Protein AF-A0A6A5E7I5-F1 (afdb_monomer)

Nearest PDB structures (foldseek):
  7orc-assembly1_B  TM=9.895E-01  e=3.185E-80  Homo sapiens
  3b9j-assembly2_K  TM=9.912E-01  e=2.275E-79  Bos taurus
  3nvw-assembly1_C  TM=9.862E-01  e=1.910E-79  Bos taurus
  6ac1-assembly1_A  TM=9.908E-01  e=7.401E-79  Rattus norvegicus
  8j79-assembly1_A  TM=9.871E-01  e=1.197E-78  Bos taurus

Organism: Perca fluviatilis (NCBI:txid8168)

Solvent-accessible surface area (backbone atoms only — not comparable to full-atom values): 59340 Å² total; per-residue (Å²): 62,31,36,44,39,102,80,26,70,41,51,70,61,14,64,70,38,75,55,32,76,50,73,44,42,53,83,64,43,76,33,49,57,53,48,78,51,91,89,42,78,44,63,62,31,43,81,55,57,43,48,29,59,56,64,51,43,64,47,52,40,37,84,41,72,69,30,19,51,55,22,51,71,44,45,46,71,42,75,39,82,45,85,84,65,34,77,46,51,65,55,11,58,76,69,68,34,59,48,71,69,66,49,59,40,60,26,76,54,41,76,64,39,55,76,74,40,76,41,78,51,74,54,71,40,34,33,56,34,40,72,66,77,34,81,45,54,62,38,38,36,25,32,55,72,85,53,92,82,26,33,44,33,43,39,48,47,39,26,46,37,61,32,22,46,38,32,17,44,22,60,61,49,62,47,93,33,38,38,22,38,29,67,58,32,54,37,41,56,49,53,21,42,70,57,44,22,47,53,46,23,56,38,38,41,50,12,63,75,66,70,36,70,31,74,51,69,49,51,62,54,53,35,71,37,51,48,29,28,30,54,27,36,44,32,38,41,39,40,19,24,40,92,88,45,45,49,47,17,36,45,37,40,41,37,30,37,16,11,53,44,59,73,52,28,50,58,28,38,50,39,17,61,76,28,60,51,49,50,38,58,57,64,8,31,34,38,37,30,36,23,21,41,22,26,30,43,33,16,37,48,30,73,44,42,37,34,51,60,26,39,50,43,46,54,49,51,48,43,36,54,15,36,68,70,72,46,62,47,60,56,37,48,60,72,28,35,53,66,64,82,38,66,49,69,35,68,39,74,47,72,37,63,63,36,51,51,19,40,54,49,27,42,61,76,60,40,44,73,63,49,50,55,50,27,55,50,48,38,74,77,26,85,58,41,24,37,13,61,25,65,42,73,41,50,34,74,31,44,48,37,57,27,85,57,36,34,27,34,17,33,38,37,51,44,72,81,44,41,29,44,45,37,34,41,50,54,37,40,83,75,49,47,62,60,52,44,40,53,44,42,20,63,56,60,73,47,66,53,89,43,48,44,68,76,44,23,35,41,82,75,31,62,87,38,40,63,49,49,58,42,32,43,62,42,28,34,37,41,0,39,39,42,13,31,46,53,48,45,58,71,42,40,70,51,38,70,77,39,76,85,55,52,69,41,55,42,42,43,49,34,52,76,71,69,48,78,52,63,33,67,13,64,25,72,53,68,91,26,33,68,40,67,89,78,31,36,42,44,38,44,81,51,72,33,27,19,13,21,37,20,33,28,43,36,35,50,84,66,19,47,70,43,46,54,33,34,33,36,19,34,44,35,30,36,60,91,46,60,72,52,52,49,52,32,34,55,53,19,22,47,56,19,33,16,48,27,33,54,28,55,78,45,28,30,78,84,45,46,74,63,43,55,37,76,92,60,27,42,72,72,51,84,88,63,51,42,76,39,73,48,82,44,70,43,76,96,39,81,31,94,87,34,57,85,16,24,52,57,47,59,30,63,35,20,49,47,14,42,16,50,39,46,3,48,53,40,15,31,47,55,44,19,44,79,70,76,48,75,56,69,75,86,78,47,36,35,46,24,34,70,54,43,22,60,56,23,62,41,81,68,61,71,70,55,81,81,79,64,86,85,76,64,84,63,80,48,49,75,78,63,82,90,76,84,93,75,86,91,87,88,89,83,91,84,89,81,90,78,86,77,81,80,74,86,79,53,58,84,65,55,75,66,59,46,46,49,57,51,36,54,50,38,64,72,39,46,86,41,58,68,50,41,41,52,48,51,59,59,44,54,70,49,45,53,55,85,83,40,36,60,56,52,50,29,28,51,39,67,14,27,54,61,40,99,64,45,43,72,51,91,68,93,68,68,34,78,62,17,55,57,66,49,72,89,46,69,69,55,34,52,53,52,46,48,36,54,48,56,51,29,70,75,41,58,84,43,44,64,46,51,48,53,45,53,31,53,51,52,62,20,52,83,50,46,54,71,68,39,41,44,40,52,19,32,32,50,14,44,33,45,58,71,63,73,38,68,65,68,47,58,60,36,37,56,37,67,73,41,12,67,73,42,52,24,45,58,38,47,53,41,14,51,52,33,20,32,72,72,66,34,66,67,60,51,52,53,46,28,50,77,63,67,44,59,87,45,66,57,52,28,36,40,82,97,53,58,42,73,66,51,49,31,47,58,36,35,77,69,71,35,49,69,60,29,55,48,50,54,54,47,51,53,54,50,53,53,52,52,52,34,49,52,52,36,50,42,59,73,74,62,57,57,62,71,55,56,47,52,52,51,55,51,49,32,61,77,66,71,51,51,54,45,61,47,35,53,42,50,51,53,27,62,68,62,75,55,91,76,57,84,48,46,71,59,25,35,55,50,48,51,58,52,50,60,71,47,35,69,57,53,29,74,38,28,86,43,66,66,21,26,39,46,43,53,48,51,49,44,49,52,22,52,80,34,78,50,34,59,84,30,49,50,59,49,53,53,51,33,39,78,58,65,29,36,55,68,68,36,52,54,44,35,72,72,73,66,58,59,81,65,52,38,75,61,51,53,61,62,36,44,70,59,52,56,49,52,58,51,54,53,60,58,54,62,59,58,61,71,76,74,118

Secondary structure (DSSP, 8-state):
-EEEEEEEEE-TTGGGSTTEEEEE-TTS-SS-SEEEETTEEEESS-SSEE-STT----EEEESSHHHHHHHHHH-EEEEEEPS----SHHHHHHTT-EEEEEEEEEES-HHHHTTS-SEEEEEEEEE--B----SSPSEEEEEE-SSTT-EEEEE--S-HHHHHHHHHHHHTS-GGGEEEEES--S--TT-SSHHHHHHHHHHHHHHHHHTS-EEEE--HHHHHHHS--BPPEEEEEEEEE-TTS-EEEEEEEEEEEEESS-TTHHHHHHHHHTTTTTTB--SEEEEEEEEEE-SSPPP---TTTTHHHHHHHHHHHHHHHHHHHT--HHHHHHHHB--SSEE-TTS-EE--HHHHHHHHHHHHHHTHHHHHHHHHHHHHH-SSEEEEEEEEEEEEEES-SSGGGG-EEEEEEE-TTS-EEEEES---SSS-HHHHHHHHHHHHHTS-GGGEEE--EETTTS-SPPPS-TT-HHHHHHHHHHHHHHHHHHHTHHHHHH-TT--HHHHHHHHHHTT---EEEEEE-----EEETTTTEEE--SEEEEEEEEEEEEEETTT--EEEEEEEEEEE-BS-S-HHHHHHHHHHHHHHHHHHHHT----B-TTS-B---STTTS----GGGS-SEEEEEEPTT---TTSGGGB---TTGGGGGGHHHHHHHHHHHHHHHHTTT--S----PBS--HHHHHHHT--TTGGGSPPPPTTSS--SS--SS--------------------------B---HHHHHHHHHHHHHHHTT-HHHHHHHHHHHTTTB-TTTSHHHHHHHHHHSSPBPTTSPBPSSS---S-SGGGS-SSHHHHHHHHHHHHHHHHHSGGGHHHHHHHHHHHHH-GGGS-HHHHHHHHHHHHHHHHTTSS-GGGGGGGG-HHHHHTTHHHHHHHHHHHHHHHHS-HHHHHHHHHHTT-TT-GGGGS-GGG--HHHHHHHHHHTT-HHHHHHHHHHHHHHHHHHHHHHHHHHHHHT--HHHHHHHHHHHHHHTT--HHHHHHHHHHHHHHSSPPPSSHHHHHHHHHHHHHHTHHHHHTT--SHHHHHHHHHHHHHHHHHSGGGTTTHHHHHHHHHHTTSS-HHHHHHIIIII--STTHHHHHHHHHHHHHHHHHHHHHHHHHHTT--

Structure (mmCIF, N/CA/C/O backbone):
data_AF-A0A6A5E7I5-F1
#
_entry.id   AF-A0A6A5E7I5-F1
#
loop_
_atom_site.group_PDB
_atom_site.id
_atom_site.type_symbol
_atom_site.label_atom_id
_atom_site.label_alt_id
_atom_site.label_comp_id
_atom_site.label_asym_id
_atom_site.label_entity_id
_atom_site.label_seq_id
_atom_site.pdbx_PDB_ins_code
_atom_site.Cartn_x
_atom_site.Cartn_y
_atom_site.Cartn_z
_atom_site.occupancy
_atom_site.B_iso_or_equiv
_atom_site.auth_seq_id
_atom_site.auth_comp_id
_atom_site.auth_asym_id
_atom_site.auth_atom_id
_atom_site.pdbx_PDB_model_num
ATOM 1 N N . MET A 1 1 ? -0.461 -3.017 33.277 1.00 63.25 1 MET A N 1
ATOM 2 C CA . MET A 1 1 ? 0.784 -3.808 33.356 1.00 63.25 1 MET A CA 1
ATOM 3 C C . MET A 1 1 ? 0.498 -4.959 34.303 1.00 63.25 1 MET A C 1
ATOM 5 O O . MET A 1 1 ? -0.287 -4.758 35.221 1.00 63.25 1 MET A O 1
ATOM 9 N N . PHE A 1 2 ? 1.042 -6.145 34.063 1.00 73.69 2 PHE A N 1
ATOM 10 C CA . PHE A 1 2 ? 0.790 -7.311 34.908 1.00 73.69 2 PHE A CA 1
ATOM 11 C C . PHE A 1 2 ? 2.112 -7.985 35.248 1.00 73.69 2 PHE A C 1
ATOM 13 O O . PHE A 1 2 ? 2.976 -8.115 34.380 1.00 73.69 2 PHE A O 1
ATOM 20 N N . ARG A 1 3 ? 2.258 -8.441 36.487 1.00 80.06 3 ARG A N 1
ATOM 21 C CA . ARG A 1 3 ? 3.328 -9.350 36.884 1.00 80.06 3 ARG A CA 1
ATOM 22 C C . ARG A 1 3 ? 2.847 -10.783 36.692 1.00 80.06 3 ARG A C 1
ATOM 24 O O . ARG A 1 3 ? 1.715 -11.118 37.037 1.00 80.06 3 ARG A O 1
ATOM 31 N N . LEU A 1 4 ? 3.692 -11.634 36.127 1.00 78.31 4 LEU A N 1
ATOM 32 C CA . LEU A 1 4 ? 3.445 -13.069 36.089 1.00 78.31 4 LEU A CA 1
ATOM 33 C C . LEU A 1 4 ? 3.677 -13.616 37.504 1.00 78.31 4 LEU A C 1
ATOM 35 O O . LEU A 1 4 ? 4.739 -13.414 38.092 1.00 78.31 4 LEU A O 1
ATOM 39 N N . SER A 1 5 ? 2.660 -14.256 38.085 1.00 66.25 5 SER A N 1
ATOM 40 C CA . SER A 1 5 ? 2.723 -14.783 39.459 1.00 66.25 5 SER A CA 1
ATOM 41 C C . SER A 1 5 ? 3.874 -15.794 39.641 1.00 66.25 5 SER A C 1
ATOM 43 O O . SER A 1 5 ? 4.343 -16.392 38.678 1.00 66.25 5 SER A O 1
ATOM 45 N N . HIS A 1 6 ? 4.320 -16.067 40.875 1.00 51.41 6 HIS A N 1
ATOM 46 C CA . HIS A 1 6 ? 5.423 -17.018 41.143 1.00 51.41 6 HIS A CA 1
ATOM 47 C C . HIS A 1 6 ? 5.183 -18.463 40.629 1.00 51.41 6 HIS A C 1
ATOM 49 O O . HIS A 1 6 ? 6.124 -19.250 40.573 1.00 51.41 6 HIS A O 1
ATOM 55 N N . ARG A 1 7 ? 3.946 -18.816 40.234 1.00 56.75 7 ARG A N 1
ATOM 56 C CA . ARG A 1 7 ? 3.564 -20.076 39.552 1.00 56.75 7 ARG A CA 1
ATOM 57 C C . ARG A 1 7 ? 3.192 -19.861 38.062 1.00 56.75 7 ARG A C 1
ATOM 59 O O . ARG A 1 7 ? 2.483 -20.675 37.485 1.00 56.75 7 ARG A O 1
ATOM 66 N N . GLY A 1 8 ? 3.593 -18.733 37.470 1.00 70.19 8 GLY A N 1
ATOM 67 C CA . GLY A 1 8 ? 2.805 -17.941 36.511 1.00 70.19 8 GLY A CA 1
ATOM 68 C C . GLY A 1 8 ? 2.797 -18.313 35.030 1.00 70.19 8 GLY A C 1
ATOM 69 O O . GLY A 1 8 ? 2.190 -17.573 34.262 1.00 70.19 8 GLY A O 1
ATOM 70 N N . LEU A 1 9 ? 3.381 -19.439 34.622 1.00 89.06 9 LEU A N 1
ATOM 71 C CA . LEU A 1 9 ? 3.196 -20.007 33.282 1.00 89.06 9 LEU A CA 1
ATOM 72 C C . LEU A 1 9 ? 3.186 -21.538 33.388 1.00 89.06 9 LEU A C 1
ATOM 74 O O . LEU A 1 9 ? 4.227 -22.149 33.620 1.00 89.06 9 LEU A O 1
ATOM 78 N N . ASP A 1 10 ? 2.015 -22.150 33.219 1.00 93.38 10 ASP A N 1
ATOM 79 C CA . ASP A 1 10 ? 1.839 -23.603 33.187 1.00 93.38 10 ASP A CA 1
ATOM 80 C C . ASP A 1 10 ? 1.495 -24.059 31.764 1.00 93.38 10 ASP A C 1
ATOM 82 O O . ASP A 1 10 ? 0.430 -23.758 31.218 1.00 93.38 10 ASP A O 1
ATOM 86 N N . VAL A 1 11 ? 2.435 -24.794 31.171 1.00 95.94 11 VAL A N 1
ATOM 87 C CA . VAL A 1 11 ? 2.351 -25.345 29.810 1.00 95.94 11 VAL A CA 1
ATOM 88 C C . VAL A 1 11 ? 2.051 -26.848 29.806 1.00 95.94 11 VAL A C 1
ATOM 90 O O . VAL A 1 11 ? 1.988 -27.461 28.742 1.00 95.94 11 VAL A O 1
ATOM 93 N N . SER A 1 12 ? 1.883 -27.469 30.980 1.00 96.25 12 SER A N 1
ATOM 94 C CA . SER A 1 12 ? 1.799 -28.928 31.116 1.00 96.25 12 SER A CA 1
ATOM 95 C C . SER A 1 12 ? 0.580 -29.533 30.417 1.00 96.25 12 SER A C 1
ATOM 97 O O . SER A 1 12 ? 0.675 -30.628 29.866 1.00 96.25 12 SER A O 1
ATOM 99 N N . GLU A 1 13 ? -0.549 -28.822 30.396 1.00 96.50 13 GLU A N 1
ATOM 100 C CA . GLU A 1 13 ? -1.755 -29.246 29.681 1.00 96.50 13 GLU A CA 1
ATOM 101 C C . GLU A 1 13 ? -1.565 -29.151 28.163 1.00 96.50 13 GLU A C 1
ATOM 103 O O . GLU A 1 13 ? -1.879 -30.101 27.449 1.00 96.50 13 GLU A O 1
ATOM 108 N N . ALA A 1 14 ? -0.962 -28.059 27.681 1.00 97.25 14 ALA A N 1
ATOM 109 C CA . ALA A 1 14 ? -0.659 -27.868 26.266 1.00 97.25 14 ALA A CA 1
ATOM 110 C C . ALA A 1 14 ? 0.243 -28.985 25.716 1.00 97.25 14 ALA A C 1
ATOM 112 O O . ALA A 1 14 ? -0.055 -29.544 24.666 1.00 97.25 14 ALA A O 1
ATOM 113 N N . LEU A 1 15 ? 1.292 -29.366 26.455 1.00 97.62 15 LEU A N 1
ATOM 114 C CA . LEU A 1 15 ? 2.235 -30.424 26.062 1.00 97.62 15 LEU A CA 1
ATOM 115 C C . LEU A 1 15 ? 1.619 -31.833 26.007 1.00 97.62 15 LEU A C 1
ATOM 117 O O . LEU A 1 15 ? 2.201 -32.726 25.399 1.00 97.62 15 LEU A O 1
ATOM 121 N N . ARG A 1 16 ? 0.463 -32.060 26.642 1.00 97.50 16 ARG A N 1
ATOM 122 C CA . ARG A 1 16 ? -0.249 -33.351 26.587 1.00 97.50 16 ARG A CA 1
ATOM 123 C C . ARG A 1 16 ? -1.221 -33.445 25.415 1.00 97.50 16 ARG A C 1
ATOM 125 O O . ARG A 1 16 ? -1.749 -34.528 25.163 1.00 97.50 16 ARG A O 1
ATOM 132 N N . LEU A 1 17 ? -1.512 -32.334 24.736 1.00 97.50 17 LEU A N 1
ATOM 133 C CA . LEU A 1 17 ? -2.483 -32.327 23.650 1.00 97.50 17 LEU A CA 1
ATOM 134 C C . LEU A 1 17 ? -1.909 -32.988 22.385 1.00 97.50 17 LEU A C 1
ATOM 136 O O . LEU A 1 17 ? -0.751 -32.750 22.039 1.00 97.50 17 LEU A O 1
ATOM 140 N N . PRO A 1 18 ? -2.718 -33.780 21.654 1.00 95.50 18 PRO A N 1
ATOM 141 C CA . PRO A 1 18 ? -2.279 -34.419 20.418 1.00 95.50 18 PRO A CA 1
ATOM 142 C C . PRO A 1 18 ? -1.700 -33.422 19.408 1.00 95.50 18 PRO A C 1
ATOM 144 O O . PRO A 1 18 ? -2.260 -32.347 19.187 1.00 95.50 18 PRO A O 1
ATOM 147 N N . GLY A 1 19 ? -0.580 -33.803 18.792 1.00 97.12 19 GLY A N 1
ATOM 148 C CA . GLY A 1 19 ? 0.102 -33.026 17.756 1.00 97.12 19 GLY A CA 1
ATOM 149 C C . GLY A 1 19 ? 0.944 -31.852 18.261 1.00 97.12 19 GLY A C 1
ATOM 150 O O . GLY A 1 19 ? 1.725 -31.310 17.479 1.00 97.12 19 GLY A O 1
ATOM 151 N N . VAL A 1 20 ? 0.844 -31.469 19.541 1.00 98.44 20 VAL A N 1
ATOM 152 C CA . VAL A 1 20 ? 1.754 -30.484 20.146 1.00 98.44 20 VAL A CA 1
ATOM 153 C C . VAL A 1 20 ? 3.138 -31.112 20.292 1.00 98.44 20 VAL A C 1
ATOM 155 O O . VAL A 1 20 ? 3.290 -32.181 20.875 1.00 98.44 20 VAL A O 1
ATOM 158 N N . ILE A 1 21 ? 4.143 -30.447 19.724 1.00 98.19 21 ILE A N 1
ATOM 159 C CA . ILE A 1 21 ? 5.541 -30.890 19.726 1.00 98.19 21 ILE A CA 1
ATOM 160 C C . ILE A 1 21 ? 6.277 -30.258 20.905 1.00 98.19 21 ILE A C 1
ATOM 162 O O . ILE A 1 21 ? 6.997 -30.949 21.618 1.00 98.19 21 ILE A O 1
ATOM 166 N N . ASP A 1 22 ? 6.114 -28.946 21.097 1.00 98.19 22 ASP A N 1
ATOM 167 C CA . ASP A 1 22 ? 6.834 -28.200 22.131 1.00 98.19 22 ASP A CA 1
ATOM 168 C C . ASP A 1 22 ? 6.161 -26.852 22.439 1.00 98.19 22 ASP A C 1
ATOM 170 O O . ASP A 1 22 ? 5.328 -26.357 21.672 1.00 98.19 22 ASP A O 1
ATOM 174 N N . VAL A 1 23 ? 6.565 -26.228 23.545 1.00 98.19 23 VAL A N 1
ATOM 175 C CA . VAL A 1 23 ? 6.232 -24.846 23.899 1.00 98.19 23 VAL A CA 1
ATOM 176 C C . VAL A 1 23 ? 7.523 -24.065 24.132 1.00 98.19 23 VAL A C 1
ATOM 178 O O . VAL A 1 23 ? 8.319 -24.391 25.008 1.00 98.19 23 VAL A O 1
ATOM 181 N N . ILE A 1 24 ? 7.715 -23.014 23.341 1.00 98.25 24 ILE A N 1
ATOM 182 C CA . ILE A 1 24 ? 8.873 -22.124 23.378 1.00 98.25 24 ILE A CA 1
ATOM 183 C C . ILE A 1 24 ? 8.612 -20.987 24.359 1.00 98.25 24 ILE A C 1
ATOM 185 O O . ILE A 1 24 ? 7.601 -20.290 24.277 1.00 98.25 24 ILE A O 1
ATOM 189 N N . THR A 1 25 ? 9.553 -20.778 25.266 1.00 96.88 25 THR A N 1
ATOM 190 C CA . THR A 1 25 ? 9.554 -19.749 26.305 1.00 96.88 25 THR A CA 1
ATOM 191 C C . THR A 1 25 ? 10.847 -18.933 26.241 1.00 96.88 25 THR A C 1
ATOM 193 O O . THR A 1 25 ? 11.784 -19.270 25.518 1.00 96.88 25 THR A O 1
ATOM 196 N N . ALA A 1 26 ? 10.954 -17.874 27.048 1.00 95.62 26 ALA A N 1
ATOM 197 C CA . ALA A 1 26 ? 12.185 -17.085 27.161 1.00 95.62 26 ALA A CA 1
ATOM 198 C C . ALA A 1 26 ? 13.423 -17.908 27.592 1.00 95.62 26 ALA A C 1
ATOM 200 O O . ALA A 1 26 ? 14.559 -17.469 27.406 1.00 95.62 26 ALA A O 1
ATOM 201 N N . LYS A 1 27 ? 13.237 -19.095 28.183 1.00 95.62 27 LYS A N 1
ATOM 202 C CA . LYS A 1 27 ? 14.333 -19.986 28.602 1.00 95.62 27 LYS A CA 1
ATOM 203 C C . LYS A 1 27 ? 14.939 -20.776 27.447 1.00 95.62 27 LYS A C 1
ATOM 205 O O . LYS A 1 27 ? 16.084 -21.192 27.559 1.00 95.62 27 LYS A O 1
ATOM 210 N N . ASP A 1 28 ? 14.191 -20.942 26.361 1.00 97.81 28 ASP A N 1
ATOM 211 C CA . ASP A 1 28 ? 14.602 -21.731 25.199 1.00 97.81 28 ASP A CA 1
ATOM 212 C C . ASP A 1 28 ? 15.471 -20.938 24.214 1.00 97.81 28 ASP A C 1
ATOM 214 O O . ASP A 1 28 ? 16.050 -21.524 23.308 1.00 97.81 28 ASP A O 1
ATOM 218 N N . VAL A 1 29 ? 15.566 -19.614 24.376 1.00 98.25 29 VAL A N 1
ATOM 219 C CA . VAL A 1 29 ? 16.403 -18.745 23.539 1.00 98.25 29 VAL A CA 1
ATOM 220 C C . VAL A 1 29 ? 17.882 -18.958 23.907 1.00 98.25 29 VAL A C 1
ATOM 222 O O . VAL A 1 29 ? 18.262 -18.602 25.028 1.00 98.25 29 VAL A O 1
ATOM 225 N N . PRO A 1 30 ? 18.721 -19.517 23.010 1.00 97.69 30 PRO A N 1
ATOM 226 C CA . PRO A 1 30 ? 20.103 -19.875 23.340 1.00 97.69 30 PRO A CA 1
ATOM 227 C C . PRO A 1 30 ? 21.068 -18.676 23.326 1.00 97.69 30 PRO A C 1
ATOM 229 O O . PRO A 1 30 ? 22.084 -18.708 24.017 1.00 97.69 30 PRO A O 1
ATOM 232 N N . GLY A 1 31 ? 20.761 -17.628 22.554 1.00 97.88 31 GLY A N 1
ATOM 233 C CA . GLY A 1 31 ? 21.544 -16.398 22.447 1.00 97.88 31 GLY A CA 1
ATOM 234 C C . GLY A 1 31 ? 20.895 -15.213 23.168 1.00 97.88 31 GLY A C 1
ATOM 235 O O . GLY A 1 31 ? 20.534 -15.284 24.345 1.00 97.88 31 GLY A O 1
ATOM 236 N N . GLN A 1 32 ? 20.762 -14.084 22.469 1.00 97.12 32 GLN A N 1
ATOM 237 C CA . GLN A 1 32 ? 20.190 -12.860 23.029 1.00 97.12 32 GLN A CA 1
ATOM 238 C C . GLN A 1 32 ? 18.664 -12.944 23.155 1.00 97.12 32 GLN A C 1
ATOM 240 O O . GLN A 1 32 ? 17.943 -13.161 22.184 1.00 97.12 32 GLN A O 1
ATOM 245 N N . LYS A 1 33 ? 18.160 -12.704 24.370 1.00 96.94 33 LYS A N 1
ATOM 246 C CA . LYS A 1 33 ? 16.718 -12.706 24.695 1.00 96.94 33 LYS A CA 1
ATOM 247 C C . LYS A 1 33 ? 16.028 -11.364 24.466 1.00 96.94 33 LYS A C 1
ATOM 249 O O . LYS A 1 33 ? 14.809 -11.262 24.614 1.00 96.94 33 LYS A O 1
ATOM 254 N N . VAL A 1 34 ? 16.817 -10.339 24.164 1.00 95.50 34 VAL A N 1
ATOM 255 C CA . VAL A 1 34 ? 16.379 -8.955 24.020 1.00 95.50 34 VAL A CA 1
ATOM 256 C C . VAL A 1 34 ? 16.918 -8.364 22.730 1.00 95.50 34 VAL A C 1
ATOM 258 O O . VAL A 1 34 ? 18.004 -8.714 22.280 1.00 95.50 34 VAL A O 1
ATOM 261 N N . ARG A 1 35 ? 16.167 -7.423 22.173 1.00 92.88 35 ARG A N 1
ATOM 262 C CA . ARG A 1 35 ? 16.575 -6.550 21.076 1.00 92.88 35 ARG A CA 1
ATOM 263 C C . ARG A 1 35 ? 16.809 -5.156 21.641 1.00 92.88 35 ARG A C 1
ATOM 265 O O . ARG A 1 35 ? 16.013 -4.685 22.451 1.00 92.88 35 ARG A O 1
ATOM 272 N N . LYS A 1 36 ? 17.901 -4.502 21.242 1.00 91.56 36 LYS A N 1
ATOM 273 C CA . LYS A 1 36 ? 18.266 -3.163 21.727 1.00 91.56 36 LYS A CA 1
ATOM 274 C C . LYS A 1 36 ? 17.983 -2.105 20.673 1.00 91.56 36 LYS A C 1
ATOM 276 O O . LYS A 1 36 ? 18.420 -2.247 19.538 1.00 91.56 36 LYS A O 1
ATOM 281 N N . MET A 1 37 ? 17.305 -1.031 21.066 1.00 90.44 37 MET A N 1
ATOM 282 C CA . MET A 1 37 ? 17.068 0.143 20.222 1.00 90.44 37 MET A CA 1
ATOM 283 C C . MET A 1 37 ? 17.073 1.399 21.098 1.00 90.44 37 MET A C 1
ATOM 285 O O . MET A 1 37 ? 16.473 1.396 22.168 1.00 90.44 37 MET A O 1
ATOM 289 N N . PHE A 1 38 ? 17.789 2.456 20.700 1.00 90.25 38 PHE A N 1
ATOM 290 C CA . PHE A 1 38 ? 17.949 3.688 21.502 1.00 90.25 38 PHE A CA 1
ATOM 291 C C . PHE A 1 38 ? 18.377 3.454 22.969 1.00 90.25 38 PHE A C 1
ATOM 293 O O . PHE A 1 38 ? 18.000 4.201 23.864 1.00 90.25 38 PHE A O 1
ATOM 300 N N . GLY A 1 39 ? 19.147 2.392 23.236 1.00 92.69 39 GLY A N 1
ATOM 301 C CA . GLY A 1 39 ? 19.553 2.012 24.596 1.00 92.69 39 GLY A CA 1
ATOM 302 C C . GLY A 1 39 ? 18.467 1.320 25.433 1.00 92.69 39 GLY A C 1
ATOM 303 O O . GLY A 1 39 ? 18.751 0.912 26.556 1.00 92.69 39 GLY A O 1
ATOM 304 N N . TYR A 1 40 ? 17.259 1.134 24.898 1.00 95.31 40 TYR A N 1
ATOM 305 C CA . TYR A 1 40 ? 16.184 0.367 25.525 1.00 95.31 40 TYR A CA 1
ATOM 306 C C . TYR A 1 40 ? 16.197 -1.089 25.058 1.00 95.31 40 TYR A C 1
ATOM 308 O O . TYR A 1 40 ? 16.507 -1.379 23.902 1.00 95.31 40 TYR A O 1
ATOM 316 N N . GLU A 1 41 ? 15.825 -1.998 25.956 1.00 93.88 41 GLU A N 1
ATOM 317 C CA . GLU A 1 41 ? 15.705 -3.432 25.688 1.00 93.88 41 GLU A CA 1
ATOM 318 C C . GLU A 1 41 ? 14.237 -3.829 25.477 1.00 93.88 41 GLU A C 1
ATOM 320 O O . GLU A 1 41 ? 13.367 -3.512 26.289 1.00 93.88 41 GLU A O 1
ATOM 325 N N . GLU A 1 42 ? 13.968 -4.558 24.396 1.00 93.88 42 GLU A N 1
ATOM 326 C CA . GLU A 1 42 ? 12.700 -5.239 24.139 1.00 93.88 42 GLU A CA 1
ATOM 327 C C . GLU A 1 42 ? 12.907 -6.754 24.213 1.00 93.88 42 GLU A C 1
ATOM 329 O O . GLU A 1 42 ? 13.690 -7.318 23.453 1.00 93.88 42 GLU A O 1
ATOM 334 N N . VAL A 1 43 ? 12.196 -7.424 25.121 1.00 95.50 43 VAL A N 1
ATOM 335 C CA . VAL A 1 43 ? 12.234 -8.889 25.255 1.00 95.50 43 VAL A CA 1
ATOM 336 C C . VAL A 1 43 ? 11.521 -9.575 24.087 1.00 95.50 43 VAL A C 1
ATOM 338 O O . VAL A 1 43 ? 10.456 -9.130 23.664 1.00 95.50 43 VAL A O 1
ATOM 341 N N . LEU A 1 44 ? 12.066 -10.700 23.609 1.00 96.75 44 LEU A N 1
ATOM 342 C CA . LEU A 1 44 ? 11.400 -11.529 22.594 1.00 96.75 44 LEU A CA 1
ATOM 343 C C . LEU A 1 44 ? 10.132 -12.194 23.157 1.00 96.75 44 LEU A C 1
ATOM 345 O O . LEU A 1 44 ? 9.075 -12.180 22.529 1.00 96.75 44 LEU A O 1
ATOM 349 N N . LEU A 1 45 ? 10.248 -12.764 24.358 1.00 97.12 45 LEU A N 1
ATOM 350 C CA . LEU A 1 45 ? 9.177 -13.419 25.107 1.00 97.12 45 LEU A CA 1
ATOM 351 C C . LEU A 1 45 ? 9.231 -12.925 26.557 1.00 97.12 45 LEU A C 1
ATOM 353 O O . LEU A 1 45 ? 10.297 -12.926 27.171 1.00 97.12 45 LEU A O 1
ATOM 357 N N . ALA A 1 46 ? 8.100 -12.480 27.100 1.00 94.69 46 ALA A N 1
ATOM 358 C CA . ALA A 1 46 ? 8.012 -11.987 28.470 1.00 94.69 46 ALA A CA 1
ATOM 359 C C . ALA A 1 46 ? 8.175 -13.125 29.494 1.00 94.69 46 ALA A C 1
ATOM 361 O O . ALA A 1 46 ? 7.496 -14.145 29.403 1.00 94.69 46 ALA A O 1
ATOM 362 N N . GLU A 1 47 ? 9.049 -12.929 30.486 1.00 89.62 47 GLU A N 1
ATOM 363 C CA . GLU A 1 47 ? 9.330 -13.922 31.537 1.00 89.62 47 GLU A CA 1
ATOM 364 C C . GLU A 1 47 ? 8.751 -13.537 32.906 1.00 89.62 47 GLU A C 1
ATOM 366 O O . GLU A 1 47 ? 8.300 -14.404 33.651 1.00 89.62 47 GLU A O 1
ATOM 371 N N . THR A 1 48 ? 8.741 -12.243 33.239 1.00 88.12 48 THR A N 1
ATOM 372 C CA . THR A 1 48 ? 8.372 -11.749 34.576 1.00 88.12 48 THR A CA 1
ATOM 373 C C . THR A 1 48 ? 7.189 -10.793 34.556 1.00 88.12 48 THR A C 1
ATOM 375 O O . THR A 1 48 ? 6.302 -10.893 35.400 1.00 88.12 48 THR A O 1
ATOM 378 N N . GLU A 1 49 ? 7.149 -9.867 33.601 1.00 90.50 49 GLU A N 1
ATOM 379 C CA . GLU A 1 49 ? 6.135 -8.818 33.529 1.00 90.50 49 GLU A CA 1
ATOM 380 C C . GLU A 1 49 ? 5.666 -8.617 32.088 1.00 90.50 49 GLU A C 1
ATOM 382 O O . GLU A 1 49 ? 6.446 -8.692 31.136 1.00 90.50 49 GLU A O 1
ATOM 387 N N . VAL A 1 50 ? 4.375 -8.327 31.936 1.00 93.12 50 VAL A N 1
ATOM 388 C CA . VAL A 1 50 ? 3.767 -7.912 30.673 1.00 93.12 50 VAL A CA 1
ATOM 389 C C . VAL A 1 50 ? 3.289 -6.467 30.768 1.00 93.12 50 VAL A C 1
ATOM 391 O O . VAL A 1 50 ? 2.616 -6.030 31.705 1.00 93.12 50 VAL A O 1
ATOM 394 N N . SER A 1 51 ? 3.654 -5.696 29.758 1.00 93.25 51 SER A N 1
ATOM 395 C CA . SER A 1 51 ? 3.528 -4.242 29.721 1.00 93.25 51 SER A CA 1
ATOM 396 C C . SER A 1 51 ? 2.426 -3.747 28.792 1.00 93.25 51 SER A C 1
ATOM 398 O O . SER A 1 51 ? 2.030 -2.592 28.923 1.00 93.25 51 SER A O 1
ATOM 400 N N . CYS A 1 52 ? 1.867 -4.615 27.946 1.00 95.31 52 CYS A N 1
ATOM 401 C CA . CYS A 1 52 ? 0.670 -4.356 27.149 1.00 95.31 52 CYS A CA 1
ATOM 402 C C . CYS A 1 52 ? -0.124 -5.645 26.882 1.00 95.31 52 CYS A C 1
ATOM 404 O O . CYS A 1 52 ? 0.392 -6.757 27.013 1.00 95.31 52 CYS A O 1
ATOM 406 N N . VAL A 1 53 ? -1.391 -5.495 26.485 1.00 95.31 53 VAL A N 1
ATOM 407 C CA . VAL A 1 53 ? -2.182 -6.608 25.940 1.00 95.31 53 VAL A CA 1
ATOM 408 C C . VAL A 1 53 ? -1.663 -6.924 24.539 1.00 95.31 53 VAL A C 1
ATOM 410 O O . VAL A 1 53 ? -1.615 -6.028 23.706 1.00 95.31 53 VAL A O 1
ATOM 413 N N . GLY A 1 54 ? -1.310 -8.185 24.278 1.00 94.44 54 GLY A N 1
ATOM 414 C CA . GLY A 1 54 ? -0.698 -8.606 23.010 1.00 94.44 54 GLY A CA 1
ATOM 415 C C . GLY A 1 54 ? 0.802 -8.889 23.096 1.00 94.44 54 GLY A C 1
ATOM 416 O O . GLY A 1 54 ? 1.364 -9.434 22.152 1.00 94.44 54 GLY A O 1
ATOM 417 N N . GLN A 1 55 ? 1.457 -8.582 24.221 1.00 96.44 55 GLN A N 1
ATOM 418 C CA . GLN A 1 55 ? 2.858 -8.953 24.415 1.00 96.44 55 GLN A CA 1
ATOM 419 C C . GLN A 1 55 ? 3.021 -10.482 24.429 1.00 96.44 55 GLN A C 1
ATOM 421 O O . GLN A 1 55 ? 2.276 -11.195 25.100 1.00 96.44 55 GLN A O 1
ATOM 426 N N . MET A 1 56 ? 4.008 -10.979 23.685 1.00 96.94 56 MET A N 1
ATOM 427 C CA . MET A 1 56 ? 4.268 -12.411 23.533 1.00 96.94 56 MET A CA 1
ATOM 428 C C . MET A 1 56 ? 4.909 -12.985 24.807 1.00 96.94 56 MET A C 1
ATOM 430 O O . MET A 1 56 ? 5.849 -12.401 25.343 1.00 96.94 56 MET A O 1
ATOM 434 N N . ILE A 1 57 ? 4.404 -14.128 25.286 1.00 96.69 57 ILE A N 1
ATOM 435 C CA . ILE A 1 57 ? 4.859 -14.804 26.524 1.00 96.69 57 ILE A CA 1
ATOM 436 C C . ILE A 1 57 ? 5.484 -16.168 26.202 1.00 96.69 57 ILE A C 1
ATOM 438 O O . ILE A 1 57 ? 6.556 -16.510 26.694 1.00 96.69 57 ILE A O 1
ATOM 442 N N . CYS A 1 58 ? 4.825 -16.948 25.347 1.00 97.25 58 CYS A N 1
ATOM 443 C CA . CYS A 1 58 ? 5.321 -18.222 24.835 1.00 97.25 58 CYS A CA 1
ATOM 444 C C . CYS A 1 58 ? 4.789 -18.465 23.415 1.00 97.25 58 CYS A C 1
ATOM 446 O O . CYS A 1 58 ? 3.880 -17.763 22.964 1.00 97.25 58 CYS A O 1
ATOM 448 N N . ALA A 1 59 ? 5.342 -19.459 22.721 1.00 98.06 59 ALA A N 1
ATOM 449 C CA . ALA A 1 59 ? 4.865 -19.914 21.418 1.00 98.06 59 ALA A CA 1
ATOM 450 C C . ALA A 1 59 ? 4.682 -21.435 21.417 1.00 98.06 59 ALA A C 1
ATOM 452 O O . ALA A 1 59 ? 5.576 -22.168 21.824 1.00 98.06 59 ALA A O 1
ATOM 453 N N . VAL A 1 60 ? 3.534 -21.922 20.946 1.00 98.62 60 VAL A N 1
ATOM 454 C CA . VAL A 1 60 ? 3.247 -23.362 20.868 1.00 98.62 60 VAL A CA 1
ATOM 455 C C . VAL A 1 60 ? 3.554 -23.881 19.468 1.00 98.62 60 VAL A C 1
ATOM 457 O O . VAL A 1 60 ? 3.062 -23.339 18.478 1.00 98.62 60 VAL A O 1
ATOM 460 N N . VAL A 1 61 ? 4.343 -24.952 19.392 1.00 98.69 61 VAL A N 1
ATOM 461 C CA . VAL A 1 61 ? 4.739 -25.617 18.148 1.00 98.69 61 VAL A CA 1
ATOM 462 C C . VAL A 1 61 ? 3.990 -26.938 18.037 1.00 98.69 61 VAL A C 1
ATOM 464 O O . VAL A 1 61 ? 3.978 -27.733 18.974 1.00 98.69 61 VAL A O 1
ATOM 467 N N . ALA A 1 62 ? 3.372 -27.188 16.886 1.00 98.62 62 ALA A N 1
ATOM 468 C CA . ALA A 1 62 ? 2.622 -28.410 16.622 1.00 98.62 62 ALA A CA 1
ATOM 469 C C . ALA A 1 62 ? 2.755 -28.842 15.155 1.00 98.62 62 ALA A C 1
ATOM 471 O O . ALA A 1 62 ? 3.191 -28.065 14.305 1.00 98.62 62 ALA A O 1
ATOM 472 N N . ASP A 1 63 ? 2.354 -30.075 14.856 1.00 97.75 63 ASP A N 1
ATOM 473 C CA . ASP A 1 63 ? 2.306 -30.643 13.500 1.00 97.75 63 ASP A CA 1
ATOM 474 C C . ASP A 1 63 ? 1.313 -29.926 12.561 1.00 97.75 63 ASP A C 1
ATOM 476 O O . ASP A 1 63 ? 1.514 -29.880 11.346 1.00 97.75 63 ASP A O 1
ATOM 480 N N . THR A 1 64 ? 0.258 -29.332 13.120 1.00 97.50 64 THR A N 1
ATOM 481 C CA . THR A 1 64 ? -0.768 -28.581 12.400 1.00 97.50 64 THR A CA 1
ATOM 482 C C . THR A 1 64 ? -1.106 -27.279 13.115 1.00 97.50 64 THR A C 1
ATOM 484 O O . THR A 1 64 ? -1.033 -27.153 14.340 1.00 97.50 64 THR A O 1
ATOM 487 N N . ARG A 1 65 ? -1.592 -26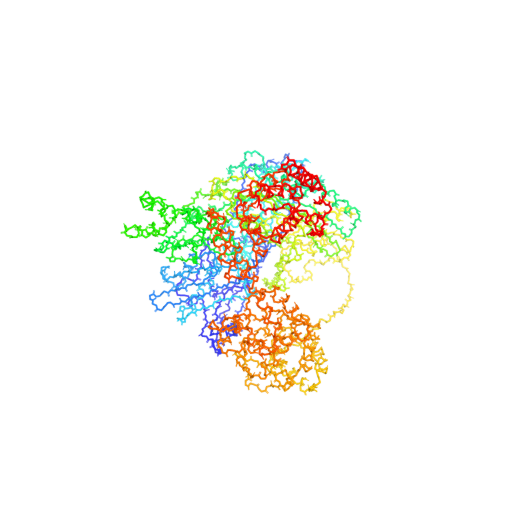.300 12.347 1.00 95.38 65 ARG A N 1
ATOM 488 C CA . ARG A 1 65 ? -2.092 -25.032 12.895 1.00 95.38 65 ARG A CA 1
ATOM 489 C C . ARG A 1 65 ? -3.246 -25.229 13.885 1.00 95.38 65 ARG A C 1
ATOM 491 O O . ARG A 1 65 ? -3.353 -24.480 14.851 1.00 95.38 65 ARG A O 1
ATOM 498 N N . VAL A 1 66 ? -4.116 -26.214 13.653 1.00 96.88 66 VAL A N 1
ATOM 499 C CA . VAL A 1 66 ? -5.253 -26.503 14.543 1.00 96.88 66 VAL A CA 1
ATOM 500 C C . VAL A 1 66 ? -4.754 -26.999 15.899 1.00 96.88 66 VAL A C 1
ATOM 502 O O . VAL A 1 66 ? -5.216 -26.509 16.930 1.00 96.88 66 VAL A O 1
ATOM 505 N N . HIS A 1 67 ? -3.780 -27.912 15.909 1.00 98.31 67 HIS A N 1
ATOM 506 C CA . HIS A 1 67 ? -3.168 -28.401 17.143 1.00 98.31 67 HIS A CA 1
ATOM 507 C C . HIS A 1 67 ? -2.392 -27.302 17.872 1.00 98.31 67 HIS A C 1
ATOM 509 O O . HIS A 1 67 ? -2.576 -27.150 19.077 1.00 98.31 67 HIS A O 1
ATOM 515 N N . ALA A 1 68 ? -1.646 -26.451 17.157 1.00 97.88 68 ALA A N 1
ATOM 516 C CA . ALA A 1 68 ? -0.950 -25.312 17.765 1.00 97.88 68 ALA A CA 1
ATOM 517 C C . ALA A 1 68 ? -1.922 -24.365 18.489 1.00 97.88 68 ALA A C 1
ATOM 519 O O . ALA A 1 68 ? -1.665 -23.959 19.619 1.00 97.88 68 ALA A O 1
ATOM 520 N N . ARG A 1 69 ? -3.082 -24.065 17.885 1.00 97.00 69 ARG A N 1
ATOM 521 C CA . ARG A 1 69 ? -4.120 -23.223 18.507 1.00 97.00 69 ARG A CA 1
ATOM 522 C C . ARG A 1 69 ? -4.750 -23.866 19.737 1.00 97.00 69 ARG A C 1
ATOM 524 O O . ARG A 1 69 ? -4.968 -23.178 20.730 1.00 97.00 69 ARG A O 1
ATOM 531 N N . ARG A 1 70 ? -5.058 -25.165 19.671 1.00 97.38 70 ARG A N 1
ATOM 532 C CA . ARG A 1 70 ? -5.586 -25.914 20.823 1.00 97.38 70 ARG A CA 1
ATOM 533 C C . ARG A 1 70 ? -4.569 -25.935 21.964 1.00 97.38 70 ARG A C 1
ATOM 535 O O . ARG A 1 70 ? -4.936 -25.644 23.095 1.00 97.38 70 ARG A O 1
ATOM 542 N N . GLY A 1 71 ? -3.299 -26.183 21.644 1.00 98.12 71 GLY A N 1
ATOM 543 C CA . GLY A 1 71 ? -2.183 -26.105 22.582 1.00 98.12 71 GLY A CA 1
ATOM 544 C C . GLY A 1 71 ? -2.046 -24.724 23.218 1.00 98.12 71 GLY A C 1
ATOM 545 O O . GLY A 1 71 ? -2.034 -24.621 24.438 1.00 98.12 71 GLY A O 1
ATOM 546 N N . ALA A 1 72 ? -2.036 -23.655 22.418 1.00 97.44 72 ALA A N 1
ATOM 547 C CA . ALA A 1 72 ? -1.956 -22.283 22.921 1.00 97.44 72 ALA A CA 1
ATOM 548 C C . ALA A 1 72 ? -3.130 -21.921 23.846 1.00 97.44 72 ALA A C 1
ATOM 550 O O . ALA A 1 72 ? -2.922 -21.276 24.869 1.00 97.44 72 ALA A O 1
ATOM 551 N N . ALA A 1 73 ? -4.350 -22.373 23.534 1.00 97.25 73 ALA A N 1
ATOM 552 C CA . ALA A 1 73 ? -5.525 -22.152 24.379 1.00 97.25 73 ALA A CA 1
ATOM 553 C C . ALA A 1 73 ? -5.484 -22.923 25.714 1.00 97.25 73 ALA A C 1
ATOM 555 O O . ALA A 1 73 ? -6.155 -22.520 26.661 1.00 97.25 73 ALA A O 1
ATOM 556 N N . ALA A 1 74 ? -4.715 -24.013 25.792 1.00 97.62 74 ALA A N 1
ATOM 557 C CA . ALA A 1 74 ? -4.542 -24.816 27.002 1.00 97.62 74 ALA A CA 1
ATOM 558 C C . ALA A 1 74 ? -3.425 -24.300 27.930 1.00 97.62 74 ALA A C 1
ATOM 560 O O . ALA A 1 74 ? -3.291 -24.783 29.054 1.00 97.62 74 ALA A O 1
ATOM 561 N N . VAL A 1 75 ? -2.622 -23.324 27.489 1.00 97.38 75 VAL A N 1
ATOM 562 C CA . VAL A 1 75 ? -1.612 -22.682 28.340 1.00 97.38 75 VAL A CA 1
ATOM 563 C C . VAL A 1 75 ? -2.304 -21.846 29.417 1.00 97.38 75 VAL A C 1
ATOM 565 O O . VAL A 1 75 ? -3.128 -20.980 29.119 1.00 97.38 75 VAL A O 1
ATOM 568 N N . LYS A 1 76 ? -1.940 -22.069 30.683 1.00 95.38 76 LYS A N 1
ATOM 569 C CA . LYS A 1 76 ? -2.478 -21.322 31.827 1.00 95.38 76 LYS A CA 1
ATOM 570 C C . LYS A 1 76 ? -1.470 -20.287 32.298 1.00 95.38 76 LYS A C 1
ATOM 572 O O . LYS A 1 76 ? -0.322 -20.611 32.595 1.00 95.38 76 LYS A O 1
ATOM 577 N N . ILE A 1 77 ? -1.917 -19.039 32.395 1.00 93.81 77 ILE A N 1
ATOM 578 C CA . ILE A 1 77 ? -1.080 -17.903 32.788 1.00 93.81 77 ILE A CA 1
ATOM 579 C C . ILE A 1 77 ? -1.743 -17.197 33.968 1.00 93.81 77 ILE A C 1
ATOM 581 O O . ILE A 1 77 ? -2.914 -16.822 33.894 1.00 93.81 77 ILE A O 1
ATOM 585 N N . GLY A 1 78 ? -1.003 -17.053 35.066 1.00 91.81 78 GLY A N 1
ATOM 586 C CA . GLY A 1 78 ? -1.472 -16.376 36.274 1.00 91.81 78 GLY A CA 1
ATOM 587 C C . GLY A 1 78 ? -0.919 -14.958 36.350 1.00 91.81 78 GLY A C 1
ATOM 588 O O . GLY A 1 78 ? 0.298 -14.799 36.461 1.00 91.81 78 GLY A O 1
ATOM 589 N N . TYR A 1 79 ? -1.801 -13.960 36.337 1.00 90.44 79 TYR A N 1
ATOM 590 C CA . TYR A 1 79 ? -1.452 -12.538 36.367 1.00 90.44 79 TYR A CA 1
ATOM 591 C C . TYR A 1 79 ? -1.748 -11.903 37.730 1.00 90.44 79 TYR A C 1
ATOM 593 O O . TYR A 1 79 ? -2.751 -12.222 38.367 1.00 90.44 79 TYR A O 1
ATOM 601 N N . GLU A 1 80 ? -0.895 -10.968 38.134 1.00 90.12 80 GLU A N 1
ATOM 602 C CA . GLU A 1 80 ? -1.135 -9.995 39.198 1.00 90.12 80 GLU A CA 1
ATOM 603 C C . GLU A 1 80 ? -1.124 -8.591 38.579 1.00 90.12 80 GLU A C 1
ATOM 605 O O . GLU A 1 80 ? -0.141 -8.190 37.948 1.00 90.12 80 GLU A O 1
ATOM 610 N N . ASP A 1 81 ? -2.225 -7.855 38.718 1.00 86.38 81 ASP A N 1
ATOM 611 C CA . ASP A 1 81 ? -2.356 -6.503 38.172 1.00 86.38 81 ASP A CA 1
ATOM 612 C C . ASP A 1 81 ? -1.381 -5.552 38.879 1.00 86.38 81 ASP A C 1
ATOM 614 O O . ASP A 1 81 ? -1.415 -5.401 40.101 1.00 86.38 81 ASP A O 1
ATOM 618 N N . LEU A 1 82 ? -0.534 -4.866 38.109 1.00 85.31 82 LEU A N 1
ATOM 619 C CA . LEU A 1 82 ? 0.304 -3.791 38.634 1.00 85.31 82 LEU A CA 1
ATOM 620 C C . LEU A 1 82 ? -0.471 -2.462 38.607 1.00 85.31 82 LEU A C 1
ATOM 622 O O . LEU A 1 82 ? -1.220 -2.209 37.653 1.00 85.31 82 LEU A O 1
ATOM 626 N N . PRO A 1 83 ? -0.307 -1.608 39.636 1.00 81.38 83 PRO A N 1
ATOM 627 C CA . PRO A 1 83 ? -1.095 -0.392 39.779 1.00 81.38 83 PRO A CA 1
ATOM 628 C C . PRO A 1 83 ? -0.815 0.618 38.657 1.00 81.38 83 PRO A C 1
ATOM 630 O O . PRO A 1 83 ? 0.286 0.697 38.119 1.00 81.38 83 PRO A O 1
ATOM 633 N N . GLU A 1 84 ? -1.837 1.418 38.345 1.00 83.12 84 GLU A N 1
ATOM 634 C CA . GLU A 1 84 ? -1.759 2.619 37.500 1.00 83.12 84 GLU A CA 1
ATOM 635 C C . GLU A 1 84 ? -1.253 2.444 36.047 1.00 83.12 84 GLU A C 1
ATOM 637 O O . GLU A 1 84 ? -0.324 3.147 35.634 1.00 83.12 84 GLU A O 1
ATOM 642 N N . PRO A 1 85 ? -1.870 1.577 35.218 1.00 89.00 85 PRO A N 1
ATOM 643 C CA . PRO A 1 85 ? -1.538 1.537 33.798 1.00 89.00 85 PRO A CA 1
ATOM 644 C C . PRO A 1 85 ? -1.856 2.873 33.106 1.00 89.00 85 PRO A C 1
ATOM 646 O O . PRO A 1 85 ? -2.866 3.508 33.404 1.00 89.00 85 PRO A O 1
ATOM 649 N N . LEU A 1 86 ? -1.007 3.272 32.158 1.00 92.69 86 LEU A N 1
ATOM 650 C CA . LEU A 1 86 ? -1.159 4.487 31.351 1.00 92.69 86 LEU A CA 1
ATOM 651 C C . LEU A 1 86 ? -1.548 4.091 29.937 1.00 92.69 86 LEU A C 1
ATOM 653 O O . LEU A 1 86 ? -0.877 3.252 29.344 1.00 92.69 86 LEU A O 1
ATOM 657 N N . PHE A 1 87 ? -2.582 4.688 29.360 1.00 93.75 87 PHE A N 1
ATOM 658 C CA . PHE A 1 87 ? -3.019 4.343 28.003 1.00 93.75 87 PHE A CA 1
ATOM 659 C C . PHE A 1 87 ? -3.045 5.548 27.064 1.00 93.75 87 PHE A C 1
ATOM 661 O O . PHE A 1 87 ? -2.853 5.388 25.857 1.00 93.75 87 PHE A O 1
ATOM 668 N N . THR A 1 88 ? -3.245 6.747 27.603 1.00 93.06 88 THR A N 1
ATOM 669 C CA . THR A 1 88 ? -3.342 7.996 26.841 1.00 93.06 88 THR A CA 1
ATOM 670 C C . THR A 1 88 ? -2.046 8.807 26.897 1.00 93.06 88 THR A C 1
ATOM 672 O O . THR A 1 88 ? -1.197 8.616 27.771 1.00 93.06 88 THR A O 1
ATOM 675 N N . VAL A 1 89 ? -1.877 9.725 25.942 1.00 94.19 89 VAL A N 1
ATOM 676 C CA . VAL A 1 89 ? -0.719 10.634 25.919 1.00 94.19 89 VAL A CA 1
ATOM 677 C C . VAL A 1 89 ? -0.813 11.697 27.008 1.00 94.19 89 VAL A C 1
ATOM 679 O O . VAL A 1 89 ? 0.216 12.148 27.503 1.00 94.19 89 VAL A O 1
ATOM 682 N N . GLU A 1 90 ? -2.028 12.064 27.414 1.00 92.56 90 GLU A N 1
ATOM 683 C CA . GLU A 1 90 ? -2.294 12.941 28.548 1.00 92.56 90 GLU A CA 1
ATOM 684 C C . GLU A 1 90 ? -1.775 12.321 29.851 1.00 92.56 90 GLU A C 1
ATOM 686 O O . GLU A 1 90 ? -0.919 12.919 30.500 1.00 92.56 90 GLU A O 1
ATOM 691 N N . GLU A 1 91 ? -2.181 11.085 30.169 1.00 92.94 91 GLU A N 1
ATOM 692 C CA . GLU A 1 91 ? -1.700 10.354 31.354 1.00 92.94 91 GLU A CA 1
ATOM 693 C C . GLU A 1 91 ? -0.172 10.199 31.346 1.00 92.94 91 GLU A C 1
ATOM 695 O O . GLU A 1 91 ? 0.496 10.419 32.359 1.00 92.94 91 GLU A O 1
ATOM 700 N N . ALA A 1 92 ? 0.403 9.839 30.193 1.00 94.31 92 ALA A N 1
ATOM 701 C CA . ALA A 1 92 ? 1.848 9.703 30.048 1.00 94.31 92 ALA A CA 1
ATOM 702 C C . ALA A 1 92 ? 2.574 11.042 30.234 1.00 94.31 92 ALA A C 1
ATOM 704 O O . ALA A 1 92 ? 3.611 11.086 30.893 1.00 94.31 92 ALA A O 1
ATOM 705 N N . SER A 1 93 ? 2.029 12.139 29.701 1.00 92.44 93 SER A N 1
ATOM 706 C CA . SER A 1 93 ? 2.605 13.473 29.872 1.00 92.44 93 SER A CA 1
ATOM 707 C C . SER A 1 93 ? 2.530 13.949 31.321 1.00 92.44 93 SER A C 1
ATOM 709 O O . SER A 1 93 ? 3.507 14.505 31.817 1.00 92.44 93 SER A O 1
ATOM 711 N N . GLU A 1 94 ? 1.402 13.742 32.000 1.00 93.19 94 GLU A N 1
ATOM 712 C CA . GLU A 1 94 ? 1.210 14.124 33.405 1.00 93.19 94 GLU A CA 1
ATOM 713 C C . GLU A 1 94 ? 2.184 13.384 34.328 1.00 93.19 94 GLU A C 1
ATOM 715 O O . GLU A 1 94 ? 2.756 13.985 35.237 1.00 93.19 94 GLU A O 1
ATOM 720 N N . LYS A 1 95 ? 2.444 12.101 34.051 1.00 94.12 95 LYS A N 1
ATOM 721 C CA . LYS A 1 95 ? 3.397 11.280 34.814 1.00 94.12 95 LYS A CA 1
ATOM 722 C C . LYS A 1 95 ? 4.831 11.317 34.289 1.00 94.12 95 LYS A C 1
ATOM 724 O O . LYS A 1 95 ? 5.677 10.577 34.782 1.00 94.12 95 LYS A O 1
ATOM 729 N N . SER A 1 96 ? 5.119 12.158 33.296 1.00 94.81 96 SER A N 1
ATOM 730 C CA . SER A 1 96 ? 6.433 12.249 32.646 1.00 94.81 96 SER A CA 1
ATOM 731 C C . SER A 1 96 ? 6.985 10.904 32.130 1.00 94.81 96 SER A C 1
ATOM 733 O O . SER A 1 96 ? 8.188 10.654 32.170 1.00 94.81 96 SER A O 1
ATOM 735 N N . SER A 1 97 ? 6.104 10.031 31.635 1.00 96.62 97 SER A N 1
ATOM 736 C CA . SER A 1 97 ? 6.439 8.718 31.076 1.00 96.62 97 SER A CA 1
ATOM 737 C C . SER A 1 97 ? 6.774 8.843 29.586 1.00 96.62 97 SER A C 1
ATOM 739 O O . SER A 1 97 ? 5.894 8.801 28.719 1.00 96.62 97 SER A O 1
ATOM 741 N N . PHE A 1 98 ? 8.059 9.014 29.276 1.00 97.19 98 PHE A N 1
ATOM 742 C CA . PHE A 1 98 ? 8.554 9.203 27.910 1.00 97.19 98 PHE A CA 1
ATOM 743 C C . PHE A 1 98 ? 9.689 8.234 27.569 1.00 97.19 98 PHE A C 1
ATOM 745 O O . PHE A 1 98 ? 10.435 7.798 28.446 1.00 97.19 98 PHE A O 1
ATOM 752 N N . PHE A 1 99 ? 9.841 7.941 26.280 1.00 97.88 99 PHE A N 1
ATOM 753 C CA . PHE A 1 99 ? 11.110 7.480 25.728 1.00 97.88 99 PHE A CA 1
ATOM 754 C C . PHE A 1 99 ? 11.960 8.692 25.347 1.00 97.88 99 PHE A C 1
ATOM 756 O O . PHE A 1 99 ? 11.454 9.663 24.779 1.00 97.88 99 PHE A O 1
ATOM 763 N N . GLU A 1 100 ? 13.247 8.627 25.667 1.00 95.81 100 GLU A N 1
ATOM 764 C CA . GLU A 1 100 ? 14.229 9.634 25.281 1.00 95.81 100 GLU A CA 1
ATOM 765 C C . GLU A 1 100 ? 14.892 9.242 23.944 1.00 95.81 100 GLU A C 1
ATOM 767 O O . GLU A 1 100 ? 14.961 8.055 23.610 1.00 95.81 100 GLU A O 1
ATOM 772 N N . PRO A 1 101 ? 15.395 10.215 23.168 1.00 95.38 101 PRO A N 1
ATOM 773 C CA . PRO A 1 101 ? 15.406 11.646 23.464 1.00 95.38 101 PRO A CA 1
ATOM 774 C C . PRO A 1 101 ? 14.103 12.370 23.091 1.00 95.38 101 PRO A C 1
ATOM 776 O O . PRO A 1 101 ? 13.511 12.141 22.036 1.00 95.38 101 PRO A O 1
ATOM 779 N N . ARG A 1 102 ? 13.706 13.337 23.920 1.00 95.62 102 ARG A N 1
ATOM 780 C CA . ARG A 1 102 ? 12.773 14.405 23.536 1.00 95.62 102 ARG A CA 1
ATOM 781 C C . ARG A 1 102 ? 13.481 15.422 22.647 1.00 95.62 102 ARG A C 1
ATOM 783 O O . ARG A 1 102 ? 14.672 15.687 22.807 1.00 95.62 102 ARG A O 1
ATOM 790 N N . ARG A 1 103 ? 12.743 16.007 21.705 1.00 97.12 103 ARG A N 1
ATOM 791 C CA . ARG A 1 103 ? 13.315 16.869 20.661 1.00 97.12 103 ARG A CA 1
ATOM 792 C C . ARG A 1 103 ? 12.660 18.237 20.616 1.00 97.12 103 ARG A C 1
ATOM 794 O O . ARG A 1 103 ? 11.477 18.391 20.924 1.00 97.12 103 ARG A O 1
ATOM 801 N N . MET A 1 104 ? 13.450 19.226 20.214 1.00 97.69 104 MET A N 1
ATOM 802 C CA . MET A 1 104 ? 13.028 20.603 20.000 1.00 97.69 104 MET A CA 1
ATOM 803 C C . MET A 1 104 ? 13.701 21.147 18.739 1.00 97.69 104 MET A C 1
ATOM 805 O O . MET A 1 104 ? 14.828 20.772 18.427 1.00 97.69 104 MET A O 1
ATOM 809 N N . ILE A 1 105 ? 12.999 22.028 18.035 1.00 98.00 105 ILE A N 1
ATOM 810 C CA . ILE A 1 105 ? 13.528 22.842 16.943 1.00 98.00 105 ILE A CA 1
ATOM 811 C C . ILE A 1 105 ? 12.963 24.260 17.052 1.00 98.00 105 ILE A C 1
ATOM 813 O O . ILE A 1 105 ? 11.785 24.429 17.383 1.00 98.00 105 ILE A O 1
ATOM 817 N N . GLU A 1 106 ? 13.777 25.278 16.781 1.00 97.56 106 GLU A N 1
ATOM 818 C CA . GLU A 1 106 ? 13.359 26.679 16.831 1.00 97.56 106 GLU A CA 1
ATOM 819 C C . GLU A 1 106 ? 13.988 27.500 15.694 1.00 97.56 106 GLU A C 1
ATOM 821 O O . GLU A 1 106 ? 15.165 27.355 15.374 1.00 97.56 106 GLU A O 1
ATOM 826 N N . LYS A 1 107 ? 13.183 28.377 15.086 1.00 97.00 107 LYS A N 1
ATOM 827 C CA . LYS A 1 107 ? 13.570 29.386 14.091 1.00 97.00 107 LYS A CA 1
ATOM 828 C C . LYS A 1 107 ? 13.063 30.746 14.568 1.00 97.00 107 LYS A C 1
ATOM 830 O O . LYS A 1 107 ? 11.890 30.867 14.920 1.00 97.00 107 LYS A O 1
ATOM 835 N N . GLY A 1 108 ? 13.906 31.777 14.509 1.00 96.81 108 GLY A N 1
ATOM 836 C CA . GLY A 1 108 ? 13.533 33.140 14.908 1.00 96.81 108 GLY A CA 1
ATOM 837 C C . GLY A 1 108 ? 13.354 33.294 16.424 1.00 96.81 108 GLY A C 1
ATOM 838 O O . GLY A 1 108 ? 13.910 32.523 17.198 1.00 96.81 108 GLY A O 1
ATOM 839 N N . ASN A 1 109 ? 12.587 34.302 16.854 1.00 97.50 109 ASN A N 1
ATOM 840 C CA . ASN A 1 109 ? 12.274 34.537 18.267 1.00 97.50 109 ASN A CA 1
ATOM 841 C C . ASN A 1 109 ? 10.755 34.543 18.479 1.00 97.50 109 ASN A C 1
ATOM 843 O O . ASN A 1 109 ? 10.077 35.561 18.329 1.00 97.50 109 ASN A O 1
ATOM 847 N N . VAL A 1 110 ? 10.221 33.377 18.847 1.00 97.25 110 VAL A N 1
ATOM 848 C CA . VAL A 1 110 ? 8.779 33.164 19.035 1.00 97.25 110 VAL A CA 1
ATOM 849 C C . VAL A 1 110 ? 8.206 34.048 20.146 1.00 97.25 110 VAL A C 1
ATOM 851 O O . VAL A 1 110 ? 7.094 34.559 20.011 1.00 97.25 110 VAL A O 1
ATOM 854 N N . ALA A 1 111 ? 8.955 34.259 21.232 1.00 96.44 111 ALA A N 1
ATOM 855 C CA . ALA A 1 111 ? 8.490 35.038 22.378 1.00 96.44 111 ALA A CA 1
ATOM 856 C C . ALA A 1 111 ? 8.301 36.525 22.040 1.00 96.44 111 ALA A C 1
ATOM 858 O O . ALA A 1 111 ? 7.292 37.111 22.433 1.00 96.44 111 ALA A O 1
ATOM 859 N N . GLU A 1 112 ? 9.233 37.123 21.293 1.00 97.44 112 GLU A N 1
ATOM 860 C CA . GLU A 1 112 ? 9.112 38.515 20.843 1.00 97.44 112 GLU A CA 1
ATOM 861 C C . GLU A 1 112 ? 8.033 38.676 19.771 1.00 97.44 112 GLU A C 1
ATOM 863 O O . GLU A 1 112 ? 7.219 39.596 19.850 1.00 97.44 112 GLU A O 1
ATOM 868 N N . ALA A 1 113 ? 7.952 37.746 18.816 1.00 97.69 113 ALA A N 1
ATOM 869 C CA . ALA A 1 113 ? 6.976 37.821 17.734 1.00 97.69 113 ALA A CA 1
ATOM 870 C C . ALA A 1 113 ? 5.525 37.866 18.248 1.00 97.69 113 ALA A C 1
ATOM 872 O O . ALA A 1 113 ? 4.729 38.670 17.759 1.00 97.69 113 ALA A O 1
ATOM 873 N N . PHE A 1 114 ? 5.192 37.099 19.295 1.00 98.38 114 PHE A N 1
ATOM 874 C CA . PHE A 1 114 ? 3.859 37.118 19.917 1.00 98.38 114 PHE A CA 1
ATOM 875 C C . PHE A 1 114 ? 3.437 38.472 20.505 1.00 98.38 114 PHE A C 1
ATOM 877 O O . PHE A 1 114 ? 2.247 38.664 20.739 1.00 98.38 114 PHE A O 1
ATOM 884 N N . LYS A 1 115 ? 4.365 39.402 20.754 1.00 97.56 115 LYS A N 1
ATOM 885 C CA . LYS A 1 115 ? 4.038 40.751 21.249 1.00 97.56 115 LYS A CA 1
ATOM 886 C C . LYS A 1 115 ? 3.597 41.704 20.134 1.00 97.56 115 LYS A C 1
ATOM 888 O O . LYS A 1 115 ? 3.060 42.763 20.427 1.00 97.56 115 LYS A O 1
ATOM 893 N N . THR A 1 116 ? 3.869 41.345 18.880 1.00 95.94 116 THR A N 1
ATOM 894 C CA . THR A 1 116 ? 3.730 42.228 17.706 1.00 95.94 116 THR A CA 1
ATOM 895 C C . THR A 1 116 ? 2.617 41.812 16.744 1.00 95.94 116 THR A C 1
ATOM 897 O O . THR A 1 116 ? 2.427 42.463 15.723 1.00 95.94 116 THR A O 1
ATOM 900 N N . VAL A 1 117 ? 1.910 40.720 17.042 1.00 98.50 117 VAL A N 1
ATOM 901 C CA . VAL A 1 117 ? 0.816 40.194 16.213 1.00 98.50 117 VAL A CA 1
ATOM 902 C C . VAL A 1 117 ? -0.525 40.808 16.593 1.00 98.50 117 VAL A C 1
ATOM 904 O O . VAL A 1 117 ? -0.747 41.130 17.759 1.00 98.50 117 VAL A O 1
ATOM 907 N N . ASP A 1 118 ? -1.434 40.895 15.623 1.00 98.50 118 ASP A N 1
ATOM 908 C CA . ASP A 1 118 ? -2.789 41.413 15.841 1.00 98.50 118 ASP A CA 1
ATOM 909 C C . ASP A 1 118 ? -3.650 40.437 16.657 1.00 98.50 118 ASP A C 1
ATOM 911 O O . ASP A 1 118 ? -4.417 40.847 17.528 1.00 98.50 118 ASP A O 1
ATOM 915 N N . HIS A 1 119 ? -3.507 39.134 16.389 1.00 98.44 119 HIS A N 1
ATOM 916 C CA . HIS A 1 119 ? -4.310 38.076 17.001 1.00 98.44 119 HIS A CA 1
ATOM 917 C C . HIS A 1 119 ? -3.448 36.936 17.523 1.00 98.44 119 HIS A C 1
ATOM 919 O O . HIS A 1 119 ? -2.423 36.574 16.939 1.00 98.44 119 HIS A O 1
ATOM 925 N N . VAL A 1 120 ? -3.916 36.317 18.608 1.00 98.56 120 VAL A N 1
ATOM 926 C CA . VAL A 1 120 ? -3.348 35.089 19.167 1.00 98.56 120 VAL A CA 1
ATOM 927 C C . VAL A 1 120 ? -4.461 34.071 19.359 1.00 98.56 120 VAL A C 1
ATOM 929 O O . VAL A 1 120 ? -5.436 34.339 20.056 1.00 98.56 120 VAL A O 1
ATOM 932 N N . HIS A 1 121 ? -4.277 32.878 18.799 1.00 98.38 121 HIS A N 1
ATOM 933 C CA . HIS A 1 121 ? -5.177 31.742 18.991 1.00 98.38 121 HIS A CA 1
ATOM 934 C C . HIS A 1 121 ? -4.435 30.566 19.626 1.00 98.38 121 HIS A C 1
ATOM 936 O O . HIS A 1 121 ? -3.251 30.344 19.361 1.00 98.38 121 HIS A O 1
ATOM 942 N N . GLN A 1 122 ? -5.129 29.817 20.478 1.00 98.50 122 GLN A N 1
ATOM 943 C CA . GLN A 1 122 ? -4.635 28.577 21.072 1.00 98.50 122 GLN A CA 1
ATOM 944 C C . GLN A 1 122 ? -5.612 27.455 20.764 1.00 98.50 122 GLN A C 1
ATOM 946 O O . GLN A 1 122 ? -6.821 27.620 20.920 1.00 98.50 122 GLN A O 1
ATOM 951 N N . GLY A 1 123 ? -5.077 26.311 20.363 1.00 97.12 123 GLY A N 1
ATOM 952 C CA . GLY A 1 123 ? -5.871 25.138 20.052 1.00 97.12 123 GLY A CA 1
ATOM 953 C C . GLY A 1 123 ? -5.113 23.849 20.315 1.00 97.12 123 GLY A C 1
ATOM 954 O O . GLY A 1 123 ? -3.905 23.828 20.568 1.00 97.12 123 GLY A O 1
ATOM 955 N N . GLU A 1 124 ? -5.855 22.757 20.254 1.00 97.06 124 GLU A N 1
ATOM 956 C CA . GLU A 1 124 ? -5.311 21.412 20.266 1.00 97.06 124 GLU A CA 1
ATOM 957 C C . GLU A 1 124 ? -6.030 20.561 19.225 1.00 97.06 124 GLU A C 1
ATOM 959 O O . GLU A 1 124 ? -7.163 20.851 18.842 1.00 97.06 124 GLU A O 1
ATOM 964 N N . PHE A 1 125 ? -5.345 19.528 18.752 1.00 97.00 125 PHE A N 1
ATOM 965 C CA . PHE A 1 125 ? -5.854 18.605 17.752 1.00 97.00 125 PHE A CA 1
ATOM 966 C C . PHE A 1 125 ? -5.411 17.188 18.097 1.00 97.00 125 PHE A C 1
ATOM 968 O O . PHE A 1 125 ? -4.224 16.953 18.358 1.00 97.00 125 PHE A O 1
ATOM 975 N N . ARG A 1 126 ? -6.353 16.240 18.086 1.00 96.62 126 ARG A N 1
ATOM 976 C CA . ARG A 1 126 ? -6.057 14.815 18.264 1.00 96.62 126 ARG A CA 1
ATOM 977 C C . ARG A 1 126 ? -6.176 14.066 16.953 1.00 96.62 126 ARG A C 1
ATOM 979 O O . ARG A 1 126 ? -7.084 14.273 16.148 1.00 96.62 126 ARG A O 1
ATOM 986 N N . MET A 1 127 ? -5.250 13.138 16.780 1.00 97.06 127 MET A N 1
ATOM 987 C CA . MET A 1 127 ? -5.215 12.222 15.661 1.00 97.06 127 MET A CA 1
ATOM 988 C C . MET A 1 127 ? -5.082 10.794 16.173 1.00 97.06 127 MET A C 1
ATOM 990 O O . MET A 1 127 ? -4.119 10.463 16.866 1.00 97.06 127 MET A O 1
ATOM 994 N N . GLY A 1 128 ? -6.058 9.956 15.828 1.00 96.19 128 GLY A N 1
ATOM 995 C CA . GLY A 1 128 ? -6.030 8.525 16.111 1.00 96.19 128 GLY A CA 1
ATOM 996 C C . GLY A 1 128 ? -4.879 7.788 15.413 1.00 96.19 128 GLY A C 1
ATOM 997 O O . GLY A 1 128 ? -4.248 8.301 14.487 1.00 96.19 128 GLY A O 1
ATOM 998 N N . GLY A 1 129 ? -4.610 6.567 15.878 1.00 96.50 129 GLY A N 1
ATOM 999 C CA . GLY A 1 129 ? -3.691 5.639 15.215 1.00 96.50 129 GLY A CA 1
ATOM 1000 C C . GLY A 1 129 ? -4.330 4.955 14.003 1.00 96.50 129 GLY A C 1
ATOM 1001 O O . GLY A 1 129 ? -5.518 5.123 13.739 1.00 96.50 129 GLY A O 1
ATOM 1002 N N . GLN A 1 130 ? -3.540 4.157 13.286 1.00 98.56 130 GLN A N 1
ATOM 1003 C CA . GLN A 1 130 ? -3.963 3.469 12.063 1.00 98.56 130 GLN A CA 1
ATOM 1004 C C . GLN A 1 130 ? -3.258 2.124 11.933 1.00 98.56 130 GLN A C 1
ATOM 1006 O O . GLN A 1 130 ? -2.033 2.062 12.002 1.00 98.56 130 GLN A O 1
ATOM 1011 N N . GLU A 1 131 ? -4.024 1.067 11.716 1.00 98.50 131 GLU A N 1
ATOM 1012 C CA . GLU A 1 131 ? -3.519 -0.273 11.438 1.00 98.50 131 GLU A CA 1
ATOM 1013 C C . GLU A 1 131 ? -2.961 -0.363 10.014 1.00 98.50 131 GLU A C 1
ATOM 1015 O O . GLU A 1 131 ? -3.590 0.126 9.075 1.00 98.50 131 GLU A O 1
ATOM 1020 N N . HIS A 1 132 ? -1.802 -1.005 9.811 1.00 98.69 132 HIS A N 1
ATOM 1021 C CA . HIS A 1 132 ? -1.199 -1.119 8.470 1.00 98.69 132 HIS A CA 1
ATOM 1022 C C . HIS A 1 132 ? -2.108 -1.835 7.485 1.00 98.69 132 HIS A C 1
ATOM 1024 O O . HIS A 1 132 ? -2.127 -1.498 6.301 1.00 98.69 132 HIS A O 1
ATOM 1030 N N . PHE A 1 133 ? -2.822 -2.845 7.986 1.00 98.50 133 PHE A N 1
ATOM 1031 C CA . PHE A 1 133 ? -3.786 -3.652 7.247 1.00 98.50 133 PHE A CA 1
ATOM 1032 C C . PHE A 1 133 ? -3.243 -4.166 5.901 1.00 98.50 133 PHE A C 1
ATOM 1034 O O . PHE A 1 133 ? -3.969 -4.305 4.918 1.00 98.50 133 PHE A O 1
ATOM 1041 N N . TYR A 1 134 ? -1.947 -4.495 5.853 1.00 98.44 134 TYR A N 1
ATOM 1042 C CA . TYR A 1 134 ? -1.378 -5.255 4.743 1.00 98.44 134 TYR A CA 1
ATOM 1043 C C . TYR A 1 134 ? -2.178 -6.539 4.535 1.00 98.44 134 TYR A C 1
ATOM 1045 O O . TYR A 1 134 ? -2.566 -7.192 5.503 1.00 98.44 134 TYR A O 1
ATOM 1053 N N . MET A 1 135 ? -2.472 -6.903 3.287 1.00 98.38 135 MET A N 1
ATOM 1054 C CA . MET A 1 135 ? -3.395 -8.010 3.021 1.00 98.38 135 MET A CA 1
ATOM 1055 C C . MET A 1 135 ? -2.797 -9.362 3.419 1.00 98.38 135 MET A C 1
ATOM 1057 O O . MET A 1 135 ? -3.512 -10.205 3.959 1.00 98.38 135 MET A O 1
ATOM 1061 N N . GLU A 1 136 ? -1.490 -9.536 3.233 1.00 98.69 136 GLU A N 1
ATOM 1062 C CA . GLU A 1 136 ? -0.717 -10.648 3.788 1.00 98.69 136 GLU A CA 1
ATOM 1063 C C . GLU A 1 136 ? -0.281 -10.312 5.220 1.00 98.69 136 GLU A C 1
ATOM 1065 O O . GLU A 1 136 ? 0.506 -9.386 5.404 1.00 98.69 136 GLU A O 1
ATOM 1070 N N . THR A 1 137 ? -0.751 -11.061 6.220 1.00 98.75 137 THR A N 1
ATOM 1071 C CA . THR A 1 137 ? -0.321 -10.926 7.625 1.00 98.75 137 THR A CA 1
ATOM 1072 C C . THR A 1 137 ? 1.151 -11.301 7.825 1.00 98.75 137 THR A C 1
ATOM 1074 O O . THR A 1 137 ? 1.787 -11.869 6.935 1.00 98.75 137 THR A O 1
ATOM 1077 N N . GLN A 1 138 ? 1.713 -10.989 8.993 1.00 98.81 138 GLN A N 1
ATOM 1078 C CA . GLN A 1 138 ? 3.061 -11.400 9.388 1.00 98.81 138 GLN A CA 1
ATOM 1079 C C . GLN A 1 138 ? 3.254 -12.897 9.124 1.00 98.81 138 GLN A C 1
ATOM 1081 O O . GLN A 1 138 ? 2.515 -13.732 9.651 1.00 98.81 138 GLN A O 1
ATOM 1086 N N . SER A 1 139 ? 4.227 -13.215 8.268 1.00 98.81 139 SER A N 1
ATOM 1087 C CA . SER A 1 139 ? 4.425 -14.554 7.714 1.00 98.81 139 SER A CA 1
ATOM 1088 C C . SER A 1 139 ? 5.908 -14.876 7.600 1.00 98.81 139 SER A C 1
ATOM 1090 O O . SER A 1 139 ? 6.690 -14.087 7.062 1.00 98.81 139 SER A O 1
ATOM 1092 N N . MET A 1 140 ? 6.290 -16.050 8.092 1.00 98.69 140 MET A N 1
ATOM 1093 C CA . MET A 1 140 ? 7.667 -16.528 8.049 1.00 98.69 140 MET A CA 1
ATOM 1094 C C . MET A 1 140 ? 7.757 -18.049 8.073 1.00 98.69 140 MET A C 1
ATOM 1096 O O . MET A 1 140 ? 6.932 -18.738 8.678 1.00 98.69 140 MET A O 1
ATOM 1100 N N . LEU A 1 141 ? 8.795 -18.561 7.426 1.00 98.88 141 LEU A N 1
ATOM 1101 C CA . LEU A 1 141 ? 9.207 -19.955 7.450 1.00 98.88 141 LEU A CA 1
ATOM 1102 C C . LEU A 1 141 ? 10.712 -19.995 7.712 1.00 98.88 141 LEU A C 1
ATOM 1104 O O . LEU A 1 141 ? 11.478 -19.450 6.923 1.00 98.88 141 LEU A O 1
ATOM 1108 N N . VAL A 1 142 ? 11.126 -20.650 8.793 1.00 98.88 142 VAL A N 1
ATOM 1109 C CA . VAL A 1 142 ? 12.541 -20.860 9.118 1.00 98.88 142 VAL A CA 1
ATOM 1110 C C . VAL A 1 142 ? 12.860 -22.340 8.965 1.00 98.88 142 VAL A C 1
ATOM 1112 O O . VAL A 1 142 ? 12.163 -23.187 9.525 1.00 98.88 142 VAL A O 1
ATOM 1115 N N . VAL A 1 143 ? 13.884 -22.649 8.175 1.00 98.81 143 VAL A N 1
ATOM 1116 C CA . VAL A 1 143 ? 14.278 -24.009 7.798 1.00 98.81 143 VAL A CA 1
ATOM 1117 C C . VAL A 1 143 ? 15.719 -24.252 8.254 1.00 98.81 143 VAL A C 1
ATOM 1119 O O . VAL A 1 143 ? 16.616 -23.606 7.709 1.00 98.81 143 VAL A O 1
ATOM 1122 N N . PRO A 1 144 ? 15.968 -25.157 9.221 1.00 98.06 144 PRO A N 1
ATOM 1123 C CA . PRO A 1 144 ? 17.320 -25.628 9.495 1.00 98.06 144 PRO A CA 1
ATOM 1124 C C . PRO A 1 144 ? 17.806 -26.455 8.301 1.00 98.06 144 PRO A C 1
ATOM 1126 O O . PRO A 1 144 ? 17.076 -27.314 7.803 1.00 98.06 144 PRO A O 1
ATOM 1129 N N . VAL A 1 145 ? 19.024 -26.193 7.833 1.00 96.25 145 VAL A N 1
ATOM 1130 C CA . VAL A 1 145 ? 19.632 -26.925 6.708 1.00 96.25 145 VAL A CA 1
ATOM 1131 C C . VAL A 1 145 ? 20.109 -28.313 7.149 1.00 96.25 145 VAL A C 1
ATOM 1133 O O . VAL A 1 145 ? 20.058 -29.255 6.365 1.00 96.25 145 VAL A O 1
ATOM 1136 N N . GLY A 1 146 ? 20.497 -28.459 8.421 1.00 90.12 146 GLY A N 1
ATOM 1137 C CA . GLY A 1 146 ? 20.951 -29.724 9.015 1.00 90.12 146 GLY A CA 1
ATOM 1138 C C . GLY A 1 146 ? 22.472 -29.877 9.108 1.00 90.12 146 GLY A C 1
ATOM 1139 O O . GLY A 1 146 ? 22.944 -30.853 9.683 1.00 90.12 146 GLY A O 1
ATOM 1140 N N . GLU A 1 147 ? 23.231 -28.900 8.611 1.00 93.50 147 GLU A N 1
ATOM 1141 C CA . GLU A 1 147 ? 24.697 -28.854 8.650 1.00 93.50 147 GLU A CA 1
ATOM 1142 C C . GLU A 1 147 ? 25.158 -27.500 9.205 1.00 93.50 147 GLU A C 1
ATOM 1144 O O . GLU A 1 147 ? 24.468 -26.499 9.022 1.00 93.50 147 GLU A O 1
ATOM 1149 N N . GLU A 1 148 ? 26.295 -27.473 9.913 1.00 92.00 148 GLU A N 1
ATOM 1150 C CA . GLU A 1 148 ? 27.011 -26.245 10.321 1.00 92.00 148 GLU A CA 1
ATOM 1151 C C . GLU A 1 148 ? 26.147 -25.140 10.965 1.00 92.00 148 GLU A C 1
ATOM 1153 O O . GLU A 1 148 ? 26.444 -23.952 10.828 1.00 92.00 148 GLU A O 1
ATOM 1158 N N . THR A 1 149 ? 25.074 -25.542 11.659 1.00 94.00 149 THR A N 1
ATOM 1159 C CA . THR A 1 149 ? 24.051 -24.653 12.241 1.00 94.00 149 THR A CA 1
ATOM 1160 C C . THR A 1 149 ? 23.463 -23.641 11.250 1.00 94.00 149 THR A C 1
ATOM 1162 O O . THR A 1 149 ? 23.100 -22.529 11.631 1.00 94.00 149 THR A O 1
ATOM 1165 N N . GLU A 1 150 ? 23.332 -24.031 9.980 1.00 98.12 150 GLU A N 1
ATOM 1166 C CA . GLU A 1 150 ? 22.796 -23.185 8.917 1.00 98.12 150 GLU A CA 1
ATOM 1167 C C . GLU A 1 150 ? 21.260 -23.132 8.892 1.00 98.12 150 GLU A C 1
ATOM 1169 O O . GLU A 1 150 ? 20.566 -24.138 9.078 1.00 98.12 150 GLU A O 1
ATOM 1174 N N . PHE A 1 151 ? 20.722 -21.943 8.602 1.00 98.62 151 PHE A N 1
ATOM 1175 C CA . PHE A 1 151 ? 19.291 -21.662 8.514 1.00 98.62 151 PHE A CA 1
ATOM 1176 C C . PHE A 1 151 ? 18.940 -20.838 7.274 1.00 98.62 151 PHE A C 1
ATOM 1178 O O . PHE A 1 151 ? 19.539 -19.796 7.006 1.00 98.62 151 PHE A O 1
ATOM 1185 N N . ASN A 1 152 ? 17.872 -21.245 6.588 1.00 98.81 152 ASN A N 1
ATOM 1186 C CA . ASN A 1 152 ? 17.202 -20.437 5.573 1.00 98.81 152 ASN A CA 1
ATOM 1187 C C . ASN A 1 152 ? 15.897 -19.873 6.143 1.00 98.81 152 ASN A C 1
ATOM 1189 O O . ASN A 1 152 ? 15.011 -20.621 6.561 1.00 98.81 152 ASN A O 1
ATOM 1193 N N . ALA A 1 153 ? 15.769 -18.550 6.152 1.00 98.81 153 ALA A N 1
ATOM 1194 C CA . ALA A 1 153 ? 14.590 -17.837 6.619 1.00 98.81 153 ALA A CA 1
ATOM 1195 C C . ALA A 1 153 ? 13.868 -17.183 5.435 1.00 98.81 153 ALA A C 1
ATOM 1197 O O . ALA A 1 153 ? 14.399 -16.285 4.790 1.00 98.81 153 ALA A O 1
ATOM 1198 N N . TYR A 1 154 ? 12.637 -17.604 5.162 1.00 98.88 154 TYR A N 1
ATOM 1199 C CA . TYR A 1 154 ? 11.757 -17.004 4.160 1.00 98.88 154 TYR A CA 1
ATOM 1200 C C . TYR A 1 154 ? 10.751 -16.121 4.882 1.00 98.88 154 TYR A C 1
ATOM 1202 O O . TYR A 1 154 ? 9.850 -16.630 5.554 1.00 98.88 154 TYR A O 1
ATOM 1210 N N . VAL A 1 155 ? 10.924 -14.804 4.794 1.00 98.81 155 VAL A N 1
ATOM 1211 C CA . VAL A 1 155 ? 10.229 -13.862 5.680 1.00 98.81 155 VAL A CA 1
ATOM 1212 C C . VAL A 1 155 ? 9.570 -12.752 4.875 1.00 98.81 155 VAL A C 1
ATOM 1214 O O . VAL A 1 155 ? 10.178 -12.136 4.006 1.00 98.81 155 VAL A O 1
ATOM 1217 N N . SER A 1 156 ? 8.319 -12.441 5.199 1.00 98.75 156 SER A N 1
ATOM 1218 C CA . SER A 1 156 ? 7.636 -11.251 4.697 1.00 98.75 156 SER A CA 1
ATOM 1219 C C . SER A 1 156 ? 8.147 -10.008 5.461 1.00 98.75 156 SER A C 1
ATOM 1221 O O . SER A 1 156 ? 7.483 -9.529 6.380 1.00 98.75 156 SER A O 1
ATOM 1223 N N . THR A 1 157 ? 9.336 -9.501 5.108 1.00 98.75 157 THR A N 1
ATOM 1224 C CA . THR A 1 157 ? 10.028 -8.385 5.794 1.00 98.75 157 THR A CA 1
ATOM 1225 C C . THR A 1 157 ? 10.571 -7.336 4.822 1.00 98.75 157 THR A C 1
ATOM 1227 O O . THR A 1 157 ? 11.071 -7.667 3.750 1.00 98.75 157 THR A O 1
ATOM 1230 N N . GLN A 1 158 ? 10.516 -6.061 5.213 1.00 98.69 158 GLN A N 1
ATOM 1231 C CA . GLN A 1 158 ? 11.131 -4.939 4.493 1.00 98.69 158 GLN A CA 1
ATOM 1232 C C . GLN A 1 158 ? 12.644 -4.839 4.730 1.00 98.69 158 GLN A C 1
ATOM 1234 O O . GLN A 1 158 ? 13.315 -4.081 4.021 1.00 98.69 158 GLN A O 1
ATOM 1239 N N . TRP A 1 159 ? 13.172 -5.558 5.730 1.00 98.25 159 TRP A N 1
ATOM 1240 C CA . TRP A 1 159 ? 14.581 -5.506 6.115 1.00 98.25 159 TRP A CA 1
ATOM 1241 C C . TRP A 1 159 ? 15.180 -6.911 6.308 1.00 98.25 159 TRP A C 1
ATOM 1243 O O . TRP A 1 159 ? 15.249 -7.422 7.434 1.00 98.25 159 TRP A O 1
ATOM 1253 N N . PRO A 1 160 ? 15.626 -7.554 5.210 1.00 98.50 160 PRO A N 1
ATOM 1254 C CA . PRO A 1 160 ? 16.185 -8.904 5.253 1.00 98.50 160 PRO A CA 1
ATOM 1255 C C . PRO A 1 160 ? 17.425 -9.010 6.145 1.00 98.50 160 PRO A C 1
ATOM 1257 O O . PRO A 1 160 ? 17.486 -9.910 6.976 1.00 98.50 160 PRO A O 1
ATOM 1260 N N . THR A 1 161 ? 18.368 -8.064 6.039 1.00 98.38 161 THR A N 1
ATOM 1261 C CA . THR A 1 161 ? 19.577 -8.031 6.885 1.00 98.38 161 THR A CA 1
ATOM 1262 C C . THR A 1 161 ? 19.235 -7.838 8.361 1.00 98.38 161 THR A C 1
ATOM 1264 O O . THR A 1 161 ? 19.675 -8.628 9.185 1.00 98.38 161 THR A O 1
ATOM 1267 N N . GLY A 1 162 ? 18.362 -6.884 8.706 1.00 97.50 162 GLY A N 1
ATOM 1268 C CA . GLY A 1 162 ? 17.943 -6.708 10.102 1.00 97.50 162 GLY A CA 1
ATOM 1269 C C . GLY A 1 162 ? 17.266 -7.951 10.695 1.00 97.50 162 GLY A C 1
ATOM 1270 O O . GLY A 1 162 ? 17.373 -8.194 11.894 1.00 97.50 162 GLY A O 1
ATOM 1271 N N . THR A 1 163 ? 16.606 -8.760 9.857 1.00 98.56 163 THR A N 1
ATOM 1272 C CA . THR A 1 163 ? 16.012 -10.050 10.248 1.00 98.56 163 THR A CA 1
ATOM 1273 C C . THR A 1 163 ? 17.070 -11.151 10.390 1.00 98.56 163 THR A C 1
ATOM 1275 O O . THR A 1 163 ? 17.016 -11.923 11.343 1.00 98.56 163 THR A O 1
ATOM 1278 N N . GLN A 1 164 ? 18.039 -11.215 9.470 1.00 98.81 164 GLN A N 1
ATOM 1279 C CA . GLN A 1 164 ? 19.186 -12.127 9.527 1.00 98.81 164 GLN A CA 1
ATOM 1280 C C . GLN A 1 164 ? 19.966 -11.942 10.832 1.00 98.81 164 GLN A C 1
ATOM 1282 O O . GLN A 1 164 ? 20.175 -12.913 11.556 1.00 98.81 164 GLN A O 1
ATOM 1287 N N . ASP A 1 165 ? 20.326 -10.697 11.148 1.00 98.31 165 ASP A N 1
ATOM 1288 C CA . ASP A 1 165 ? 21.072 -10.365 12.361 1.00 98.31 165 ASP A CA 1
ATOM 1289 C C . ASP A 1 165 ? 20.264 -10.708 13.614 1.00 98.31 165 ASP A C 1
ATOM 1291 O O . ASP A 1 165 ? 20.790 -11.320 14.538 1.00 98.31 165 ASP A O 1
ATOM 1295 N N . ALA A 1 166 ? 18.957 -10.426 13.617 1.00 98.31 166 ALA A N 1
ATOM 1296 C CA . ALA A 1 166 ? 18.082 -10.770 14.737 1.00 98.31 166 ALA A CA 1
ATOM 1297 C C . ALA A 1 166 ? 18.029 -12.276 15.017 1.00 98.31 166 ALA A C 1
ATOM 1299 O O . ALA A 1 166 ? 18.093 -12.705 16.171 1.00 98.31 166 ALA A O 1
ATOM 1300 N N . ILE A 1 167 ? 17.902 -13.091 13.969 1.00 98.69 167 ILE A N 1
ATOM 1301 C CA . ILE A 1 167 ? 17.896 -14.549 14.107 1.00 98.69 167 ILE A CA 1
ATOM 1302 C C . ILE A 1 167 ? 19.258 -15.032 14.612 1.00 98.69 167 ILE A C 1
ATOM 1304 O O . ILE A 1 167 ? 19.307 -15.822 15.552 1.00 98.69 167 ILE A O 1
ATOM 1308 N N . ALA A 1 168 ? 20.351 -14.542 14.025 1.00 98.62 168 ALA A N 1
ATOM 1309 C CA . ALA A 1 168 ? 21.708 -14.912 14.412 1.00 98.62 168 ALA A CA 1
ATOM 1310 C C . ALA A 1 168 ? 21.995 -14.583 15.890 1.00 98.62 168 ALA A C 1
ATOM 1312 O O . ALA A 1 168 ? 22.444 -15.448 16.644 1.00 98.62 168 ALA A O 1
ATOM 1313 N N . GLU A 1 169 ? 21.631 -13.376 16.335 1.00 98.38 169 GLU A N 1
ATOM 1314 C CA . GLU A 1 169 ? 21.728 -12.931 17.730 1.00 98.38 169 GLU A CA 1
ATOM 1315 C C . GLU A 1 169 ? 20.910 -13.814 18.679 1.00 98.38 169 GLU A C 1
ATOM 1317 O O . GLU A 1 169 ? 21.426 -14.247 19.711 1.00 98.38 169 GLU A O 1
ATOM 1322 N N . ALA A 1 170 ? 19.650 -14.107 18.339 1.00 98.50 170 ALA A N 1
ATOM 1323 C CA . ALA A 1 170 ? 18.764 -14.926 19.167 1.00 98.50 170 ALA A CA 1
ATOM 1324 C C . ALA A 1 170 ? 19.235 -16.385 19.269 1.00 98.50 170 ALA A C 1
ATOM 1326 O O . ALA A 1 170 ? 19.066 -17.014 20.315 1.00 98.50 170 ALA A O 1
ATOM 1327 N N . LEU A 1 171 ? 19.843 -16.915 18.204 1.00 98.44 171 LEU A N 1
ATOM 1328 C CA . LEU A 1 171 ? 20.397 -18.267 18.163 1.00 98.44 171 LEU A CA 1
ATOM 1329 C C . LEU A 1 171 ? 21.827 -18.364 18.726 1.00 98.44 171 LEU A C 1
ATOM 1331 O O . LEU A 1 171 ? 22.291 -19.466 19.007 1.00 98.44 171 LEU A O 1
ATOM 1335 N N . GLY A 1 172 ? 22.523 -17.239 18.916 1.00 98.00 172 GLY A N 1
ATOM 1336 C CA . GLY A 1 172 ? 23.917 -17.224 19.367 1.00 98.00 172 GLY A CA 1
ATOM 1337 C C . GLY A 1 172 ? 24.902 -17.736 18.309 1.00 98.00 172 GLY A C 1
ATOM 1338 O O . GLY A 1 172 ? 25.931 -18.312 18.659 1.00 98.00 172 GLY A O 1
ATOM 1339 N N . ILE A 1 173 ? 24.588 -17.544 17.024 1.00 98.31 173 ILE A N 1
ATOM 1340 C CA . ILE A 1 173 ? 25.400 -17.987 15.879 1.00 98.31 173 ILE A CA 1
ATOM 1341 C C . ILE A 1 173 ? 25.828 -16.790 15.011 1.00 98.31 173 ILE A C 1
ATOM 1343 O O . ILE A 1 173 ? 25.232 -15.719 15.111 1.00 98.31 173 ILE A O 1
ATOM 1347 N N . PRO A 1 174 ? 26.844 -16.925 14.140 1.00 98.19 174 PRO A N 1
ATOM 1348 C CA . PRO A 1 174 ? 27.224 -15.847 13.224 1.00 98.19 174 PRO A CA 1
ATOM 1349 C C . PRO A 1 174 ? 26.171 -15.598 12.126 1.00 98.19 174 PRO A C 1
ATOM 1351 O O . PRO A 1 174 ? 25.594 -16.549 11.599 1.00 98.19 174 PRO A O 1
ATOM 1354 N N . SER A 1 175 ? 25.993 -14.344 11.678 1.00 98.06 175 SER A N 1
ATOM 1355 C CA . SER A 1 175 ? 25.038 -13.991 10.602 1.00 98.06 175 SER A CA 1
ATOM 1356 C C . SER A 1 175 ? 25.284 -14.738 9.284 1.00 98.06 175 SER A C 1
ATOM 1358 O O . SER A 1 175 ? 24.351 -14.941 8.512 1.00 98.06 175 SER A O 1
ATOM 1360 N N . ASN A 1 176 ? 26.511 -15.205 9.021 1.00 98.12 176 ASN A N 1
ATOM 1361 C CA . ASN A 1 176 ? 26.829 -15.997 7.825 1.00 98.12 176 ASN A CA 1
ATOM 1362 C C . ASN A 1 176 ? 26.234 -17.421 7.832 1.00 98.12 176 ASN A C 1
ATOM 1364 O O . ASN A 1 176 ? 26.313 -18.101 6.813 1.00 98.12 176 ASN A O 1
ATOM 1368 N N . ARG A 1 177 ? 25.648 -17.865 8.952 1.00 98.50 177 ARG A N 1
ATOM 1369 C CA . ARG A 1 177 ? 24.885 -19.117 9.066 1.00 98.50 177 ARG A CA 1
ATOM 1370 C C . ARG A 1 177 ? 23.391 -18.926 8.836 1.00 98.50 177 ARG A C 1
ATOM 1372 O O . ARG A 1 177 ? 22.644 -19.895 8.834 1.00 98.50 177 ARG A O 1
ATOM 1379 N N . VAL A 1 178 ? 22.935 -17.694 8.629 1.00 98.75 178 VAL A N 1
ATOM 1380 C CA . VAL A 1 178 ? 21.524 -17.383 8.398 1.00 98.75 178 VAL A CA 1
ATOM 1381 C C . VAL A 1 178 ? 21.391 -16.701 7.045 1.00 98.75 178 VAL A C 1
ATOM 1383 O O . VAL A 1 178 ? 21.954 -15.631 6.837 1.00 98.75 178 VAL A O 1
ATOM 1386 N N . THR A 1 179 ? 20.613 -17.274 6.131 1.00 98.81 179 THR A N 1
ATOM 1387 C CA . THR A 1 179 ? 20.248 -16.602 4.876 1.00 98.81 179 THR A CA 1
ATOM 1388 C C . THR A 1 179 ? 18.784 -16.189 4.926 1.00 98.81 179 THR A C 1
ATOM 1390 O O . THR A 1 179 ? 17.904 -17.019 5.145 1.00 98.81 179 THR A O 1
ATOM 1393 N N . CYS A 1 180 ? 18.509 -14.898 4.733 1.00 98.88 180 CYS A N 1
ATOM 1394 C CA . CYS A 1 180 ? 17.151 -14.362 4.707 1.00 98.88 180 CYS A CA 1
ATOM 1395 C C . CYS A 1 180 ? 16.725 -14.087 3.261 1.00 98.88 180 CYS A C 1
ATOM 1397 O O . CYS A 1 180 ? 17.380 -13.313 2.562 1.00 98.88 180 CYS A O 1
ATOM 1399 N N . HIS A 1 181 ? 15.625 -14.708 2.837 1.00 98.81 181 HIS A N 1
ATOM 1400 C CA . HIS A 1 181 ? 15.074 -14.661 1.486 1.00 98.81 181 HIS A CA 1
ATOM 1401 C C . HIS A 1 181 ? 13.726 -13.937 1.471 1.00 98.81 181 HIS A C 1
ATOM 1403 O O . HIS A 1 181 ? 12.813 -14.268 2.237 1.00 98.81 181 HIS A O 1
ATOM 1409 N N . VAL A 1 182 ? 13.575 -12.988 0.546 1.00 98.81 182 VAL A N 1
ATOM 1410 C CA . VAL A 1 182 ? 12.338 -12.234 0.326 1.00 98.81 182 VAL A CA 1
ATOM 1411 C C . VAL A 1 182 ? 12.056 -12.128 -1.171 1.00 98.81 182 VAL A C 1
ATOM 1413 O O . VAL A 1 182 ? 12.626 -11.299 -1.878 1.00 98.81 182 VAL A O 1
ATOM 1416 N N . LYS A 1 183 ? 11.127 -12.954 -1.665 1.00 97.94 183 LYS A N 1
ATOM 1417 C CA . LYS A 1 183 ? 10.650 -12.891 -3.058 1.00 97.94 183 LYS A CA 1
ATOM 1418 C C . LYS A 1 183 ? 9.723 -11.700 -3.296 1.00 97.94 183 LYS A C 1
ATOM 1420 O O . LYS A 1 183 ? 9.843 -11.014 -4.306 1.00 97.94 183 LYS A O 1
ATOM 1425 N N . ARG A 1 184 ? 8.736 -11.526 -2.414 1.00 98.00 184 ARG A N 1
ATOM 1426 C CA . ARG A 1 184 ? 7.753 -10.432 -2.419 1.00 98.00 184 ARG A CA 1
ATOM 1427 C C . ARG A 1 184 ? 7.040 -10.349 -1.071 1.00 98.00 184 ARG A C 1
ATOM 1429 O O . ARG A 1 184 ? 7.053 -11.319 -0.320 1.00 98.00 184 ARG A O 1
ATOM 1436 N N . ILE A 1 185 ? 6.351 -9.237 -0.845 1.00 98.56 185 ILE A N 1
ATOM 1437 C CA . ILE A 1 185 ? 5.528 -8.966 0.332 1.00 98.56 185 ILE A CA 1
ATOM 1438 C C . ILE A 1 185 ? 4.127 -8.523 -0.122 1.00 98.56 185 ILE A C 1
ATOM 1440 O O . ILE A 1 185 ? 3.989 -7.652 -0.981 1.00 98.56 185 ILE A O 1
ATOM 1444 N N . GLY A 1 186 ? 3.067 -9.087 0.455 1.00 98.25 186 GLY A N 1
ATOM 1445 C CA . GLY A 1 186 ? 1.665 -8.741 0.181 1.00 98.25 186 GLY A CA 1
ATOM 1446 C C . GLY A 1 186 ? 1.194 -7.474 0.907 1.00 98.25 186 GLY A C 1
ATOM 1447 O O . GLY A 1 186 ? 0.191 -7.501 1.625 1.00 98.25 186 GLY A O 1
ATOM 1448 N N . GLY A 1 187 ? 1.931 -6.373 0.729 1.00 97.94 187 GLY A N 1
ATOM 1449 C CA . GLY A 1 187 ? 1.775 -5.110 1.458 1.00 97.94 187 GLY A CA 1
ATOM 1450 C C . GLY A 1 187 ? 2.564 -5.086 2.774 1.00 97.94 187 GLY A C 1
ATOM 1451 O O . GLY A 1 187 ? 2.718 -6.115 3.432 1.00 97.94 187 GLY A O 1
ATOM 1452 N N . ALA A 1 188 ? 3.074 -3.912 3.159 1.00 98.31 188 ALA A N 1
ATOM 1453 C CA . ALA A 1 188 ? 3.925 -3.752 4.346 1.00 98.31 188 ALA A CA 1
ATOM 1454 C C . ALA A 1 188 ? 3.737 -2.400 5.051 1.00 98.31 188 ALA A C 1
ATOM 1456 O O . ALA A 1 188 ? 3.382 -2.349 6.224 1.00 98.31 188 ALA A O 1
ATOM 1457 N N . PHE A 1 189 ? 3.924 -1.299 4.318 1.00 98.19 189 PHE A N 1
ATOM 1458 C CA . PHE A 1 189 ? 3.645 0.067 4.782 1.00 98.19 189 PHE A CA 1
ATOM 1459 C C . PHE A 1 189 ? 4.399 0.508 6.049 1.00 98.19 189 PHE A C 1
ATOM 1461 O O . PHE A 1 189 ? 3.940 1.436 6.703 1.00 98.19 189 PHE A O 1
ATOM 1468 N N . GLY A 1 190 ? 5.538 -0.107 6.382 1.00 97.56 190 GLY A N 1
ATOM 1469 C CA . GLY A 1 190 ? 6.331 0.165 7.590 1.00 97.56 190 GLY A CA 1
ATOM 1470 C C . GLY A 1 190 ? 6.175 -0.901 8.680 1.00 97.56 190 GLY A C 1
ATOM 1471 O O . GLY A 1 190 ? 7.114 -1.152 9.422 1.00 97.56 190 GLY A O 1
ATOM 1472 N N . GLY A 1 191 ? 5.048 -1.618 8.719 1.00 98.06 191 GLY A N 1
ATOM 1473 C CA . GLY A 1 191 ? 4.741 -2.581 9.786 1.00 98.06 191 GLY A CA 1
ATOM 1474 C C . GLY A 1 191 ? 5.483 -3.916 9.693 1.00 98.06 191 GLY A C 1
ATOM 1475 O O . GLY A 1 191 ? 5.261 -4.802 10.515 1.00 98.06 191 GLY A O 1
ATOM 1476 N N . LYS A 1 192 ? 6.354 -4.100 8.692 1.00 98.62 192 LYS A N 1
ATOM 1477 C CA . LYS A 1 192 ? 7.100 -5.349 8.471 1.00 98.62 192 LYS A CA 1
ATOM 1478 C C . LYS A 1 192 ? 8.613 -5.165 8.611 1.00 98.62 192 LYS A C 1
ATOM 1480 O O . LYS A 1 192 ? 9.370 -5.543 7.718 1.00 98.62 192 LYS A O 1
ATOM 1485 N N . VAL A 1 193 ? 9.039 -4.527 9.702 1.00 96.06 193 VAL A N 1
ATOM 1486 C CA . VAL A 1 193 ? 10.454 -4.254 10.018 1.00 96.06 193 VAL A CA 1
ATOM 1487 C C . VAL A 1 193 ? 10.822 -4.876 11.370 1.00 96.06 193 VAL A C 1
ATOM 1489 O O . VAL A 1 193 ? 11.267 -6.022 11.421 1.00 96.06 193 VAL A O 1
ATOM 1492 N N . VAL A 1 194 ? 10.606 -4.150 12.472 1.00 94.38 194 VAL A N 1
ATOM 1493 C CA . VAL A 1 194 ? 11.115 -4.523 13.800 1.00 94.38 194 VAL A CA 1
ATOM 1494 C C . VAL A 1 194 ? 10.338 -5.700 14.386 1.00 94.38 194 VAL A C 1
ATOM 1496 O O . VAL A 1 194 ? 10.937 -6.711 14.751 1.00 94.38 194 VAL A O 1
ATOM 1499 N N . LYS A 1 195 ? 8.997 -5.632 14.415 1.00 96.25 195 LYS A N 1
ATOM 1500 C CA . LYS A 1 195 ? 8.186 -6.717 14.994 1.00 96.25 195 LYS A CA 1
ATOM 1501 C C . LYS A 1 195 ? 8.298 -8.026 14.215 1.00 96.25 195 LYS A C 1
ATOM 1503 O O . LYS A 1 195 ? 8.296 -9.101 14.813 1.00 96.25 195 LYS A O 1
ATOM 1508 N N . THR A 1 196 ? 8.449 -7.942 12.893 1.00 98.31 196 THR A N 1
ATOM 1509 C CA . THR A 1 196 ? 8.708 -9.107 12.038 1.00 98.31 196 THR A CA 1
ATOM 1510 C C . THR A 1 196 ? 10.007 -9.801 12.426 1.00 98.31 196 THR A C 1
ATOM 1512 O O . THR A 1 196 ? 10.021 -11.026 12.512 1.00 98.31 196 THR A O 1
ATOM 1515 N N . ALA A 1 197 ? 11.072 -9.044 12.715 1.00 97.75 197 ALA A N 1
ATOM 1516 C CA . ALA A 1 197 ? 12.333 -9.611 13.181 1.00 97.75 197 ALA A CA 1
ATOM 1517 C C . ALA A 1 197 ? 12.163 -10.335 14.528 1.00 97.75 197 ALA A C 1
ATOM 1519 O O . ALA A 1 197 ? 12.606 -11.471 14.658 1.00 97.75 197 ALA A O 1
ATOM 1520 N N . THR A 1 198 ? 11.435 -9.749 15.488 1.00 97.50 198 THR A N 1
ATOM 1521 C CA . THR A 1 198 ? 11.118 -10.399 16.777 1.00 97.50 198 THR A CA 1
ATOM 1522 C C . THR A 1 198 ? 10.376 -11.728 16.587 1.00 97.50 198 THR A C 1
ATOM 1524 O O . THR A 1 198 ? 10.761 -12.749 17.159 1.00 97.50 198 THR A O 1
ATOM 1527 N N . LEU A 1 199 ? 9.334 -11.745 15.751 1.00 98.44 199 LEU A N 1
ATOM 1528 C CA . LEU A 1 199 ? 8.590 -12.967 15.423 1.00 98.44 199 LEU A CA 1
ATOM 1529 C C . LEU A 1 199 ? 9.480 -14.005 14.714 1.00 98.44 199 LEU A C 1
ATOM 1531 O O . LEU A 1 199 ? 9.357 -15.208 14.969 1.00 98.44 199 LEU A O 1
ATOM 1535 N N . ALA A 1 200 ? 10.401 -13.550 13.859 1.00 98.75 200 ALA A N 1
ATOM 1536 C CA . ALA A 1 200 ? 11.348 -14.410 13.157 1.00 98.75 200 ALA A CA 1
ATOM 1537 C C . ALA A 1 200 ? 12.356 -15.047 14.117 1.00 98.75 200 ALA A C 1
ATOM 1539 O O . ALA A 1 200 ? 12.619 -16.240 13.985 1.00 98.75 200 ALA A O 1
ATOM 1540 N N . CYS A 1 201 ? 12.831 -14.320 15.135 1.00 98.75 201 CYS A N 1
ATOM 1541 C CA . CYS A 1 201 ? 13.643 -14.884 16.215 1.00 98.75 201 CYS A CA 1
ATOM 1542 C C . CYS A 1 201 ? 12.901 -16.006 16.947 1.00 98.75 201 CYS A C 1
ATOM 1544 O O . CYS A 1 201 ? 13.445 -17.094 17.100 1.00 98.75 201 CYS A O 1
ATOM 1546 N N . ILE A 1 202 ? 11.648 -15.778 17.362 1.00 98.69 202 ILE A N 1
ATOM 1547 C CA . ILE A 1 202 ? 10.848 -16.791 18.078 1.00 98.69 202 ILE A CA 1
ATOM 1548 C C . ILE A 1 202 ? 10.647 -18.035 17.201 1.00 98.69 202 ILE A C 1
ATOM 1550 O O . ILE A 1 202 ? 10.801 -19.165 17.665 1.00 98.69 202 ILE A O 1
ATOM 1554 N N . THR A 1 203 ? 10.364 -17.832 15.912 1.00 98.88 203 THR A N 1
ATOM 1555 C CA . THR A 1 203 ? 10.211 -18.921 14.936 1.00 98.88 203 THR A CA 1
ATOM 1556 C C . THR A 1 203 ? 11.526 -19.673 14.714 1.00 98.88 203 THR A C 1
ATOM 1558 O O . THR A 1 203 ? 11.526 -20.897 14.601 1.00 98.88 203 THR A O 1
ATOM 1561 N N . ALA A 1 204 ? 12.656 -18.968 14.690 1.00 98.81 204 ALA A N 1
ATOM 1562 C CA . ALA A 1 204 ? 13.971 -19.576 14.551 1.00 98.81 204 ALA A CA 1
ATOM 1563 C C . ALA A 1 204 ? 14.379 -20.368 15.796 1.00 98.81 204 ALA A C 1
ATOM 1565 O O . ALA A 1 204 ? 14.905 -21.465 15.657 1.00 98.81 204 ALA A O 1
ATOM 1566 N N . VAL A 1 205 ? 14.071 -19.881 17.001 1.00 98.81 205 VAL A N 1
ATOM 1567 C CA . VAL A 1 205 ? 14.282 -20.625 18.255 1.00 98.81 205 VAL A CA 1
ATOM 1568 C C . VAL A 1 205 ? 13.438 -21.903 18.273 1.00 98.81 205 VAL A C 1
ATOM 1570 O O . VAL A 1 205 ? 13.932 -22.963 18.654 1.00 98.81 205 VAL A O 1
ATOM 1573 N N . ALA A 1 206 ? 12.194 -21.844 17.787 1.00 98.75 206 ALA A N 1
ATOM 1574 C CA . ALA A 1 206 ? 11.366 -23.034 17.601 1.00 98.75 206 ALA A CA 1
ATOM 1575 C C . ALA A 1 206 ? 12.002 -24.038 16.621 1.00 98.75 206 ALA A C 1
ATOM 1577 O O . ALA A 1 206 ? 12.060 -25.236 16.908 1.00 98.75 206 ALA A O 1
ATOM 1578 N N . ALA A 1 207 ? 12.502 -23.556 15.479 1.00 98.69 207 ALA A N 1
ATOM 1579 C CA . ALA A 1 207 ? 13.168 -24.385 14.475 1.00 98.69 207 ALA A CA 1
ATOM 1580 C C . ALA A 1 207 ? 14.477 -24.996 14.995 1.00 98.69 207 ALA A C 1
ATOM 1582 O O . ALA A 1 207 ? 14.741 -26.171 14.756 1.00 98.69 207 ALA A O 1
ATOM 1583 N N . TRP A 1 208 ? 15.250 -24.225 15.762 1.00 98.00 208 TRP A N 1
ATOM 1584 C CA . TRP A 1 208 ? 16.466 -24.658 16.445 1.00 98.00 208 TRP A CA 1
ATOM 1585 C C . TRP A 1 208 ? 16.180 -25.783 17.438 1.00 98.00 208 TRP A C 1
ATOM 1587 O O . TRP A 1 208 ? 16.769 -26.856 17.346 1.00 98.00 208 TRP A O 1
ATOM 1597 N N . LYS A 1 209 ? 15.231 -25.567 18.358 1.00 97.62 209 LYS A N 1
ATOM 1598 C CA . LYS A 1 209 ? 14.907 -26.530 19.419 1.00 97.62 209 LYS A CA 1
ATOM 1599 C C . LYS A 1 209 ? 14.346 -27.839 18.862 1.00 97.62 209 LYS A C 1
ATOM 1601 O O . LYS A 1 209 ? 14.667 -28.911 19.363 1.00 97.62 209 LYS A O 1
ATOM 1606 N N . THR A 1 210 ? 13.516 -27.753 17.824 1.00 96.94 210 THR A N 1
ATOM 1607 C CA . THR A 1 210 ? 12.859 -28.929 17.232 1.00 96.94 210 THR A CA 1
ATOM 1608 C C . THR A 1 210 ? 13.665 -29.588 16.114 1.00 96.94 210 THR A C 1
ATOM 1610 O O . THR A 1 210 ? 13.305 -30.685 15.693 1.00 96.94 210 THR A O 1
ATOM 1613 N N . ASN A 1 211 ? 14.725 -28.935 15.623 1.00 96.19 211 ASN A N 1
ATOM 1614 C CA . ASN A 1 211 ? 15.475 -29.304 14.420 1.00 96.19 211 ASN A CA 1
ATOM 1615 C C . ASN A 1 211 ? 14.566 -29.602 13.210 1.00 96.19 211 ASN A C 1
ATOM 1617 O O . ASN A 1 211 ? 14.750 -30.571 12.471 1.00 96.19 211 ASN A O 1
ATOM 1621 N N . ARG A 1 212 ? 13.516 -28.793 13.042 1.00 97.56 212 ARG A N 1
ATOM 1622 C CA . ARG A 1 212 ? 12.527 -28.926 11.966 1.00 97.56 212 ARG A CA 1
ATOM 1623 C C . ARG A 1 212 ? 12.209 -27.565 11.376 1.00 97.56 212 ARG A C 1
ATOM 1625 O O . ARG A 1 212 ? 12.349 -26.536 12.029 1.00 97.56 212 ARG A O 1
ATOM 1632 N N . ALA A 1 213 ? 11.737 -27.564 10.133 1.00 98.69 213 ALA A N 1
ATOM 1633 C CA . ALA A 1 213 ? 11.192 -26.358 9.531 1.00 98.69 213 ALA A CA 1
ATOM 1634 C C . ALA A 1 213 ? 9.946 -25.894 10.304 1.00 98.69 213 ALA A C 1
ATOM 1636 O O . ALA A 1 213 ? 9.010 -26.676 10.492 1.00 98.69 213 ALA A O 1
ATOM 1637 N N . VAL A 1 214 ? 9.914 -24.624 10.713 1.00 98.88 214 VAL A N 1
ATOM 1638 C CA . VAL A 1 214 ? 8.793 -24.029 11.456 1.00 98.88 214 VAL A CA 1
ATOM 1639 C C . VAL A 1 214 ? 8.225 -22.851 10.679 1.00 98.88 214 VAL A C 1
ATOM 1641 O O . VAL A 1 214 ? 8.949 -21.958 10.239 1.00 98.88 214 VAL A O 1
ATOM 1644 N N . ARG A 1 215 ? 6.899 -22.850 10.519 1.00 98.88 215 ARG A N 1
ATOM 1645 C CA . ARG A 1 215 ? 6.142 -21.767 9.889 1.00 98.88 215 ARG A CA 1
ATOM 1646 C C . ARG A 1 215 ? 5.312 -21.032 10.936 1.00 98.88 215 ARG A C 1
ATOM 1648 O O . ARG A 1 215 ? 4.549 -21.667 11.657 1.00 98.88 215 ARG A O 1
ATOM 1655 N N . CYS A 1 216 ? 5.391 -19.705 10.939 1.00 98.69 216 CYS A N 1
ATOM 1656 C CA . CYS A 1 216 ? 4.538 -18.828 11.734 1.00 98.69 216 CYS A CA 1
ATOM 1657 C C . CYS A 1 216 ? 3.782 -17.871 10.803 1.00 98.69 216 CYS A C 1
ATOM 1659 O O . CYS A 1 216 ? 4.389 -17.183 9.982 1.00 98.69 216 CYS A O 1
ATOM 1661 N N . VAL A 1 217 ? 2.451 -17.869 10.899 1.00 98.69 217 VAL A N 1
ATOM 1662 C CA . VAL A 1 217 ? 1.562 -16.958 10.163 1.00 98.69 217 VAL A CA 1
ATOM 1663 C C . VAL A 1 217 ? 0.478 -16.497 11.124 1.00 98.69 217 VAL A C 1
ATOM 1665 O O . VAL A 1 217 ? -0.282 -17.331 11.620 1.00 98.69 217 VAL A O 1
ATOM 1668 N N . LEU A 1 218 ? 0.398 -15.190 11.372 1.00 98.44 218 LEU A N 1
ATOM 1669 C CA . LEU A 1 218 ? -0.593 -14.629 12.292 1.00 98.44 218 LEU A CA 1
ATOM 1670 C C . LEU A 1 218 ? -1.990 -14.573 11.659 1.00 98.44 218 LEU A C 1
ATOM 1672 O O . LEU A 1 218 ? -2.147 -14.272 10.469 1.00 98.44 218 LEU A O 1
ATOM 1676 N N . GLU A 1 219 ? -3.031 -14.811 12.460 1.00 96.81 219 GLU A N 1
ATOM 1677 C CA . GLU A 1 219 ? -4.394 -14.413 12.103 1.00 96.81 219 GLU A CA 1
ATOM 1678 C C . GLU A 1 219 ? -4.541 -12.899 12.160 1.00 96.81 219 GLU A C 1
ATOM 1680 O O . GLU A 1 219 ? -3.898 -12.233 12.961 1.00 96.81 219 GLU A O 1
ATOM 1685 N N . ARG A 1 220 ? -5.463 -12.336 11.369 1.00 98.12 220 ARG A N 1
ATOM 1686 C CA . ARG A 1 220 ? -5.673 -10.880 11.334 1.00 98.12 220 ARG A CA 1
ATOM 1687 C C . ARG A 1 220 ? -5.876 -10.269 12.724 1.00 98.12 220 ARG A C 1
ATOM 1689 O O . ARG A 1 220 ? -5.371 -9.189 12.985 1.00 98.12 220 ARG A O 1
ATOM 1696 N N . GLY A 1 221 ? -6.642 -10.930 13.593 1.00 96.50 221 GLY A N 1
ATOM 1697 C CA . GLY A 1 221 ? -6.903 -10.425 14.943 1.00 96.50 221 GLY A CA 1
ATOM 1698 C C . GLY A 1 221 ? -5.690 -10.480 15.878 1.00 96.50 221 GLY A C 1
ATOM 1699 O O . GLY A 1 221 ? -5.630 -9.678 16.804 1.00 96.50 221 GLY A O 1
ATOM 1700 N N . GLU A 1 222 ? -4.761 -11.411 15.643 1.00 96.69 222 GLU A N 1
ATOM 1701 C CA . GLU A 1 222 ? -3.488 -11.526 16.366 1.00 96.69 222 GLU A CA 1
ATOM 1702 C C . GLU A 1 222 ? -2.491 -10.497 15.834 1.00 96.69 222 GLU A C 1
ATOM 1704 O O . GLU A 1 222 ? -1.873 -9.788 16.616 1.00 96.69 222 GLU A O 1
ATOM 1709 N N . ASP A 1 223 ? -2.411 -10.367 14.508 1.00 98.44 223 ASP A N 1
ATOM 1710 C CA . ASP A 1 223 ? -1.571 -9.401 13.802 1.00 98.44 223 ASP A CA 1
ATOM 1711 C C . ASP A 1 223 ? -1.825 -7.982 14.326 1.00 98.44 223 ASP A C 1
ATOM 1713 O O . ASP A 1 223 ? -0.962 -7.432 14.999 1.00 98.44 223 ASP A O 1
ATOM 1717 N N . MET A 1 224 ? -3.069 -7.493 14.222 1.00 98.12 224 MET A N 1
ATOM 1718 C CA . MET A 1 224 ? -3.478 -6.158 14.698 1.00 98.12 224 MET A CA 1
ATOM 1719 C C . MET A 1 224 ? -3.283 -5.929 16.206 1.00 98.12 224 MET A C 1
ATOM 1721 O O . MET A 1 224 ? -3.362 -4.802 16.688 1.00 98.12 224 MET A O 1
ATOM 1725 N N . LEU A 1 225 ? -3.124 -6.998 16.990 1.00 96.44 225 LEU A N 1
ATOM 1726 C CA . LEU A 1 225 ? -2.884 -6.901 18.428 1.00 96.44 225 LEU A CA 1
ATOM 1727 C C . LEU A 1 225 ? -1.382 -6.855 18.757 1.00 96.44 225 LEU A C 1
ATOM 1729 O O . LEU A 1 225 ? -1.006 -6.256 19.762 1.00 96.44 225 LEU A O 1
ATOM 1733 N N . ILE A 1 226 ? -0.544 -7.494 17.938 1.00 96.94 226 ILE A N 1
ATOM 1734 C CA . ILE A 1 226 ? 0.885 -7.720 18.198 1.00 96.94 226 ILE A CA 1
ATOM 1735 C C . ILE A 1 226 ? 1.771 -6.736 17.423 1.00 96.94 226 ILE A C 1
ATOM 1737 O O . ILE A 1 226 ? 2.767 -6.261 17.970 1.00 96.94 226 ILE A O 1
ATOM 1741 N N . SER A 1 227 ? 1.454 -6.451 16.154 1.00 94.25 227 SER A N 1
ATOM 1742 C CA . SER A 1 227 ? 2.352 -5.747 15.223 1.00 94.25 227 SER A CA 1
ATOM 1743 C C . SER A 1 227 ? 2.514 -4.257 15.497 1.00 94.25 227 SER A C 1
ATOM 1745 O O . SER A 1 227 ? 3.467 -3.659 14.998 1.00 94.25 227 SER A O 1
ATOM 1747 N N . GLY A 1 228 ? 1.612 -3.671 16.287 1.00 92.25 228 GLY A N 1
ATOM 1748 C CA . GLY A 1 228 ? 1.543 -2.226 16.457 1.00 92.25 228 GLY A CA 1
ATOM 1749 C C . GLY A 1 228 ? 0.909 -1.526 15.259 1.00 92.25 228 GLY A C 1
ATOM 1750 O O . GLY A 1 228 ? 0.573 -2.147 14.254 1.00 92.25 228 GLY A O 1
ATOM 1751 N N . ALA A 1 229 ? 0.755 -0.211 15.378 1.00 97.00 229 ALA A N 1
ATOM 1752 C CA . ALA A 1 229 ? 0.074 0.636 14.407 1.00 97.00 229 ALA A CA 1
ATOM 1753 C C . ALA A 1 229 ? 0.857 1.943 14.172 1.00 97.00 229 ALA A C 1
ATOM 1755 O O . ALA A 1 229 ? 1.951 2.144 14.703 1.00 97.00 229 ALA A O 1
ATOM 1756 N N . ARG A 1 230 ? 0.291 2.861 13.380 1.00 98.69 230 ARG A N 1
ATOM 1757 C CA . ARG A 1 230 ? 0.704 4.272 13.341 1.00 98.69 230 ARG A CA 1
ATOM 1758 C C . ARG A 1 230 ? 0.479 4.911 14.707 1.00 98.69 230 ARG A C 1
ATOM 1760 O O . ARG A 1 230 ? -0.602 4.768 15.276 1.00 98.69 230 ARG A O 1
ATOM 1767 N N . HIS A 1 231 ? 1.427 5.732 15.149 1.00 98.62 231 HIS A N 1
ATOM 1768 C CA . HIS A 1 231 ? 1.312 6.491 16.390 1.00 98.62 231 HIS A CA 1
ATOM 1769 C C . HIS A 1 231 ? 0.140 7.493 16.397 1.00 98.62 231 HIS A C 1
ATOM 1771 O O . HIS A 1 231 ? 0.133 8.414 15.567 1.00 98.62 231 HIS A O 1
ATOM 1777 N N . PRO A 1 232 ? -0.792 7.382 17.366 1.00 98.12 232 PRO A N 1
ATOM 1778 C CA . PRO A 1 232 ? -1.695 8.466 17.741 1.00 98.12 232 PRO A CA 1
ATOM 1779 C C . PRO A 1 232 ? -0.922 9.697 18.229 1.00 98.12 232 PRO A C 1
ATOM 1781 O O . PRO A 1 232 ? 0.101 9.562 18.909 1.00 98.12 232 PRO A O 1
ATOM 1784 N N . VAL A 1 233 ? -1.429 10.893 17.926 1.00 97.81 233 VAL A N 1
ATOM 1785 C CA . VAL A 1 233 ? -0.783 12.168 18.271 1.00 97.81 233 VAL A CA 1
ATOM 1786 C C . VAL A 1 233 ? -1.775 13.145 18.898 1.00 97.81 233 VAL A C 1
ATOM 1788 O O . VAL A 1 233 ? -2.878 13.338 18.389 1.00 97.81 233 VAL A O 1
ATOM 1791 N N . LEU A 1 234 ? -1.338 13.808 19.970 1.00 98.06 234 LEU A N 1
ATOM 1792 C CA . LEU A 1 234 ? -1.917 15.052 20.476 1.00 98.06 234 LEU A CA 1
ATOM 1793 C C . LEU A 1 234 ? -0.981 16.207 20.114 1.00 98.06 234 LEU A C 1
ATOM 1795 O O . LEU A 1 234 ? 0.160 16.258 20.580 1.00 98.06 234 LEU A O 1
ATOM 1799 N N . GLY A 1 235 ? -1.473 17.135 19.299 1.00 98.06 235 GLY A N 1
ATOM 1800 C CA . GLY A 1 235 ? -0.798 18.389 18.988 1.00 98.06 235 GLY A CA 1
ATOM 1801 C C . GLY A 1 235 ? -1.438 19.547 19.741 1.00 98.06 235 GLY A C 1
ATOM 1802 O O . GLY A 1 235 ? -2.648 19.736 19.659 1.00 98.06 235 GLY A O 1
ATOM 1803 N N . LYS A 1 236 ? -0.639 20.344 20.448 1.00 98.50 236 LYS A N 1
ATOM 1804 C CA . LYS A 1 236 ? -1.055 21.618 21.051 1.00 98.50 236 LYS A CA 1
ATOM 1805 C C . LYS A 1 236 ? -0.336 22.749 20.339 1.00 98.50 236 LYS A C 1
ATOM 1807 O O . LYS A 1 236 ? 0.867 22.640 20.103 1.00 98.50 236 LYS A O 1
ATOM 1812 N N . TYR A 1 237 ? -1.039 23.825 20.013 1.00 98.62 237 TYR A N 1
ATOM 1813 C CA . TYR A 1 237 ? -0.443 24.965 19.326 1.00 98.62 237 TYR A CA 1
ATOM 1814 C C . TYR A 1 237 ? -0.936 26.298 19.878 1.00 98.62 237 TYR A C 1
ATOM 1816 O O . TYR A 1 237 ? -2.088 26.461 20.283 1.00 98.62 237 TYR A O 1
ATOM 1824 N N . LYS A 1 238 ? -0.039 27.277 19.833 1.00 98.81 238 LYS A N 1
ATOM 1825 C CA . LYS A 1 238 ? -0.331 28.701 19.960 1.00 98.81 238 LYS A CA 1
ATOM 1826 C C . LYS A 1 238 ? 0.146 29.374 18.680 1.00 98.81 238 LYS A C 1
ATOM 1828 O O . LYS A 1 238 ? 1.297 29.183 18.296 1.00 98.81 238 LYS A O 1
ATOM 1833 N N . VAL A 1 239 ? -0.711 30.156 18.034 1.00 98.88 239 VAL A N 1
ATOM 1834 C CA . VAL A 1 239 ? -0.417 30.819 16.756 1.00 98.88 239 VAL A CA 1
ATOM 1835 C C . VAL A 1 239 ? -0.687 32.313 16.854 1.00 98.88 239 VAL A C 1
ATOM 1837 O O . VAL A 1 239 ? -1.679 32.729 17.449 1.00 98.88 239 VAL A O 1
ATOM 1840 N N . GLY A 1 240 ? 0.233 33.111 16.320 1.00 98.81 240 GLY A N 1
ATOM 1841 C CA . GLY A 1 240 ? 0.169 34.566 16.265 1.00 98.81 240 GLY A CA 1
ATOM 1842 C C . GLY A 1 240 ? 0.155 35.032 14.815 1.00 98.81 240 GLY A C 1
ATOM 1843 O O . GLY A 1 240 ? 1.045 34.663 14.042 1.00 98.81 240 GLY A O 1
ATOM 1844 N N . PHE A 1 241 ? -0.847 35.821 14.441 1.00 98.81 241 PHE A N 1
ATOM 1845 C CA . PHE A 1 241 ? -1.106 36.194 13.051 1.00 98.81 241 PHE A CA 1
ATOM 1846 C C . PHE A 1 241 ? -1.682 37.607 12.920 1.00 98.81 241 PHE A C 1
ATOM 1848 O O . PHE A 1 241 ? -2.233 38.164 13.869 1.00 98.81 241 PHE A O 1
ATOM 1855 N N . MET A 1 242 ? -1.519 38.182 11.731 1.00 98.62 242 MET A N 1
ATOM 1856 C CA . MET A 1 242 ? -2.017 39.509 11.370 1.00 98.62 242 MET A CA 1
ATOM 1857 C C . MET A 1 242 ? -3.460 39.442 10.858 1.00 98.62 242 MET A C 1
ATOM 1859 O O . MET A 1 242 ? -3.939 38.380 10.457 1.00 98.62 242 MET A O 1
ATOM 1863 N N . ASN A 1 243 ? -4.133 40.592 10.804 1.00 98.12 243 ASN A N 1
ATOM 1864 C CA . ASN A 1 243 ? -5.497 40.718 10.277 1.00 98.12 243 ASN A CA 1
ATOM 1865 C C . ASN A 1 243 ? -5.664 40.204 8.835 1.00 98.12 243 ASN A C 1
ATOM 1867 O O . ASN A 1 243 ? -6.745 39.754 8.477 1.00 98.12 243 ASN A O 1
ATOM 1871 N N . ASP A 1 244 ? -4.613 40.241 8.011 1.00 97.31 244 ASP A N 1
ATOM 1872 C CA . ASP A 1 244 ? -4.649 39.729 6.633 1.00 97.31 244 ASP A CA 1
ATOM 1873 C C . ASP A 1 244 ? -4.332 38.232 6.503 1.00 97.31 244 ASP A C 1
ATOM 1875 O O . ASP A 1 244 ? -4.240 37.703 5.395 1.00 97.31 244 ASP A O 1
ATOM 1879 N N . GLY A 1 245 ? -4.156 37.537 7.629 1.00 97.94 245 GLY A N 1
ATOM 1880 C CA . GLY A 1 245 ? -3.915 36.101 7.662 1.00 97.94 245 GLY A CA 1
ATOM 1881 C C . GLY A 1 245 ? -2.450 35.680 7.614 1.00 97.94 245 GLY A C 1
ATOM 1882 O O . GLY A 1 245 ? -2.182 34.477 7.694 1.00 97.94 245 GLY A O 1
ATOM 1883 N N . ARG A 1 246 ? -1.483 36.609 7.522 1.00 98.56 246 ARG A N 1
ATOM 1884 C CA . ARG A 1 246 ? -0.058 36.255 7.664 1.00 98.56 246 ARG A CA 1
ATOM 1885 C C . ARG A 1 246 ? 0.247 35.749 9.071 1.00 98.56 246 ARG A C 1
ATOM 1887 O O . ARG A 1 246 ? 0.002 36.444 10.055 1.00 98.56 246 ARG A O 1
ATOM 1894 N N . ILE A 1 247 ? 0.838 34.562 9.164 1.00 98.75 247 ILE A N 1
ATOM 1895 C CA . ILE A 1 247 ? 1.287 33.950 10.414 1.00 98.75 247 ILE A CA 1
ATOM 1896 C C . ILE A 1 247 ? 2.716 34.400 10.695 1.00 98.75 247 ILE A C 1
ATOM 1898 O O . ILE A 1 247 ? 3.629 34.166 9.907 1.00 98.75 247 ILE A O 1
ATOM 1902 N N . MET A 1 248 ? 2.916 35.014 11.858 1.00 98.69 248 MET A N 1
ATOM 1903 C CA . MET A 1 248 ? 4.213 35.557 12.266 1.00 98.69 248 MET A CA 1
ATOM 1904 C C . MET A 1 248 ? 4.893 34.707 13.336 1.00 98.69 248 MET A C 1
ATOM 1906 O O . MET A 1 248 ? 6.123 34.721 13.424 1.00 98.69 248 MET A O 1
ATOM 1910 N N . ALA A 1 249 ? 4.111 33.982 14.143 1.00 98.75 249 ALA A N 1
ATOM 1911 C CA . ALA A 1 249 ? 4.602 33.152 15.235 1.00 98.75 249 ALA A CA 1
ATOM 1912 C C . ALA A 1 249 ? 3.795 31.854 15.376 1.00 98.75 249 ALA A C 1
ATOM 1914 O O . ALA A 1 249 ? 2.564 31.891 15.347 1.00 98.75 249 ALA A O 1
ATOM 1915 N N . ALA A 1 250 ? 4.465 30.725 15.606 1.00 98.75 250 ALA A N 1
ATOM 1916 C CA . ALA A 1 250 ? 3.820 29.487 16.037 1.00 98.75 250 ALA A CA 1
ATOM 1917 C C . ALA A 1 250 ? 4.673 28.749 17.081 1.00 98.75 250 ALA A C 1
ATOM 1919 O O . ALA A 1 250 ? 5.879 28.578 16.911 1.00 98.75 250 ALA A O 1
ATOM 1920 N N . ASP A 1 251 ? 4.034 28.303 18.162 1.00 98.81 251 ASP A N 1
ATOM 1921 C CA . ASP A 1 251 ? 4.627 27.451 19.197 1.00 98.81 251 ASP A CA 1
ATOM 1922 C C . ASP A 1 251 ? 3.814 26.161 19.292 1.00 98.81 251 ASP A C 1
ATOM 1924 O O . ASP A 1 251 ? 2.636 26.195 19.657 1.00 98.81 251 ASP A O 1
ATOM 1928 N N . MET A 1 252 ? 4.425 25.039 18.919 1.00 98.69 252 MET A N 1
ATOM 1929 C CA . MET A 1 252 ? 3.759 23.751 18.743 1.00 98.69 252 MET A CA 1
ATOM 1930 C C . MET A 1 252 ? 4.406 22.670 19.611 1.00 98.69 252 MET A C 1
ATOM 1932 O O . MET A 1 252 ? 5.629 22.541 19.677 1.00 98.69 252 MET A O 1
ATOM 1936 N N . GLN A 1 253 ? 3.575 21.852 20.250 1.00 98.50 253 GLN A N 1
ATOM 1937 C CA . GLN A 1 253 ? 3.982 20.728 21.085 1.00 98.50 253 GLN A CA 1
ATOM 1938 C C . GLN A 1 253 ? 3.265 19.458 20.628 1.00 98.50 253 GLN A C 1
ATOM 1940 O O . GLN A 1 253 ? 2.037 19.420 20.576 1.00 98.50 253 GLN A O 1
ATOM 1945 N N . TYR A 1 254 ? 4.035 18.409 20.362 1.00 98.56 254 TYR A N 1
ATOM 1946 C CA . TYR A 1 254 ? 3.550 17.105 19.927 1.00 98.56 254 TYR A CA 1
ATOM 1947 C C . TYR A 1 254 ? 3.809 16.050 21.004 1.00 98.56 254 TYR A C 1
ATOM 1949 O O . TYR A 1 254 ? 4.927 15.925 21.513 1.00 98.56 254 TYR A O 1
ATOM 1957 N N . TYR A 1 255 ? 2.778 15.270 21.315 1.00 98.50 255 TYR A N 1
ATOM 1958 C CA . TYR A 1 255 ? 2.853 14.082 22.160 1.00 98.50 255 TYR A CA 1
ATOM 1959 C C . TYR A 1 255 ? 2.396 12.877 21.351 1.00 98.50 255 TYR A C 1
ATOM 1961 O O . TYR A 1 255 ? 1.269 12.846 20.857 1.00 98.50 255 TYR A O 1
ATOM 1969 N N . THR A 1 256 ? 3.284 11.903 21.196 1.00 98.12 256 THR A N 1
ATOM 1970 C CA . THR A 1 256 ? 3.091 10.757 20.304 1.00 98.12 256 THR A CA 1
ATOM 1971 C C . THR A 1 256 ? 2.972 9.492 21.143 1.00 98.12 256 THR A C 1
ATOM 1973 O O . THR A 1 256 ? 3.888 9.195 21.901 1.00 98.12 256 THR A O 1
ATOM 1976 N N . ASN A 1 257 ? 1.874 8.739 21.043 1.00 98.31 257 ASN A N 1
ATOM 1977 C CA . ASN A 1 257 ? 1.720 7.501 21.813 1.00 98.31 257 ASN A CA 1
ATOM 1978 C C . ASN A 1 257 ? 2.606 6.395 21.216 1.00 98.31 257 ASN A C 1
ATOM 1980 O O . ASN A 1 257 ? 2.290 5.855 20.156 1.00 98.31 257 ASN A O 1
ATOM 1984 N N . ALA A 1 258 ? 3.714 6.075 21.884 1.00 98.38 258 ALA A N 1
ATOM 1985 C CA . ALA A 1 258 ? 4.692 5.081 21.441 1.00 98.38 258 ALA A CA 1
ATOM 1986 C C . ALA A 1 258 ? 4.307 3.641 21.805 1.00 98.38 258 ALA A C 1
ATOM 1988 O O . ALA A 1 258 ? 4.795 2.704 21.185 1.00 98.38 258 ALA A O 1
ATOM 1989 N N . GLY A 1 259 ? 3.418 3.449 22.782 1.00 97.69 259 GLY A N 1
ATOM 1990 C CA . GLY A 1 259 ? 3.145 2.131 23.350 1.00 97.69 259 GLY A CA 1
ATOM 1991 C C . GLY A 1 259 ? 4.208 1.701 24.365 1.00 97.69 259 GLY A C 1
ATOM 1992 O O . GLY A 1 259 ? 4.849 2.536 25.012 1.00 97.69 259 GLY A O 1
ATOM 1993 N N . ASN A 1 260 ? 4.357 0.388 24.548 1.00 96.38 260 ASN A N 1
ATOM 1994 C CA . ASN A 1 260 ? 5.122 -0.193 25.652 1.00 96.38 260 ASN A CA 1
ATOM 1995 C C . ASN A 1 260 ? 6.640 -0.288 25.432 1.00 96.38 260 ASN A C 1
ATOM 1997 O O . ASN A 1 260 ? 7.379 -0.288 26.425 1.00 96.38 260 ASN A O 1
ATOM 2001 N N . THR A 1 261 ? 7.101 -0.352 24.179 1.00 96.31 261 THR A N 1
ATOM 2002 C CA . THR A 1 261 ? 8.525 -0.376 23.789 1.00 96.31 261 THR A CA 1
ATOM 2003 C C . THR A 1 261 ? 8.849 0.756 22.814 1.00 96.31 261 THR A C 1
ATOM 2005 O O . THR A 1 261 ? 7.945 1.328 22.205 1.00 96.31 261 THR A O 1
ATOM 2008 N N . VAL A 1 262 ? 10.134 1.118 22.720 1.00 96.81 262 VAL A N 1
ATOM 2009 C CA . VAL A 1 262 ? 10.582 2.333 22.018 1.00 96.81 262 VAL A CA 1
ATOM 2010 C C . VAL A 1 262 ? 10.392 2.260 20.500 1.00 96.81 262 VAL A C 1
ATOM 2012 O O . VAL A 1 262 ? 9.970 3.252 19.903 1.00 96.81 262 VAL A O 1
ATOM 2015 N N . ASP A 1 263 ? 10.673 1.099 19.898 1.00 95.69 263 ASP A N 1
ATOM 2016 C CA . ASP A 1 263 ? 10.677 0.875 18.446 1.00 95.69 263 ASP A CA 1
ATOM 2017 C C . ASP A 1 263 ? 11.349 2.049 17.690 1.00 95.69 263 ASP A C 1
ATOM 2019 O O . ASP A 1 263 ? 12.393 2.554 18.112 1.00 95.69 263 ASP A O 1
ATOM 2023 N N . GLU A 1 264 ? 10.750 2.524 16.601 1.00 95.62 264 GLU A N 1
ATOM 2024 C CA . GLU A 1 264 ? 11.198 3.681 15.821 1.00 95.62 264 GLU A CA 1
ATOM 2025 C C . GLU A 1 264 ? 10.588 5.013 16.317 1.00 95.62 264 GLU A C 1
ATOM 2027 O O . GLU A 1 264 ? 10.692 6.046 15.652 1.00 95.62 264 GLU A O 1
ATOM 2032 N N . SER A 1 265 ? 9.946 5.032 17.493 1.00 98.19 265 SER A N 1
ATOM 2033 C CA . SER A 1 265 ? 9.140 6.172 17.966 1.00 98.19 265 SER A CA 1
ATOM 2034 C C . SER A 1 265 ? 9.909 7.496 18.102 1.00 98.19 265 SER A C 1
ATOM 2036 O O . SER A 1 265 ? 9.358 8.525 17.699 1.00 98.19 265 SER A O 1
ATOM 2038 N N . PRO A 1 266 ? 11.159 7.537 18.613 1.00 97.38 266 PRO A N 1
ATOM 2039 C CA . PRO A 1 266 ? 11.939 8.776 18.624 1.00 97.38 266 PRO A CA 1
ATOM 2040 C C . PRO A 1 266 ? 12.181 9.338 17.215 1.00 97.38 266 PRO A C 1
ATOM 2042 O O . PRO A 1 266 ? 12.045 10.542 17.011 1.00 97.38 266 PRO A O 1
ATOM 2045 N N . LEU A 1 267 ? 12.431 8.480 16.218 1.00 96.88 267 LEU A N 1
ATOM 2046 C CA . LEU A 1 267 ? 12.625 8.902 14.824 1.00 96.88 267 LEU A CA 1
ATOM 2047 C C . LEU A 1 267 ? 11.332 9.447 14.203 1.00 96.88 267 LEU A C 1
ATOM 2049 O O . LEU A 1 267 ? 11.366 10.397 13.420 1.00 96.88 267 LEU A O 1
ATOM 2053 N N . VAL A 1 268 ? 10.173 8.895 14.577 1.00 98.25 268 VAL A N 1
ATOM 2054 C CA . VAL A 1 268 ? 8.865 9.436 14.168 1.00 98.25 268 VAL A CA 1
ATOM 2055 C C . VAL A 1 268 ? 8.665 10.849 14.724 1.00 98.25 268 VAL A C 1
ATOM 2057 O O . VAL A 1 268 ? 8.212 11.736 13.999 1.00 98.25 268 VAL A O 1
ATOM 2060 N N . VAL A 1 269 ? 9.044 11.094 15.983 1.00 98.50 269 VAL A N 1
ATOM 2061 C CA . VAL A 1 269 ? 8.995 12.434 16.598 1.00 98.50 269 VAL A CA 1
ATOM 2062 C C . VAL A 1 269 ? 9.946 13.405 15.896 1.00 98.50 269 VAL A C 1
ATOM 2064 O O . VAL A 1 269 ? 9.567 14.541 15.606 1.00 98.50 269 VAL A O 1
ATOM 2067 N N . GLU A 1 270 ? 11.158 12.963 15.572 1.00 97.94 270 GLU A N 1
ATOM 2068 C CA . GLU A 1 270 ? 12.119 13.742 14.788 1.00 97.94 270 GLU A CA 1
ATOM 2069 C C . GLU A 1 270 ? 11.545 14.134 13.420 1.00 97.94 270 GLU A C 1
ATOM 2071 O O . GLU A 1 270 ? 11.548 15.310 13.045 1.00 97.94 270 GLU A O 1
ATOM 2076 N N . LYS A 1 271 ? 10.952 13.177 12.699 1.00 97.81 271 LYS A N 1
ATOM 2077 C CA . LYS A 1 271 ? 10.327 13.423 11.395 1.00 97.81 271 LYS A CA 1
ATOM 2078 C C . LYS A 1 271 ? 9.111 14.351 11.493 1.00 97.81 271 LYS A C 1
ATOM 2080 O O . LYS A 1 271 ? 8.937 15.176 10.591 1.00 97.81 271 LYS A O 1
ATOM 2085 N N . ILE A 1 272 ? 8.323 14.272 12.576 1.00 98.62 272 ILE A N 1
ATOM 2086 C CA . ILE A 1 272 ? 7.249 15.233 12.874 1.00 98.62 272 ILE A CA 1
ATOM 2087 C C . ILE A 1 272 ? 7.825 16.648 12.899 1.00 98.62 272 ILE A C 1
ATOM 2089 O O . ILE A 1 272 ? 7.364 17.496 12.136 1.00 98.62 272 ILE A O 1
ATOM 2093 N N . LEU A 1 273 ? 8.857 16.883 13.718 1.00 98.69 273 LEU A N 1
ATOM 2094 C CA . LEU A 1 273 ? 9.471 18.200 13.914 1.00 98.69 273 LEU A CA 1
ATOM 2095 C C . LEU A 1 273 ? 10.146 18.753 12.657 1.00 98.69 273 LEU A C 1
ATOM 2097 O O . LEU A 1 273 ? 10.142 19.960 12.440 1.00 98.69 273 LEU A O 1
ATOM 2101 N N . LEU A 1 274 ? 10.675 17.897 11.788 1.00 98.56 274 LEU A N 1
ATOM 2102 C CA . LEU A 1 274 ? 11.260 18.322 10.514 1.00 98.56 274 LEU A CA 1
ATOM 2103 C C . LEU A 1 274 ? 10.214 18.695 9.443 1.00 98.56 274 LEU A C 1
ATOM 2105 O O . LEU A 1 274 ? 10.591 19.231 8.408 1.00 98.56 274 LEU A O 1
ATOM 2109 N N . HIS A 1 275 ? 8.917 18.452 9.676 1.00 98.56 275 HIS A N 1
ATOM 2110 C CA . HIS A 1 275 ? 7.831 18.771 8.729 1.00 98.56 275 HIS A CA 1
ATOM 2111 C C . HIS A 1 275 ? 6.744 19.699 9.299 1.00 98.56 275 HIS A C 1
ATOM 2113 O O . HIS A 1 275 ? 5.710 19.886 8.659 1.00 98.56 275 HIS A O 1
ATOM 2119 N N . ILE A 1 276 ? 6.967 20.303 10.473 1.00 98.00 276 ILE A N 1
ATOM 2120 C CA . ILE A 1 276 ? 6.006 21.220 11.128 1.00 98.00 276 ILE A CA 1
ATOM 2121 C C . ILE A 1 276 ? 5.745 22.515 10.346 1.00 98.00 276 ILE A C 1
ATOM 2123 O O . ILE A 1 276 ? 4.885 23.294 10.741 1.00 98.00 276 ILE A O 1
ATOM 2127 N N . ASP A 1 277 ? 6.491 22.766 9.270 1.00 97.94 277 ASP A N 1
ATOM 2128 C CA . ASP A 1 277 ? 6.327 23.902 8.364 1.00 97.94 277 ASP A CA 1
ATOM 2129 C C . ASP A 1 277 ? 5.439 23.571 7.149 1.00 97.94 277 ASP A C 1
ATOM 2131 O O . ASP A 1 277 ? 4.809 24.463 6.583 1.00 97.94 277 ASP A O 1
ATOM 2135 N N . ASN A 1 278 ? 5.369 22.297 6.737 1.00 98.56 278 ASN A N 1
ATOM 2136 C CA . ASN A 1 278 ? 4.810 21.855 5.455 1.00 98.56 278 ASN A CA 1
ATOM 2137 C C . ASN A 1 278 ? 5.194 22.804 4.304 1.00 98.56 278 ASN A C 1
ATOM 2139 O O . ASN A 1 278 ? 6.356 22.886 3.925 1.00 98.56 278 ASN A O 1
ATOM 2143 N N . ALA A 1 279 ? 4.219 23.518 3.743 1.00 98.50 279 ALA A N 1
ATOM 2144 C CA . ALA A 1 279 ? 4.348 24.400 2.595 1.00 98.50 279 ALA A CA 1
ATOM 2145 C C . ALA A 1 279 ? 4.538 25.875 2.990 1.00 98.50 279 ALA A C 1
ATOM 2147 O O . ALA A 1 279 ? 4.598 26.729 2.102 1.00 98.50 279 ALA A O 1
ATOM 2148 N N . TYR A 1 280 ? 4.613 26.184 4.286 1.00 98.75 280 TYR A N 1
ATOM 2149 C CA . TYR A 1 280 ? 4.394 27.524 4.819 1.00 98.75 280 TYR A CA 1
ATOM 2150 C C . TYR A 1 280 ? 5.648 28.114 5.457 1.00 98.75 280 TYR A C 1
ATOM 2152 O O . TYR A 1 280 ? 6.306 27.488 6.285 1.00 98.75 280 TYR A O 1
ATOM 2160 N N . ASN A 1 281 ? 5.948 29.364 5.118 1.00 97.88 281 ASN A N 1
ATOM 2161 C CA . ASN A 1 281 ? 7.033 30.106 5.736 1.00 97.88 281 ASN A CA 1
ATOM 2162 C C . ASN A 1 281 ? 6.547 30.787 7.018 1.00 97.88 281 ASN A C 1
ATOM 2164 O O . ASN A 1 281 ? 6.030 31.900 6.971 1.00 97.88 281 ASN A O 1
ATOM 2168 N N . ILE A 1 282 ? 6.750 30.136 8.162 1.00 98.38 282 ILE A N 1
ATOM 2169 C CA . ILE A 1 282 ? 6.498 30.731 9.479 1.00 98.38 282 ILE A CA 1
ATOM 2170 C C . ILE A 1 282 ? 7.812 31.362 9.978 1.00 98.38 282 ILE A C 1
ATOM 2172 O O . ILE A 1 282 ? 8.769 30.624 10.237 1.00 98.38 282 ILE A O 1
ATOM 2176 N N . PRO A 1 283 ? 7.911 32.702 10.100 1.00 97.88 283 PRO A N 1
ATOM 2177 C CA . PRO A 1 283 ? 9.182 33.364 10.409 1.00 97.88 283 PRO A CA 1
ATOM 2178 C C . PRO A 1 283 ? 9.723 33.026 11.800 1.00 97.88 283 PRO A C 1
ATOM 2180 O O . PRO A 1 283 ? 10.931 32.857 11.957 1.00 97.88 283 PRO A O 1
ATOM 2183 N N . ASN A 1 284 ? 8.828 32.906 12.786 1.00 98.69 284 ASN A N 1
ATOM 2184 C CA . ASN A 1 284 ? 9.164 32.546 14.157 1.00 98.69 284 ASN A CA 1
ATOM 2185 C C . ASN A 1 284 ? 8.416 31.264 14.532 1.00 98.69 284 ASN A C 1
ATOM 2187 O O . ASN A 1 284 ? 7.202 31.280 14.728 1.00 98.69 284 ASN A O 1
ATOM 2191 N N . LEU A 1 285 ? 9.127 30.147 14.613 1.00 98.69 285 LEU A N 1
ATOM 2192 C CA . LEU A 1 285 ? 8.538 28.822 14.768 1.00 98.69 285 LEU A CA 1
ATOM 2193 C C . LEU A 1 285 ? 9.291 28.045 15.836 1.00 98.69 285 LEU A C 1
ATOM 2195 O O . LEU A 1 285 ? 10.501 27.885 15.730 1.00 98.69 285 LEU A O 1
ATOM 2199 N N . ARG A 1 286 ? 8.572 27.515 16.824 1.00 98.75 286 ARG A N 1
ATOM 2200 C CA . ARG A 1 286 ? 9.114 26.582 17.812 1.00 98.75 286 ARG A CA 1
ATOM 2201 C C . ARG A 1 286 ? 8.297 25.302 17.812 1.00 98.75 286 ARG A C 1
ATOM 2203 O O . ARG A 1 286 ? 7.079 25.340 17.963 1.00 98.75 286 ARG A O 1
ATOM 2210 N N . GLY A 1 287 ? 8.977 24.172 17.673 1.00 98.56 287 GLY A N 1
ATOM 2211 C CA . GLY A 1 287 ? 8.401 22.836 17.743 1.00 98.56 287 GLY A CA 1
ATOM 2212 C C . GLY A 1 287 ? 9.048 22.019 18.852 1.00 98.56 287 GLY A C 1
ATOM 2213 O O . GLY A 1 287 ? 10.267 22.026 19.005 1.00 98.56 287 GLY A O 1
ATOM 2214 N N . ARG A 1 288 ? 8.238 21.294 19.619 1.00 98.56 288 ARG A N 1
ATOM 2215 C CA . ARG A 1 288 ? 8.681 20.351 20.654 1.00 98.56 288 ARG A CA 1
ATOM 2216 C C . ARG A 1 288 ? 7.960 19.023 20.488 1.00 98.56 288 ARG A C 1
ATOM 2218 O O . ARG A 1 288 ? 6.770 19.008 20.181 1.00 98.56 288 ARG A O 1
ATOM 2225 N N . GLY A 1 289 ? 8.656 17.916 20.708 1.00 98.12 289 GLY A N 1
ATOM 2226 C CA . GLY A 1 289 ? 8.118 16.578 20.486 1.00 98.12 289 GLY A CA 1
ATOM 2227 C C . GLY A 1 289 ? 8.586 15.570 21.530 1.00 98.12 289 GLY A C 1
ATOM 2228 O O . GLY A 1 289 ? 9.744 15.595 21.949 1.00 98.12 289 GLY A O 1
ATOM 2229 N N . ALA A 1 290 ? 7.682 14.676 21.938 1.00 98.06 290 ALA A N 1
ATOM 2230 C CA . ALA A 1 290 ? 7.980 13.579 22.855 1.00 98.06 290 ALA A CA 1
ATOM 2231 C C . ALA A 1 290 ? 7.264 12.278 22.452 1.00 98.06 290 ALA A C 1
ATOM 2233 O O . ALA A 1 290 ? 6.089 12.294 22.069 1.00 98.06 290 ALA A O 1
ATOM 2234 N N . ALA A 1 291 ? 7.973 11.154 22.586 1.00 98.44 291 ALA A N 1
ATOM 2235 C CA . ALA A 1 291 ? 7.424 9.808 22.461 1.00 98.44 291 ALA A CA 1
ATOM 2236 C C . ALA A 1 291 ? 6.932 9.338 23.841 1.00 98.44 291 ALA A C 1
ATOM 2238 O O . ALA A 1 291 ? 7.725 9.049 24.733 1.00 98.44 291 ALA A O 1
ATOM 2239 N N . CYS A 1 292 ? 5.619 9.305 24.041 1.00 98.44 292 CYS A N 1
ATOM 2240 C CA . CYS A 1 292 ? 4.965 8.923 25.290 1.00 98.44 292 CYS A CA 1
ATOM 2241 C C . CYS A 1 292 ? 4.937 7.402 25.452 1.00 98.44 292 CYS A C 1
ATOM 2243 O O . CYS A 1 292 ? 4.363 6.704 24.614 1.00 98.44 292 CYS A O 1
ATOM 2245 N N . ARG A 1 293 ? 5.492 6.897 26.557 1.00 97.81 293 ARG A N 1
ATOM 2246 C CA . ARG A 1 293 ? 5.448 5.476 26.909 1.00 97.81 293 ARG A CA 1
ATOM 2247 C C . ARG A 1 293 ? 4.119 5.145 27.583 1.00 97.81 293 ARG A C 1
ATOM 2249 O O . ARG A 1 293 ? 3.770 5.739 28.604 1.00 97.81 293 ARG A O 1
ATOM 2256 N N . THR A 1 294 ? 3.406 4.164 27.040 1.00 96.69 294 THR A N 1
ATOM 2257 C CA . THR A 1 294 ? 2.097 3.709 27.538 1.00 96.69 294 THR A CA 1
ATOM 2258 C C . THR A 1 294 ? 2.050 2.183 27.650 1.00 96.69 294 THR A C 1
ATOM 2260 O O . THR A 1 294 ? 2.999 1.482 27.311 1.00 96.69 294 THR A O 1
ATOM 2263 N N . ASN A 1 295 ? 0.946 1.638 28.150 1.00 96.12 295 ASN A N 1
ATOM 2264 C CA . ASN A 1 295 ? 0.679 0.210 28.292 1.00 96.12 295 ASN A CA 1
ATOM 2265 C C . ASN A 1 295 ? -0.152 -0.362 27.131 1.00 96.12 295 ASN A C 1
ATOM 2267 O O . ASN A 1 295 ? -0.896 -1.331 27.301 1.00 96.12 295 ASN A O 1
ATOM 2271 N N . LEU A 1 296 ? -0.029 0.245 25.951 1.00 96.75 296 LEU A N 1
ATOM 2272 C CA . LEU A 1 296 ? -0.567 -0.257 24.686 1.00 96.75 296 LEU A CA 1
ATOM 2273 C C . LEU A 1 296 ? 0.533 -0.968 23.877 1.00 96.75 296 LEU A C 1
ATOM 2275 O O . LEU A 1 296 ? 1.715 -0.788 24.185 1.00 96.75 296 LEU A O 1
ATOM 2279 N N . PRO A 1 297 ? 0.178 -1.789 22.868 1.00 97.31 297 PRO A N 1
ATOM 2280 C CA . PRO A 1 297 ? 1.157 -2.335 21.930 1.00 97.31 297 PRO A CA 1
ATOM 2281 C C . PRO A 1 297 ? 2.065 -1.238 21.369 1.00 97.31 297 PRO A C 1
ATOM 2283 O O . PRO A 1 297 ? 1.595 -0.140 21.069 1.00 97.31 297 PRO A O 1
ATOM 2286 N N . SER A 1 298 ? 3.361 -1.530 21.267 1.00 97.75 298 SER A N 1
ATOM 2287 C CA . SER A 1 298 ? 4.336 -0.611 20.682 1.00 97.75 298 SER A CA 1
ATOM 2288 C C . SER A 1 298 ? 3.944 -0.262 19.250 1.00 97.75 298 SER A C 1
ATOM 2290 O O . SER A 1 298 ? 3.749 -1.155 18.427 1.00 97.75 298 SER A O 1
ATOM 2292 N N . ASN A 1 299 ? 3.788 1.032 18.978 1.00 98.50 299 ASN A N 1
ATOM 2293 C CA . ASN A 1 299 ? 3.549 1.544 17.635 1.00 98.50 299 ASN A CA 1
ATOM 2294 C C . ASN A 1 299 ? 4.867 1.621 16.863 1.00 98.50 299 ASN A C 1
ATOM 2296 O O . ASN A 1 299 ? 5.933 1.792 17.448 1.00 98.50 299 ASN A O 1
ATOM 2300 N N . THR A 1 300 ? 4.784 1.545 15.540 1.00 98.06 300 THR A N 1
ATOM 2301 C CA . THR A 1 300 ? 5.958 1.433 14.665 1.00 98.06 300 THR A CA 1
ATOM 2302 C C . THR A 1 300 ? 5.832 2.344 13.443 1.00 98.06 300 THR A C 1
ATOM 2304 O O . THR A 1 300 ? 4.882 3.126 13.317 1.00 98.06 300 THR A O 1
ATOM 2307 N N . ALA A 1 301 ? 6.803 2.274 12.535 1.00 97.81 301 ALA A N 1
ATOM 2308 C CA . ALA A 1 301 ? 6.767 2.968 11.262 1.00 97.81 301 ALA A CA 1
ATOM 2309 C C . ALA A 1 301 ? 5.455 2.707 10.513 1.00 97.81 301 ALA A C 1
ATOM 2311 O O . ALA A 1 301 ? 5.001 1.574 10.358 1.00 97.81 301 ALA A O 1
ATOM 2312 N N . PHE A 1 302 ? 4.881 3.765 9.955 1.00 98.75 302 PHE A N 1
ATOM 2313 C CA . PHE A 1 302 ? 3.797 3.676 8.984 1.00 98.75 302 PHE A CA 1
ATOM 2314 C C . PHE A 1 302 ? 4.121 4.620 7.830 1.00 98.75 302 PHE A C 1
ATOM 2316 O O . PHE A 1 302 ? 4.659 5.693 8.081 1.00 98.75 302 PHE A O 1
ATOM 2323 N N . ARG A 1 303 ? 3.762 4.281 6.587 1.00 98.50 303 ARG A N 1
ATOM 2324 C CA . ARG A 1 303 ? 3.778 5.172 5.407 1.00 98.50 303 ARG A CA 1
ATOM 2325 C C . ARG A 1 303 ? 3.544 6.654 5.771 1.00 98.50 303 ARG A C 1
ATOM 2327 O O . ARG A 1 303 ? 2.475 7.022 6.276 1.00 98.50 303 ARG A O 1
ATOM 2334 N N . GLY A 1 304 ? 4.561 7.490 5.549 1.00 97.19 304 GLY A N 1
ATOM 2335 C CA . GLY A 1 304 ? 4.585 8.915 5.906 1.00 97.19 304 GLY A CA 1
ATOM 2336 C C . GLY A 1 304 ? 5.370 9.235 7.184 1.00 97.19 304 GLY A C 1
ATOM 2337 O O . GLY A 1 304 ? 5.757 10.378 7.383 1.00 97.19 304 GLY A O 1
ATOM 2338 N N . PHE A 1 305 ? 5.607 8.249 8.046 1.00 98.06 305 PHE A N 1
ATOM 2339 C CA . PHE A 1 305 ? 6.546 8.278 9.170 1.00 98.06 305 PHE A CA 1
ATOM 2340 C C . PHE A 1 305 ? 6.427 9.520 10.077 1.00 98.06 305 PHE A C 1
ATOM 2342 O O . PHE A 1 305 ? 7.395 10.223 10.318 1.00 98.06 305 PHE A O 1
ATOM 2349 N N . GLY A 1 306 ? 5.221 9.853 10.549 1.00 98.19 306 GLY A N 1
ATOM 2350 C CA . GLY A 1 306 ? 4.989 11.035 11.399 1.00 98.19 306 GLY A CA 1
ATOM 2351 C C . GLY A 1 306 ? 4.610 12.310 10.637 1.00 98.19 306 GLY A C 1
ATOM 2352 O O . GLY A 1 306 ? 3.906 13.160 11.179 1.00 98.19 306 GLY A O 1
ATOM 2353 N N . VAL A 1 307 ? 4.983 12.434 9.358 1.00 98.62 307 VAL A N 1
ATOM 2354 C CA . VAL A 1 307 ? 4.622 13.593 8.520 1.00 98.62 307 VAL A CA 1
ATOM 2355 C C . VAL A 1 307 ? 3.101 13.797 8.418 1.00 98.62 307 VAL A C 1
ATOM 2357 O O . VAL A 1 307 ? 2.656 14.927 8.620 1.00 98.62 307 VAL A O 1
ATOM 2360 N N . PRO A 1 308 ? 2.272 12.750 8.198 1.00 98.75 308 PRO A N 1
ATOM 2361 C CA . PRO A 1 308 ? 0.815 12.882 8.194 1.00 98.75 308 PRO A CA 1
ATOM 2362 C C . PRO A 1 308 ? 0.259 13.494 9.481 1.00 98.75 308 PRO A C 1
ATOM 2364 O O . PRO A 1 308 ? -0.696 14.260 9.410 1.00 98.75 308 PRO A O 1
ATOM 2367 N N . GLN A 1 309 ? 0.853 13.170 10.635 1.00 98.69 309 GLN A N 1
ATOM 2368 C CA . GLN A 1 309 ? 0.442 13.695 11.936 1.00 98.69 309 GLN A CA 1
ATOM 2369 C C . GLN A 1 309 ? 0.904 15.137 12.156 1.00 98.69 309 GLN A C 1
ATOM 2371 O O . GLN A 1 309 ? 0.120 15.968 12.610 1.00 98.69 309 GLN A O 1
ATOM 2376 N N . SER A 1 310 ? 2.151 15.445 11.793 1.00 98.62 310 SER A N 1
ATOM 2377 C CA . SER A 1 310 ? 2.719 16.795 11.888 1.00 98.62 310 SER A CA 1
ATOM 2378 C C . SER A 1 310 ? 1.898 17.808 11.095 1.00 98.62 310 SER A C 1
ATOM 2380 O O . SER A 1 310 ? 1.371 18.782 11.637 1.00 98.62 310 SER A O 1
ATOM 2382 N N . ILE A 1 311 ? 1.704 17.518 9.807 1.00 98.56 311 ILE A N 1
ATOM 2383 C CA . ILE A 1 311 ? 1.042 18.446 8.896 1.00 98.56 311 ILE A CA 1
ATOM 2384 C C . ILE A 1 311 ? -0.449 18.571 9.231 1.00 98.56 311 ILE A C 1
ATOM 2386 O O . ILE A 1 311 ? -1.015 19.648 9.080 1.00 98.56 311 ILE A O 1
ATOM 2390 N N . MET A 1 312 ? -1.094 17.524 9.754 1.00 98.44 312 MET A N 1
ATOM 2391 C CA . MET A 1 312 ? -2.503 17.605 10.145 1.00 98.44 312 MET A CA 1
ATOM 2392 C C . MET A 1 312 ? -2.753 18.641 11.252 1.00 98.44 312 MET A C 1
ATOM 2394 O O . MET A 1 312 ? -3.692 19.431 11.151 1.00 98.44 312 MET A O 1
ATOM 2398 N N . VAL A 1 313 ? -1.895 18.683 12.278 1.00 98.69 313 VAL A N 1
ATOM 2399 C CA . VAL A 1 313 ? -1.990 19.676 13.365 1.00 98.69 313 VAL A CA 1
ATOM 2400 C C . VAL A 1 313 ? -1.766 21.090 12.818 1.00 98.69 313 VAL A C 1
ATOM 2402 O O . VAL A 1 313 ? -2.531 22.003 13.131 1.00 98.69 313 VAL A O 1
ATOM 2405 N N . LEU A 1 314 ? -0.759 21.263 11.958 1.00 98.75 314 LEU A N 1
ATOM 2406 C CA . LEU A 1 314 ? -0.459 22.533 11.291 1.00 98.75 314 LEU A CA 1
ATOM 2407 C C . LEU A 1 314 ? -1.619 23.030 10.411 1.00 98.75 314 LEU A C 1
ATOM 2409 O O . LEU A 1 314 ? -1.987 24.202 10.445 1.00 98.75 314 LEU A O 1
ATOM 2413 N N . GLU A 1 315 ? -2.223 22.147 9.627 1.00 98.81 315 GLU A N 1
ATOM 2414 C CA . GLU A 1 315 ? -3.334 22.483 8.734 1.00 98.81 315 GLU A CA 1
ATOM 2415 C C . GLU A 1 315 ? -4.627 22.757 9.499 1.00 98.81 315 GLU A C 1
ATOM 2417 O O . GLU A 1 315 ? -5.425 23.605 9.089 1.00 98.81 315 GLU A O 1
ATOM 2422 N N . ASN A 1 316 ? -4.829 22.099 10.644 1.00 98.56 316 ASN A N 1
ATOM 2423 C CA . ASN A 1 316 ? -5.900 22.460 11.561 1.00 98.56 316 ASN A CA 1
ATOM 2424 C C . ASN A 1 316 ? -5.688 23.870 12.134 1.00 98.56 316 ASN A C 1
ATOM 2426 O O . ASN A 1 316 ? -6.622 24.668 12.112 1.00 98.56 316 ASN A O 1
ATOM 2430 N N . MET A 1 317 ? -4.462 24.205 12.554 1.00 98.69 317 MET A N 1
ATOM 2431 C CA . MET A 1 317 ? -4.101 25.552 13.013 1.00 98.69 317 MET A CA 1
ATOM 2432 C C . MET A 1 317 ? -4.377 26.615 11.937 1.00 98.69 317 MET A C 1
ATOM 2434 O O . MET A 1 317 ? -4.976 2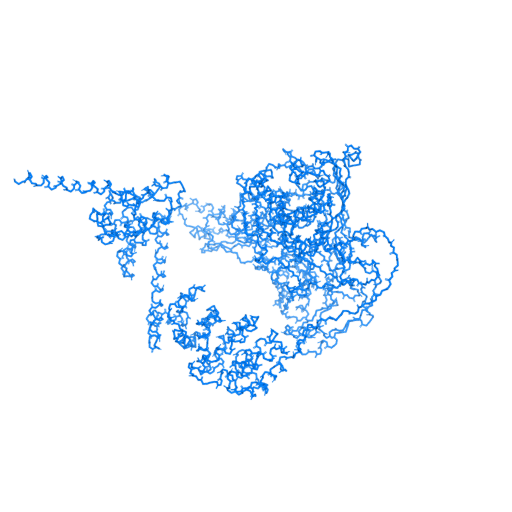7.643 12.240 1.00 98.69 317 MET A O 1
ATOM 2438 N N . LEU A 1 318 ? -4.011 26.364 10.675 1.00 98.69 318 LEU A N 1
ATOM 2439 C CA . LEU A 1 318 ? -4.311 27.265 9.551 1.00 98.69 318 LEU A CA 1
ATOM 2440 C C . LEU A 1 318 ? -5.818 27.441 9.314 1.00 98.69 318 LEU A C 1
ATOM 2442 O O . LEU A 1 318 ? -6.274 28.554 9.055 1.00 98.69 318 LEU A O 1
ATOM 2446 N N . ASN A 1 319 ? -6.601 26.362 9.416 1.00 98.06 319 ASN A N 1
ATOM 2447 C CA . ASN A 1 319 ? -8.061 26.450 9.325 1.00 98.06 319 ASN A CA 1
ATOM 2448 C C . ASN A 1 319 ? -8.659 27.256 10.483 1.00 98.06 319 ASN A C 1
ATOM 2450 O O . ASN A 1 319 ? -9.588 28.026 10.262 1.00 98.06 319 ASN A O 1
ATOM 2454 N N . ASP A 1 320 ? -8.139 27.105 11.700 1.00 98.44 320 ASP A N 1
ATOM 2455 C CA . ASP A 1 320 ? -8.599 27.893 12.840 1.00 98.44 320 ASP A CA 1
ATOM 2456 C C . ASP A 1 320 ? -8.309 29.385 12.636 1.00 98.44 320 ASP A C 1
ATOM 2458 O O . ASP A 1 320 ? -9.202 30.199 12.847 1.00 98.44 320 ASP A O 1
ATOM 2462 N N . VAL A 1 321 ? -7.115 29.750 12.151 1.00 98.69 321 VAL A N 1
ATOM 2463 C CA . VAL A 1 321 ? -6.787 31.141 11.775 1.00 98.69 321 VAL A CA 1
ATOM 2464 C C . VAL A 1 321 ? -7.791 31.679 10.751 1.00 98.69 321 VAL A C 1
ATOM 2466 O O . VAL A 1 321 ? -8.330 32.771 10.926 1.00 98.69 321 VAL A O 1
ATOM 2469 N N . ALA A 1 322 ? -8.099 30.889 9.719 1.00 98.31 322 ALA A N 1
ATOM 2470 C CA . ALA A 1 322 ? -9.096 31.245 8.713 1.00 98.31 322 ALA A CA 1
ATOM 2471 C C . ALA A 1 322 ? -10.484 31.495 9.332 1.00 98.31 322 ALA A C 1
ATOM 2473 O O . ALA A 1 322 ? -11.128 32.494 9.020 1.00 98.31 322 ALA A O 1
ATOM 2474 N N . MET A 1 323 ? -10.918 30.633 10.258 1.00 97.38 323 MET A N 1
ATOM 2475 C CA . MET A 1 323 ? -12.204 30.764 10.951 1.00 97.38 323 MET A CA 1
ATOM 2476 C C . MET A 1 323 ? -12.247 31.937 11.938 1.00 97.38 323 MET A C 1
ATOM 2478 O O . MET A 1 323 ? -13.306 32.544 12.079 1.00 97.38 323 MET A O 1
ATOM 2482 N N . VAL A 1 324 ? -11.137 32.267 12.610 1.00 97.94 324 VAL A N 1
ATOM 2483 C CA . VAL A 1 324 ? -11.052 33.447 13.493 1.00 97.94 324 VAL A CA 1
ATOM 2484 C C . VAL A 1 324 ? -11.221 34.732 12.687 1.00 97.94 324 VAL A C 1
ATOM 2486 O O . VAL A 1 324 ? -11.956 35.619 13.109 1.00 97.94 324 VAL A O 1
ATOM 2489 N N . LEU A 1 325 ? -10.577 34.824 11.521 1.00 97.50 325 LEU A N 1
ATOM 2490 C CA . LEU A 1 325 ? -10.650 36.015 10.671 1.00 97.50 325 LEU A CA 1
ATOM 2491 C C . LEU A 1 325 ? -11.893 36.055 9.765 1.00 97.50 325 LEU A C 1
ATOM 2493 O O . LEU A 1 325 ? -12.199 37.095 9.192 1.00 97.50 325 LEU A O 1
ATOM 2497 N N . GLY A 1 326 ? -12.595 34.931 9.592 1.00 94.88 326 GLY A N 1
ATOM 2498 C CA . GLY A 1 326 ? -13.681 34.811 8.613 1.00 94.88 326 GLY A CA 1
ATOM 2499 C C . GLY A 1 326 ? -13.197 34.819 7.155 1.00 94.88 326 GLY A C 1
ATOM 2500 O O . GLY A 1 326 ? -13.962 35.166 6.256 1.00 94.88 326 GLY A O 1
ATOM 2501 N N . HIS A 1 327 ? -11.938 34.443 6.907 1.00 95.06 327 HIS A N 1
ATOM 2502 C CA . HIS A 1 327 ? -11.350 34.364 5.568 1.00 95.06 327 HIS A CA 1
ATOM 2503 C C . HIS A 1 327 ? -11.405 32.938 4.992 1.00 95.06 327 HIS A C 1
ATOM 2505 O O . HIS A 1 327 ? -11.358 31.963 5.744 1.00 95.06 327 HIS A O 1
ATOM 2511 N N . PRO A 1 328 ? -11.436 32.771 3.654 1.00 95.19 328 PRO A N 1
ATOM 2512 C CA . PRO A 1 328 ? -11.301 31.460 3.027 1.00 95.19 328 PRO A CA 1
ATOM 2513 C C . PRO A 1 328 ? -9.958 30.798 3.356 1.00 95.19 328 PRO A C 1
ATOM 2515 O O . PRO A 1 328 ? -8.891 31.394 3.191 1.00 95.19 328 PRO A O 1
ATOM 2518 N N . ALA A 1 329 ? -9.992 29.530 3.768 1.00 96.94 329 ALA A N 1
ATOM 2519 C CA . ALA A 1 329 ? -8.793 28.823 4.212 1.00 96.94 329 ALA A CA 1
ATOM 2520 C C . ALA A 1 329 ? -7.728 28.662 3.109 1.00 96.94 329 ALA A C 1
ATOM 2522 O O . ALA A 1 329 ? -6.541 28.596 3.414 1.00 96.94 329 ALA A O 1
ATOM 2523 N N . ASP A 1 330 ? -8.106 28.613 1.826 1.00 97.62 330 ASP A N 1
ATOM 2524 C CA . ASP A 1 330 ? -7.129 28.563 0.730 1.00 97.62 330 ASP A CA 1
ATOM 2525 C C . ASP A 1 330 ? -6.328 29.866 0.586 1.00 97.62 330 ASP A C 1
ATOM 2527 O O . ASP A 1 330 ? -5.156 29.806 0.226 1.00 97.62 330 ASP A O 1
ATOM 2531 N N . GLN A 1 331 ? -6.907 31.016 0.946 1.00 97.75 331 GLN A N 1
ATOM 2532 C CA . GLN A 1 331 ? -6.204 32.303 0.934 1.00 97.75 331 GLN A CA 1
ATOM 2533 C C . GLN A 1 331 ? -5.184 32.390 2.075 1.00 97.75 331 GLN A C 1
ATOM 2535 O O . GLN A 1 331 ? -4.051 32.815 1.857 1.00 97.75 331 GLN A O 1
ATOM 2540 N N . ILE A 1 332 ? -5.546 31.901 3.270 1.00 98.56 332 ILE A N 1
ATOM 2541 C CA . ILE A 1 332 ? -4.622 31.803 4.413 1.00 98.56 332 ILE A CA 1
ATOM 2542 C C . ILE A 1 332 ? -3.443 30.876 4.090 1.00 98.56 332 ILE A C 1
ATOM 2544 O O . ILE A 1 332 ? -2.301 31.169 4.443 1.00 98.56 332 ILE A O 1
ATOM 2548 N N . ARG A 1 333 ? -3.681 29.774 3.372 1.00 98.62 333 ARG A N 1
ATOM 2549 C CA . ARG A 1 333 ? -2.596 28.910 2.884 1.00 98.62 333 ARG A CA 1
ATOM 2550 C C . ARG A 1 333 ? -1.698 29.637 1.889 1.00 98.62 333 ARG A C 1
ATOM 2552 O O . ARG A 1 333 ? -0.478 29.587 2.006 1.00 98.62 333 ARG A O 1
ATOM 2559 N N . GLU A 1 334 ? -2.296 30.309 0.914 1.00 98.00 334 GLU A N 1
ATOM 2560 C CA . GLU A 1 334 ? -1.595 30.927 -0.211 1.00 98.00 334 GLU A CA 1
ATOM 2561 C C . GLU A 1 334 ? -0.704 32.108 0.196 1.00 98.00 334 GLU A C 1
ATOM 2563 O O . GLU A 1 334 ? 0.413 32.224 -0.322 1.00 98.00 334 GLU A O 1
ATOM 2568 N N . ILE A 1 335 ? -1.155 32.934 1.151 1.00 98.19 335 ILE A N 1
ATOM 2569 C CA . ILE A 1 335 ? -0.382 34.073 1.671 1.00 98.19 335 ILE A CA 1
ATOM 2570 C C . ILE A 1 335 ? 0.826 33.631 2.509 1.00 98.19 335 ILE A C 1
ATOM 2572 O O . ILE A 1 335 ? 1.852 34.307 2.506 1.00 98.19 335 ILE A O 1
ATOM 2576 N N . ASN A 1 336 ? 0.729 32.482 3.188 1.00 98.69 336 ASN A N 1
ATOM 2577 C CA . ASN A 1 336 ? 1.798 31.941 4.031 1.00 98.69 336 ASN A CA 1
ATOM 2578 C C . ASN A 1 336 ? 2.720 30.958 3.294 1.00 98.69 336 ASN A C 1
ATOM 2580 O O . ASN A 1 336 ? 3.729 30.534 3.853 1.00 98.69 336 ASN A O 1
ATOM 2584 N N . MET A 1 337 ? 2.395 30.560 2.063 1.00 98.62 337 MET A N 1
ATOM 2585 C CA . MET A 1 337 ? 3.181 29.585 1.305 1.00 98.62 337 MET A CA 1
ATOM 2586 C C . MET A 1 337 ? 4.577 30.129 0.957 1.00 98.62 337 MET A C 1
ATOM 2588 O O . MET A 1 337 ? 4.722 31.312 0.648 1.00 98.62 337 MET A O 1
ATOM 2592 N N . TYR A 1 338 ? 5.601 29.269 0.975 1.00 98.31 338 TYR A N 1
ATOM 2593 C CA . TYR A 1 338 ? 6.974 29.635 0.597 1.00 98.31 338 TYR A CA 1
ATOM 2594 C C . TYR A 1 338 ? 7.053 30.306 -0.790 1.00 98.31 338 TYR A C 1
ATOM 2596 O O . TYR A 1 338 ? 6.363 29.903 -1.732 1.00 98.31 338 TYR A O 1
ATOM 2604 N N . GLN A 1 339 ? 7.929 31.311 -0.926 1.00 94.19 339 GLN A N 1
ATOM 2605 C CA . GLN A 1 339 ? 8.119 32.098 -2.153 1.00 94.19 339 GLN A CA 1
ATOM 2606 C C . GLN A 1 339 ? 9.602 32.331 -2.438 1.00 94.19 339 GLN A C 1
ATOM 2608 O O . GLN A 1 339 ? 10.364 32.602 -1.513 1.00 94.19 339 GLN A O 1
ATOM 2613 N N . GLY A 1 340 ? 9.992 32.271 -3.717 1.00 93.25 340 GLY A N 1
ATOM 2614 C CA . GLY A 1 340 ? 11.391 32.411 -4.140 1.00 93.25 340 GLY A CA 1
ATOM 2615 C C . GLY A 1 340 ? 12.323 31.377 -3.487 1.00 93.25 340 GLY A C 1
ATOM 2616 O O . GLY A 1 340 ? 11.861 30.526 -2.721 1.00 93.25 340 GLY A O 1
ATOM 2617 N N . PRO A 1 341 ? 13.636 31.412 -3.769 1.00 93.88 341 PRO A N 1
ATOM 2618 C CA . PRO A 1 341 ? 14.613 30.639 -3.005 1.00 93.88 341 PRO A CA 1
ATOM 2619 C C . PRO A 1 341 ? 14.384 30.836 -1.501 1.00 93.88 341 PRO A C 1
ATOM 2621 O O . PRO A 1 341 ? 14.328 31.964 -1.015 1.00 93.88 341 PRO A O 1
ATOM 2624 N N . SER A 1 342 ? 14.163 29.737 -0.788 1.00 96.62 342 SER A N 1
ATOM 2625 C CA . SER A 1 342 ? 13.650 29.731 0.581 1.00 96.62 342 SER A CA 1
ATOM 2626 C C . SER A 1 342 ? 14.507 28.855 1.484 1.00 96.62 342 SER A C 1
ATOM 2628 O O . SER A 1 342 ? 15.206 27.955 1.020 1.00 96.62 342 SER A O 1
ATOM 2630 N N . VAL A 1 343 ? 14.406 29.094 2.793 1.00 97.19 343 VAL A N 1
ATOM 2631 C CA . VAL A 1 343 ? 15.110 28.325 3.825 1.00 97.19 343 VAL A CA 1
ATOM 2632 C C . VAL A 1 343 ? 14.099 27.744 4.810 1.00 97.19 343 VAL A C 1
ATOM 2634 O O . VAL A 1 343 ? 13.255 28.459 5.369 1.00 97.19 343 VAL A O 1
ATOM 2637 N N . THR A 1 344 ? 14.187 26.434 5.017 1.00 98.25 344 THR A N 1
ATOM 2638 C CA . THR A 1 344 ? 13.409 25.707 6.034 1.00 98.25 344 THR A CA 1
ATOM 2639 C C . THR A 1 344 ? 13.778 26.153 7.453 1.00 98.25 344 THR A C 1
ATOM 2641 O O . THR A 1 344 ? 14.762 26.859 7.676 1.00 98.25 344 THR A O 1
ATOM 2644 N N . HIS A 1 345 ? 12.993 25.749 8.449 1.00 97.94 345 HIS A N 1
ATOM 2645 C CA . HIS A 1 345 ? 13.267 26.040 9.862 1.00 97.94 345 HIS A CA 1
ATOM 2646 C C . HIS A 1 345 ? 14.510 25.351 10.431 1.00 97.94 345 HIS A C 1
ATOM 2648 O O . HIS A 1 345 ? 14.995 25.792 11.461 1.00 97.94 345 HIS A O 1
ATOM 2654 N N . TYR A 1 346 ? 15.061 24.351 9.740 1.00 97.62 346 TYR A N 1
ATOM 2655 C CA . TYR A 1 346 ? 16.339 23.698 10.063 1.00 97.62 346 TYR A CA 1
ATOM 2656 C C . TYR A 1 346 ? 17.491 24.134 9.136 1.00 97.62 346 TYR A C 1
ATOM 2658 O O . TYR A 1 346 ? 18.514 23.457 9.048 1.00 97.62 346 TYR A O 1
ATOM 2666 N N . GLY A 1 347 ? 17.345 25.247 8.411 1.00 96.88 347 GLY A N 1
ATOM 2667 C CA . GLY A 1 347 ? 18.450 25.846 7.654 1.00 96.88 347 GLY A CA 1
ATOM 2668 C C . GLY A 1 347 ? 18.730 25.238 6.274 1.00 96.88 347 GLY A C 1
ATOM 2669 O O . GLY A 1 347 ? 19.697 25.635 5.632 1.00 96.88 347 GLY A O 1
ATOM 2670 N N . LEU A 1 348 ? 17.902 24.311 5.779 1.00 96.94 348 LEU A N 1
ATOM 2671 C CA . LEU A 1 348 ? 18.047 23.778 4.420 1.00 96.94 348 LEU A CA 1
ATOM 2672 C C . LEU A 1 348 ? 17.448 24.736 3.383 1.00 96.94 348 LEU A C 1
ATOM 2674 O O . LEU A 1 348 ? 16.245 25.017 3.428 1.00 96.94 348 LEU A O 1
ATOM 2678 N N . GLU A 1 349 ? 18.280 25.177 2.441 1.00 97.19 349 GLU A N 1
ATOM 2679 C CA . GLU A 1 349 ? 17.888 25.936 1.250 1.00 97.19 349 GLU A CA 1
ATOM 2680 C C . GLU A 1 349 ? 17.160 25.059 0.222 1.00 97.19 349 GLU A C 1
ATOM 2682 O O . GLU A 1 349 ? 17.540 23.910 -0.026 1.00 97.19 349 GLU A O 1
ATOM 2687 N N . PHE A 1 350 ? 16.115 25.601 -0.404 1.00 96.88 350 PHE A N 1
ATOM 2688 C CA . PHE A 1 350 ? 15.371 24.935 -1.473 1.00 96.88 350 PHE A CA 1
ATOM 2689 C C . PHE A 1 350 ? 14.585 25.928 -2.344 1.00 96.88 350 PHE A C 1
ATOM 2691 O O . PHE A 1 350 ? 14.373 27.082 -1.970 1.00 96.88 350 PHE A O 1
ATOM 2698 N N . SER A 1 351 ? 14.104 25.462 -3.503 1.00 96.25 351 SER A N 1
ATOM 2699 C CA . SER A 1 351 ? 13.169 26.215 -4.350 1.00 96.25 351 SER A CA 1
ATOM 2700 C C . SER A 1 351 ? 11.733 25.678 -4.207 1.00 96.25 351 SER A C 1
ATOM 2702 O O . SER A 1 351 ? 11.508 24.491 -4.463 1.00 96.25 351 SER A O 1
ATOM 2704 N N . PRO A 1 352 ? 10.747 26.522 -3.840 1.00 96.69 352 PRO A N 1
ATOM 2705 C CA . PRO A 1 352 ? 9.328 26.180 -3.775 1.00 96.69 352 PRO A CA 1
ATOM 2706 C C . PRO A 1 352 ? 8.597 26.382 -5.115 1.00 96.69 352 PRO A C 1
ATOM 2708 O O . PRO A 1 352 ? 7.371 26.320 -5.157 1.00 96.69 352 PRO A O 1
ATOM 2711 N N . GLU A 1 353 ? 9.296 26.639 -6.224 1.00 96.56 353 GLU A N 1
ATOM 2712 C CA . GLU A 1 353 ? 8.652 26.925 -7.516 1.00 96.56 353 GLU A CA 1
ATOM 2713 C C . GLU A 1 353 ? 7.674 25.815 -7.936 1.00 96.56 353 GLU A C 1
ATOM 2715 O O . GLU A 1 353 ? 6.509 26.079 -8.233 1.00 96.56 353 GLU A O 1
ATOM 2720 N N . ASN A 1 354 ? 8.101 24.550 -7.872 1.00 97.69 354 ASN A N 1
ATOM 2721 C CA . ASN A 1 354 ? 7.235 23.421 -8.216 1.00 97.69 354 ASN A CA 1
ATOM 2722 C C . ASN A 1 354 ? 6.088 23.202 -7.220 1.00 97.69 354 ASN A C 1
ATOM 2724 O O . ASN A 1 354 ? 5.045 22.686 -7.619 1.00 97.69 354 ASN A O 1
ATOM 2728 N N . LEU A 1 355 ? 6.239 23.613 -5.956 1.00 98.44 355 LEU A N 1
ATOM 2729 C CA . LEU A 1 355 ? 5.143 23.620 -4.983 1.00 98.44 355 LEU A CA 1
ATOM 2730 C C . LEU A 1 355 ? 4.034 24.580 -5.433 1.00 98.44 355 LEU A C 1
ATOM 2732 O O . LEU A 1 355 ? 2.871 24.181 -5.501 1.00 98.44 355 LEU A O 1
ATOM 2736 N N . ARG A 1 356 ? 4.403 25.809 -5.819 1.00 98.06 356 ARG A N 1
ATOM 2737 C CA . ARG A 1 356 ? 3.466 26.820 -6.340 1.00 98.06 356 ARG A CA 1
ATOM 2738 C C . ARG A 1 356 ? 2.829 26.357 -7.650 1.00 98.06 356 ARG A C 1
ATOM 2740 O O . ARG A 1 356 ? 1.612 26.374 -7.775 1.00 98.06 356 ARG A O 1
ATOM 2747 N N . ARG A 1 357 ? 3.622 25.805 -8.577 1.00 98.31 357 ARG A N 1
ATOM 2748 C CA . ARG A 1 357 ? 3.098 25.230 -9.830 1.00 98.31 357 ARG A CA 1
ATOM 2749 C C . ARG A 1 357 ? 2.086 24.107 -9.578 1.00 98.31 357 ARG A C 1
ATOM 2751 O O . ARG A 1 357 ? 1.066 24.064 -10.260 1.00 98.31 357 ARG A O 1
ATOM 2758 N N . CYS A 1 358 ? 2.336 23.211 -8.616 1.00 98.81 358 CYS A N 1
ATOM 2759 C CA . CYS A 1 358 ? 1.369 22.170 -8.248 1.00 98.81 358 CYS A CA 1
ATOM 2760 C C . CYS A 1 358 ? 0.068 22.776 -7.712 1.00 98.81 358 CYS A C 1
ATOM 2762 O O . CYS A 1 358 ? -1.010 22.349 -8.118 1.00 98.81 358 CYS A O 1
ATOM 2764 N N . TRP A 1 359 ? 0.167 23.776 -6.833 1.00 98.81 359 TRP A N 1
ATOM 2765 C CA . TRP A 1 359 ? -0.982 24.493 -6.281 1.00 98.81 359 TRP A CA 1
ATOM 2766 C C . TRP A 1 359 ? -1.826 25.162 -7.372 1.00 98.81 359 TRP A C 1
ATOM 2768 O O . TRP A 1 359 ? -3.023 24.885 -7.476 1.00 98.81 359 TRP A O 1
ATOM 2778 N N . ASP A 1 360 ? -1.196 25.958 -8.235 1.00 98.44 360 ASP A N 1
ATOM 2779 C CA . ASP A 1 360 ? -1.871 26.708 -9.298 1.00 98.44 360 ASP A CA 1
ATOM 2780 C C . ASP A 1 360 ? -2.517 25.773 -10.323 1.00 98.44 360 ASP A C 1
ATOM 2782 O O . ASP A 1 360 ? -3.680 25.946 -10.701 1.00 98.44 360 ASP A O 1
ATOM 2786 N N . GLN A 1 361 ? -1.799 24.723 -10.741 1.00 98.56 361 GLN A N 1
ATOM 2787 C CA . GLN A 1 361 ? -2.360 23.722 -11.645 1.00 98.56 361 GLN A CA 1
ATOM 2788 C C . GLN A 1 361 ? -3.504 22.949 -10.994 1.00 98.56 361 GLN A C 1
ATOM 2790 O O . GLN A 1 361 ? -4.490 22.665 -11.670 1.00 98.56 361 GLN A O 1
ATOM 2795 N N . CYS A 1 362 ? -3.423 22.635 -9.700 1.00 98.81 362 CYS A N 1
ATOM 2796 C CA . CYS A 1 362 ? -4.505 21.960 -8.992 1.00 98.81 362 CYS A CA 1
ATOM 2797 C C . CYS A 1 362 ? -5.750 22.856 -8.907 1.00 98.81 362 CYS A C 1
ATOM 2799 O O . CYS A 1 362 ? -6.843 22.406 -9.262 1.00 98.81 362 CYS A O 1
ATOM 2801 N N . LYS A 1 363 ? -5.597 24.148 -8.566 1.00 98.50 363 LYS A N 1
ATOM 2802 C CA . LYS A 1 363 ? -6.691 25.139 -8.615 1.00 98.50 363 LYS A CA 1
ATOM 2803 C C . LYS A 1 363 ? -7.311 25.231 -10.016 1.00 98.50 363 LYS A C 1
ATOM 2805 O O . LYS A 1 363 ? -8.535 25.195 -10.142 1.00 98.50 363 LYS A O 1
ATOM 2810 N N . GLY A 1 364 ? -6.484 25.286 -11.063 1.00 98.44 364 GLY A N 1
ATOM 2811 C CA . GLY A 1 364 ? -6.940 25.356 -12.453 1.00 98.44 364 GLY A CA 1
ATOM 2812 C C . GLY A 1 364 ? -7.660 24.090 -12.937 1.00 98.44 364 GLY A C 1
ATOM 2813 O O . GLY A 1 364 ? -8.747 24.177 -13.500 1.00 98.44 364 GLY A O 1
ATOM 2814 N N . LYS A 1 365 ? -7.096 22.897 -12.698 1.00 98.38 365 LYS A N 1
ATOM 2815 C CA . LYS A 1 365 ? -7.669 21.605 -13.132 1.00 98.38 365 LYS A CA 1
ATOM 2816 C C . LYS A 1 365 ? -8.949 21.234 -12.381 1.00 98.38 365 LYS A C 1
ATOM 2818 O O . LYS A 1 365 ? -9.845 20.614 -12.960 1.00 98.38 365 LYS A O 1
ATOM 2823 N N . SER A 1 366 ? -9.041 21.607 -11.106 1.00 98.12 366 SER A N 1
ATOM 2824 C CA . SER A 1 366 ? -10.239 21.384 -10.287 1.00 98.12 366 SER A CA 1
ATOM 2825 C C . SER A 1 366 ? -11.359 22.393 -10.549 1.00 98.12 366 SER A C 1
ATOM 2827 O O . SER A 1 366 ? -12.496 22.124 -10.162 1.00 98.12 366 SER A O 1
ATOM 2829 N N . ASP A 1 367 ? -11.064 23.515 -11.218 1.00 97.25 367 ASP A N 1
ATOM 2830 C CA . ASP A 1 367 ? -11.951 24.681 -11.335 1.00 97.25 367 ASP A CA 1
ATOM 2831 C C . ASP A 1 367 ? -12.400 25.211 -9.956 1.00 97.25 367 ASP A C 1
ATOM 2833 O O . ASP A 1 367 ? -13.576 25.495 -9.704 1.00 97.25 367 ASP A O 1
ATOM 2837 N N . TYR A 1 368 ? -11.442 25.296 -9.020 1.00 97.69 368 TYR A N 1
ATOM 2838 C CA . TYR A 1 368 ? -11.680 25.536 -7.590 1.00 97.69 368 TYR A CA 1
ATOM 2839 C C . TYR A 1 368 ? -12.692 26.658 -7.317 1.00 97.69 368 TYR A C 1
ATOM 2841 O O . TYR A 1 368 ? -13.640 26.474 -6.552 1.00 97.69 368 TYR A O 1
ATOM 2849 N N . ALA A 1 369 ? -12.527 27.811 -7.973 1.00 96.38 369 ALA A N 1
ATOM 2850 C CA . ALA A 1 369 ? -13.366 28.982 -7.741 1.00 96.38 369 ALA A CA 1
ATOM 2851 C C . ALA A 1 369 ? -14.832 28.754 -8.147 1.00 96.38 369 ALA A C 1
ATOM 2853 O O . ALA A 1 369 ? -15.741 29.168 -7.425 1.00 96.38 369 ALA A O 1
ATOM 2854 N N . ALA A 1 370 ? -15.088 28.094 -9.282 1.00 98.12 370 ALA A N 1
ATOM 2855 C CA . ALA A 1 370 ? -16.453 27.772 -9.690 1.00 98.12 370 ALA A CA 1
ATOM 2856 C C . ALA A 1 370 ? -17.083 26.735 -8.756 1.00 98.12 370 ALA A C 1
ATOM 2858 O O . ALA A 1 370 ? -18.252 26.865 -8.389 1.00 98.12 370 ALA A O 1
ATOM 2859 N N . ARG A 1 371 ? -16.300 25.743 -8.319 1.00 98.12 371 ARG A N 1
ATOM 2860 C CA . ARG A 1 371 ? -16.774 24.698 -7.404 1.00 98.12 371 ARG A CA 1
ATOM 2861 C C . ARG A 1 371 ? -17.089 25.226 -6.012 1.00 98.12 371 ARG A C 1
ATOM 2863 O O . ARG A 1 371 ? -18.112 24.842 -5.459 1.00 98.12 371 ARG A O 1
ATOM 2870 N N . ARG A 1 372 ? -16.270 26.141 -5.484 1.00 98.12 372 ARG A N 1
ATOM 2871 C CA . ARG A 1 372 ? -16.547 26.858 -4.231 1.00 98.12 372 ARG A CA 1
ATOM 2872 C C . ARG A 1 372 ? -17.903 27.561 -4.301 1.00 98.12 372 ARG A C 1
ATOM 2874 O O . ARG A 1 372 ? -18.774 27.257 -3.498 1.00 98.12 372 ARG A O 1
ATOM 2881 N N . ARG A 1 373 ? -18.132 28.387 -5.333 1.00 98.31 373 ARG A N 1
ATOM 2882 C CA . ARG A 1 373 ? -19.428 29.067 -5.534 1.00 98.31 373 ARG A CA 1
ATOM 2883 C C . ARG A 1 373 ? -20.600 28.089 -5.649 1.00 98.31 373 ARG A C 1
ATOM 2885 O O . ARG A 1 373 ? -21.685 28.368 -5.149 1.00 98.31 373 ARG A O 1
ATOM 2892 N N . ALA A 1 374 ? -20.398 26.951 -6.314 1.00 98.38 374 ALA A N 1
ATOM 2893 C CA . ALA A 1 374 ? -21.424 25.919 -6.435 1.00 98.38 374 ALA A CA 1
ATOM 2894 C C . ALA A 1 374 ? -21.734 25.236 -5.090 1.00 98.38 374 ALA A C 1
ATOM 2896 O O . ALA A 1 374 ? -22.902 24.977 -4.807 1.00 98.38 374 ALA A O 1
ATOM 2897 N N . ALA A 1 375 ? -20.719 24.973 -4.262 1.00 98.38 375 ALA A N 1
ATOM 2898 C CA . ALA A 1 375 ? -20.895 24.441 -2.913 1.00 98.38 375 ALA A CA 1
ATOM 2899 C C . ALA A 1 375 ? -21.627 25.444 -2.010 1.00 98.38 375 ALA A C 1
ATOM 2901 O O . ALA A 1 375 ? -22.586 25.065 -1.344 1.00 98.38 375 ALA A O 1
ATOM 2902 N N . ASP A 1 376 ? -21.257 26.726 -2.058 1.00 97.88 376 ASP A N 1
ATOM 2903 C CA . ASP A 1 376 ? -21.917 27.784 -1.284 1.00 97.88 376 ASP A CA 1
ATOM 2904 C C . ASP A 1 376 ? -23.399 27.912 -1.662 1.00 97.88 376 ASP A C 1
ATOM 2906 O O . ASP A 1 376 ? -24.264 27.961 -0.788 1.00 97.88 376 ASP A O 1
ATOM 2910 N N . ARG A 1 377 ? -23.712 27.879 -2.965 1.00 98.31 377 ARG A N 1
ATOM 2911 C CA . ARG A 1 377 ? -25.097 27.872 -3.455 1.00 98.31 377 ARG A CA 1
ATOM 2912 C C . ARG A 1 377 ? -25.862 26.638 -2.980 1.00 98.31 377 ARG A C 1
ATOM 2914 O O . ARG A 1 377 ? -26.950 26.765 -2.434 1.00 98.31 377 ARG A O 1
ATOM 2921 N N . PHE A 1 378 ? -25.268 25.452 -3.118 1.00 98.62 378 PHE A N 1
ATOM 2922 C CA . PHE A 1 378 ? -25.866 24.215 -2.617 1.00 98.62 378 PHE A CA 1
ATOM 2923 C C . PHE A 1 378 ? -26.164 24.303 -1.113 1.00 98.62 378 PHE A C 1
ATOM 2925 O O . PHE A 1 378 ? -27.228 23.878 -0.673 1.00 98.62 378 PHE A O 1
ATOM 2932 N N . ASN A 1 379 ? -25.254 24.892 -0.334 1.00 98.38 379 ASN A N 1
ATOM 2933 C CA . ASN A 1 379 ? -25.406 25.069 1.106 1.00 98.38 379 ASN A CA 1
ATOM 2934 C C . ASN A 1 379 ? -26.520 26.051 1.480 1.00 98.38 379 ASN A C 1
ATOM 2936 O O . ASN A 1 379 ? -27.125 25.871 2.533 1.00 98.38 379 ASN A O 1
ATOM 2940 N N . GLN A 1 380 ? -26.800 27.061 0.655 1.00 97.50 380 GLN A N 1
ATOM 2941 C CA . GLN A 1 380 ? -27.946 27.961 0.842 1.00 97.50 380 GLN A CA 1
ATOM 2942 C C . GLN A 1 380 ? -29.273 27.248 0.550 1.00 97.50 380 GLN A C 1
ATOM 2944 O O . GLN A 1 380 ? -30.251 27.452 1.263 1.00 97.50 380 GLN A O 1
ATOM 2949 N N . ASP A 1 381 ? -29.283 26.368 -0.452 1.00 97.75 381 ASP A N 1
ATOM 2950 C CA . ASP A 1 381 ? -30.488 25.661 -0.896 1.00 97.75 381 ASP A CA 1
ATOM 2951 C C . ASP A 1 381 ? -30.817 24.417 -0.040 1.00 97.75 381 ASP A C 1
ATOM 2953 O O . ASP A 1 381 ? -31.923 23.879 -0.120 1.00 97.75 381 ASP A O 1
ATOM 2957 N N . ASN A 1 382 ? -29.876 23.927 0.781 1.00 98.00 382 ASN A N 1
ATOM 2958 C CA . ASN A 1 382 ? -30.011 22.661 1.508 1.00 98.00 382 ASN A CA 1
ATOM 2959 C C . ASN A 1 382 ? -29.650 22.797 2.993 1.00 98.00 382 ASN A C 1
ATOM 2961 O O . ASN A 1 382 ? -28.488 22.966 3.348 1.00 98.00 382 ASN A O 1
ATOM 2965 N N . ARG A 1 383 ? -30.632 22.627 3.889 1.00 95.19 383 ARG A N 1
ATOM 2966 C CA . ARG A 1 383 ? -30.433 22.696 5.352 1.00 95.19 383 ARG A CA 1
ATOM 2967 C C . ARG A 1 383 ? -29.650 21.506 5.921 1.00 95.19 383 ARG A C 1
ATOM 2969 O O . ARG A 1 383 ? -28.725 21.682 6.709 1.00 95.19 383 ARG A O 1
ATOM 2976 N N . TRP A 1 384 ? -30.058 20.290 5.555 1.00 96.81 384 TRP A N 1
ATOM 2977 C CA . TRP A 1 384 ? -29.595 19.038 6.180 1.00 96.81 384 TRP A CA 1
ATOM 2978 C C . TRP A 1 384 ? -28.543 18.282 5.372 1.00 96.81 384 TRP A C 1
ATOM 2980 O O . TRP A 1 384 ? -28.067 17.237 5.807 1.00 96.81 384 TRP A O 1
ATOM 2990 N N . LYS A 1 385 ? -28.181 18.810 4.205 1.00 98.25 385 LYS A N 1
ATOM 2991 C CA . LYS A 1 385 ? -27.069 18.328 3.398 1.00 98.25 385 LYS A CA 1
ATOM 2992 C C . LYS A 1 385 ? -26.188 19.504 3.058 1.00 98.25 385 LYS A C 1
ATOM 2994 O O . LYS A 1 385 ? -26.697 20.510 2.574 1.00 98.25 385 LYS A O 1
ATOM 2999 N N . LYS A 1 386 ? -24.889 19.376 3.292 1.00 98.69 386 LYS A N 1
ATOM 3000 C CA . LYS A 1 386 ? -23.921 20.427 2.983 1.00 98.69 386 LYS A CA 1
ATOM 3001 C C . LYS A 1 386 ? -22.828 19.890 2.085 1.00 98.69 386 LYS A C 1
ATOM 3003 O O . LYS A 1 386 ? -22.424 18.739 2.205 1.00 98.69 386 LYS A O 1
ATOM 3008 N N . ARG A 1 387 ? -22.334 20.737 1.195 1.00 98.75 387 ARG A N 1
ATOM 3009 C CA . ARG A 1 387 ? -21.098 20.510 0.463 1.00 98.75 387 ARG A CA 1
ATOM 3010 C C . ARG A 1 387 ? -19.982 21.314 1.081 1.00 98.75 387 ARG A C 1
ATOM 3012 O O . ARG A 1 387 ? -20.179 22.456 1.488 1.00 98.75 387 ARG A O 1
ATOM 3019 N N . GLY A 1 388 ? -18.811 20.710 1.111 1.00 98.62 388 GLY A N 1
ATOM 3020 C CA . GLY A 1 388 ? -17.592 21.393 1.493 1.00 98.62 388 GLY A CA 1
ATOM 3021 C C . GLY A 1 388 ? -16.512 21.122 0.471 1.00 98.62 388 GLY A C 1
ATOM 3022 O O . GLY A 1 388 ? -16.488 20.060 -0.160 1.00 98.62 388 GLY A O 1
ATOM 3023 N N . VAL A 1 389 ? -15.634 22.100 0.288 1.00 98.69 389 VAL A N 1
ATOM 3024 C CA . VAL A 1 389 ? -14.466 21.965 -0.575 1.00 98.69 389 VAL A CA 1
ATOM 3025 C C . VAL A 1 389 ? -13.209 22.403 0.152 1.00 98.69 389 VAL A C 1
ATOM 3027 O O . VAL A 1 389 ? -13.208 23.363 0.922 1.00 98.69 389 VAL A O 1
ATOM 3030 N N . ALA A 1 390 ? -12.110 21.713 -0.121 1.00 98.75 390 ALA A N 1
ATOM 3031 C CA . ALA A 1 390 ? -10.809 22.051 0.430 1.00 98.75 390 ALA A CA 1
ATOM 3032 C C . ALA A 1 390 ? -9.709 21.783 -0.588 1.00 98.75 390 ALA A C 1
ATOM 3034 O O . ALA A 1 390 ? -9.815 20.887 -1.425 1.00 98.75 390 ALA A O 1
ATOM 3035 N N . ILE A 1 391 ? -8.637 22.562 -0.491 1.00 98.81 391 ILE A N 1
ATOM 3036 C CA . ILE A 1 391 ? -7.397 22.340 -1.224 1.00 98.81 391 ILE A CA 1
ATOM 3037 C C . ILE A 1 391 ? -6.227 22.424 -0.243 1.00 98.81 391 ILE A C 1
ATOM 3039 O O . ILE A 1 391 ? -6.155 23.359 0.556 1.00 98.81 391 ILE A O 1
ATOM 3043 N N . VAL A 1 392 ? -5.342 21.426 -0.275 1.00 98.75 392 VAL A N 1
ATOM 3044 C CA . VAL A 1 392 ? -4.193 21.307 0.639 1.00 98.75 392 VAL A CA 1
ATOM 3045 C C . VAL A 1 392 ? -2.898 21.067 -0.146 1.00 98.75 392 VAL A C 1
ATOM 3047 O O . VAL A 1 392 ? -2.910 20.276 -1.096 1.00 98.75 392 VAL A O 1
ATOM 3050 N N . PRO A 1 393 ? -1.786 21.734 0.207 1.00 98.75 393 PRO A N 1
ATOM 3051 C CA . PRO A 1 393 ? -0.477 21.500 -0.389 1.00 98.75 393 PRO A CA 1
ATOM 3052 C C . PRO A 1 393 ? 0.333 20.464 0.404 1.00 98.75 393 PRO A C 1
ATOM 3054 O O . PRO A 1 393 ? 0.052 20.177 1.570 1.00 98.75 393 PRO A O 1
ATOM 3057 N N . ILE A 1 394 ? 1.407 19.959 -0.200 1.00 98.69 394 ILE A N 1
ATOM 3058 C CA . ILE A 1 394 ? 2.428 19.184 0.506 1.00 98.69 394 ILE A CA 1
ATOM 3059 C C . ILE A 1 394 ? 3.848 19.517 0.040 1.00 98.69 394 ILE A C 1
ATOM 3061 O O . ILE A 1 394 ? 4.124 19.567 -1.160 1.00 98.69 394 ILE A O 1
ATOM 3065 N N . LYS A 1 395 ? 4.760 19.676 1.008 1.00 98.62 395 LYS A N 1
ATOM 3066 C CA . LYS A 1 395 ? 6.219 19.545 0.861 1.00 98.62 395 LYS A CA 1
ATOM 3067 C C . LYS A 1 395 ? 6.686 18.344 1.686 1.00 98.62 395 LYS A C 1
ATOM 3069 O O . LYS A 1 395 ? 6.587 18.367 2.910 1.00 98.62 395 LYS A O 1
ATOM 3074 N N . TYR A 1 396 ? 7.238 17.320 1.034 1.00 98.62 396 TYR A N 1
ATOM 3075 C CA . TYR A 1 396 ? 7.695 16.093 1.697 1.00 98.62 396 TYR A CA 1
ATOM 3076 C C . TYR A 1 396 ? 9.189 15.840 1.467 1.00 98.62 396 TYR A C 1
ATOM 3078 O O . TYR A 1 396 ? 9.631 15.770 0.320 1.00 98.62 396 TYR A O 1
ATOM 3086 N N . GLY A 1 397 ? 9.964 15.682 2.542 1.00 98.00 397 GLY A N 1
ATOM 3087 C CA . GLY A 1 397 ? 11.401 15.399 2.492 1.00 98.00 397 GLY A CA 1
ATOM 3088 C C . GLY A 1 397 ? 11.725 13.915 2.289 1.00 98.00 397 GLY A C 1
ATOM 3089 O O . GLY A 1 397 ? 11.271 13.068 3.066 1.00 98.00 397 GLY A O 1
ATOM 3090 N N . ILE A 1 398 ? 12.529 13.610 1.264 1.00 98.12 398 ILE A N 1
ATOM 3091 C CA . ILE A 1 398 ? 12.894 12.244 0.846 1.00 98.12 398 ILE A CA 1
ATOM 3092 C C . ILE A 1 398 ? 14.286 11.846 1.360 1.00 98.12 398 ILE A C 1
ATOM 3094 O O . ILE A 1 398 ? 15.176 12.699 1.430 1.00 98.12 398 ILE A O 1
ATOM 3098 N N . ALA A 1 399 ? 14.458 10.540 1.623 1.00 96.56 399 ALA A N 1
ATOM 3099 C CA . ALA A 1 399 ? 15.628 9.874 2.215 1.00 96.56 399 ALA A CA 1
ATOM 3100 C C . ALA A 1 399 ? 15.667 9.892 3.759 1.00 96.56 399 ALA A C 1
ATOM 3102 O O . ALA A 1 399 ? 14.799 10.486 4.412 1.00 96.56 399 ALA A O 1
ATOM 3103 N N . PHE A 1 400 ? 16.635 9.169 4.329 1.00 95.38 400 PHE A N 1
ATOM 3104 C CA . PHE A 1 400 ? 16.881 9.094 5.771 1.00 95.38 400 PHE A CA 1
ATOM 3105 C C . PHE A 1 400 ? 17.800 10.230 6.224 1.00 95.38 400 PHE A C 1
ATOM 3107 O O . PHE A 1 400 ? 18.769 10.551 5.532 1.00 95.38 400 PHE A O 1
ATOM 3114 N N . ALA A 1 401 ? 17.531 10.798 7.403 1.00 92.75 401 ALA A N 1
ATOM 3115 C CA . ALA A 1 401 ? 18.425 11.785 8.007 1.00 92.75 401 ALA A CA 1
ATOM 3116 C C . ALA A 1 401 ? 19.735 11.128 8.475 1.00 92.75 401 ALA A C 1
ATOM 3118 O O . ALA A 1 401 ? 20.790 11.752 8.432 1.00 92.75 401 ALA A O 1
ATOM 3119 N N . GLU A 1 402 ? 19.689 9.854 8.859 1.00 91.56 402 GLU A N 1
ATOM 3120 C CA . GLU A 1 402 ? 20.851 9.033 9.168 1.00 91.56 402 GLU A CA 1
ATOM 3121 C C . GLU A 1 402 ? 21.534 8.580 7.869 1.00 91.56 402 GLU A C 1
ATOM 3123 O O . GLU A 1 402 ? 21.137 7.594 7.245 1.00 91.56 402 GLU A O 1
ATOM 3128 N N . SER A 1 403 ? 22.594 9.291 7.466 1.00 91.25 403 SER A N 1
ATOM 3129 C CA . SER A 1 403 ? 23.355 9.056 6.223 1.00 91.25 403 SER A CA 1
ATOM 3130 C C . SER A 1 403 ? 23.598 7.590 5.864 1.00 91.25 403 SER A C 1
ATOM 3132 O O . SER A 1 403 ? 23.428 7.203 4.709 1.00 91.25 403 SER A O 1
ATOM 3134 N N . PHE A 1 404 ? 23.999 6.766 6.837 1.00 93.75 404 PHE A N 1
ATOM 3135 C CA . PHE A 1 404 ? 24.391 5.380 6.577 1.00 93.75 404 PHE A CA 1
ATOM 3136 C C . PHE A 1 404 ? 23.230 4.505 6.075 1.00 93.75 404 PHE A C 1
ATOM 3138 O O . PHE A 1 404 ? 23.488 3.453 5.497 1.00 93.75 404 PHE A O 1
ATOM 3145 N N . LEU A 1 405 ? 21.972 4.928 6.249 1.00 95.38 405 LEU A N 1
ATOM 3146 C CA . LEU A 1 405 ? 20.789 4.230 5.735 1.00 95.38 405 LEU A CA 1
ATOM 3147 C C . LEU A 1 405 ? 20.501 4.525 4.252 1.00 95.38 405 LEU A C 1
ATOM 3149 O O . LEU A 1 405 ? 19.652 3.871 3.649 1.00 95.38 405 LEU A O 1
ATOM 3153 N N . ASN A 1 406 ? 21.199 5.491 3.644 1.00 96.75 406 ASN A N 1
ATOM 3154 C CA . ASN A 1 406 ? 20.972 5.916 2.257 1.00 96.75 406 ASN A CA 1
ATOM 3155 C C . ASN A 1 406 ? 21.833 5.163 1.226 1.00 96.75 406 ASN A C 1
ATOM 3157 O O . ASN A 1 406 ? 21.849 5.534 0.049 1.00 96.75 406 ASN A O 1
ATOM 3161 N N . GLN A 1 407 ? 22.540 4.115 1.651 1.00 97.56 407 GLN A N 1
ATOM 3162 C CA . GLN A 1 407 ? 23.356 3.277 0.775 1.00 97.56 407 GLN A CA 1
ATOM 3163 C C . GLN A 1 407 ? 22.560 2.101 0.188 1.00 97.56 407 GLN A C 1
ATOM 3165 O O . GLN A 1 407 ? 21.575 1.637 0.762 1.00 97.56 407 GLN A O 1
ATOM 3170 N N . ALA A 1 408 ? 23.003 1.588 -0.958 1.00 98.50 408 ALA A N 1
ATOM 3171 C CA . ALA A 1 408 ? 22.435 0.391 -1.571 1.00 98.50 408 ALA A CA 1
ATOM 3172 C C . ALA A 1 408 ? 23.469 -0.378 -2.394 1.00 98.50 408 ALA A C 1
ATOM 3174 O O . ALA A 1 408 ? 24.431 0.189 -2.912 1.00 98.50 408 ALA A O 1
ATOM 3175 N N . ALA A 1 409 ? 23.221 -1.675 -2.564 1.00 98.81 409 ALA A N 1
ATOM 3176 C CA . ALA A 1 409 ? 24.059 -2.575 -3.341 1.00 98.81 409 ALA A CA 1
ATOM 3177 C C . ALA A 1 409 ? 23.221 -3.441 -4.295 1.00 98.81 409 ALA A C 1
ATOM 3179 O O . ALA A 1 409 ? 22.026 -3.669 -4.078 1.00 98.81 409 ALA A O 1
ATOM 3180 N N . ALA A 1 410 ? 23.870 -3.915 -5.356 1.00 98.88 410 ALA A N 1
ATOM 3181 C CA . ALA A 1 410 ? 23.310 -4.812 -6.356 1.00 98.88 410 ALA A CA 1
ATOM 3182 C C . ALA A 1 410 ? 24.352 -5.835 -6.828 1.00 98.88 410 ALA A C 1
ATOM 3184 O O . ALA A 1 410 ? 25.556 -5.583 -6.771 1.00 98.88 410 ALA A O 1
ATOM 3185 N N . LEU A 1 411 ? 23.879 -6.968 -7.339 1.00 98.88 411 LEU A N 1
ATOM 3186 C CA . LEU A 1 411 ? 24.667 -8.007 -7.993 1.00 98.88 411 LEU A CA 1
ATOM 3187 C C . LEU A 1 411 ? 24.013 -8.342 -9.333 1.00 98.88 411 LEU A C 1
ATOM 3189 O O . LEU A 1 411 ? 22.824 -8.657 -9.383 1.00 98.88 411 LEU A O 1
ATOM 3193 N N . VAL A 1 412 ? 24.781 -8.262 -10.419 1.00 98.88 412 VAL A N 1
ATOM 3194 C CA . VAL A 1 412 ? 24.294 -8.529 -11.776 1.00 98.88 412 VAL A CA 1
ATOM 3195 C C . VAL A 1 412 ? 25.155 -9.597 -12.436 1.00 98.88 412 VAL A C 1
ATOM 3197 O O . VAL A 1 412 ? 26.384 -9.491 -12.477 1.00 98.88 412 VAL A O 1
ATOM 3200 N N . HIS A 1 413 ? 24.494 -10.615 -12.981 1.00 98.81 413 HIS A N 1
ATOM 3201 C CA . HIS A 1 413 ? 25.104 -11.691 -13.754 1.00 98.81 413 HIS A CA 1
ATOM 3202 C C . HIS A 1 413 ? 24.587 -11.671 -15.187 1.00 98.81 413 HIS A C 1
ATOM 3204 O O . HIS A 1 413 ? 23.384 -11.546 -15.399 1.00 98.81 413 HIS A O 1
ATOM 3210 N N . VAL A 1 414 ? 25.481 -11.857 -16.158 1.00 98.88 414 VAL A N 1
ATOM 3211 C CA . VAL A 1 414 ? 25.127 -12.134 -17.554 1.00 98.88 414 VAL A CA 1
ATOM 3212 C C . VAL A 1 414 ? 25.526 -13.572 -17.876 1.00 98.88 414 VAL A C 1
ATOM 3214 O O . VAL A 1 414 ? 26.707 -13.925 -17.841 1.00 98.88 414 VAL A O 1
ATOM 3217 N N . TYR A 1 415 ? 24.543 -14.419 -18.164 1.00 98.62 415 TYR A N 1
ATOM 3218 C CA . TYR A 1 415 ? 24.762 -15.813 -18.541 1.00 98.62 415 TYR A CA 1
ATOM 3219 C C . TYR A 1 415 ? 25.175 -15.934 -20.007 1.00 98.62 415 TYR A C 1
ATOM 3221 O O . TYR A 1 415 ? 24.995 -15.019 -20.804 1.00 98.62 415 TYR A O 1
ATOM 3229 N N . LYS A 1 416 ? 25.735 -17.090 -20.384 1.00 97.62 416 LYS A N 1
ATOM 3230 C CA . LYS A 1 416 ? 26.300 -17.332 -21.726 1.00 97.62 416 LYS A CA 1
ATOM 3231 C C . LYS A 1 416 ? 25.280 -17.235 -22.863 1.00 97.62 416 LYS A C 1
ATOM 3233 O O . LYS A 1 416 ? 25.676 -17.025 -24.005 1.00 97.62 416 LYS A O 1
ATOM 3238 N N . ASP A 1 417 ? 24.003 -17.427 -22.554 1.00 97.25 417 ASP A N 1
ATOM 3239 C CA . ASP A 1 417 ? 22.882 -17.281 -23.483 1.00 97.25 417 ASP A CA 1
ATOM 3240 C C . ASP A 1 417 ? 22.422 -15.820 -23.639 1.00 97.25 417 ASP A C 1
ATOM 3242 O O . ASP A 1 417 ? 21.496 -15.548 -24.393 1.00 97.25 417 ASP A O 1
ATOM 3246 N N . GLY A 1 418 ? 23.062 -14.880 -22.937 1.00 97.88 418 GLY A N 1
ATOM 3247 C CA . GLY A 1 418 ? 22.706 -13.467 -22.932 1.00 97.88 418 GLY A CA 1
ATOM 3248 C C . GLY A 1 418 ? 21.616 -13.099 -21.924 1.00 97.88 418 GLY A C 1
ATOM 3249 O O . GLY A 1 418 ? 21.314 -11.912 -21.787 1.00 97.88 418 GLY A O 1
ATOM 3250 N N . SER A 1 419 ? 21.039 -14.051 -21.188 1.00 98.69 419 SER A N 1
ATOM 3251 C CA . SER A 1 419 ? 20.105 -13.717 -20.110 1.00 98.69 419 SER A CA 1
ATOM 3252 C C . SER A 1 419 ? 20.830 -13.022 -18.949 1.00 98.69 419 SER A C 1
ATOM 3254 O O . SER A 1 419 ? 22.005 -13.278 -18.674 1.00 98.69 419 SER A O 1
ATOM 3256 N N . VAL A 1 420 ? 20.142 -12.101 -18.277 1.00 98.88 420 VAL A N 1
ATOM 3257 C CA . VAL A 1 420 ? 20.692 -11.268 -17.204 1.00 98.88 420 VAL A CA 1
ATOM 3258 C C . VAL A 1 420 ? 19.891 -11.490 -15.928 1.00 98.88 420 VAL A C 1
ATOM 3260 O O . VAL A 1 420 ? 18.682 -11.273 -15.908 1.00 98.88 420 VAL A O 1
ATOM 3263 N N . LEU A 1 421 ? 20.564 -11.879 -14.847 1.00 98.88 421 LEU A N 1
ATOM 3264 C CA . LEU A 1 421 ? 19.971 -11.967 -13.513 1.00 98.88 421 LEU A CA 1
ATOM 3265 C C . LEU A 1 421 ? 20.443 -10.789 -12.669 1.00 98.88 421 LEU A C 1
ATOM 3267 O O . LEU A 1 421 ? 21.643 -10.583 -12.490 1.00 98.88 421 LEU A O 1
ATOM 3271 N N . VAL A 1 422 ? 19.486 -10.031 -12.144 1.00 98.88 422 VAL A N 1
ATOM 3272 C CA . VAL A 1 422 ? 19.725 -8.885 -11.265 1.00 98.88 422 VAL A CA 1
ATOM 3273 C C . VAL A 1 422 ? 19.232 -9.225 -9.856 1.00 98.88 422 VAL A C 1
ATOM 3275 O O . VAL A 1 422 ? 18.112 -9.705 -9.683 1.00 98.88 422 VAL A O 1
ATOM 3278 N N . SER A 1 423 ? 20.059 -8.947 -8.850 1.00 98.62 423 SER A N 1
ATOM 3279 C CA . SER A 1 423 ? 19.703 -8.927 -7.427 1.00 98.62 423 SER A CA 1
ATOM 3280 C C . SER A 1 423 ? 20.081 -7.572 -6.825 1.00 98.62 423 SER A C 1
ATOM 3282 O O . SER A 1 423 ? 21.062 -6.952 -7.237 1.00 98.62 423 SER A O 1
ATOM 3284 N N . HIS A 1 424 ? 19.298 -7.083 -5.868 1.00 98.75 424 HIS A N 1
ATOM 3285 C CA . HIS A 1 424 ? 19.536 -5.818 -5.170 1.00 98.75 424 HIS A CA 1
ATOM 3286 C C . HIS A 1 424 ? 18.963 -5.869 -3.751 1.00 98.75 424 HIS A C 1
ATOM 3288 O O . HIS A 1 424 ? 18.103 -6.696 -3.458 1.00 98.75 424 HIS A O 1
ATOM 3294 N N . GLY A 1 425 ? 19.398 -4.957 -2.878 1.00 97.94 425 GLY A N 1
ATOM 3295 C CA . GLY A 1 425 ? 19.013 -4.973 -1.460 1.00 97.94 425 GLY A CA 1
ATOM 3296 C C . GLY A 1 425 ? 17.557 -4.594 -1.157 1.00 97.94 425 GLY A C 1
ATOM 3297 O O . GLY A 1 425 ? 17.023 -4.969 -0.118 1.00 97.94 425 GLY A O 1
ATOM 3298 N N . GLY A 1 426 ? 16.894 -3.850 -2.045 1.00 98.25 426 GLY A N 1
ATOM 3299 C CA . GLY A 1 426 ? 15.491 -3.467 -1.863 1.00 98.25 426 GLY A CA 1
ATOM 3300 C C . GLY A 1 426 ? 14.490 -4.614 -2.071 1.00 98.25 426 GLY A C 1
ATOM 3301 O O . GLY A 1 426 ? 14.728 -5.481 -2.904 1.00 98.25 426 GLY A O 1
ATOM 3302 N N . THR A 1 427 ? 13.352 -4.582 -1.373 1.00 98.50 427 THR A N 1
ATOM 3303 C CA . THR A 1 427 ? 12.295 -5.616 -1.393 1.00 98.50 427 THR A CA 1
ATOM 3304 C C . THR A 1 427 ? 11.041 -5.173 -2.160 1.00 98.50 427 THR A C 1
ATOM 3306 O O . THR A 1 427 ? 10.650 -4.000 -2.133 1.00 98.50 427 THR A O 1
ATOM 3309 N N . GLU A 1 428 ? 10.386 -6.109 -2.853 1.00 98.62 428 GLU A N 1
ATOM 3310 C CA . GLU A 1 428 ? 9.119 -5.875 -3.561 1.00 98.62 428 GLU A CA 1
ATOM 3311 C C . GLU A 1 428 ? 7.918 -6.069 -2.631 1.00 98.62 428 GLU A C 1
ATOM 3313 O O . GLU A 1 428 ? 7.696 -7.158 -2.108 1.00 98.62 428 GLU A O 1
ATOM 3318 N N . MET A 1 429 ? 7.115 -5.023 -2.454 1.00 98.38 429 MET A N 1
ATOM 3319 C CA . MET A 1 429 ? 5.928 -5.004 -1.590 1.00 98.38 429 MET A CA 1
ATOM 3320 C C . MET A 1 429 ? 4.675 -4.463 -2.299 1.00 98.38 429 MET A C 1
ATOM 3322 O O . MET A 1 429 ? 3.725 -4.036 -1.642 1.00 98.38 429 MET A O 1
ATOM 3326 N N . GLY A 1 430 ? 4.682 -4.458 -3.638 1.00 97.81 430 GLY A N 1
ATOM 3327 C CA . GLY A 1 430 ? 3.602 -3.960 -4.494 1.00 97.81 430 GLY A CA 1
ATOM 3328 C C . GLY A 1 430 ? 3.859 -2.568 -5.079 1.00 97.81 430 GLY A C 1
ATOM 3329 O O . GLY A 1 430 ? 3.056 -2.076 -5.867 1.00 97.81 430 GLY A O 1
ATOM 3330 N N . GLN A 1 431 ? 4.974 -1.928 -4.721 1.00 97.56 431 GLN A N 1
ATOM 3331 C CA . GLN A 1 431 ? 5.399 -0.632 -5.258 1.00 97.56 431 GLN A CA 1
ATOM 3332 C C . GLN A 1 431 ? 6.106 -0.731 -6.616 1.00 97.56 431 GLN A C 1
ATOM 3334 O O . GLN A 1 431 ? 6.424 0.300 -7.212 1.00 97.56 431 GLN A O 1
ATOM 3339 N N . GLY A 1 432 ? 6.369 -1.951 -7.100 1.00 97.94 432 GLY A N 1
ATOM 3340 C CA . GLY A 1 432 ? 6.971 -2.195 -8.407 1.00 97.94 432 GLY A CA 1
ATOM 3341 C C . GLY A 1 432 ? 8.465 -1.883 -8.451 1.00 97.94 432 GLY A C 1
ATOM 3342 O O . GLY A 1 432 ? 8.991 -1.478 -9.491 1.00 97.94 432 GLY A O 1
ATOM 3343 N N . LEU A 1 433 ? 9.165 -2.053 -7.326 1.00 98.56 433 LEU A N 1
ATOM 3344 C CA . LEU A 1 433 ? 10.600 -1.797 -7.244 1.00 98.56 433 LEU A CA 1
ATOM 3345 C C . LEU A 1 433 ? 11.377 -2.694 -8.209 1.00 98.56 433 LEU A C 1
ATOM 3347 O O . LEU A 1 433 ? 12.198 -2.179 -8.966 1.00 98.56 433 LEU A O 1
ATOM 3351 N N . HIS A 1 434 ? 11.088 -3.998 -8.246 1.00 98.69 434 HIS A N 1
ATOM 3352 C CA . HIS A 1 434 ? 11.790 -4.916 -9.150 1.00 98.69 434 HIS A CA 1
ATOM 3353 C C . HIS A 1 434 ? 11.554 -4.547 -10.619 1.00 98.69 434 HIS A C 1
ATOM 3355 O O . HIS A 1 434 ? 12.483 -4.562 -11.422 1.00 98.69 434 HIS A O 1
ATOM 3361 N N . THR A 1 435 ? 10.341 -4.115 -10.973 1.00 98.56 435 THR A N 1
ATOM 3362 C CA . THR A 1 435 ? 10.055 -3.658 -12.344 1.00 98.56 435 THR A CA 1
ATOM 3363 C C . THR A 1 435 ? 10.884 -2.427 -12.703 1.00 98.56 435 THR A C 1
ATOM 3365 O O . THR A 1 435 ? 11.503 -2.389 -13.764 1.00 98.56 435 THR A O 1
ATOM 3368 N N . LYS A 1 436 ? 10.983 -1.444 -11.801 1.00 98.69 436 LYS A N 1
ATOM 3369 C CA . LYS A 1 436 ? 11.831 -0.263 -12.023 1.00 98.69 436 LYS A CA 1
ATOM 3370 C C . LYS A 1 436 ? 13.308 -0.636 -12.163 1.00 98.69 436 LYS A C 1
ATOM 3372 O O . LYS A 1 436 ? 13.990 -0.082 -13.018 1.00 98.69 436 LYS A O 1
ATOM 3377 N N . MET A 1 437 ? 13.809 -1.592 -11.379 1.00 98.81 437 MET A N 1
ATOM 3378 C CA . MET A 1 437 ? 15.200 -2.054 -11.493 1.00 98.81 437 MET A CA 1
ATOM 3379 C C . MET A 1 437 ? 15.464 -2.790 -12.811 1.00 98.81 437 MET A C 1
ATOM 3381 O O . MET A 1 437 ? 16.514 -2.591 -13.419 1.00 98.81 437 MET A O 1
ATOM 3385 N N . GLN A 1 438 ? 14.496 -3.564 -13.305 1.00 98.62 438 GLN A N 1
ATOM 3386 C CA . GLN A 1 438 ? 14.555 -4.174 -14.635 1.00 98.62 438 GLN A CA 1
ATOM 3387 C C . GLN A 1 438 ? 14.611 -3.107 -15.743 1.00 98.62 438 GLN A C 1
ATOM 3389 O O . GLN A 1 438 ? 15.402 -3.234 -16.675 1.00 98.62 438 GLN A O 1
ATOM 3394 N N . GLN A 1 439 ? 13.826 -2.028 -15.628 1.00 98.75 439 GLN A N 1
ATOM 3395 C CA . GLN A 1 439 ? 13.856 -0.897 -16.568 1.00 98.75 439 GLN A CA 1
ATOM 3396 C C . GLN A 1 439 ? 15.201 -0.154 -16.540 1.00 98.75 439 GLN A C 1
ATOM 3398 O O . GLN A 1 439 ? 15.733 0.189 -17.597 1.00 98.75 439 GLN A O 1
ATOM 3403 N N . VAL A 1 440 ? 15.779 0.052 -15.351 1.00 98.81 440 VAL A N 1
ATOM 3404 C CA . VAL A 1 440 ? 17.129 0.621 -15.193 1.00 98.81 440 VAL A CA 1
ATOM 3405 C C . VAL A 1 440 ? 18.167 -0.270 -15.881 1.00 98.81 440 VAL A C 1
ATOM 3407 O O . VAL A 1 440 ? 18.920 0.212 -16.723 1.00 98.81 440 VAL A O 1
ATOM 3410 N N . ALA A 1 441 ? 18.179 -1.573 -15.586 1.00 98.81 441 ALA A N 1
ATOM 3411 C CA . ALA A 1 441 ? 19.124 -2.509 -16.193 1.00 98.81 441 ALA A CA 1
ATOM 3412 C C . ALA A 1 441 ? 18.972 -2.584 -17.724 1.00 98.81 441 ALA A C 1
ATOM 3414 O O . ALA A 1 441 ? 19.968 -2.568 -18.443 1.00 98.81 441 ALA A O 1
ATOM 3415 N N . SER A 1 442 ? 17.734 -2.593 -18.229 1.00 98.75 442 SER A N 1
ATOM 3416 C CA . SER A 1 442 ? 17.433 -2.594 -19.667 1.00 98.75 442 SER A CA 1
ATOM 3417 C C . SER A 1 442 ? 18.030 -1.375 -20.365 1.00 98.75 442 SER A C 1
ATOM 3419 O O . SER A 1 442 ? 18.696 -1.516 -21.391 1.00 98.75 442 SER A O 1
ATOM 3421 N N . ARG A 1 443 ? 17.861 -0.187 -19.771 1.00 98.44 443 ARG A N 1
ATOM 3422 C CA . ARG A 1 443 ? 18.412 1.060 -20.305 1.00 98.44 443 ARG A CA 1
ATOM 3423 C C . ARG A 1 443 ? 19.938 1.083 -20.289 1.00 98.44 443 ARG A C 1
ATOM 3425 O O . ARG A 1 443 ? 20.534 1.490 -21.279 1.00 98.44 443 ARG A O 1
ATOM 3432 N N . GLU A 1 444 ? 20.565 0.688 -19.184 1.00 98.62 444 GLU A N 1
ATOM 3433 C CA . GLU A 1 444 ? 22.026 0.784 -19.037 1.00 98.62 444 GLU A CA 1
ATOM 3434 C C . GLU A 1 444 ? 22.781 -0.277 -19.850 1.00 98.62 444 GLU A C 1
ATOM 3436 O O . GLU A 1 444 ? 23.908 -0.027 -20.265 1.00 98.62 444 GLU A O 1
ATOM 3441 N N . LEU A 1 445 ? 22.172 -1.440 -20.105 1.00 98.06 445 LEU A N 1
ATOM 3442 C CA . LEU A 1 445 ? 22.761 -2.495 -20.938 1.00 98.06 445 LEU A CA 1
ATOM 3443 C C . LEU A 1 445 ? 22.364 -2.399 -22.419 1.00 98.06 445 LEU A C 1
ATOM 3445 O O . LEU A 1 445 ? 22.966 -3.078 -23.249 1.00 98.06 445 LEU A O 1
ATOM 3449 N N . GLY A 1 446 ? 21.356 -1.591 -22.763 1.00 97.19 446 GLY A N 1
ATOM 3450 C CA . GLY A 1 446 ? 20.864 -1.458 -24.137 1.00 97.19 446 GLY A CA 1
ATOM 3451 C C . GLY A 1 446 ? 20.179 -2.722 -24.673 1.00 97.19 446 GLY A C 1
ATOM 3452 O O . GLY A 1 446 ? 20.282 -3.016 -25.862 1.00 97.19 446 GLY A O 1
ATOM 3453 N N . ILE A 1 447 ? 19.502 -3.487 -23.808 1.00 98.25 447 ILE A N 1
ATOM 3454 C CA . ILE A 1 447 ? 18.839 -4.759 -24.154 1.00 98.25 447 ILE A CA 1
ATOM 3455 C C . ILE A 1 447 ? 17.358 -4.751 -23.751 1.00 98.25 447 ILE A C 1
ATOM 3457 O O . ILE A 1 447 ? 16.983 -4.026 -22.824 1.00 98.25 447 ILE A O 1
ATOM 3461 N N . PRO A 1 448 ? 16.495 -5.563 -24.393 1.00 97.81 448 PRO A N 1
ATOM 3462 C CA . PRO A 1 448 ? 15.082 -5.620 -24.030 1.00 97.81 448 PRO A CA 1
ATOM 3463 C C . PRO A 1 448 ? 14.873 -6.174 -22.605 1.00 97.81 448 PRO A C 1
ATOM 3465 O O . PRO A 1 448 ? 15.588 -7.097 -22.201 1.00 97.81 448 PRO A O 1
ATOM 3468 N N . PRO A 1 449 ? 13.852 -5.695 -21.861 1.00 95.69 449 PRO A N 1
ATOM 3469 C CA . PRO A 1 449 ? 13.539 -6.183 -20.514 1.00 95.69 449 PRO A CA 1
ATOM 3470 C C . PRO A 1 449 ? 13.305 -7.695 -20.428 1.00 95.69 449 PRO A C 1
ATOM 3472 O O . PRO A 1 449 ? 13.584 -8.288 -19.393 1.00 95.69 449 PRO A O 1
ATOM 3475 N N . SER A 1 450 ? 12.850 -8.339 -21.510 1.00 97.38 450 SER A N 1
ATOM 3476 C CA . SER A 1 450 ? 12.622 -9.791 -21.574 1.00 97.38 450 SER A CA 1
ATOM 3477 C C . SER A 1 450 ? 13.883 -10.634 -21.356 1.00 97.38 450 SER A C 1
ATOM 3479 O O . SER A 1 450 ? 13.765 -11.802 -20.998 1.00 97.38 450 SER A O 1
ATOM 3481 N N . LYS A 1 451 ? 15.081 -10.060 -21.535 1.00 98.38 451 LYS A N 1
ATOM 3482 C CA . LYS A 1 451 ? 16.358 -10.723 -21.226 1.00 98.38 451 LYS A CA 1
ATOM 3483 C C . LYS A 1 451 ? 16.788 -10.560 -19.772 1.00 98.38 451 LYS A C 1
ATOM 3485 O O . LYS A 1 451 ? 17.759 -11.186 -19.367 1.00 98.38 451 LYS A O 1
ATOM 3490 N N . ILE A 1 452 ? 16.110 -9.715 -18.999 1.00 98.75 452 ILE A N 1
ATOM 3491 C CA . ILE A 1 452 ? 16.476 -9.387 -17.623 1.00 98.75 452 ILE A CA 1
ATOM 3492 C C . ILE A 1 452 ? 15.448 -9.995 -16.682 1.00 98.75 452 ILE A C 1
ATOM 3494 O O . ILE A 1 452 ? 14.249 -9.766 -16.824 1.00 98.75 452 ILE A O 1
ATOM 3498 N N . TYR A 1 453 ? 15.920 -10.720 -15.678 1.00 98.69 453 TYR A N 1
ATOM 3499 C CA . TYR A 1 453 ? 15.093 -11.322 -14.648 1.00 98.69 453 TYR A CA 1
ATOM 3500 C C . TYR A 1 453 ? 15.586 -10.915 -13.259 1.00 98.69 453 TYR A C 1
ATOM 3502 O O . TYR A 1 453 ? 16.785 -10.771 -13.023 1.00 98.69 453 TYR A O 1
ATOM 3510 N N . ILE A 1 454 ? 14.649 -10.740 -12.331 1.00 98.56 454 ILE A N 1
ATOM 3511 C CA . ILE A 1 454 ? 14.930 -10.572 -10.904 1.00 98.56 454 ILE A CA 1
ATOM 3512 C C . ILE A 1 454 ? 14.243 -11.724 -10.188 1.00 98.56 454 ILE A C 1
ATOM 3514 O O . ILE A 1 454 ? 13.019 -11.878 -10.266 1.00 98.56 454 ILE A O 1
ATOM 3518 N N . SER A 1 455 ? 15.035 -12.553 -9.507 1.00 95.25 455 SER A N 1
ATOM 3519 C CA . SER A 1 455 ? 14.476 -13.640 -8.714 1.00 95.25 455 SER A CA 1
ATOM 3520 C C . SER A 1 455 ? 13.940 -13.093 -7.400 1.00 95.25 455 SER A C 1
ATOM 3522 O O . SER A 1 455 ? 12.735 -13.015 -7.237 1.00 95.25 455 SER A O 1
ATOM 3524 N N . GLU A 1 456 ? 14.785 -12.677 -6.475 1.00 97.62 456 GLU A N 1
ATOM 3525 C CA . GLU A 1 456 ? 14.374 -12.265 -5.135 1.00 97.62 456 GLU A CA 1
ATOM 3526 C C . GLU A 1 456 ? 15.427 -11.346 -4.523 1.00 97.62 456 GLU A C 1
ATOM 3528 O O . GLU A 1 456 ? 16.505 -11.163 -5.092 1.00 97.62 456 GLU A O 1
ATOM 3533 N N . THR A 1 457 ? 15.127 -10.816 -3.344 1.00 98.62 457 THR A N 1
ATOM 3534 C CA . THR A 1 457 ? 16.112 -10.203 -2.456 1.00 98.62 457 THR A CA 1
ATOM 3535 C C . THR A 1 457 ? 16.617 -11.264 -1.485 1.00 98.62 457 THR A C 1
ATOM 3537 O O . THR A 1 457 ? 15.811 -11.895 -0.800 1.00 98.62 457 THR A O 1
ATOM 3540 N N . SER A 1 458 ? 17.934 -11.460 -1.391 1.00 98.56 458 SER A N 1
ATOM 3541 C CA . SER A 1 458 ? 18.513 -12.388 -0.414 1.00 98.56 458 SER A CA 1
ATOM 3542 C C . SER A 1 458 ? 19.862 -11.923 0.122 1.00 98.56 458 SER A C 1
ATOM 3544 O O . SER A 1 458 ? 20.698 -11.419 -0.638 1.00 98.56 458 SER A O 1
ATOM 3546 N N . THR A 1 459 ? 20.087 -12.132 1.423 1.00 98.75 459 THR A N 1
ATOM 3547 C CA . THR A 1 459 ? 21.300 -11.692 2.132 1.00 98.75 459 THR A CA 1
ATOM 3548 C C . THR A 1 459 ? 22.574 -12.406 1.675 1.00 98.75 459 THR A C 1
ATOM 3550 O O . THR A 1 459 ? 23.663 -11.873 1.877 1.00 98.75 459 THR A O 1
ATOM 3553 N N . ASN A 1 460 ? 22.464 -13.561 1.006 1.00 98.12 460 ASN A N 1
ATOM 3554 C CA . ASN A 1 460 ? 23.614 -14.254 0.410 1.00 98.12 460 ASN A CA 1
ATOM 3555 C C . ASN A 1 460 ? 24.072 -13.648 -0.932 1.00 98.12 460 ASN A C 1
ATOM 3557 O O . ASN A 1 460 ? 25.212 -13.857 -1.337 1.00 98.12 460 ASN A O 1
ATOM 3561 N N . THR A 1 461 ? 23.202 -12.902 -1.624 1.00 98.25 461 THR A N 1
ATOM 3562 C CA . THR A 1 461 ? 23.546 -12.213 -2.881 1.00 98.25 461 THR A CA 1
ATOM 3563 C C . THR A 1 461 ? 23.940 -10.764 -2.637 1.00 98.25 461 THR A C 1
ATOM 3565 O O . THR A 1 461 ? 24.906 -10.282 -3.225 1.00 98.25 461 THR A O 1
ATOM 3568 N N . VAL A 1 462 ? 23.211 -10.072 -1.757 1.00 98.62 462 VAL A N 1
ATOM 3569 C CA . VAL A 1 462 ? 23.467 -8.679 -1.389 1.00 98.62 462 VAL A CA 1
ATOM 3570 C C . VAL A 1 462 ? 23.434 -8.563 0.140 1.00 98.62 462 VAL A C 1
ATOM 3572 O O . VAL A 1 462 ? 22.349 -8.577 0.723 1.00 98.62 462 VAL A O 1
ATOM 3575 N N . PRO A 1 463 ? 24.599 -8.468 0.807 1.00 98.12 463 PRO A N 1
ATOM 3576 C CA . PRO A 1 463 ? 24.676 -8.356 2.262 1.00 98.12 463 PRO A CA 1
ATOM 3577 C C . PRO A 1 463 ? 24.441 -6.914 2.738 1.00 98.12 463 PRO A C 1
ATOM 3579 O O . PRO A 1 463 ? 24.460 -5.973 1.944 1.00 98.12 463 PRO A O 1
ATOM 3582 N N . ASN A 1 464 ? 24.294 -6.739 4.057 1.00 97.69 464 ASN A N 1
ATOM 3583 C CA . ASN A 1 464 ? 24.325 -5.434 4.738 1.00 97.69 464 ASN A CA 1
ATOM 3584 C C . ASN A 1 464 ? 23.326 -4.405 4.177 1.00 97.69 464 ASN A C 1
ATOM 3586 O O . ASN A 1 464 ? 23.633 -3.224 4.022 1.00 97.69 464 ASN A O 1
ATOM 3590 N N . THR A 1 465 ? 22.127 -4.869 3.829 1.00 97.25 465 THR A N 1
ATOM 3591 C CA . THR A 1 465 ? 21.086 -4.041 3.213 1.00 97.25 465 THR A CA 1
ATOM 3592 C C . THR A 1 465 ? 20.436 -3.107 4.231 1.00 97.25 465 THR A C 1
ATOM 3594 O O . THR A 1 465 ? 20.223 -3.475 5.387 1.00 97.25 465 THR A O 1
ATOM 3597 N N . CYS A 1 466 ? 20.070 -1.904 3.792 1.00 96.56 466 CYS A N 1
ATOM 3598 C CA . CYS A 1 466 ? 19.216 -0.989 4.548 1.00 96.56 466 CYS A CA 1
ATOM 3599 C C . CYS A 1 466 ? 17.728 -1.362 4.370 1.00 96.56 466 CYS A C 1
ATOM 3601 O O . CYS A 1 466 ? 17.371 -2.008 3.377 1.00 96.56 466 CYS A O 1
ATOM 3603 N N . PRO A 1 467 ? 16.834 -0.970 5.299 1.00 96.00 467 PRO A N 1
ATOM 3604 C CA . PRO A 1 467 ? 15.407 -1.244 5.164 1.00 96.00 467 PRO A CA 1
ATOM 3605 C C . PRO A 1 467 ? 14.826 -0.580 3.910 1.00 96.00 467 PRO A C 1
ATOM 3607 O O . PRO A 1 467 ? 15.148 0.558 3.562 1.00 96.00 467 PRO A O 1
ATOM 3610 N N . SER A 1 468 ? 13.909 -1.274 3.237 1.00 97.44 468 SER A N 1
ATOM 3611 C CA . SER A 1 468 ? 13.171 -0.720 2.094 1.00 97.44 468 SER A CA 1
ATOM 3612 C C . SER A 1 468 ? 12.104 0.279 2.563 1.00 97.44 468 SER A C 1
ATOM 3614 O O . SER A 1 468 ? 10.936 -0.087 2.710 1.00 97.44 468 SER A O 1
ATOM 3616 N N . ALA A 1 469 ? 12.509 1.528 2.824 1.00 96.12 469 ALA A N 1
ATOM 3617 C CA . ALA A 1 469 ? 11.660 2.597 3.367 1.00 96.12 469 ALA A CA 1
ATOM 3618 C C . ALA A 1 469 ? 12.093 4.019 2.906 1.00 96.12 469 ALA A C 1
ATOM 3620 O O . ALA A 1 469 ? 12.794 4.169 1.900 1.00 96.12 469 ALA A O 1
ATOM 3621 N N . ALA A 1 470 ? 11.588 5.064 3.582 1.00 95.50 470 ALA A N 1
ATOM 3622 C CA . ALA A 1 470 ? 11.858 6.498 3.356 1.00 95.50 470 ALA A CA 1
ATOM 3623 C C . ALA A 1 470 ? 11.609 7.022 1.927 1.00 95.50 470 ALA A C 1
ATOM 3625 O O . ALA A 1 470 ? 12.181 8.033 1.505 1.00 95.50 470 ALA A O 1
ATOM 3626 N N . SER A 1 471 ? 10.785 6.307 1.152 1.00 96.75 471 SER A N 1
ATOM 3627 C CA . SER A 1 471 ? 10.529 6.575 -0.268 1.00 96.75 471 SER A CA 1
ATOM 3628 C C . SER A 1 471 ? 11.801 6.657 -1.130 1.00 96.75 471 SER A C 1
ATOM 3630 O O . SER A 1 471 ? 11.765 7.234 -2.213 1.00 96.75 471 SER A O 1
ATOM 3632 N N . TYR A 1 472 ? 12.909 6.054 -0.680 1.00 97.06 472 TYR A N 1
ATOM 3633 C CA . TYR A 1 472 ? 14.233 6.164 -1.309 1.00 97.06 472 TYR A CA 1
ATOM 3634 C C . TYR A 1 472 ? 14.700 4.863 -1.989 1.00 97.06 472 TYR A C 1
ATOM 3636 O O . TYR A 1 472 ? 15.772 4.799 -2.587 1.00 97.06 472 TYR A O 1
ATOM 3644 N N . GLY A 1 473 ? 13.869 3.813 -1.949 1.00 96.56 473 GLY A N 1
ATOM 3645 C CA . GLY A 1 473 ? 14.209 2.488 -2.474 1.00 96.56 473 GLY A CA 1
ATOM 3646 C C . GLY A 1 473 ? 14.555 2.470 -3.967 1.00 96.56 473 GLY A C 1
ATOM 3647 O O . GLY A 1 473 ? 15.552 1.853 -4.337 1.00 96.56 473 GLY A O 1
ATOM 3648 N N . THR A 1 474 ? 13.771 3.147 -4.821 1.00 98.00 474 THR A N 1
ATOM 3649 C CA . THR A 1 474 ? 14.057 3.240 -6.268 1.00 98.00 474 THR A CA 1
ATOM 3650 C C . THR A 1 474 ? 15.342 4.009 -6.538 1.00 98.00 474 THR A C 1
ATOM 3652 O O . THR A 1 474 ? 16.131 3.575 -7.370 1.00 98.00 474 THR A O 1
ATOM 3655 N N . ASP A 1 475 ? 15.568 5.113 -5.831 1.00 97.56 475 ASP A N 1
ATOM 3656 C CA . ASP A 1 475 ? 16.740 5.957 -6.038 1.00 97.56 475 ASP A CA 1
ATOM 3657 C C . ASP A 1 475 ? 18.020 5.203 -5.680 1.00 97.56 475 ASP A C 1
ATOM 3659 O O . ASP A 1 475 ? 18.903 5.045 -6.525 1.00 97.56 475 ASP A O 1
ATOM 3663 N N . ALA A 1 476 ? 18.094 4.669 -4.459 1.00 98.00 476 ALA A N 1
ATOM 3664 C CA . ALA A 1 476 ? 19.296 4.009 -3.971 1.00 98.00 476 ALA A CA 1
ATOM 3665 C C . ALA A 1 476 ? 19.599 2.722 -4.758 1.00 98.00 476 ALA A C 1
ATOM 3667 O O . ALA A 1 476 ? 20.689 2.570 -5.317 1.00 98.00 476 ALA A O 1
ATOM 3668 N N . ASN A 1 477 ? 18.624 1.810 -4.870 1.00 98.69 477 ASN A N 1
ATOM 3669 C CA . ASN A 1 477 ? 18.833 0.543 -5.581 1.00 98.69 477 ASN A CA 1
ATOM 3670 C C . ASN A 1 477 ? 18.987 0.760 -7.090 1.00 98.69 477 ASN A C 1
ATOM 3672 O O . ASN A 1 477 ? 19.769 0.056 -7.723 1.00 98.69 477 ASN A O 1
ATOM 3676 N N . GLY A 1 478 ? 18.312 1.762 -7.662 1.00 98.62 478 GLY A N 1
ATOM 3677 C CA . GLY A 1 478 ? 18.458 2.119 -9.071 1.00 98.62 478 GLY A CA 1
ATOM 3678 C C . GLY A 1 478 ? 19.878 2.552 -9.387 1.00 98.62 478 GLY A C 1
ATOM 3679 O O . GLY A 1 478 ? 20.461 2.084 -10.364 1.00 98.62 478 GLY A O 1
ATOM 3680 N N . MET A 1 479 ? 20.472 3.389 -8.535 1.00 98.62 479 MET A N 1
ATOM 3681 C CA . MET A 1 479 ? 21.866 3.800 -8.688 1.00 98.62 479 MET A CA 1
ATOM 3682 C C . MET A 1 479 ? 22.843 2.626 -8.528 1.00 98.62 479 MET A C 1
ATOM 3684 O O . MET A 1 479 ? 23.801 2.536 -9.296 1.00 98.62 479 MET A O 1
ATOM 3688 N N . ALA A 1 480 ? 22.584 1.693 -7.606 1.00 98.88 480 ALA A N 1
ATOM 3689 C CA . ALA A 1 480 ? 23.408 0.494 -7.443 1.00 98.88 480 ALA A CA 1
ATOM 3690 C C . ALA A 1 480 ? 23.324 -0.446 -8.664 1.00 98.88 480 ALA A C 1
ATOM 3692 O O . ALA A 1 480 ? 24.353 -0.867 -9.193 1.00 98.88 480 ALA A O 1
ATOM 3693 N N . VAL A 1 481 ? 22.118 -0.722 -9.175 1.00 98.94 481 VAL A N 1
ATOM 3694 C CA . VAL A 1 481 ? 21.912 -1.533 -10.391 1.00 98.94 481 VAL A CA 1
ATOM 3695 C C . VAL A 1 481 ? 22.559 -0.866 -11.602 1.00 98.94 481 VAL A C 1
ATOM 3697 O O . VAL A 1 481 ? 23.254 -1.530 -12.374 1.00 98.94 481 VAL A O 1
ATOM 3700 N N . ARG A 1 482 ? 22.399 0.455 -11.742 1.00 98.81 482 ARG A N 1
ATOM 3701 C CA . ARG A 1 482 ? 23.057 1.247 -12.785 1.00 98.81 482 ARG A CA 1
ATOM 3702 C C . ARG A 1 482 ? 24.574 1.091 -12.739 1.00 98.81 482 ARG A C 1
ATOM 3704 O O . ARG A 1 482 ? 25.184 0.838 -13.773 1.00 98.81 482 ARG A O 1
ATOM 3711 N N . ASN A 1 483 ? 25.176 1.187 -11.556 1.00 98.88 483 ASN A N 1
ATOM 3712 C CA . ASN A 1 483 ? 26.618 1.033 -11.384 1.00 98.88 483 ASN A CA 1
ATOM 3713 C C . ASN A 1 483 ? 27.120 -0.369 -11.794 1.00 98.88 483 ASN A C 1
ATOM 3715 O O . ASN A 1 483 ? 28.114 -0.474 -12.520 1.00 98.88 483 ASN A O 1
ATOM 3719 N N . ALA A 1 484 ? 26.404 -1.436 -11.420 1.00 98.88 484 ALA A N 1
ATOM 3720 C CA . ALA A 1 484 ? 26.737 -2.801 -11.843 1.00 98.88 484 ALA A CA 1
ATOM 3721 C C . ALA A 1 484 ? 26.633 -2.972 -13.371 1.00 98.88 484 ALA A C 1
ATOM 3723 O O . ALA A 1 484 ? 27.541 -3.511 -14.009 1.00 98.88 484 ALA A O 1
ATOM 3724 N N . CYS A 1 485 ? 25.550 -2.466 -13.971 1.00 98.88 485 CYS A N 1
ATOM 3725 C CA . CYS A 1 485 ? 25.316 -2.550 -15.413 1.00 98.88 485 CYS A CA 1
ATOM 3726 C C . CYS A 1 485 ? 26.378 -1.785 -16.208 1.00 98.88 485 CYS A C 1
ATOM 3728 O O . CYS A 1 485 ? 26.919 -2.321 -17.170 1.00 98.88 485 CYS A O 1
ATOM 3730 N N . GLN A 1 486 ? 26.741 -0.574 -15.779 1.00 98.69 486 GLN A N 1
ATOM 3731 C CA . GLN A 1 486 ? 27.801 0.215 -16.414 1.00 98.69 486 GLN A CA 1
ATOM 3732 C C . GLN A 1 486 ? 29.157 -0.484 -16.345 1.00 98.69 486 GLN A C 1
ATOM 3734 O O . GLN A 1 486 ? 29.885 -0.496 -17.334 1.00 98.69 486 GLN A O 1
ATOM 3739 N N . THR A 1 487 ? 29.471 -1.123 -15.216 1.00 98.81 487 THR A N 1
ATOM 3740 C CA . THR A 1 487 ? 30.701 -1.913 -15.066 1.00 98.81 487 THR A CA 1
ATOM 3741 C C . THR A 1 487 ? 30.748 -3.060 -16.078 1.00 98.81 487 THR A C 1
ATOM 3743 O O . THR A 1 487 ? 31.754 -3.246 -16.763 1.00 98.81 487 THR A O 1
ATOM 3746 N N . LEU A 1 488 ? 29.654 -3.815 -16.222 1.00 98.69 488 LEU A N 1
ATOM 3747 C CA . LEU A 1 488 ? 29.554 -4.890 -17.216 1.00 98.69 488 LEU A CA 1
ATOM 3748 C C . LEU A 1 488 ? 29.642 -4.347 -18.645 1.00 98.69 488 LEU A C 1
ATOM 3750 O O . LEU A 1 488 ? 30.383 -4.882 -19.467 1.00 98.69 488 LEU A O 1
ATOM 3754 N N . TYR A 1 489 ? 28.934 -3.256 -18.933 1.00 97.62 489 TYR A N 1
ATOM 3755 C CA . TYR A 1 489 ? 28.915 -2.652 -20.259 1.00 97.62 489 TYR A CA 1
ATOM 3756 C C . TYR A 1 489 ? 30.302 -2.137 -20.671 1.00 97.62 489 TYR A C 1
ATOM 3758 O O . TYR A 1 489 ? 30.723 -2.362 -21.807 1.00 97.62 489 TYR A O 1
ATOM 3766 N N . GLN A 1 490 ? 31.055 -1.535 -19.742 1.00 98.38 490 GLN A N 1
ATOM 3767 C CA . GLN A 1 490 ? 32.450 -1.123 -19.947 1.00 98.38 490 GLN A CA 1
ATOM 3768 C C . GLN A 1 490 ? 33.374 -2.315 -20.218 1.00 98.38 490 GLN A C 1
ATOM 3770 O O . GLN A 1 490 ? 34.182 -2.258 -21.140 1.00 98.38 490 GLN A O 1
ATOM 3775 N N . ARG A 1 491 ? 33.234 -3.428 -19.483 1.00 98.56 491 ARG A N 1
ATOM 3776 C CA . ARG A 1 491 ? 34.016 -4.655 -19.743 1.00 98.56 491 ARG A CA 1
ATOM 3777 C C . ARG A 1 491 ? 33.765 -5.233 -21.137 1.00 98.56 491 ARG A C 1
ATOM 3779 O O . ARG A 1 491 ? 34.670 -5.817 -21.724 1.00 98.56 491 ARG A O 1
ATOM 3786 N N . LEU A 1 492 ? 32.553 -5.062 -21.666 1.00 98.06 492 LEU A N 1
ATOM 3787 C CA . LEU A 1 492 ? 32.181 -5.496 -23.014 1.00 98.06 492 LEU A CA 1
ATOM 3788 C C . LEU A 1 492 ? 32.624 -4.521 -24.118 1.00 98.06 492 LEU A C 1
ATOM 3790 O O . LEU A 1 492 ? 32.549 -4.883 -25.290 1.00 98.06 492 LEU A O 1
ATOM 3794 N N . GLU A 1 493 ? 33.090 -3.312 -23.787 1.00 97.69 493 GLU A N 1
ATOM 3795 C CA . GLU A 1 493 ? 33.462 -2.286 -24.774 1.00 97.69 493 GLU A CA 1
ATOM 3796 C C . GLU A 1 4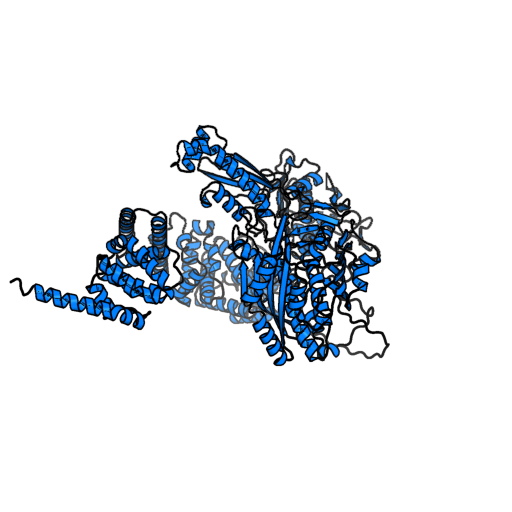93 ? 34.489 -2.783 -25.813 1.00 97.69 493 GLU A C 1
ATOM 3798 O O . GLU A 1 493 ? 34.212 -2.628 -27.001 1.00 97.69 493 GLU A O 1
ATOM 3803 N N . PRO A 1 494 ? 35.597 -3.473 -25.459 1.00 97.69 494 PRO A N 1
ATOM 3804 C CA . PRO A 1 494 ? 36.550 -3.965 -26.460 1.00 97.69 494 PRO A CA 1
ATOM 3805 C C . PRO A 1 494 ? 35.937 -4.981 -27.435 1.00 97.69 494 PRO A C 1
ATOM 3807 O O . PRO A 1 494 ? 36.293 -5.013 -28.612 1.00 97.69 494 PRO A O 1
ATOM 3810 N N . ILE A 1 495 ? 34.998 -5.807 -26.962 1.00 97.81 495 ILE A N 1
ATOM 3811 C CA . ILE A 1 495 ? 34.284 -6.790 -27.788 1.00 97.81 495 ILE A CA 1
ATOM 3812 C C . ILE A 1 495 ? 33.298 -6.080 -28.722 1.00 97.81 495 ILE A C 1
ATOM 3814 O O . ILE A 1 495 ? 33.242 -6.390 -29.914 1.00 97.81 495 ILE A O 1
ATOM 3818 N N . ARG A 1 496 ? 32.564 -5.088 -28.198 1.00 97.00 496 ARG A N 1
ATOM 3819 C CA . ARG A 1 496 ? 31.639 -4.253 -28.975 1.00 97.00 496 ARG A CA 1
ATOM 3820 C C . ARG A 1 496 ? 32.373 -3.443 -30.042 1.00 97.00 496 ARG A C 1
ATOM 3822 O O . ARG A 1 496 ? 31.895 -3.377 -31.163 1.00 97.00 496 ARG A O 1
ATOM 3829 N N . GLN A 1 497 ? 33.555 -2.901 -29.754 1.00 97.12 497 GLN A N 1
ATOM 3830 C CA . GLN A 1 497 ? 34.361 -2.170 -30.741 1.00 97.12 497 GLN A CA 1
ATOM 3831 C C . GLN A 1 497 ? 34.905 -3.075 -31.852 1.00 97.12 497 GLN A C 1
ATOM 3833 O O . GLN A 1 497 ? 34.903 -2.678 -33.015 1.00 97.12 497 GLN A O 1
ATOM 3838 N N . LYS A 1 498 ? 35.335 -4.302 -31.521 1.00 97.06 498 LYS A N 1
ATOM 3839 C CA . LYS A 1 498 ? 35.771 -5.292 -32.522 1.00 97.06 498 LYS A CA 1
ATOM 3840 C C . LYS A 1 498 ? 34.623 -5.757 -33.422 1.00 97.06 498 LYS A C 1
ATOM 3842 O O . LYS A 1 498 ? 34.855 -6.061 -34.588 1.00 97.06 498 LYS A O 1
ATOM 3847 N N . ASN A 1 499 ? 33.400 -5.830 -32.894 1.00 96.06 499 ASN A N 1
ATOM 3848 C CA . ASN A 1 499 ? 32.214 -6.236 -33.645 1.00 96.06 499 ASN A CA 1
ATOM 3849 C C . ASN A 1 499 ? 30.995 -5.343 -33.325 1.00 96.06 499 ASN A C 1
ATOM 3851 O O . ASN A 1 499 ? 30.078 -5.787 -32.629 1.00 96.06 499 ASN A O 1
ATOM 3855 N N . PRO A 1 500 ? 30.934 -4.104 -33.848 1.00 94.75 500 PRO A N 1
ATOM 3856 C CA . PRO A 1 500 ? 29.905 -3.128 -33.470 1.00 94.75 500 PRO A CA 1
ATOM 3857 C C . PRO A 1 500 ? 28.498 -3.499 -33.943 1.00 94.75 500 PRO A C 1
ATOM 3859 O O . PRO A 1 500 ? 27.519 -2.991 -33.409 1.00 94.75 500 PRO A O 1
ATOM 3862 N N . LYS A 1 501 ? 28.387 -4.399 -34.927 1.00 95.06 501 LYS A N 1
ATOM 3863 C CA . LYS A 1 501 ? 27.113 -4.932 -35.433 1.00 95.06 501 LYS A CA 1
ATOM 3864 C C . LYS A 1 501 ? 26.738 -6.283 -34.808 1.00 95.06 501 LYS A C 1
ATOM 3866 O O . LYS A 1 501 ? 25.761 -6.894 -35.232 1.00 95.06 501 LYS A O 1
ATOM 3871 N N . GLY A 1 502 ? 27.529 -6.779 -33.854 1.00 95.00 502 GLY A N 1
ATOM 3872 C CA . GLY A 1 502 ? 27.252 -8.035 -33.163 1.00 95.00 502 GLY A CA 1
ATOM 3873 C C . GLY A 1 502 ? 25.971 -7.966 -32.334 1.00 95.00 502 GLY A C 1
ATOM 3874 O O . GLY A 1 502 ? 25.565 -6.903 -31.874 1.00 95.00 502 GLY A O 1
ATOM 3875 N N . SER A 1 503 ? 25.328 -9.114 -32.127 1.00 97.50 503 SER A N 1
ATOM 3876 C CA . SER A 1 503 ? 24.241 -9.214 -31.155 1.00 97.50 503 SER A CA 1
ATOM 3877 C C . SER A 1 503 ? 24.791 -9.241 -29.728 1.00 97.50 503 SER A C 1
ATOM 3879 O O . SER A 1 503 ? 25.941 -9.634 -29.504 1.00 97.50 503 SER A O 1
ATOM 3881 N N . TRP A 1 504 ? 23.936 -8.917 -28.757 1.00 98.12 504 TRP A N 1
ATOM 3882 C CA . TRP A 1 504 ? 24.227 -9.086 -27.332 1.00 98.12 504 TRP A CA 1
ATOM 3883 C C . TRP A 1 504 ? 24.781 -10.485 -27.015 1.00 98.12 504 TRP A C 1
ATOM 3885 O O . TRP A 1 504 ? 25.839 -10.606 -26.403 1.00 98.12 504 TRP A O 1
ATOM 3895 N N . GLU A 1 505 ? 24.136 -11.539 -27.520 1.00 98.25 505 GLU A N 1
ATOM 3896 C CA . GLU A 1 505 ? 24.561 -12.936 -27.353 1.00 98.25 505 GLU A CA 1
ATOM 3897 C C . GLU A 1 505 ? 25.971 -13.172 -27.897 1.00 98.25 505 GLU A C 1
ATOM 3899 O O . GLU A 1 505 ? 26.785 -13.854 -27.272 1.00 98.25 505 GLU A O 1
ATOM 3904 N N . SER A 1 506 ? 26.275 -12.600 -29.067 1.00 98.00 506 SER A N 1
ATOM 3905 C CA . SER A 1 506 ? 27.587 -12.754 -29.691 1.00 98.00 506 SER A CA 1
ATOM 3906 C C . SER A 1 506 ? 28.685 -12.088 -28.862 1.00 98.00 506 SER A C 1
ATOM 3908 O O . SER A 1 506 ? 29.748 -12.679 -28.671 1.00 98.00 506 SER A O 1
ATOM 3910 N N . TRP A 1 507 ? 28.412 -10.904 -28.302 1.00 98.50 507 TRP A N 1
ATOM 3911 C CA . TRP A 1 507 ? 29.356 -10.187 -27.448 1.00 98.50 507 TRP A CA 1
ATOM 3912 C C . TRP A 1 507 ? 29.593 -10.914 -26.132 1.00 98.50 507 TRP A C 1
ATOM 3914 O O . TRP A 1 507 ? 30.735 -11.058 -25.709 1.00 98.50 507 TRP A O 1
ATOM 3924 N N . VAL A 1 508 ? 28.531 -11.420 -25.510 1.00 98.50 508 VAL A N 1
ATOM 3925 C CA . VAL A 1 508 ? 28.607 -12.191 -24.266 1.00 98.50 508 VAL A CA 1
ATOM 3926 C C . VAL A 1 508 ? 29.394 -13.488 -24.468 1.00 98.50 508 VAL A C 1
ATOM 3928 O O . VAL A 1 508 ? 30.289 -13.804 -23.682 1.00 98.50 508 VAL A O 1
ATOM 3931 N N . LYS A 1 509 ? 29.121 -14.222 -25.553 1.00 98.06 509 LYS A N 1
ATOM 3932 C CA . LYS A 1 509 ? 29.847 -15.453 -25.887 1.00 98.06 509 LYS A CA 1
ATOM 3933 C C . LYS A 1 509 ? 31.327 -15.178 -26.168 1.00 98.06 509 LYS A C 1
ATOM 3935 O O . LYS A 1 509 ? 32.179 -15.915 -25.676 1.00 98.06 509 LYS A O 1
ATOM 3940 N N . ALA A 1 510 ? 31.638 -14.111 -26.906 1.00 98.12 510 ALA A N 1
ATOM 3941 C CA . ALA A 1 510 ? 33.015 -13.687 -27.152 1.00 98.12 510 ALA A CA 1
ATOM 3942 C C . ALA A 1 510 ? 33.723 -13.268 -25.854 1.00 98.12 510 ALA A C 1
ATOM 3944 O O . ALA A 1 510 ? 34.834 -13.718 -25.600 1.00 98.12 510 ALA A O 1
ATOM 3945 N N . ALA A 1 511 ? 33.057 -12.504 -24.985 1.00 98.50 511 ALA A N 1
ATOM 3946 C CA . ALA A 1 511 ? 33.589 -12.113 -23.683 1.00 98.50 511 ALA A CA 1
ATOM 3947 C C . ALA A 1 511 ? 33.937 -13.328 -22.807 1.00 98.50 511 ALA A C 1
ATOM 3949 O O . ALA A 1 511 ? 34.989 -13.342 -22.172 1.00 98.50 511 ALA A O 1
ATOM 3950 N N . PHE A 1 512 ? 33.102 -14.374 -22.816 1.00 98.38 512 PHE A N 1
ATOM 3951 C CA . PHE A 1 512 ? 33.406 -15.624 -22.116 1.00 98.38 512 PHE A CA 1
ATOM 3952 C C . PHE A 1 512 ? 34.675 -16.304 -22.660 1.00 98.38 512 PHE A C 1
ATOM 3954 O O . PHE A 1 512 ? 35.519 -16.729 -21.870 1.00 98.38 512 PHE A O 1
ATOM 3961 N N . PHE A 1 513 ? 34.840 -16.390 -23.985 1.00 98.00 513 PHE A N 1
ATOM 3962 C CA . PHE A 1 513 ? 36.049 -16.968 -24.591 1.00 98.00 513 PHE A CA 1
ATOM 3963 C C . PHE A 1 513 ? 37.305 -16.123 -24.342 1.00 98.00 513 PHE A C 1
ATOM 3965 O O . PHE A 1 513 ? 38.378 -16.685 -24.116 1.00 98.00 513 PHE A O 1
ATOM 3972 N N . ASP A 1 514 ? 37.149 -14.802 -24.259 1.00 98.12 514 ASP A N 1
ATOM 3973 C CA . ASP A 1 514 ? 38.208 -13.857 -23.888 1.00 98.12 514 ASP A CA 1
ATOM 3974 C C . ASP A 1 514 ? 38.441 -13.794 -22.361 1.00 98.12 514 ASP A C 1
ATOM 3976 O O . ASP A 1 514 ? 39.251 -12.999 -21.886 1.00 98.12 514 ASP A O 1
ATOM 3980 N N . LYS A 1 515 ? 37.770 -14.653 -21.574 1.00 98.00 515 LYS A N 1
ATOM 3981 C CA . LYS A 1 515 ? 37.888 -14.752 -20.104 1.00 98.00 515 LYS A CA 1
ATOM 3982 C C . LYS A 1 515 ? 37.550 -13.443 -19.374 1.00 98.00 515 LYS A C 1
ATOM 3984 O O . LYS A 1 515 ? 38.060 -13.175 -18.286 1.00 98.00 515 LYS A O 1
ATOM 3989 N N . ILE A 1 516 ? 36.660 -12.638 -19.948 1.00 98.44 516 ILE A N 1
ATOM 3990 C CA . ILE A 1 516 ? 36.140 -11.414 -19.339 1.00 98.44 516 ILE A CA 1
ATOM 3991 C C . ILE A 1 516 ? 35.022 -11.786 -18.356 1.00 98.44 516 ILE A C 1
ATOM 3993 O O . ILE A 1 516 ? 34.078 -12.496 -18.699 1.00 98.44 516 ILE A O 1
ATOM 3997 N N . SER A 1 517 ? 35.112 -11.293 -17.116 1.00 98.62 517 SER A N 1
ATOM 3998 C CA . S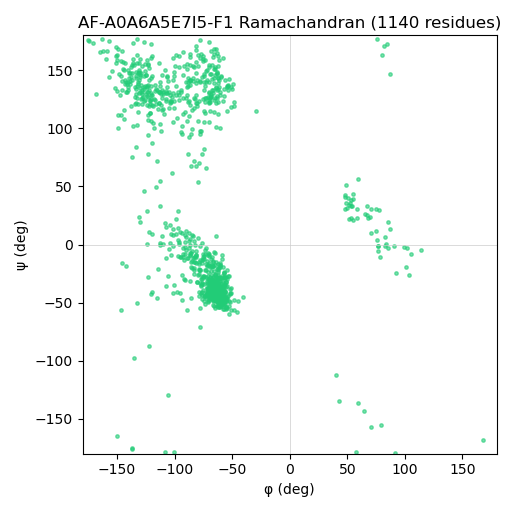ER A 1 517 ? 34.107 -11.575 -16.085 1.00 98.62 517 SER A CA 1
ATOM 3999 C C . SER A 1 517 ? 32.762 -10.901 -16.387 1.00 98.62 517 SER A C 1
ATOM 4001 O O . SER A 1 517 ? 32.672 -9.671 -16.465 1.00 98.62 517 SER A O 1
ATOM 4003 N N . LEU A 1 518 ? 31.714 -11.724 -16.464 1.00 98.75 518 LEU A N 1
ATOM 4004 C CA . LEU A 1 518 ? 30.313 -11.353 -16.708 1.00 98.75 518 LEU A CA 1
ATOM 4005 C C . LEU A 1 518 ? 29.473 -11.277 -15.417 1.00 98.75 518 LEU A C 1
ATOM 4007 O O . LEU A 1 518 ? 28.249 -11.379 -15.444 1.00 98.75 518 LEU A O 1
ATOM 4011 N N . SER A 1 519 ? 30.140 -11.100 -14.275 1.00 98.81 519 SER A N 1
ATOM 4012 C CA . SER A 1 519 ? 29.517 -10.837 -12.978 1.00 98.81 519 SER A CA 1
ATOM 4013 C C . SER A 1 519 ? 30.070 -9.537 -12.401 1.00 98.81 519 SER A C 1
ATOM 4015 O O . SER A 1 519 ? 31.290 -9.327 -12.391 1.00 98.81 519 SER A O 1
ATOM 4017 N N . ALA A 1 520 ? 29.193 -8.651 -11.938 1.00 98.81 520 ALA A N 1
ATOM 4018 C CA . ALA A 1 520 ? 29.590 -7.402 -11.304 1.00 98.81 520 ALA A CA 1
ATOM 4019 C C . ALA A 1 520 ? 28.671 -7.054 -10.136 1.00 98.81 520 ALA A C 1
ATOM 4021 O O . ALA A 1 520 ? 27.450 -7.193 -10.217 1.00 98.81 520 ALA A O 1
ATOM 4022 N N . THR A 1 521 ? 29.276 -6.553 -9.066 1.00 98.81 521 THR A N 1
ATOM 4023 C CA . THR A 1 521 ? 28.562 -5.831 -8.020 1.00 98.81 521 THR A CA 1
ATOM 4024 C C . THR A 1 521 ? 28.410 -4.369 -8.419 1.00 98.81 521 THR A C 1
ATOM 4026 O O . THR A 1 521 ? 29.202 -3.828 -9.192 1.00 98.81 521 THR A O 1
ATOM 4029 N N . GLY A 1 522 ? 27.378 -3.731 -7.886 1.00 98.75 522 GLY A N 1
ATOM 4030 C CA . GLY A 1 522 ? 27.191 -2.294 -7.956 1.00 98.75 522 GLY A CA 1
ATOM 4031 C C . GLY A 1 522 ? 26.903 -1.744 -6.575 1.00 98.75 522 GLY A C 1
ATOM 4032 O O . GLY A 1 522 ? 26.271 -2.413 -5.756 1.00 98.75 522 GLY A O 1
ATOM 4033 N N . PHE A 1 523 ? 27.373 -0.533 -6.309 1.00 98.75 523 PHE A N 1
ATOM 4034 C CA . PHE A 1 523 ? 27.197 0.115 -5.019 1.00 98.75 523 PHE A CA 1
ATOM 4035 C C . PHE A 1 523 ? 26.871 1.591 -5.198 1.00 98.75 523 PHE A C 1
ATOM 4037 O O . PHE A 1 523 ? 27.465 2.289 -6.021 1.00 98.75 523 PHE A O 1
ATOM 4044 N N . TYR A 1 524 ? 25.931 2.070 -4.396 1.00 98.38 524 TYR A N 1
ATOM 4045 C CA . TYR A 1 524 ? 25.610 3.476 -4.267 1.00 98.38 524 TYR A CA 1
ATOM 4046 C C . TYR A 1 524 ? 25.766 3.882 -2.809 1.00 98.38 524 TYR A C 1
ATOM 4048 O O . TYR A 1 524 ? 25.073 3.367 -1.938 1.00 98.38 524 TYR A O 1
ATOM 4056 N N . ARG A 1 525 ? 26.677 4.825 -2.557 1.00 96.88 525 ARG A N 1
ATOM 4057 C CA . ARG A 1 525 ? 26.973 5.328 -1.211 1.00 96.88 525 ARG A CA 1
ATOM 4058 C C . ARG A 1 525 ? 25.830 6.159 -0.615 1.00 96.88 525 ARG A C 1
ATOM 4060 O O . ARG A 1 525 ? 25.679 6.175 0.598 1.00 96.88 525 ARG A O 1
ATOM 4067 N N . GLY A 1 526 ? 25.052 6.844 -1.454 1.00 94.56 526 GLY A N 1
ATOM 4068 C CA . GLY A 1 526 ? 24.086 7.844 -0.998 1.00 94.56 526 GLY A CA 1
ATOM 4069 C C . GLY A 1 526 ? 24.712 9.211 -0.682 1.00 94.56 526 GLY A C 1
ATOM 4070 O O . GLY A 1 526 ? 25.940 9.328 -0.569 1.00 94.56 526 GLY A O 1
ATOM 4071 N N . PRO A 1 527 ? 23.883 10.268 -0.593 1.00 93.56 527 PRO A N 1
ATOM 4072 C CA . PRO A 1 527 ? 24.307 11.579 -0.114 1.00 93.56 527 PRO A CA 1
ATOM 4073 C C . PRO A 1 527 ? 24.564 11.568 1.400 1.00 93.56 527 PRO A C 1
ATOM 4075 O O . PRO A 1 527 ? 23.893 10.854 2.144 1.00 93.56 527 PRO A O 1
ATOM 4078 N N . ASP A 1 528 ? 25.485 12.423 1.851 1.00 93.69 528 ASP A N 1
ATOM 4079 C CA . ASP A 1 528 ? 25.713 12.676 3.276 1.00 93.69 528 ASP A CA 1
ATOM 4080 C C . ASP A 1 528 ? 24.622 13.608 3.825 1.00 93.69 528 ASP A C 1
ATOM 4082 O O . ASP A 1 528 ? 24.687 14.832 3.686 1.00 93.69 528 ASP A O 1
ATOM 4086 N N . LEU A 1 529 ? 23.583 13.006 4.400 1.00 96.31 529 LEU A N 1
ATOM 4087 C CA . LEU A 1 529 ? 22.466 13.670 5.069 1.00 96.31 529 LEU A CA 1
ATOM 4088 C C . LEU A 1 529 ? 22.649 13.644 6.589 1.00 96.31 529 LEU A C 1
ATOM 4090 O O . LEU A 1 529 ? 23.198 12.694 7.149 1.00 96.31 529 LEU A O 1
ATOM 4094 N N . TYR A 1 530 ? 22.215 14.697 7.269 1.00 96.81 530 TYR A N 1
ATOM 4095 C CA . TYR A 1 530 ? 22.339 14.789 8.722 1.00 96.81 530 TYR A CA 1
ATOM 4096 C C . TYR A 1 530 ? 21.357 15.798 9.312 1.00 96.81 530 TYR A C 1
ATOM 4098 O O . TYR A 1 530 ? 20.899 16.723 8.634 1.00 96.81 530 TYR A O 1
ATOM 4106 N N . MET A 1 531 ? 21.102 15.649 10.608 1.00 97.31 531 MET A N 1
ATOM 4107 C CA . MET A 1 531 ? 20.448 16.648 11.443 1.00 97.31 531 MET A CA 1
ATOM 4108 C C . MET A 1 531 ? 21.238 16.793 12.744 1.00 97.31 531 MET A C 1
ATOM 4110 O O . MET A 1 531 ? 21.426 15.815 13.464 1.00 97.31 531 MET A O 1
ATOM 4114 N N . ASP A 1 532 ? 21.713 18.002 13.035 1.00 96.75 532 ASP A N 1
ATOM 4115 C CA . ASP A 1 532 ? 22.339 18.332 14.314 1.00 96.75 532 ASP A CA 1
ATOM 4116 C C . ASP A 1 532 ? 21.251 18.914 15.226 1.00 96.75 532 ASP A C 1
ATOM 4118 O O . ASP A 1 532 ? 20.814 20.051 15.040 1.00 96.75 532 ASP A O 1
ATOM 4122 N N . TRP A 1 533 ? 20.755 18.103 16.163 1.00 96.06 533 TRP A N 1
ATOM 4123 C CA . TRP A 1 533 ? 19.662 18.490 17.062 1.00 96.06 533 TRP A CA 1
ATOM 4124 C C . TRP A 1 533 ? 20.082 19.502 18.132 1.00 96.06 533 TRP A C 1
ATOM 4126 O O . TRP A 1 533 ? 19.221 20.232 18.616 1.00 96.06 533 TRP A O 1
ATOM 4136 N N . ASP A 1 534 ? 21.375 19.598 18.452 1.00 95.69 534 ASP A N 1
ATOM 4137 C CA . ASP A 1 534 ? 21.887 20.598 19.394 1.00 95.69 534 ASP A CA 1
ATOM 4138 C C . ASP A 1 534 ? 21.952 21.977 18.729 1.00 95.69 534 ASP A C 1
ATOM 4140 O O . ASP A 1 534 ? 21.573 22.985 19.325 1.00 95.69 534 ASP A O 1
ATOM 4144 N N . LYS A 1 535 ? 22.376 22.028 17.458 1.00 96.69 535 LYS A N 1
ATOM 4145 C CA . LYS A 1 535 ? 22.350 23.256 16.641 1.00 96.69 535 LYS A CA 1
ATOM 4146 C C . LYS A 1 535 ? 20.997 23.537 15.992 1.00 96.69 535 LYS A C 1
ATOM 4148 O O . LYS A 1 535 ? 20.817 24.613 15.428 1.00 96.69 535 LYS A O 1
ATOM 4153 N N . MET A 1 536 ? 20.079 22.572 16.031 1.00 97.06 536 MET A N 1
ATOM 4154 C CA . MET A 1 536 ? 18.764 22.615 15.385 1.00 97.06 536 MET A CA 1
ATOM 4155 C C . MET A 1 536 ? 18.831 22.915 13.876 1.00 97.06 536 MET A C 1
ATOM 4157 O O . MET A 1 536 ? 17.938 23.549 13.315 1.00 97.06 536 MET A O 1
ATOM 4161 N N . ALA A 1 537 ? 19.887 22.447 13.204 1.00 97.12 537 ALA A N 1
ATOM 4162 C CA . ALA A 1 537 ? 20.138 22.732 11.795 1.00 97.12 537 ALA A CA 1
ATOM 4163 C C . ALA A 1 537 ? 20.779 21.544 11.066 1.00 97.12 537 ALA A C 1
ATOM 4165 O O . ALA A 1 537 ? 21.531 20.759 11.648 1.00 97.12 537 ALA A O 1
ATOM 4166 N N . GLY A 1 538 ? 20.521 21.422 9.764 1.00 96.69 538 GLY A N 1
ATOM 4167 C CA . GLY A 1 538 ? 21.143 20.382 8.950 1.00 96.69 538 GLY A CA 1
ATOM 4168 C C . GLY A 1 538 ? 20.536 20.203 7.565 1.00 96.69 538 GLY A C 1
ATOM 4169 O O . GLY A 1 538 ? 19.724 20.998 7.089 1.00 96.69 538 GLY A O 1
ATOM 4170 N N . ARG A 1 539 ? 20.933 19.105 6.919 1.00 97.06 539 ARG A N 1
ATOM 4171 C CA . ARG A 1 539 ? 20.415 18.653 5.625 1.00 97.06 539 ARG A CA 1
ATOM 4172 C C . ARG A 1 539 ? 19.861 17.233 5.778 1.00 97.06 539 ARG A C 1
ATOM 4174 O O . ARG A 1 539 ? 20.520 16.277 5.376 1.00 97.06 539 ARG A O 1
ATOM 4181 N N . PRO A 1 540 ? 18.657 17.072 6.348 1.00 97.06 540 PRO A N 1
ATOM 4182 C CA . PRO A 1 540 ? 18.092 15.749 6.603 1.00 97.06 540 PRO A CA 1
ATOM 4183 C C . PRO A 1 540 ? 17.559 15.050 5.342 1.00 97.06 540 PRO A C 1
ATOM 4185 O O . PRO A 1 540 ? 17.255 13.863 5.401 1.00 97.06 540 PRO A O 1
ATOM 4188 N N . TYR A 1 541 ? 17.417 15.760 4.213 1.00 97.56 541 TYR A N 1
ATOM 4189 C CA . TYR A 1 541 ? 16.789 15.240 2.992 1.00 97.56 541 TYR A CA 1
ATOM 4190 C C . TYR A 1 541 ? 17.628 15.492 1.742 1.00 97.56 541 TYR A C 1
ATOM 4192 O O . TYR A 1 541 ? 18.299 16.521 1.610 1.00 97.56 541 TYR A O 1
ATOM 4200 N N . ALA A 1 542 ? 17.537 14.560 0.791 1.00 96.88 542 ALA A N 1
ATOM 4201 C CA . ALA A 1 542 ? 18.197 14.679 -0.506 1.00 96.88 542 ALA A CA 1
ATOM 4202 C C . ALA A 1 542 ? 17.509 15.729 -1.393 1.00 96.88 542 ALA A C 1
ATOM 4204 O O . ALA A 1 542 ? 18.179 16.522 -2.055 1.00 96.88 542 ALA A O 1
ATOM 4205 N N . TYR A 1 543 ? 16.174 15.725 -1.389 1.00 97.62 543 TYR A N 1
ATOM 4206 C CA . TYR A 1 543 ? 15.296 16.634 -2.125 1.00 97.62 543 TYR A CA 1
ATOM 4207 C C . TYR A 1 543 ? 13.871 16.590 -1.539 1.00 97.62 543 TYR A C 1
ATOM 4209 O O . TYR A 1 543 ? 13.579 15.795 -0.640 1.00 97.62 543 TYR A O 1
ATOM 4217 N N . PHE A 1 544 ? 12.976 17.425 -2.078 1.00 98.31 544 PHE A N 1
ATOM 4218 C CA . PHE A 1 544 ? 11.556 17.446 -1.720 1.00 98.31 544 PHE A CA 1
ATOM 4219 C C . PHE A 1 544 ? 10.654 16.989 -2.874 1.00 98.31 544 PHE A C 1
ATOM 4221 O O . PHE A 1 544 ? 10.857 17.372 -4.034 1.00 98.31 544 PHE A O 1
ATOM 4228 N N . THR A 1 545 ? 9.631 16.206 -2.537 1.00 98.56 545 THR A N 1
ATOM 4229 C CA . THR A 1 545 ? 8.470 15.929 -3.394 1.00 98.56 545 THR A CA 1
ATOM 4230 C C . THR A 1 545 ? 7.362 16.916 -3.036 1.00 98.56 545 THR A C 1
ATOM 4232 O O . THR A 1 545 ? 7.054 17.098 -1.855 1.00 98.56 545 THR A O 1
ATOM 4235 N N . PHE A 1 546 ? 6.775 17.555 -4.048 1.00 98.75 546 PHE A N 1
ATOM 4236 C CA . PHE A 1 546 ? 5.718 18.551 -3.871 1.00 98.75 546 PHE A CA 1
ATOM 4237 C C . PHE A 1 546 ? 4.391 18.066 -4.445 1.00 98.75 546 PHE A C 1
ATOM 4239 O O . PHE A 1 546 ? 4.365 17.233 -5.351 1.00 98.75 546 PHE A O 1
ATOM 4246 N N . GLY A 1 547 ? 3.289 18.617 -3.950 1.00 98.62 547 GLY A N 1
ATOM 4247 C CA . GLY A 1 547 ? 1.977 18.368 -4.528 1.00 98.62 547 GLY A CA 1
ATOM 4248 C C . GLY A 1 547 ? 0.882 19.256 -3.964 1.00 98.62 547 GLY A C 1
ATOM 4249 O O . GLY A 1 547 ? 1.096 20.007 -3.012 1.00 98.62 547 GLY A O 1
ATOM 4250 N N . ALA A 1 548 ? -0.301 19.152 -4.558 1.00 98.88 548 ALA A N 1
ATOM 4251 C CA . ALA A 1 548 ? -1.523 19.768 -4.061 1.00 98.88 548 ALA A CA 1
ATOM 4252 C C . ALA A 1 548 ? -2.734 18.890 -4.389 1.00 98.88 548 ALA A C 1
ATOM 4254 O O . ALA A 1 548 ? -2.792 18.268 -5.451 1.00 98.88 548 ALA A O 1
ATOM 4255 N N . CYS A 1 549 ? -3.716 18.865 -3.492 1.00 98.88 549 CYS A N 1
ATOM 4256 C CA . CYS A 1 549 ? -4.935 18.079 -3.651 1.00 98.88 549 CYS A CA 1
ATOM 4257 C C . CYS A 1 549 ? -6.169 18.909 -3.342 1.00 98.88 549 CYS A C 1
ATOM 4259 O O . CYS A 1 549 ? -6.278 19.467 -2.250 1.00 98.88 549 CYS A O 1
ATOM 4261 N N . PHE A 1 550 ? -7.099 18.937 -4.290 1.00 98.88 550 PHE A N 1
ATOM 4262 C CA . PHE A 1 550 ? -8.445 19.457 -4.123 1.00 98.88 550 PHE A CA 1
ATOM 4263 C C . PHE A 1 550 ? -9.421 18.308 -3.866 1.00 98.88 550 PHE A C 1
ATOM 4265 O O . PHE A 1 550 ? -9.391 17.308 -4.583 1.00 98.88 550 PHE A O 1
ATOM 4272 N N . CYS A 1 551 ? -10.332 18.492 -2.912 1.00 98.81 551 CYS A N 1
ATOM 4273 C CA . CYS A 1 551 ? -11.459 17.599 -2.672 1.00 98.81 551 CYS A CA 1
ATOM 4274 C C . CYS A 1 551 ? -12.765 18.371 -2.490 1.00 98.81 551 CYS A C 1
ATOM 4276 O O . CYS A 1 551 ? -12.793 19.465 -1.926 1.00 98.81 551 CYS A O 1
ATOM 4278 N N . GLU A 1 552 ? -13.859 17.744 -2.911 1.00 98.88 552 GLU A N 1
ATOM 4279 C CA . GLU A 1 552 ? -15.228 18.127 -2.573 1.00 98.88 552 GLU A CA 1
ATOM 4280 C C . GLU A 1 552 ? -15.959 16.928 -1.974 1.00 98.88 552 GLU A C 1
ATOM 4282 O O . GLU A 1 552 ? -15.908 15.816 -2.512 1.00 98.88 552 GLU A O 1
ATOM 4287 N N . VAL A 1 553 ? -16.700 17.189 -0.902 1.00 98.81 553 VAL A N 1
ATOM 4288 C CA . VAL A 1 553 ? -17.580 16.215 -0.260 1.00 98.81 553 VAL A CA 1
ATOM 4289 C C . VAL A 1 553 ? -19.009 16.730 -0.200 1.00 98.81 553 VAL A C 1
ATOM 4291 O O . VAL A 1 553 ? -19.246 17.937 -0.156 1.00 98.81 553 VAL A O 1
ATOM 4294 N N . GLU A 1 554 ? -19.957 15.803 -0.147 1.00 98.81 554 GLU A N 1
ATOM 4295 C CA . GLU A 1 554 ? -21.335 16.055 0.271 1.00 98.81 554 GLU A CA 1
ATOM 4296 C C . GLU A 1 554 ? -21.575 15.310 1.589 1.00 98.81 554 GLU A C 1
ATOM 4298 O O . GLU A 1 554 ? -21.383 14.099 1.649 1.00 98.81 554 GLU A O 1
ATOM 4303 N N . LEU A 1 555 ? -21.945 16.044 2.637 1.00 98.69 555 LEU A N 1
ATOM 4304 C CA . LEU A 1 555 ? -22.181 15.576 4.001 1.00 98.69 555 LEU A CA 1
ATOM 4305 C C . LEU A 1 555 ? -23.681 15.584 4.301 1.00 98.69 555 LEU A C 1
ATOM 4307 O O . LEU A 1 555 ? -24.356 16.598 4.101 1.00 98.69 555 LEU A O 1
ATOM 4311 N N . ASP A 1 556 ? -24.185 14.487 4.852 1.00 98.38 556 ASP A N 1
ATOM 4312 C CA . ASP A 1 556 ? -25.502 14.405 5.471 1.00 98.38 556 ASP A CA 1
ATOM 4313 C C . ASP A 1 556 ? -25.400 14.820 6.950 1.00 98.38 556 ASP A C 1
ATOM 4315 O O . ASP A 1 556 ? -24.825 14.122 7.784 1.00 98.38 556 ASP A O 1
ATOM 4319 N N . CYS A 1 557 ? -25.961 15.978 7.299 1.00 97.19 557 CYS A N 1
ATOM 4320 C CA . CYS A 1 557 ? -25.833 16.559 8.638 1.00 97.19 557 CYS A CA 1
ATOM 4321 C C . CYS A 1 557 ? -26.677 15.849 9.710 1.00 97.19 557 CYS A C 1
ATOM 4323 O O . CYS A 1 557 ? -26.551 16.175 10.892 1.00 97.19 557 CYS A O 1
ATOM 4325 N N . LEU A 1 558 ? -27.575 14.937 9.320 1.00 95.69 558 LEU A N 1
ATOM 4326 C CA . LEU A 1 558 ? -28.433 14.190 10.245 1.00 95.69 558 LEU A CA 1
ATOM 4327 C C . LEU A 1 558 ? -27.798 12.869 10.676 1.00 95.69 558 LEU A C 1
ATOM 4329 O O . LEU A 1 558 ? -28.082 12.387 11.771 1.00 95.69 558 LEU A O 1
ATOM 4333 N N . THR A 1 559 ? -26.973 12.284 9.811 1.00 96.69 559 THR A N 1
ATOM 4334 C CA . THR A 1 559 ? -26.352 10.969 10.026 1.00 96.69 559 THR A CA 1
ATOM 4335 C C . THR A 1 559 ? -24.833 11.040 10.167 1.00 96.69 559 THR A C 1
ATOM 4337 O O . THR A 1 559 ? -24.230 10.130 10.734 1.00 96.69 559 THR A O 1
ATOM 4340 N N . GLY A 1 560 ? -24.217 12.113 9.663 1.00 96.81 560 GLY A N 1
ATOM 4341 C CA . GLY A 1 560 ? -22.771 12.263 9.529 1.00 96.81 560 GLY A CA 1
ATOM 4342 C C . GLY A 1 560 ? -22.167 11.480 8.366 1.00 96.81 560 GLY A C 1
ATOM 4343 O O . GLY A 1 560 ? -20.957 11.553 8.167 1.00 96.81 560 GLY A O 1
ATOM 4344 N N . ASP A 1 561 ? -22.978 10.735 7.610 1.00 97.75 561 ASP A N 1
ATOM 4345 C CA . ASP A 1 561 ? -22.519 10.062 6.399 1.00 97.75 561 ASP A CA 1
ATOM 4346 C C . ASP A 1 561 ? -22.060 11.090 5.361 1.00 97.75 561 ASP A C 1
ATOM 4348 O O . ASP A 1 561 ? -22.589 12.203 5.285 1.00 97.75 561 ASP A O 1
ATOM 4352 N N . TYR A 1 562 ? -21.069 10.733 4.555 1.00 97.94 562 TYR A N 1
ATOM 4353 C CA . TYR A 1 562 ? -20.527 11.631 3.548 1.00 97.94 562 TYR A CA 1
ATOM 4354 C C . TYR A 1 562 ? -20.121 10.871 2.293 1.00 97.94 562 TYR A C 1
ATOM 4356 O O . TYR A 1 562 ? -19.815 9.682 2.310 1.00 97.94 562 TYR A O 1
ATOM 4364 N N . ARG A 1 563 ? -20.068 11.595 1.177 1.00 97.69 563 ARG A N 1
ATOM 4365 C CA . ARG A 1 563 ? -19.580 11.074 -0.096 1.00 97.69 563 ARG A CA 1
ATOM 4366 C C . ARG A 1 563 ? -18.522 11.990 -0.673 1.00 97.69 563 ARG A C 1
ATOM 4368 O O . ARG A 1 563 ? -18.746 13.193 -0.800 1.00 97.69 563 ARG A O 1
ATOM 4375 N N . VAL A 1 564 ? -17.394 11.415 -1.081 1.00 98.56 564 VAL A N 1
ATOM 4376 C CA . VAL A 1 564 ? -16.357 12.156 -1.805 1.00 98.56 564 VAL A CA 1
ATOM 4377 C C . VAL A 1 564 ? -16.777 12.283 -3.265 1.00 98.56 564 VAL A C 1
ATOM 4379 O O . VAL A 1 564 ? -16.782 11.318 -4.030 1.00 98.56 564 VAL A O 1
ATOM 4382 N N . VAL A 1 565 ? -17.193 13.484 -3.654 1.00 98.56 565 VAL A N 1
ATOM 4383 C CA . VAL A 1 565 ? -17.773 13.741 -4.976 1.00 98.56 565 VAL A CA 1
ATOM 4384 C C . VAL A 1 565 ? -16.675 13.846 -6.029 1.00 98.56 565 VAL A C 1
ATOM 4386 O O . VAL A 1 565 ? -16.819 13.324 -7.137 1.00 98.56 565 VAL A O 1
ATOM 4389 N N . ARG A 1 566 ? -15.565 14.511 -5.701 1.00 98.69 566 ARG A N 1
ATOM 4390 C CA . ARG A 1 566 ? -14.445 14.698 -6.624 1.00 98.69 566 ARG A CA 1
ATOM 4391 C C . ARG A 1 566 ? -13.145 14.962 -5.879 1.00 98.69 566 ARG A C 1
ATOM 4393 O O . ARG A 1 566 ? -13.140 15.702 -4.898 1.00 98.69 566 ARG A O 1
ATOM 4400 N N . THR A 1 567 ? -12.066 14.432 -6.437 1.00 98.94 567 THR A N 1
ATOM 4401 C CA . THR A 1 567 ? -10.686 14.654 -6.021 1.00 98.94 567 THR A CA 1
ATOM 4402 C C . THR A 1 567 ? -9.821 14.950 -7.244 1.00 98.94 567 THR A C 1
ATOM 4404 O O . THR A 1 567 ? -9.888 14.230 -8.243 1.00 98.94 567 THR A O 1
ATOM 4407 N N . ASP A 1 568 ? -8.987 15.984 -7.158 1.00 98.94 568 ASP A N 1
ATOM 4408 C CA . ASP A 1 568 ? -7.963 16.307 -8.153 1.00 98.94 568 ASP A CA 1
ATOM 4409 C C . ASP A 1 568 ? -6.607 16.444 -7.455 1.00 98.94 568 ASP A C 1
ATOM 4411 O O . ASP A 1 568 ? -6.453 17.259 -6.545 1.00 98.94 568 ASP A O 1
ATOM 4415 N N . ILE A 1 569 ? -5.620 15.661 -7.889 1.00 98.94 569 ILE A N 1
ATOM 4416 C CA . ILE A 1 569 ? -4.266 15.650 -7.328 1.00 98.94 569 ILE A CA 1
ATOM 4417 C C . ILE A 1 569 ? -3.269 16.084 -8.396 1.00 98.94 569 ILE A C 1
ATOM 4419 O O . ILE A 1 569 ? -3.270 15.537 -9.496 1.00 98.94 569 ILE A O 1
ATOM 4423 N N . VAL A 1 570 ? -2.370 17.007 -8.055 1.00 98.88 570 VAL A N 1
ATOM 4424 C CA . VAL A 1 570 ? -1.177 17.321 -8.853 1.00 98.88 570 VAL A CA 1
ATOM 4425 C C . VAL A 1 570 ? 0.063 16.989 -8.029 1.00 98.88 570 VAL A C 1
ATOM 4427 O O . VAL A 1 570 ? 0.207 17.508 -6.923 1.00 98.88 570 VAL A O 1
ATOM 4430 N N . MET A 1 571 ? 0.955 16.148 -8.560 1.00 98.69 571 MET A N 1
ATOM 4431 C CA . MET A 1 571 ? 2.212 15.764 -7.898 1.00 98.69 571 MET A CA 1
ATOM 4432 C C . MET A 1 571 ? 3.436 16.088 -8.753 1.00 98.69 571 MET A C 1
ATOM 4434 O O . MET A 1 571 ? 3.506 15.720 -9.926 1.00 98.69 571 MET A O 1
ATOM 4438 N N . ASP A 1 572 ? 4.444 16.703 -8.139 1.00 98.38 572 ASP A N 1
ATOM 4439 C CA . ASP A 1 572 ? 5.787 16.833 -8.698 1.00 98.38 572 ASP A CA 1
ATOM 4440 C C . ASP A 1 572 ? 6.609 15.579 -8.391 1.00 98.38 572 ASP A C 1
ATOM 4442 O O . ASP A 1 572 ? 7.181 15.447 -7.306 1.00 98.38 572 ASP A O 1
ATOM 4446 N N . ILE A 1 573 ? 6.705 14.686 -9.377 1.00 96.50 573 ILE A N 1
ATOM 4447 C CA . ILE A 1 573 ? 7.506 13.459 -9.285 1.00 96.50 573 ILE A CA 1
ATOM 4448 C C . ILE A 1 573 ? 8.783 13.494 -10.140 1.00 96.50 573 ILE A C 1
ATOM 4450 O O . ILE A 1 573 ? 9.400 12.455 -10.386 1.00 96.50 573 ILE A O 1
ATOM 4454 N N . GLY A 1 574 ? 9.188 14.680 -10.608 1.00 96.38 574 GLY A N 1
ATOM 4455 C CA . GLY A 1 574 ? 10.267 14.810 -11.585 1.00 96.38 574 GLY A CA 1
ATOM 4456 C C . GLY A 1 574 ? 9.957 14.052 -12.882 1.00 96.38 574 GLY A C 1
ATOM 4457 O O . GLY A 1 574 ? 8.835 14.067 -13.387 1.00 96.38 574 GLY A O 1
ATOM 4458 N N . ARG A 1 575 ? 10.955 13.341 -13.409 1.00 95.94 575 ARG A N 1
ATOM 4459 C CA . ARG A 1 575 ? 10.823 12.414 -14.537 1.00 95.94 575 ARG A CA 1
ATOM 4460 C C . ARG A 1 575 ? 10.608 11.001 -14.014 1.00 95.94 575 ARG A C 1
ATOM 4462 O O . ARG A 1 575 ? 11.556 10.306 -13.657 1.00 95.94 575 ARG A O 1
ATOM 4469 N N . SER A 1 576 ? 9.346 10.595 -13.963 1.00 96.00 576 SER A N 1
ATOM 4470 C CA . SER A 1 576 ? 8.951 9.251 -13.542 1.00 96.00 576 SER A CA 1
ATOM 4471 C C . SER A 1 576 ? 9.734 8.157 -14.278 1.00 96.00 576 SER A C 1
ATOM 4473 O O . SER A 1 576 ? 9.848 8.184 -15.504 1.00 96.00 576 SER A O 1
ATOM 4475 N N . VAL A 1 577 ? 10.228 7.162 -13.530 1.00 96.38 577 VAL A N 1
ATOM 4476 C CA . VAL A 1 577 ? 10.790 5.930 -14.117 1.00 96.38 577 VAL A CA 1
ATOM 4477 C C . VAL A 1 577 ? 9.676 5.080 -14.731 1.00 96.38 577 VAL A C 1
ATOM 4479 O O . VAL A 1 577 ? 9.867 4.452 -15.770 1.00 96.38 577 VAL A O 1
ATOM 4482 N N . ASN A 1 578 ? 8.509 5.058 -14.083 1.00 97.69 578 ASN A N 1
ATOM 4483 C CA . ASN A 1 578 ? 7.343 4.312 -14.529 1.00 97.69 578 ASN A CA 1
ATOM 4484 C C . ASN A 1 578 ? 6.058 5.042 -14.094 1.00 97.69 578 ASN A C 1
ATOM 4486 O O . ASN A 1 578 ? 5.658 4.916 -12.930 1.00 97.69 578 ASN A O 1
ATOM 4490 N N . PRO A 1 579 ? 5.402 5.790 -15.000 1.00 95.25 579 PRO A N 1
ATOM 4491 C CA . PRO A 1 579 ? 4.278 6.644 -14.629 1.00 95.25 579 PRO A CA 1
ATOM 4492 C C . PRO A 1 579 ? 3.066 5.838 -14.164 1.00 95.25 579 PRO A C 1
ATOM 4494 O O . PRO A 1 579 ? 2.371 6.273 -13.254 1.00 95.25 579 PRO A O 1
ATOM 4497 N N . SER A 1 580 ? 2.836 4.644 -14.717 1.00 95.69 580 SER A N 1
ATOM 4498 C CA . SER A 1 580 ? 1.731 3.775 -14.294 1.00 95.69 580 SER A CA 1
ATOM 4499 C C . SER A 1 580 ? 1.881 3.339 -12.835 1.00 95.69 580 SER A C 1
ATOM 4501 O O . SER A 1 580 ? 0.914 3.370 -12.077 1.00 95.69 580 SER A O 1
ATOM 4503 N N . MET A 1 581 ? 3.098 2.980 -12.417 1.00 97.06 581 MET A N 1
ATOM 4504 C CA . MET A 1 581 ? 3.375 2.606 -11.026 1.00 97.06 581 MET A CA 1
ATOM 4505 C C . MET A 1 581 ? 3.315 3.804 -10.085 1.00 97.06 581 MET A C 1
ATOM 4507 O O . MET A 1 581 ? 2.777 3.693 -8.986 1.00 97.06 581 MET A O 1
ATOM 4511 N N . ASP A 1 582 ? 3.847 4.949 -10.511 1.00 97.69 582 ASP A N 1
ATOM 4512 C CA . ASP A 1 582 ? 3.848 6.159 -9.692 1.00 97.69 582 ASP A CA 1
ATOM 4513 C C . ASP A 1 582 ? 2.426 6.704 -9.488 1.00 97.69 582 ASP A C 1
ATOM 4515 O O . ASP A 1 582 ? 2.084 7.075 -8.367 1.00 97.69 582 ASP A O 1
ATOM 4519 N N . ILE A 1 583 ? 1.562 6.660 -10.510 1.00 98.50 583 ILE A N 1
ATOM 4520 C CA . ILE A 1 583 ? 0.132 6.991 -10.375 1.00 98.50 583 ILE A CA 1
ATOM 4521 C C . ILE A 1 583 ? -0.550 6.043 -9.382 1.00 98.50 583 ILE A C 1
ATOM 4523 O O . ILE A 1 583 ? -1.190 6.518 -8.446 1.00 98.50 583 ILE A O 1
ATOM 4527 N N . GLY A 1 584 ? -0.332 4.728 -9.496 1.00 98.12 584 GLY A N 1
ATOM 4528 C CA . GLY A 1 584 ? -0.886 3.764 -8.538 1.00 98.12 584 GLY A CA 1
ATOM 4529 C C . GLY A 1 584 ? -0.399 3.990 -7.097 1.00 98.12 584 GLY A C 1
ATOM 4530 O O . GLY A 1 584 ? -1.155 3.798 -6.143 1.00 98.12 584 GLY A O 1
ATOM 4531 N N . GLN A 1 585 ? 0.844 4.455 -6.909 1.00 98.56 585 GLN A N 1
ATOM 4532 C CA . GLN A 1 585 ? 1.344 4.859 -5.590 1.00 98.56 585 GLN A CA 1
ATOM 4533 C C . GLN A 1 585 ? 0.615 6.092 -5.050 1.00 98.56 585 GLN A C 1
ATOM 4535 O O . GLN A 1 585 ? 0.276 6.088 -3.865 1.00 98.56 585 GLN A O 1
ATOM 4540 N N . ILE A 1 586 ? 0.355 7.101 -5.890 1.00 98.88 586 ILE A N 1
ATOM 4541 C CA . ILE A 1 586 ? -0.389 8.314 -5.516 1.00 98.88 586 ILE A CA 1
ATOM 4542 C C . ILE A 1 586 ? -1.816 7.953 -5.096 1.00 98.88 586 ILE A C 1
ATOM 4544 O O . ILE A 1 586 ? -2.238 8.331 -4.005 1.00 98.88 586 ILE A O 1
ATOM 4548 N N . GLU A 1 587 ? -2.531 7.181 -5.915 1.00 98.75 587 GLU A N 1
ATOM 4549 C CA . GLU A 1 587 ? -3.912 6.761 -5.643 1.00 98.75 587 GLU A CA 1
ATOM 4550 C C . GLU A 1 587 ? -4.003 5.923 -4.363 1.00 98.75 587 GLU A C 1
ATOM 4552 O O . GLU A 1 587 ? -4.804 6.215 -3.473 1.00 98.75 587 GLU A O 1
ATOM 4557 N N . GLY A 1 588 ? -3.135 4.915 -4.229 1.00 98.62 588 GLY A N 1
ATOM 4558 C CA . GLY A 1 588 ? -3.108 4.048 -3.054 1.00 98.62 588 GLY A CA 1
ATOM 4559 C C . GLY A 1 588 ? -2.717 4.788 -1.773 1.00 98.62 588 GLY A C 1
ATOM 4560 O O . GLY A 1 588 ? -3.287 4.524 -0.717 1.00 98.62 588 GLY A O 1
ATOM 4561 N N . ALA A 1 589 ? -1.764 5.726 -1.843 1.00 98.81 589 ALA A N 1
ATOM 4562 C CA . ALA A 1 589 ? -1.406 6.564 -0.698 1.00 98.81 589 ALA A CA 1
ATOM 4563 C C . ALA A 1 589 ? -2.570 7.470 -0.297 1.00 98.81 589 ALA A C 1
ATOM 4565 O O . ALA A 1 589 ? -2.904 7.536 0.884 1.00 98.81 589 ALA A O 1
ATOM 4566 N N . PHE A 1 590 ? -3.195 8.132 -1.274 1.00 98.88 590 PHE A N 1
ATOM 4567 C CA . PHE A 1 590 ? -4.321 9.025 -1.041 1.00 98.88 590 PHE A CA 1
ATOM 4568 C C . PHE A 1 590 ? -5.480 8.294 -0.363 1.00 98.88 590 PHE A C 1
ATOM 4570 O O . PHE A 1 590 ? -5.985 8.797 0.636 1.00 98.88 590 PHE A O 1
ATOM 4577 N N . LEU A 1 591 ? -5.867 7.097 -0.831 1.00 98.81 591 LEU A N 1
ATOM 4578 C CA . LEU A 1 591 ? -6.936 6.335 -0.177 1.00 98.81 591 LEU A CA 1
ATOM 4579 C C . LEU A 1 591 ? -6.549 5.884 1.233 1.00 98.81 591 LEU A C 1
ATOM 4581 O O . LEU A 1 591 ? -7.357 6.011 2.145 1.00 98.81 591 LEU A O 1
ATOM 4585 N N . GLN A 1 592 ? -5.311 5.440 1.455 1.00 98.88 592 GLN A N 1
ATOM 4586 C CA . GLN A 1 592 ? -4.840 5.110 2.805 1.00 98.88 592 GLN A CA 1
ATOM 4587 C C . GLN A 1 592 ? -4.867 6.332 3.745 1.00 98.88 592 GLN A C 1
ATOM 4589 O O . GLN A 1 592 ? -5.152 6.203 4.935 1.00 98.88 592 GLN A O 1
ATOM 4594 N N . GLY A 1 593 ? -4.609 7.527 3.210 1.00 98.81 593 GLY A N 1
ATOM 4595 C CA . GLY A 1 593 ? -4.784 8.796 3.911 1.00 98.81 593 GLY A CA 1
ATOM 4596 C C . GLY A 1 593 ? -6.251 9.136 4.164 1.00 98.81 593 GLY A C 1
ATOM 4597 O O . GLY A 1 593 ? -6.611 9.488 5.280 1.00 98.81 593 GLY A O 1
ATOM 4598 N N . LEU A 1 594 ? -7.120 8.993 3.162 1.00 98.75 594 LEU A N 1
ATOM 4599 C CA . LEU A 1 594 ? -8.567 9.174 3.308 1.00 98.75 594 LEU A CA 1
ATOM 4600 C C . LEU A 1 594 ? -9.076 8.329 4.478 1.00 98.75 594 LEU A C 1
ATOM 4602 O O . LEU A 1 594 ? -9.712 8.872 5.381 1.00 98.75 594 LEU A O 1
ATOM 4606 N N . GLY A 1 595 ? -8.713 7.044 4.520 1.00 98.69 595 GLY A N 1
ATOM 4607 C CA . GLY A 1 595 ? -9.039 6.144 5.623 1.00 98.69 595 GLY A CA 1
ATOM 4608 C C . GLY A 1 595 ? -8.585 6.683 6.978 1.00 98.69 595 GLY A C 1
ATOM 4609 O O . GLY A 1 595 ? -9.422 6.877 7.861 1.00 98.69 595 GLY A O 1
ATOM 4610 N N . LEU A 1 596 ? -7.297 7.024 7.106 1.00 98.81 596 LEU A N 1
ATOM 4611 C CA . LEU A 1 596 ? -6.694 7.603 8.316 1.00 98.81 596 LEU A CA 1
ATOM 4612 C C . LEU A 1 596 ? -7.461 8.814 8.861 1.00 98.81 596 LEU A C 1
ATOM 4614 O O . LEU A 1 596 ? -7.610 8.966 10.073 1.00 98.81 596 LEU A O 1
ATOM 4618 N N . TYR A 1 597 ? -7.918 9.691 7.969 1.00 98.81 597 TYR A N 1
ATOM 4619 C CA . TYR A 1 597 ? -8.530 10.950 8.369 1.00 98.81 597 TYR A CA 1
ATOM 4620 C C . TYR A 1 597 ? -10.046 10.887 8.519 1.00 98.81 597 TYR A C 1
ATOM 4622 O O . TYR A 1 597 ? -10.619 11.835 9.046 1.00 98.81 597 TYR A O 1
ATOM 4630 N N . THR A 1 598 ? -10.726 9.824 8.082 1.00 98.38 598 THR A N 1
ATOM 4631 C CA . THR A 1 598 ? -12.200 9.852 7.982 1.00 98.38 598 THR A CA 1
ATOM 4632 C C . THR A 1 598 ? -12.922 8.554 8.355 1.00 98.38 598 THR A C 1
ATOM 4634 O O . THR A 1 598 ? -14.113 8.608 8.658 1.00 98.38 598 THR A O 1
ATOM 4637 N N . LEU A 1 599 ? -12.248 7.396 8.376 1.00 96.69 599 LEU A N 1
ATOM 4638 C CA . LEU A 1 599 ? -12.906 6.084 8.526 1.00 96.69 599 LEU A CA 1
ATOM 4639 C C . LEU A 1 599 ? -12.241 5.180 9.566 1.00 96.69 599 LEU A C 1
ATOM 4641 O O . LEU A 1 599 ? -12.912 4.605 10.422 1.00 96.69 599 LEU A O 1
ATOM 4645 N N . GLU A 1 600 ? -10.927 5.024 9.461 1.00 98.31 600 GLU A N 1
ATOM 4646 C CA . GLU A 1 600 ? -10.155 4.005 10.162 1.00 98.31 600 GLU A CA 1
ATOM 4647 C C . GLU A 1 600 ? -9.983 4.352 11.645 1.00 98.31 600 GLU A C 1
ATOM 4649 O O . GLU A 1 600 ? -9.328 5.331 11.988 1.00 98.31 600 GLU A O 1
ATOM 4654 N N . GLU A 1 601 ? -10.557 3.542 12.543 1.00 97.12 601 GLU A N 1
ATOM 4655 C CA . GLU A 1 601 ? -10.583 3.846 13.974 1.00 97.12 601 GLU A CA 1
ATOM 4656 C C . GLU A 1 601 ? -10.207 2.641 14.856 1.00 97.12 601 GLU A C 1
ATOM 4658 O O . GLU A 1 601 ? -10.863 1.591 14.870 1.00 97.12 601 GLU A O 1
ATOM 4663 N N . LEU A 1 602 ? -9.154 2.820 15.658 1.00 96.56 602 LEU A N 1
ATOM 4664 C CA . LEU A 1 602 ? -8.749 1.887 16.708 1.00 96.56 602 LEU A CA 1
ATOM 4665 C C . LEU A 1 602 ? -9.428 2.259 18.034 1.00 96.56 602 LEU A C 1
ATOM 4667 O O . LEU A 1 602 ? -9.140 3.308 18.611 1.00 96.56 602 LEU A O 1
ATOM 4671 N N . LYS A 1 603 ? -10.323 1.396 18.539 1.00 95.19 603 LYS A N 1
ATOM 4672 C CA . LYS A 1 603 ? -10.997 1.586 19.837 1.00 95.19 603 LYS A CA 1
ATOM 4673 C C . LYS A 1 603 ? -10.445 0.611 20.867 1.00 95.19 603 LYS A C 1
ATOM 4675 O O . LYS A 1 603 ? -10.498 -0.601 20.666 1.00 95.19 603 LYS A O 1
ATOM 4680 N N . PHE A 1 604 ? -9.982 1.140 21.994 1.00 94.88 604 PHE A N 1
ATOM 4681 C CA . PHE A 1 604 ? -9.459 0.361 23.116 1.00 94.88 604 PHE A CA 1
ATOM 4682 C C . PHE A 1 604 ? -10.407 0.449 24.308 1.00 94.88 604 PHE A C 1
ATOM 4684 O O . PHE A 1 604 ? -11.018 1.486 24.537 1.00 94.88 604 PHE A O 1
ATOM 4691 N N . SER A 1 605 ? -10.531 -0.620 25.087 1.00 94.19 605 SER A N 1
ATOM 4692 C CA . SER A 1 605 ? -11.215 -0.596 26.383 1.00 94.19 605 SER A CA 1
ATOM 4693 C C . SER A 1 605 ? -10.448 0.260 27.405 1.00 94.19 605 SER A C 1
ATOM 4695 O O . SER A 1 605 ? -9.233 0.409 27.264 1.00 94.19 605 SER A O 1
ATOM 4697 N N . PRO A 1 606 ? -11.083 0.705 28.507 1.00 89.81 606 PRO A N 1
ATOM 4698 C CA . PRO A 1 606 ? -10.379 1.326 29.636 1.00 89.81 606 PRO A CA 1
ATOM 4699 C C . PRO A 1 606 ? -9.310 0.454 30.311 1.00 89.81 606 PRO A C 1
ATOM 4701 O O . PRO A 1 606 ? -8.610 0.938 31.188 1.00 89.81 606 PRO A O 1
ATOM 4704 N N . ALA A 1 607 ? -9.216 -0.831 29.958 1.00 89.25 607 ALA A N 1
ATOM 4705 C CA . ALA A 1 607 ? -8.181 -1.750 30.431 1.00 89.25 607 ALA A CA 1
ATOM 4706 C C . ALA A 1 607 ? -7.080 -2.002 29.377 1.00 89.25 607 ALA A C 1
ATOM 4708 O O . ALA A 1 607 ? -6.268 -2.907 29.545 1.00 89.25 607 ALA A O 1
ATOM 4709 N N . GLY A 1 608 ? -7.071 -1.261 28.262 1.00 90.81 608 GLY A N 1
ATOM 4710 C CA . GLY A 1 608 ? -6.062 -1.385 27.204 1.00 90.81 608 GLY A CA 1
ATOM 4711 C C . GLY A 1 608 ? -6.310 -2.499 26.180 1.00 90.81 608 GLY A C 1
ATOM 4712 O O . GLY A 1 608 ? -5.532 -2.652 25.246 1.00 90.81 608 GLY A O 1
ATOM 4713 N N . LEU A 1 609 ? -7.398 -3.272 26.298 1.00 93.50 609 LEU A N 1
ATOM 4714 C CA . LEU A 1 609 ? -7.779 -4.266 25.283 1.00 93.50 609 LEU A CA 1
ATOM 4715 C C . LEU A 1 609 ? -8.247 -3.597 23.981 1.00 93.50 609 LEU A C 1
ATOM 4717 O O . LEU A 1 609 ? -9.200 -2.820 24.013 1.00 93.50 609 LEU A O 1
ATOM 4721 N N . LEU A 1 610 ? -7.664 -3.968 22.839 1.00 95.56 610 LEU A N 1
ATOM 4722 C CA . LEU A 1 610 ? -8.140 -3.547 21.518 1.00 95.56 610 LEU A CA 1
ATOM 4723 C C . LEU A 1 610 ? -9.481 -4.221 21.169 1.00 95.56 610 LEU A C 1
ATOM 4725 O O . LEU A 1 610 ? -9.578 -5.454 21.099 1.00 95.56 610 LEU A O 1
ATOM 4729 N N . TYR A 1 611 ? -10.518 -3.421 20.914 1.00 94.44 611 TYR A N 1
ATOM 4730 C CA . TYR A 1 611 ? -11.818 -3.926 20.477 1.00 94.44 611 TYR A CA 1
ATOM 4731 C C . TYR A 1 611 ? -11.909 -4.118 18.973 1.00 94.44 611 TYR A C 1
ATOM 4733 O O . TYR A 1 611 ? -12.428 -5.145 18.555 1.00 94.44 611 TYR A O 1
ATOM 4741 N N . THR A 1 612 ? -11.455 -3.154 18.168 1.00 90.50 612 THR A N 1
ATOM 4742 C CA . THR A 1 612 ? -11.648 -3.160 16.709 1.00 90.50 612 THR A CA 1
ATOM 4743 C C . THR A 1 612 ? -10.658 -4.095 16.015 1.00 90.50 612 THR A C 1
ATOM 4745 O O . THR A 1 612 ? -9.752 -3.661 15.315 1.00 90.50 612 THR A O 1
ATOM 4748 N N . ARG A 1 613 ? -10.837 -5.408 16.208 1.00 92.69 613 ARG A N 1
ATOM 4749 C CA . ARG A 1 613 ? -9.983 -6.455 15.631 1.00 92.69 613 ARG A CA 1
ATOM 4750 C C . ARG A 1 613 ? -10.636 -7.085 14.404 1.00 92.69 613 ARG A C 1
ATOM 4752 O O . ARG A 1 613 ? -11.732 -7.639 14.466 1.00 92.69 613 ARG A O 1
ATOM 4759 N N . GLY A 1 614 ? -9.921 -7.040 13.285 1.00 93.06 614 GLY A N 1
ATOM 4760 C CA . GLY A 1 614 ? -10.342 -7.613 12.010 1.00 93.06 614 GLY A CA 1
ATOM 4761 C C . GLY A 1 614 ? -11.309 -6.742 11.190 1.00 93.06 614 GLY A C 1
ATOM 4762 O O . GLY A 1 614 ? -11.847 -5.745 11.678 1.00 93.06 614 GLY A O 1
ATOM 4763 N N . PRO A 1 615 ? -11.571 -7.138 9.927 1.00 91.38 615 PRO A N 1
ATOM 4764 C CA . PRO A 1 615 ? -12.296 -6.328 8.936 1.00 91.38 615 PRO A CA 1
ATOM 4765 C C . PRO A 1 615 ? -13.778 -6.111 9.264 1.00 91.38 615 PRO A C 1
ATOM 4767 O O . PRO A 1 615 ? -14.441 -5.238 8.699 1.00 91.38 615 PRO A O 1
ATOM 4770 N N . SER A 1 616 ? -14.356 -6.917 10.157 1.00 92.00 616 SER A N 1
ATOM 4771 C CA . SER A 1 616 ? -15.739 -6.730 10.602 1.00 92.00 616 SER A CA 1
ATOM 4772 C C . SER A 1 616 ? -15.912 -5.453 11.419 1.00 92.00 616 SER A C 1
ATOM 4774 O O . SER A 1 616 ? -16.997 -4.875 11.373 1.00 92.00 616 SER A O 1
ATOM 4776 N N . GLN A 1 617 ? -14.866 -5.004 12.118 1.00 91.88 617 GLN A N 1
ATOM 4777 C CA . GLN A 1 617 ? -14.916 -3.879 13.055 1.00 91.88 617 GLN A CA 1
ATOM 4778 C C . GLN A 1 617 ? -13.980 -2.734 12.659 1.00 91.88 617 GLN A C 1
ATOM 4780 O O . GLN A 1 617 ? -14.395 -1.586 12.745 1.00 91.88 617 GLN A O 1
ATOM 4785 N N . TYR A 1 618 ? -12.766 -3.033 12.192 1.00 97.50 618 TYR A N 1
ATOM 4786 C CA . TYR A 1 618 ? -11.862 -2.043 11.610 1.00 97.50 618 TYR A CA 1
ATOM 4787 C C . TYR A 1 618 ? -12.148 -1.897 10.114 1.00 97.50 618 TYR A C 1
ATOM 4789 O O . TYR A 1 618 ? -12.147 -2.893 9.384 1.00 97.50 618 TYR A O 1
ATOM 4797 N N . LYS A 1 619 ? -12.447 -0.676 9.666 1.00 97.31 619 LYS A N 1
ATOM 4798 C CA . LYS A 1 619 ? -12.905 -0.391 8.302 1.00 97.31 619 LYS A CA 1
ATOM 4799 C C . LYS A 1 619 ? -11.862 0.418 7.548 1.00 97.31 619 LYS A C 1
ATOM 4801 O O . LYS A 1 619 ? -11.739 1.615 7.768 1.00 97.31 619 LYS A O 1
ATOM 4806 N N . ILE A 1 620 ? -11.143 -0.261 6.661 1.00 98.31 620 ILE A N 1
ATOM 4807 C CA . ILE A 1 620 ? -10.353 0.389 5.613 1.00 98.31 620 ILE A CA 1
ATOM 4808 C C . ILE A 1 620 ? -11.283 0.911 4.503 1.00 98.31 620 ILE A C 1
ATOM 4810 O O . ILE A 1 620 ? -12.382 0.362 4.352 1.00 98.31 620 ILE A O 1
ATOM 4814 N N . PRO A 1 621 ? -10.849 1.900 3.702 1.00 98.19 621 PRO A N 1
ATOM 4815 C CA . PRO A 1 621 ? -11.586 2.342 2.524 1.00 98.19 621 PRO A CA 1
ATOM 4816 C C . PRO A 1 621 ? -11.920 1.186 1.575 1.00 98.19 621 PRO A C 1
ATOM 4818 O O . PRO A 1 621 ? -11.065 0.370 1.221 1.00 98.19 621 PRO A O 1
ATOM 4821 N N . ALA A 1 622 ? -13.173 1.138 1.145 1.00 96.81 622 ALA A N 1
ATOM 4822 C CA . ALA A 1 622 ? -13.703 0.228 0.147 1.00 96.81 622 ALA A CA 1
ATOM 4823 C C . ALA A 1 622 ? -14.004 0.971 -1.167 1.00 96.81 622 ALA A C 1
ATOM 4825 O O . ALA A 1 622 ? -13.804 2.176 -1.300 1.00 96.81 622 ALA A O 1
ATOM 4826 N N . VAL A 1 623 ? -14.531 0.251 -2.163 1.00 96.81 623 VAL A N 1
ATOM 4827 C CA . VAL A 1 623 ? -14.887 0.825 -3.476 1.00 96.81 623 VAL A CA 1
ATOM 4828 C C . VAL A 1 623 ? -15.901 1.971 -3.354 1.00 96.81 623 VAL A C 1
ATOM 4830 O O . VAL A 1 623 ? -15.857 2.909 -4.143 1.00 96.81 623 VAL A O 1
ATOM 4833 N N . CYS A 1 624 ? -16.800 1.923 -2.366 1.00 95.56 624 CYS A N 1
ATOM 4834 C CA . CYS A 1 624 ? -17.782 2.984 -2.127 1.00 95.56 624 CYS A CA 1
ATOM 4835 C C . CYS A 1 624 ? -17.174 4.292 -1.603 1.00 95.56 624 CYS A C 1
ATOM 4837 O O . CYS A 1 624 ? -17.813 5.333 -1.740 1.00 95.56 624 CYS A O 1
ATOM 4839 N N . ASP A 1 625 ? -15.959 4.236 -1.057 1.00 97.44 625 ASP A N 1
ATOM 4840 C CA . ASP A 1 625 ? -15.273 5.383 -0.455 1.00 97.44 625 ASP A CA 1
ATOM 4841 C C . ASP A 1 625 ? -14.344 6.084 -1.462 1.00 97.44 625 ASP A C 1
ATOM 4843 O O . ASP A 1 625 ? -13.850 7.184 -1.210 1.00 97.44 625 ASP A O 1
ATOM 4847 N N . VAL A 1 626 ? -14.116 5.464 -2.628 1.00 97.88 626 VAL A N 1
ATOM 4848 C CA . VAL A 1 626 ? -13.342 6.052 -3.726 1.00 97.88 626 VAL A CA 1
ATOM 4849 C C . VAL A 1 626 ? -14.069 7.297 -4.258 1.00 97.88 626 VAL A C 1
ATOM 4851 O O . VAL A 1 626 ? -15.281 7.236 -4.496 1.00 97.88 626 VAL A O 1
ATOM 4854 N N . PRO A 1 627 ? -13.361 8.420 -4.501 1.00 98.56 627 PRO A N 1
ATOM 4855 C CA . PRO A 1 627 ? -13.967 9.610 -5.089 1.00 98.56 627 PRO A CA 1
ATOM 4856 C C . PRO A 1 627 ? -14.674 9.300 -6.411 1.00 98.56 627 PRO A C 1
ATOM 4858 O O . PRO A 1 627 ? -14.111 8.639 -7.281 1.00 98.56 627 PRO A O 1
ATOM 4861 N N . LEU A 1 628 ? -15.886 9.830 -6.613 1.00 98.25 628 LEU A N 1
ATOM 4862 C CA . LEU A 1 628 ? -16.649 9.550 -7.845 1.00 98.25 628 LEU A CA 1
ATOM 4863 C C . LEU A 1 628 ? -15.965 10.063 -9.107 1.00 98.25 628 LEU A C 1
ATOM 4865 O O . LEU A 1 628 ? -16.133 9.503 -10.189 1.00 98.25 628 LEU A O 1
ATOM 4869 N N . ARG A 1 629 ? -15.214 11.150 -8.964 1.00 98.62 629 ARG A N 1
ATOM 4870 C CA . ARG A 1 629 ? -14.266 11.625 -9.963 1.00 98.62 629 ARG A CA 1
ATOM 4871 C C . ARG A 1 629 ? -12.906 11.705 -9.303 1.00 98.62 629 ARG A C 1
ATOM 4873 O O . ARG A 1 629 ? -12.715 12.555 -8.438 1.00 98.62 629 ARG A O 1
ATOM 4880 N N . PHE A 1 630 ? -11.990 10.838 -9.710 1.00 98.69 630 PHE A N 1
ATOM 4881 C CA . PHE A 1 630 ? -10.653 10.778 -9.143 1.00 98.69 630 PHE A CA 1
ATOM 4882 C C . PHE A 1 630 ? -9.623 11.056 -10.237 1.00 98.69 630 PHE A C 1
ATOM 4884 O O . PHE A 1 630 ? -9.393 10.221 -11.106 1.00 98.69 630 PHE A O 1
ATOM 4891 N N . ASN A 1 631 ? -9.050 12.261 -10.228 1.00 98.75 631 ASN A N 1
ATOM 4892 C CA . ASN A 1 631 ? -8.089 12.692 -11.237 1.00 98.75 631 ASN A CA 1
ATOM 4893 C C . ASN A 1 631 ? -6.697 12.846 -10.621 1.00 98.75 631 ASN A C 1
ATOM 4895 O O . ASN A 1 631 ? -6.529 13.560 -9.631 1.00 98.75 631 ASN A O 1
ATOM 4899 N N . VAL A 1 632 ? -5.692 12.244 -11.254 1.00 98.69 632 VAL A N 1
ATOM 4900 C CA . VAL A 1 632 ? -4.281 12.388 -10.883 1.00 98.69 632 VAL A CA 1
ATOM 4901 C C . VAL A 1 632 ? -3.509 12.978 -12.056 1.00 98.69 632 VAL A C 1
ATOM 4903 O O . VAL A 1 632 ? -3.580 12.483 -13.180 1.00 98.69 632 VAL A O 1
ATOM 4906 N N . TYR A 1 633 ? -2.751 14.035 -11.785 1.00 98.44 633 TYR A N 1
ATOM 4907 C CA . TYR A 1 633 ? -1.908 14.728 -12.748 1.00 98.44 633 TYR A CA 1
ATOM 4908 C C . TYR A 1 633 ? -0.460 14.748 -12.253 1.00 98.44 633 TYR A C 1
ATOM 4910 O O . TYR A 1 633 ? -0.180 15.021 -11.084 1.00 98.44 633 TYR A O 1
ATOM 4918 N N . LEU A 1 634 ? 0.474 14.491 -13.164 1.00 98.25 634 LEU A N 1
ATOM 4919 C CA . LEU A 1 634 ? 1.906 14.599 -12.906 1.00 98.25 634 LEU A CA 1
ATOM 4920 C C . LEU A 1 634 ? 2.391 15.957 -13.413 1.00 98.25 634 LEU A C 1
ATOM 4922 O O . LEU A 1 634 ? 2.067 16.338 -14.539 1.00 98.25 634 LEU A O 1
ATOM 4926 N N . LEU A 1 635 ? 3.145 16.690 -12.593 1.00 98.00 635 LEU A N 1
ATOM 4927 C CA . LEU A 1 635 ? 3.650 18.005 -12.972 1.00 98.00 635 LEU A CA 1
ATOM 4928 C C . LEU A 1 635 ? 4.623 17.871 -14.164 1.00 98.00 635 LEU A C 1
ATOM 4930 O O . LEU A 1 635 ? 5.628 17.165 -14.041 1.00 98.00 635 LEU A O 1
ATOM 4934 N N . PRO A 1 636 ? 4.367 18.538 -15.305 1.00 92.38 636 PRO A N 1
ATOM 4935 C CA . PRO A 1 636 ? 5.245 18.461 -16.467 1.00 92.38 636 PRO A CA 1
ATOM 4936 C C . PRO A 1 636 ? 6.544 19.246 -16.251 1.00 92.38 636 PRO A C 1
ATOM 4938 O O . PRO A 1 636 ? 6.607 20.173 -15.436 1.00 92.38 636 PRO A O 1
ATOM 4941 N N . ASP A 1 637 ? 7.573 18.898 -17.026 1.00 92.31 637 ASP A N 1
ATOM 4942 C CA . ASP A 1 637 ? 8.848 19.626 -17.103 1.00 92.31 637 ASP A CA 1
ATOM 4943 C C . ASP A 1 637 ? 9.516 19.857 -15.741 1.00 92.31 637 ASP A C 1
ATOM 4945 O O . ASP A 1 637 ? 10.085 20.911 -15.463 1.00 92.31 637 ASP A O 1
ATOM 4949 N N . SER A 1 638 ? 9.434 18.857 -14.863 1.00 93.12 638 SER A N 1
ATOM 4950 C CA . SER A 1 638 ? 10.133 18.859 -13.583 1.00 93.12 638 SER A CA 1
ATOM 4951 C C . SER A 1 638 ? 11.424 18.047 -13.670 1.00 93.12 638 SER A C 1
ATOM 4953 O O . SER A 1 638 ? 11.435 16.897 -14.118 1.00 93.12 638 SER A O 1
ATOM 4955 N N . HIS A 1 639 ? 12.531 18.652 -13.243 1.00 90.31 639 HIS A N 1
ATOM 4956 C CA . HIS A 1 639 ? 13.848 18.030 -13.229 1.00 90.31 639 HIS A CA 1
ATOM 4957 C C . HIS A 1 639 ? 14.365 17.902 -11.793 1.00 90.31 639 HIS A C 1
ATOM 4959 O O . HIS A 1 639 ? 14.310 18.849 -11.013 1.00 90.31 639 HIS A O 1
ATOM 4965 N N . ASN A 1 640 ? 14.895 16.727 -11.458 1.00 95.19 640 ASN A N 1
ATOM 4966 C CA . ASN A 1 640 ? 15.575 16.454 -10.199 1.00 95.19 640 ASN A CA 1
ATOM 4967 C C . ASN A 1 640 ? 16.996 15.940 -10.485 1.00 95.19 640 ASN A C 1
ATOM 4969 O O . ASN A 1 640 ? 17.148 14.804 -10.922 1.00 95.19 640 ASN A O 1
ATOM 4973 N N . PRO A 1 641 ? 18.061 16.711 -10.256 1.00 91.88 641 PRO A N 1
ATOM 4974 C CA . PRO A 1 641 ? 19.416 16.215 -10.495 1.00 91.88 641 PRO A CA 1
ATOM 4975 C C . PRO A 1 641 ? 19.900 15.231 -9.413 1.00 91.88 641 PRO A C 1
ATOM 4977 O O . PRO A 1 641 ? 20.932 14.592 -9.589 1.00 91.88 641 PRO A O 1
ATOM 4980 N N . HIS A 1 642 ? 19.179 15.095 -8.295 1.00 92.81 642 HIS A N 1
ATOM 4981 C CA . HIS A 1 642 ? 19.634 14.342 -7.121 1.00 92.81 642 HIS A CA 1
ATOM 4982 C C . HIS A 1 642 ? 19.246 12.856 -7.120 1.00 92.81 642 HIS A C 1
ATOM 4984 O O . HIS A 1 642 ? 19.653 12.129 -6.216 1.00 92.81 642 HIS A O 1
ATOM 4990 N N . ALA A 1 643 ? 18.466 12.400 -8.101 1.00 96.19 643 ALA A N 1
ATOM 4991 C CA . ALA A 1 643 ? 17.948 11.036 -8.169 1.00 96.19 643 ALA A CA 1
ATOM 4992 C C . ALA A 1 643 ? 18.132 10.421 -9.559 1.00 96.19 643 ALA A C 1
ATOM 4994 O O . ALA A 1 643 ? 18.363 11.117 -10.555 1.00 96.19 643 ALA A O 1
ATOM 4995 N N . ILE A 1 644 ? 18.013 9.094 -9.632 1.00 97.56 644 ILE A N 1
ATOM 4996 C CA . ILE A 1 644 ? 18.186 8.348 -10.876 1.00 97.56 644 ILE A CA 1
ATOM 4997 C C . ILE A 1 644 ? 17.225 8.847 -11.963 1.00 97.56 644 ILE A C 1
ATOM 4999 O O . ILE A 1 644 ? 16.026 8.977 -11.755 1.00 97.56 644 ILE A O 1
ATOM 5003 N N . TYR A 1 645 ? 17.770 9.170 -13.138 1.00 97.38 645 TYR A N 1
ATOM 5004 C CA . TYR A 1 645 ? 17.017 9.670 -14.301 1.00 97.38 645 TYR A CA 1
ATOM 5005 C C . TYR A 1 645 ? 16.097 10.863 -14.031 1.00 97.38 645 TYR A C 1
ATOM 5007 O O . TYR A 1 645 ? 15.183 11.126 -14.810 1.00 97.38 645 TYR A O 1
ATOM 5015 N N . SER A 1 646 ? 16.381 11.607 -12.968 1.00 97.12 646 SER A N 1
ATOM 5016 C CA . SER A 1 646 ? 15.573 12.722 -12.508 1.00 97.12 646 SER A CA 1
ATOM 5017 C C . SER A 1 646 ? 14.191 12.388 -11.975 1.00 97.12 646 SER A C 1
ATOM 5019 O O . SER A 1 646 ? 13.328 13.265 -11.965 1.00 97.12 646 SER A O 1
ATOM 5021 N N . SER A 1 647 ? 13.997 11.168 -11.478 1.00 97.56 647 SER A N 1
ATOM 5022 C CA . SER A 1 647 ? 12.793 10.777 -10.747 1.00 97.56 647 SER A CA 1
ATOM 5023 C C . SER A 1 647 ? 12.695 11.430 -9.367 1.00 97.56 647 SER A C 1
ATOM 5025 O O . SER A 1 647 ? 13.615 12.103 -8.903 1.00 97.56 647 SER A O 1
ATOM 5027 N N . LYS A 1 648 ? 11.571 11.217 -8.682 1.00 98.25 648 LYS A N 1
ATOM 5028 C CA . LYS A 1 648 ? 11.408 11.499 -7.253 1.00 98.25 648 LYS A CA 1
ATOM 5029 C C . LYS A 1 648 ? 10.663 10.358 -6.563 1.00 98.25 648 LYS A C 1
ATOM 5031 O O . LYS A 1 648 ? 9.779 9.737 -7.150 1.00 98.25 648 LYS A O 1
ATOM 5036 N N . GLY A 1 649 ? 10.991 10.119 -5.298 1.00 96.88 649 GLY A N 1
ATOM 5037 C CA . GLY A 1 649 ? 10.275 9.198 -4.427 1.00 96.88 649 GLY A CA 1
ATOM 5038 C C . GLY A 1 649 ? 8.831 9.649 -4.195 1.00 96.88 649 GLY A C 1
ATOM 5039 O O . GLY A 1 649 ? 8.585 10.778 -3.766 1.00 96.88 649 GLY A O 1
ATOM 5040 N N . ILE A 1 650 ? 7.879 8.751 -4.463 1.00 97.25 650 ILE A N 1
ATOM 5041 C CA . ILE A 1 650 ? 6.432 9.017 -4.372 1.00 97.25 650 ILE A CA 1
ATOM 5042 C C . ILE A 1 650 ? 5.686 8.047 -3.446 1.00 97.25 650 ILE A C 1
ATOM 5044 O O . ILE A 1 650 ? 4.482 8.178 -3.249 1.00 97.25 650 ILE A O 1
ATOM 5048 N N . GLY A 1 651 ? 6.406 7.097 -2.840 1.00 92.31 651 GLY A N 1
ATOM 5049 C CA . GLY A 1 651 ? 5.825 6.079 -1.971 1.00 92.31 651 GLY A CA 1
ATOM 5050 C C . GLY A 1 651 ? 4.960 6.691 -0.874 1.00 92.31 651 GLY A C 1
ATOM 5051 O O . GLY A 1 651 ? 3.802 6.345 -0.753 1.00 92.31 651 GLY A O 1
ATOM 5052 N N . GLU A 1 652 ? 5.470 7.633 -0.097 1.00 98.44 652 GLU A N 1
ATOM 5053 C CA . GLU A 1 652 ? 4.773 8.203 1.064 1.00 98.44 652 GLU A CA 1
ATOM 5054 C C . GLU A 1 652 ? 4.089 9.571 0.869 1.00 98.44 652 GLU A C 1
ATOM 5056 O O . GLU A 1 652 ? 3.029 9.761 1.472 1.00 98.44 652 GLU A O 1
ATOM 5061 N N . PRO A 1 653 ? 4.624 10.517 0.062 1.00 98.06 653 PRO A N 1
ATOM 5062 C CA . PRO A 1 653 ? 4.148 11.903 0.028 1.00 98.06 653 PRO A CA 1
ATOM 5063 C C . PRO A 1 653 ? 2.637 12.071 -0.164 1.00 98.06 653 PRO A C 1
ATOM 5065 O O . PRO A 1 653 ? 2.010 12.873 0.520 1.00 98.06 653 PRO A O 1
ATOM 5068 N N . ALA A 1 654 ? 2.023 11.296 -1.058 1.00 98.31 654 ALA A N 1
ATOM 5069 C CA . ALA A 1 654 ? 0.611 11.464 -1.396 1.00 98.31 654 ALA A CA 1
ATOM 5070 C C . ALA A 1 654 ? -0.365 11.037 -0.278 1.00 98.31 654 ALA A C 1
ATOM 5072 O O . ALA A 1 654 ? -1.552 11.337 -0.376 1.00 98.31 654 ALA A O 1
ATOM 5073 N N . LEU A 1 655 ? 0.099 10.396 0.806 1.00 98.81 655 LEU A N 1
ATOM 5074 C CA . LEU A 1 655 ? -0.787 9.951 1.888 1.00 98.81 655 LEU A CA 1
ATOM 5075 C C . LEU A 1 655 ? -1.438 11.127 2.616 1.00 98.81 655 LEU A C 1
ATOM 5077 O O . LEU A 1 655 ? -2.643 11.120 2.855 1.00 98.81 655 LEU A O 1
ATOM 5081 N N . PHE A 1 656 ? -0.665 12.169 2.927 1.00 98.75 656 PHE A N 1
ATOM 5082 C CA . PHE A 1 656 ? -1.199 13.343 3.619 1.00 98.75 656 PHE A CA 1
ATOM 5083 C C . PHE A 1 656 ? -2.294 14.051 2.802 1.00 98.75 656 PHE A C 1
ATOM 5085 O O . PHE A 1 656 ? -3.209 14.634 3.378 1.00 98.75 656 PHE A O 1
ATOM 5092 N N . LEU A 1 657 ? -2.262 13.960 1.468 1.00 98.81 657 LEU A N 1
ATOM 5093 C CA . LEU A 1 657 ? -3.259 14.599 0.606 1.00 98.81 657 LEU A CA 1
ATOM 5094 C C . LEU A 1 657 ? -4.682 14.066 0.828 1.00 98.81 657 LEU A C 1
ATOM 5096 O O . LEU A 1 657 ? -5.634 14.794 0.551 1.00 98.81 657 LEU A O 1
ATOM 5100 N N . GLY A 1 658 ? -4.848 12.874 1.417 1.00 98.69 658 GLY A N 1
ATOM 5101 C CA . GLY A 1 658 ? -6.146 12.384 1.895 1.00 98.69 658 GLY A CA 1
ATOM 5102 C C . GLY A 1 658 ? -6.822 13.312 2.919 1.00 98.69 658 GLY A C 1
ATOM 5103 O O . GLY A 1 658 ? -8.048 13.340 3.008 1.00 98.69 658 GLY A O 1
ATOM 5104 N N . SER A 1 659 ? -6.056 14.144 3.639 1.00 98.81 659 SER A N 1
ATOM 5105 C CA . SER A 1 659 ? -6.581 15.141 4.590 1.00 98.81 659 SER A CA 1
ATOM 5106 C C . SER A 1 659 ? -7.444 16.214 3.923 1.00 98.81 659 SER A C 1
ATOM 5108 O O . SER A 1 659 ? -8.285 16.826 4.579 1.00 98.81 659 SER A O 1
ATOM 5110 N N . SER A 1 660 ? -7.308 16.418 2.608 1.00 98.88 660 SER A N 1
ATOM 5111 C CA . SER A 1 660 ? -8.209 17.290 1.846 1.00 98.88 660 SER A CA 1
ATOM 5112 C C . SER A 1 660 ? -9.674 16.859 1.975 1.00 98.88 660 SER A C 1
ATOM 5114 O O . SER A 1 660 ? -10.549 17.719 2.022 1.00 98.88 660 SER A O 1
ATOM 5116 N N . VAL A 1 661 ? -9.954 15.557 2.110 1.00 98.88 661 VAL A N 1
ATOM 5117 C CA . VAL A 1 661 ? -11.310 15.048 2.372 1.00 98.88 661 VAL A CA 1
ATOM 5118 C C . VAL A 1 661 ? -11.772 15.459 3.767 1.00 98.88 661 VAL A C 1
ATOM 5120 O O . VAL A 1 661 ? -12.874 15.978 3.915 1.00 98.88 661 VAL A O 1
ATOM 5123 N N . PHE A 1 662 ? -10.916 15.313 4.782 1.00 98.88 662 PHE A N 1
ATOM 5124 C CA . PHE A 1 662 ? -11.219 15.765 6.141 1.00 98.88 662 PHE A CA 1
ATOM 5125 C C . PHE A 1 662 ? -11.525 17.263 6.193 1.00 98.88 662 PHE A C 1
ATOM 5127 O O . PHE A 1 662 ? -12.516 17.665 6.797 1.00 98.88 662 PHE A O 1
ATOM 5134 N N . PHE A 1 663 ? -10.713 18.103 5.548 1.00 98.88 663 PHE A N 1
ATOM 5135 C CA . PHE A 1 663 ? -10.949 19.547 5.557 1.00 98.88 663 PHE A CA 1
ATOM 5136 C C . PHE A 1 663 ? -12.169 19.943 4.727 1.00 98.88 663 PHE A C 1
ATOM 5138 O O . PHE A 1 663 ? -12.853 20.891 5.099 1.00 98.88 663 PHE A O 1
ATOM 5145 N N . ALA A 1 664 ? -12.505 19.195 3.674 1.00 98.88 664 ALA A N 1
ATOM 5146 C CA . ALA A 1 664 ? -13.768 19.367 2.965 1.00 98.88 664 ALA A CA 1
ATOM 5147 C C . ALA A 1 664 ? -14.970 18.977 3.853 1.00 98.88 664 ALA A C 1
ATOM 5149 O O . ALA A 1 664 ? -15.977 19.680 3.854 1.00 98.88 664 ALA A O 1
ATOM 5150 N N . ILE A 1 665 ? -14.862 17.927 4.679 1.00 98.88 665 ILE A N 1
ATOM 5151 C CA . ILE A 1 665 ? -15.881 17.600 5.695 1.00 98.88 665 ILE A CA 1
ATOM 5152 C C . ILE A 1 665 ? -15.969 18.724 6.735 1.00 98.88 665 ILE A C 1
ATOM 5154 O O . ILE A 1 665 ? -17.069 19.180 7.043 1.00 98.88 665 ILE A O 1
ATOM 5158 N N . LYS A 1 666 ? -14.832 19.220 7.244 1.00 98.62 666 LYS A N 1
ATOM 5159 C CA . LYS A 1 666 ? -14.790 20.331 8.211 1.00 98.62 666 LYS A CA 1
ATOM 5160 C C . LYS A 1 666 ? -15.452 21.593 7.643 1.00 98.62 666 LYS A C 1
ATOM 5162 O O . LYS A 1 666 ? -16.196 22.257 8.357 1.00 98.62 666 LYS A O 1
ATOM 5167 N N . ASP A 1 667 ? -15.243 21.886 6.363 1.00 98.62 667 ASP A N 1
ATOM 5168 C CA . ASP A 1 667 ? -15.879 22.992 5.641 1.00 98.62 667 ASP A CA 1
ATOM 5169 C C . ASP A 1 667 ? -17.406 22.806 5.508 1.00 98.62 667 ASP A C 1
ATOM 5171 O O . ASP A 1 667 ? -18.175 23.714 5.824 1.00 98.62 667 ASP A O 1
ATOM 5175 N N . ALA A 1 668 ? -17.873 21.599 5.166 1.00 98.62 668 ALA A N 1
ATOM 5176 C CA . ALA A 1 668 ? -19.305 21.279 5.130 1.00 98.62 668 ALA A CA 1
ATOM 5177 C C . ALA A 1 668 ? -19.970 21.410 6.517 1.00 98.62 668 ALA A C 1
ATOM 5179 O O . ALA A 1 668 ? -21.072 21.950 6.644 1.00 98.62 668 ALA A O 1
ATOM 5180 N N . VAL A 1 669 ? -19.285 20.959 7.575 1.00 98.38 669 VAL A N 1
ATOM 5181 C CA . VAL A 1 669 ? -19.728 21.127 8.967 1.00 98.38 669 VAL A CA 1
ATOM 5182 C C . VAL A 1 669 ? -19.781 22.610 9.342 1.00 98.38 669 VAL A C 1
ATOM 5184 O O . VAL A 1 669 ? -20.762 23.048 9.943 1.00 98.38 669 VAL A O 1
ATOM 5187 N N . ALA A 1 670 ? -18.771 23.403 8.971 1.00 97.62 670 ALA A N 1
ATOM 5188 C CA . ALA A 1 670 ? -18.754 24.843 9.219 1.00 97.62 670 ALA A CA 1
ATOM 5189 C C . ALA A 1 670 ? -19.967 25.540 8.577 1.00 97.62 670 ALA A C 1
ATOM 5191 O O . ALA A 1 670 ? -20.621 26.353 9.232 1.00 97.62 670 ALA A O 1
ATOM 5192 N N . ALA A 1 671 ? -20.336 25.158 7.350 1.00 97.31 671 ALA A N 1
ATOM 5193 C CA . ALA A 1 671 ? -21.537 25.664 6.685 1.00 97.31 671 ALA A CA 1
ATOM 5194 C C . ALA A 1 671 ? -22.835 25.293 7.436 1.00 97.31 671 ALA A C 1
ATOM 5196 O O . ALA A 1 671 ? -23.712 26.140 7.611 1.00 97.31 671 ALA A O 1
ATOM 5197 N N . ALA A 1 672 ? -22.959 24.056 7.939 1.00 96.88 672 ALA A N 1
ATOM 5198 C CA . ALA A 1 672 ? -24.110 23.626 8.749 1.00 96.88 672 ALA A CA 1
ATOM 5199 C C . ALA A 1 672 ? -24.235 24.399 10.076 1.00 96.88 672 ALA A C 1
ATOM 5201 O O . ALA A 1 672 ? -25.343 24.739 10.517 1.00 96.88 672 ALA A O 1
ATOM 5202 N N . ARG A 1 673 ? -23.088 24.672 10.709 1.00 96.00 673 ARG A N 1
ATOM 5203 C CA . ARG A 1 673 ? -22.968 25.427 11.962 1.00 96.00 673 ARG A CA 1
ATOM 5204 C C . ARG A 1 673 ? -23.305 26.904 11.768 1.00 96.00 673 ARG A C 1
ATOM 5206 O O . ARG A 1 673 ? -24.091 27.440 12.548 1.00 96.00 673 ARG A O 1
ATOM 5213 N N . SER A 1 674 ? -22.789 27.524 10.707 1.00 94.12 674 SER A N 1
ATOM 5214 C CA . SER A 1 674 ? -23.018 28.938 10.387 1.00 94.12 674 SER A CA 1
ATOM 5215 C C . SER A 1 674 ? -24.504 29.250 10.185 1.00 94.12 674 SER A C 1
ATOM 5217 O O . SER A 1 674 ? -25.013 30.203 10.769 1.00 94.12 674 SER A O 1
ATOM 5219 N N . GLU A 1 675 ? -25.239 28.384 9.481 1.00 90.69 675 GLU A N 1
ATOM 5220 C CA . GLU A 1 675 ? -26.700 28.499 9.329 1.00 90.69 675 GLU A CA 1
ATOM 5221 C C . GLU A 1 675 ? -27.456 28.401 10.670 1.00 90.69 675 GLU A C 1
ATOM 5223 O O . GLU A 1 675 ? -28.576 28.885 10.806 1.00 90.69 675 GLU A O 1
ATOM 5228 N N . SER A 1 676 ? -26.831 27.797 11.684 1.00 89.62 676 SER A N 1
ATOM 5229 C CA . SER A 1 676 ? -27.357 27.697 13.051 1.00 89.62 676 SER A CA 1
ATOM 5230 C C . SER A 1 676 ? -26.832 28.811 13.975 1.00 89.62 676 SER A C 1
ATOM 5232 O O . SER A 1 676 ? -26.991 28.714 15.189 1.00 89.62 676 SER A O 1
ATOM 5234 N N . GLY A 1 677 ? -26.176 29.842 13.428 1.00 90.81 677 GLY A N 1
ATOM 5235 C CA . GLY A 1 677 ? -25.597 30.958 14.186 1.00 90.81 677 GLY A CA 1
ATOM 5236 C C . GLY A 1 677 ? -24.308 30.621 14.946 1.00 90.81 677 GLY A C 1
ATOM 5237 O O . GLY A 1 677 ? -23.863 31.410 15.775 1.00 90.81 677 GLY A O 1
ATOM 5238 N N . LEU A 1 678 ? -23.701 29.458 14.688 1.00 92.62 678 LEU A N 1
ATOM 5239 C CA . LEU A 1 678 ? -22.456 29.023 15.321 1.00 92.62 678 LEU A CA 1
ATOM 5240 C C . LEU A 1 678 ? -21.279 29.326 14.386 1.00 92.62 678 LEU A C 1
ATOM 5242 O O . LEU A 1 678 ? -21.113 28.666 13.361 1.00 92.62 678 LEU A O 1
ATOM 5246 N N . VAL A 1 679 ? -20.456 30.310 14.748 1.00 91.75 679 VAL A N 1
ATOM 5247 C CA . VAL A 1 679 ? -19.301 30.774 13.958 1.00 91.75 679 VAL A CA 1
ATOM 5248 C C . VAL A 1 679 ? -17.989 30.634 14.733 1.00 91.75 679 VAL A C 1
ATOM 5250 O O . VAL A 1 679 ? -17.994 30.542 15.960 1.00 91.75 679 VAL A O 1
ATOM 5253 N N . GLY A 1 680 ? -16.869 30.629 14.008 1.00 94.12 680 GLY A N 1
ATOM 5254 C CA . GLY A 1 680 ? -15.520 30.513 14.565 1.00 94.12 680 GLY A CA 1
ATOM 5255 C C . GLY A 1 680 ? -14.998 29.070 14.673 1.00 94.12 680 GLY A C 1
ATOM 5256 O O . GLY A 1 680 ? -15.687 28.125 14.268 1.00 94.12 680 GLY A O 1
ATOM 5257 N N . PRO A 1 681 ? -13.767 28.895 15.194 1.00 95.94 681 PRO A N 1
ATOM 5258 C CA . PRO A 1 681 ? -13.135 27.586 15.347 1.00 95.94 681 PRO A CA 1
ATOM 5259 C C . PRO A 1 681 ? -13.976 26.605 16.173 1.00 95.94 681 PRO A C 1
ATOM 5261 O O . PRO A 1 681 ? -14.578 26.969 17.184 1.00 95.94 681 PRO A O 1
ATOM 5264 N N . PHE A 1 682 ? -13.988 25.334 15.767 1.00 95.75 682 PHE A N 1
ATOM 5265 C CA . PHE A 1 682 ? -14.655 24.252 16.492 1.00 95.75 682 PHE A CA 1
ATOM 5266 C C . PHE A 1 682 ? -13.818 22.964 16.464 1.00 95.75 682 PHE A C 1
ATOM 5268 O O . PHE A 1 682 ? -13.094 22.724 15.489 1.00 95.75 682 PHE A O 1
ATOM 5275 N N . PRO A 1 683 ? -13.922 22.119 17.509 1.00 92.38 683 PRO A N 1
ATOM 5276 C CA . PRO A 1 683 ? -13.201 20.858 17.561 1.00 92.38 683 PRO A CA 1
ATOM 5277 C C . PRO A 1 683 ? -13.795 19.860 16.566 1.00 92.38 683 PRO A C 1
ATOM 5279 O O . PRO A 1 683 ? -14.995 19.580 16.565 1.00 92.38 683 PRO A O 1
ATOM 5282 N N . LEU A 1 684 ? -12.925 19.310 15.731 1.00 96.38 684 LEU A N 1
ATOM 5283 C CA . LEU A 1 684 ? -13.164 18.120 14.931 1.00 96.38 684 LEU A CA 1
ATOM 5284 C C . LEU A 1 684 ? -11.817 17.416 14.848 1.00 96.38 684 LEU A C 1
ATOM 5286 O O . LEU A 1 684 ? -10.898 17.952 14.243 1.00 96.38 684 LEU A O 1
ATOM 5290 N N . ASP A 1 685 ? -11.694 16.266 15.491 1.00 96.50 685 ASP A N 1
ATOM 5291 C CA . ASP A 1 685 ? -10.454 15.496 15.537 1.00 96.50 685 ASP A CA 1
ATOM 5292 C C . ASP A 1 685 ? -10.438 14.396 14.460 1.00 96.50 685 ASP A C 1
ATOM 5294 O O . ASP A 1 685 ? -11.485 13.994 13.941 1.00 96.50 685 ASP A O 1
ATOM 5298 N N . SER A 1 686 ? -9.251 13.871 14.146 1.00 97.81 686 SER A N 1
ATOM 5299 C CA . SER A 1 686 ? -9.076 12.766 13.196 1.00 97.81 686 SER A CA 1
ATOM 5300 C C . SER A 1 686 ? -9.177 11.399 13.888 1.00 97.81 686 SER A C 1
ATOM 5302 O O . SER A 1 686 ? -8.522 11.195 14.914 1.00 97.81 686 SER A O 1
ATOM 5304 N N . PRO A 1 687 ? -9.886 10.413 13.306 1.00 98.06 687 PRO A N 1
ATOM 5305 C CA . PRO A 1 687 ? -10.631 10.482 12.041 1.00 98.06 687 PRO A CA 1
ATOM 5306 C C . PRO A 1 687 ? -11.987 11.198 12.175 1.00 98.06 687 PRO A C 1
ATOM 5308 O O . PRO A 1 687 ? -12.718 10.947 13.132 1.00 98.06 687 PRO A O 1
ATOM 5311 N N . ALA A 1 688 ? -12.383 12.010 11.189 1.00 97.94 688 ALA A N 1
ATOM 5312 C CA . ALA A 1 688 ? -13.723 12.599 11.069 1.00 97.94 688 ALA A CA 1
ATOM 5313 C C . ALA A 1 688 ? -14.764 11.545 10.648 1.00 97.94 688 ALA A C 1
ATOM 5315 O O . ALA A 1 688 ? -15.317 11.590 9.551 1.00 97.94 688 ALA A O 1
ATOM 5316 N N . THR A 1 689 ? -15.008 10.577 11.531 1.00 97.81 689 THR A N 1
ATOM 5317 C CA . THR A 1 689 ? -16.021 9.532 11.350 1.00 97.81 689 THR A CA 1
ATOM 5318 C C . THR A 1 689 ? -17.424 10.134 11.267 1.00 97.81 689 THR A C 1
ATOM 5320 O O . THR A 1 689 ? -17.639 11.250 11.757 1.00 97.81 689 THR A O 1
ATOM 5323 N N . PRO A 1 690 ? -18.418 9.387 10.748 1.00 97.38 690 PRO A N 1
ATOM 5324 C CA . PRO A 1 690 ? -19.807 9.839 10.755 1.00 97.38 690 PRO A CA 1
ATOM 5325 C C . PRO A 1 690 ? -20.301 10.279 12.141 1.00 97.38 690 PRO A C 1
ATOM 5327 O O . PRO A 1 690 ? -20.967 11.302 12.270 1.00 97.38 690 PRO A O 1
ATOM 5330 N N . GLU A 1 691 ? -19.887 9.580 13.204 1.00 95.12 691 GLU A N 1
ATOM 5331 C CA . GLU A 1 691 ? -20.160 9.977 14.592 1.00 95.12 691 GLU A CA 1
ATOM 5332 C C . GLU A 1 691 ? -19.667 11.406 14.885 1.00 95.12 691 GLU A C 1
ATOM 5334 O O . GLU A 1 691 ? -20.447 12.259 15.316 1.00 95.12 691 GLU A O 1
ATOM 5339 N N . ARG A 1 692 ? -18.390 11.698 14.604 1.00 95.38 692 ARG A N 1
ATOM 5340 C CA . ARG A 1 692 ? -17.790 13.011 14.887 1.00 95.38 692 ARG A CA 1
ATOM 5341 C C . ARG A 1 692 ? -18.350 14.110 13.986 1.00 95.38 692 ARG A C 1
ATOM 5343 O O . ARG A 1 692 ? -18.645 15.197 14.478 1.00 95.38 692 ARG A O 1
ATOM 5350 N N . ALA A 1 693 ? -18.536 13.836 12.695 1.00 96.62 693 ALA A N 1
ATOM 5351 C CA . ALA A 1 693 ? -19.085 14.800 11.744 1.00 96.62 693 ALA A CA 1
ATOM 5352 C C . ALA A 1 693 ? -20.540 15.176 12.085 1.00 96.62 693 ALA A C 1
ATOM 5354 O O . ALA A 1 693 ? -20.886 16.362 12.100 1.00 96.62 693 ALA A O 1
ATOM 5355 N N . CYS A 1 694 ? -21.376 14.191 12.439 1.00 95.69 694 CYS A N 1
ATOM 5356 C CA . CYS A 1 694 ? -22.761 14.415 12.857 1.00 95.69 694 CYS A CA 1
ATOM 5357 C C . CYS A 1 694 ? -22.840 15.276 14.126 1.00 95.69 694 CYS A C 1
ATOM 5359 O O . CYS A 1 694 ? -23.610 16.237 14.181 1.00 95.69 694 CYS A O 1
ATOM 5361 N N . LEU A 1 695 ? -22.042 14.949 15.150 1.00 93.81 695 LEU A N 1
ATOM 5362 C CA . LEU A 1 695 ? -22.026 15.701 16.407 1.00 93.81 695 LEU A CA 1
ATOM 5363 C C . LEU A 1 695 ? -21.488 17.126 16.210 1.00 93.81 695 LEU A C 1
ATOM 5365 O O . LEU A 1 695 ? -22.025 18.073 16.787 1.00 93.81 695 LEU A O 1
ATOM 5369 N N . ALA A 1 696 ? -20.481 17.309 15.350 1.00 95.06 696 ALA A N 1
ATOM 5370 C CA . ALA A 1 696 ? -19.898 18.619 15.068 1.00 95.06 696 ALA A CA 1
ATOM 5371 C C . ALA A 1 696 ? -20.871 19.577 14.351 1.00 95.06 696 ALA A C 1
ATOM 5373 O O . ALA A 1 696 ? -20.794 20.792 14.563 1.00 95.06 696 ALA A O 1
ATOM 5374 N N . CYS A 1 697 ? -21.834 19.056 13.576 1.00 94.38 697 CYS A N 1
ATOM 5375 C CA . CYS A 1 697 ? -22.898 19.861 12.959 1.00 94.38 697 CYS A CA 1
ATOM 5376 C C . CYS A 1 697 ? -23.781 20.587 13.992 1.00 94.38 697 CYS A C 1
ATOM 5378 O O . CYS A 1 697 ? -24.443 21.558 13.633 1.00 94.38 697 CYS A O 1
ATOM 5380 N N . ALA A 1 698 ? -23.787 20.141 15.259 1.00 88.38 698 ALA A N 1
ATOM 5381 C CA . ALA A 1 698 ? -24.489 20.777 16.379 1.00 88.38 698 ALA A CA 1
ATOM 5382 C C . ALA A 1 698 ? -25.973 21.087 16.096 1.00 88.38 698 ALA A C 1
ATOM 5384 O O . ALA A 1 698 ? -26.499 22.135 16.481 1.00 88.38 698 ALA A O 1
ATOM 5385 N N . SER A 1 699 ? -26.654 20.164 15.410 1.00 87.38 699 SER A N 1
ATOM 5386 C CA . SER A 1 699 ? -28.063 20.307 15.042 1.00 87.38 699 SER A CA 1
ATOM 5387 C C . SER A 1 699 ? -28.973 20.427 16.278 1.00 87.38 699 SER A C 1
ATOM 5389 O O . SER A 1 699 ? -28.629 19.914 17.352 1.00 87.38 699 SER A O 1
ATOM 5391 N N . PRO A 1 700 ? -30.189 20.991 16.141 1.00 85.94 700 PRO A N 1
ATOM 5392 C CA . PRO A 1 700 ? -31.174 21.025 17.226 1.00 85.94 700 PRO A CA 1
ATOM 5393 C C . PRO A 1 700 ? -31.501 19.645 17.820 1.00 85.94 700 PRO A C 1
ATOM 5395 O O . PRO A 1 700 ? -31.979 19.557 18.946 1.00 85.94 700 PRO A O 1
ATOM 5398 N N . PHE A 1 701 ? -31.261 18.558 17.077 1.00 89.12 701 PHE A N 1
ATOM 5399 C CA . PHE A 1 701 ? -31.433 17.190 17.568 1.00 89.12 701 PHE A CA 1
ATOM 5400 C C . PHE A 1 701 ? -30.316 16.789 18.529 1.00 89.12 701 PHE A C 1
ATOM 5402 O O . PHE A 1 701 ? -30.601 16.255 19.596 1.00 89.12 701 PHE A O 1
ATOM 5409 N N . THR A 1 702 ? -29.060 17.097 18.191 1.00 85.06 702 THR A N 1
ATOM 5410 C CA . THR A 1 702 ? -27.911 16.793 19.060 1.00 85.06 702 THR A CA 1
ATOM 5411 C C . THR A 1 702 ? -27.986 17.545 20.391 1.00 85.06 702 THR A C 1
ATOM 5413 O O . THR A 1 702 ? -27.674 16.972 21.428 1.00 85.06 702 THR A O 1
ATOM 5416 N N . GLN A 1 703 ? -28.516 18.774 20.394 1.00 80.19 703 GLN A N 1
ATOM 5417 C CA . GLN A 1 703 ? -28.720 19.576 21.610 1.00 80.19 703 GLN A CA 1
ATOM 5418 C C . GLN A 1 703 ? -29.792 19.010 22.559 1.00 80.19 703 GLN A C 1
ATOM 5420 O O . GLN A 1 703 ? -29.806 19.351 23.739 1.00 80.19 703 GLN A O 1
ATOM 5425 N N . LYS A 1 704 ? -30.693 18.143 22.072 1.00 88.31 704 LYS A N 1
ATOM 5426 C CA . LYS A 1 704 ? -31.712 17.475 22.905 1.00 88.31 704 LYS A CA 1
ATOM 5427 C C . LYS A 1 704 ? -31.173 16.246 23.640 1.00 88.31 704 LYS A C 1
ATOM 5429 O O . LYS A 1 704 ? -31.879 15.698 24.485 1.00 88.31 704 LYS A O 1
ATOM 5434 N N . ILE A 1 705 ? -29.968 15.783 23.306 1.00 87.25 705 ILE A N 1
ATOM 5435 C CA . ILE A 1 705 ? -29.361 14.608 23.931 1.00 87.25 705 ILE A CA 1
ATOM 5436 C C . ILE A 1 705 ? -28.732 15.049 25.262 1.00 87.25 705 ILE A C 1
ATOM 5438 O O . ILE A 1 705 ? -27.867 15.926 25.256 1.00 87.25 705 ILE A O 1
ATOM 5442 N N . PRO A 1 706 ? -29.136 14.474 26.410 1.00 83.94 706 PRO A N 1
ATOM 5443 C CA . PRO A 1 706 ? -28.560 14.845 27.695 1.00 83.94 706 PRO A CA 1
ATOM 5444 C C . PRO A 1 706 ? -27.087 14.427 27.756 1.00 83.94 706 PRO A C 1
ATOM 5446 O O . PRO A 1 706 ? -26.745 13.277 27.477 1.00 83.94 706 PRO A O 1
ATOM 5449 N N . ALA A 1 707 ? -26.214 15.353 28.148 1.00 79.25 707 ALA A N 1
ATOM 5450 C CA . ALA A 1 707 ? -24.809 15.045 28.376 1.00 79.25 707 ALA A CA 1
ATOM 5451 C C . ALA A 1 707 ? -24.647 14.177 29.635 1.00 79.25 707 ALA A C 1
ATOM 5453 O O . ALA A 1 707 ? -25.170 14.504 30.703 1.00 79.25 707 ALA A O 1
ATOM 5454 N N . SER A 1 708 ? -23.894 13.082 29.528 1.00 81.94 708 SER A N 1
ATOM 5455 C CA . SER A 1 708 ? -23.550 12.256 30.687 1.00 81.94 708 SER A CA 1
ATOM 5456 C C . SER A 1 708 ? -22.577 12.989 31.612 1.00 81.94 708 SER A C 1
ATOM 5458 O O . SER A 1 708 ? -21.628 13.623 31.153 1.00 81.94 708 SER A O 1
ATOM 5460 N N . THR A 1 709 ? -22.757 12.864 32.929 1.00 83.31 709 THR A N 1
ATOM 5461 C CA . THR A 1 709 ? -21.831 13.458 33.905 1.00 83.31 709 THR A CA 1
ATOM 5462 C C . THR A 1 709 ? -20.478 12.729 33.869 1.00 83.31 709 THR A C 1
ATOM 5464 O O . THR A 1 709 ? -20.459 11.503 34.030 1.00 83.31 709 THR A O 1
ATOM 5467 N N . PRO A 1 710 ? -19.338 13.424 33.696 1.00 78.81 710 PRO A N 1
ATOM 5468 C CA . PRO A 1 710 ? -18.017 12.795 33.745 1.00 78.81 710 PRO A CA 1
ATOM 5469 C C . PRO A 1 710 ? -17.805 12.014 35.049 1.00 78.81 710 PRO A C 1
ATOM 5471 O O . PRO A 1 710 ? -18.189 12.473 36.123 1.00 78.81 710 PRO A O 1
ATOM 5474 N N . GLY A 1 711 ? -17.236 10.810 34.956 1.00 81.25 711 GLY A N 1
ATOM 5475 C CA . GLY A 1 711 ? -16.998 9.927 36.106 1.00 81.25 711 GLY A CA 1
ATOM 5476 C C . GLY A 1 711 ? -18.230 9.182 36.646 1.00 81.25 711 GLY A C 1
ATOM 5477 O O . GLY A 1 711 ? -18.073 8.327 37.511 1.00 81.25 711 GLY A O 1
ATOM 5478 N N . SER A 1 712 ? -19.443 9.441 36.136 1.00 87.50 712 SER A N 1
ATOM 5479 C CA . SER A 1 712 ? -20.665 8.746 36.594 1.00 87.50 712 SER A CA 1
ATOM 5480 C C . SER A 1 712 ? -20.819 7.310 36.071 1.00 87.50 712 SER A C 1
ATOM 5482 O O . SER A 1 712 ? -21.640 6.551 36.582 1.00 87.50 712 SER A O 1
ATOM 5484 N N . PHE A 1 713 ? -20.032 6.917 35.067 1.00 85.44 713 PHE A N 1
ATOM 5485 C CA . PHE A 1 713 ? -20.007 5.573 34.492 1.00 85.44 713 PHE A CA 1
ATOM 5486 C C . PHE A 1 713 ? -18.606 5.253 33.960 1.00 85.44 713 PHE A C 1
ATOM 5488 O O . PHE A 1 713 ? -17.823 6.154 33.653 1.00 85.44 713 PHE A O 1
ATOM 5495 N N . LYS A 1 714 ? -18.296 3.961 33.808 1.00 84.25 714 LYS A N 1
ATOM 5496 C CA . LYS A 1 714 ? -17.092 3.513 33.101 1.00 84.25 714 LYS A CA 1
ATOM 5497 C C . LYS A 1 714 ? -17.391 3.499 31.595 1.00 84.25 714 LYS A C 1
ATOM 5499 O O . LYS A 1 714 ? -18.288 2.756 31.189 1.00 84.25 714 LYS A O 1
ATOM 5504 N N . PRO A 1 715 ? -16.699 4.299 30.765 1.00 87.56 715 PRO A N 1
ATOM 5505 C CA . PRO A 1 715 ? -16.965 4.322 29.333 1.00 87.56 715 PRO A CA 1
ATOM 5506 C C . PRO A 1 715 ? -16.617 2.975 28.698 1.00 87.56 715 PRO A C 1
ATOM 5508 O O . PRO A 1 715 ? -15.735 2.260 29.173 1.00 87.56 715 PRO A O 1
ATOM 5511 N N . TRP A 1 716 ? -17.316 2.619 27.617 1.00 90.00 716 TRP A N 1
ATOM 5512 C CA . TRP A 1 716 ? -17.054 1.358 26.922 1.00 90.00 716 TRP A CA 1
ATOM 5513 C C . TRP A 1 716 ? -15.638 1.328 26.338 1.00 90.00 716 TRP A C 1
ATOM 5515 O O . TRP A 1 716 ? -14.945 0.327 26.520 1.00 90.00 716 TRP A O 1
ATOM 5525 N N . ALA A 1 717 ? -15.203 2.430 25.714 1.00 89.88 717 ALA A N 1
ATOM 5526 C CA . ALA A 1 717 ? -13.876 2.623 25.133 1.00 89.88 717 ALA A CA 1
ATOM 5527 C C . ALA A 1 717 ? -13.162 3.856 25.722 1.00 89.88 717 ALA A C 1
ATOM 5529 O O . ALA A 1 717 ? -13.812 4.790 26.192 1.00 89.88 717 ALA A O 1
ATOM 5530 N N . LEU A 1 718 ? -11.826 3.851 25.682 1.00 82.81 718 LEU A N 1
ATOM 5531 C CA . LEU A 1 718 ? -10.975 4.991 26.007 1.00 82.81 718 LEU A CA 1
ATOM 5532 C C . LEU A 1 718 ? -11.248 6.138 25.044 1.00 82.81 718 LEU A C 1
ATOM 5534 O O . LEU A 1 718 ? -11.276 5.957 23.825 1.00 82.81 718 LEU A O 1
ATOM 5538 N N . ASN A 1 719 ? -11.387 7.331 25.609 1.00 67.69 719 ASN A N 1
ATOM 5539 C CA . ASN A 1 719 ? -11.577 8.547 24.842 1.00 67.69 719 ASN A CA 1
ATOM 5540 C C . ASN A 1 719 ? -10.208 9.060 24.371 1.00 67.69 719 ASN A C 1
ATOM 5542 O O . ASN A 1 719 ? -9.688 10.040 24.886 1.00 67.69 719 ASN A O 1
ATOM 5546 N N . MET A 1 720 ? -9.594 8.361 23.412 1.00 57.88 720 MET A N 1
ATOM 5547 C CA . MET A 1 720 ? -8.316 8.789 22.818 1.00 57.88 720 MET A CA 1
ATOM 5548 C C . MET A 1 720 ? -8.479 9.992 21.870 1.00 57.88 720 MET A C 1
ATOM 5550 O O . MET A 1 720 ? -7.499 10.513 21.348 1.00 57.88 720 MET A O 1
ATOM 5554 N N . VAL A 1 721 ? -9.727 10.413 21.641 1.00 45.91 721 VAL A N 1
ATOM 5555 C CA . VAL A 1 721 ? -10.150 11.537 20.808 1.00 45.91 721 VAL A CA 1
ATOM 5556 C C . VAL A 1 721 ? -11.436 12.095 21.442 1.00 45.91 721 VAL A C 1
ATOM 5558 O O . VAL A 1 721 ? -12.434 11.381 21.481 1.00 45.91 721 VAL A O 1
ATOM 5561 N N . SER A 1 722 ? -11.419 13.300 22.021 1.00 40.72 722 SER A N 1
ATOM 5562 C CA . SER A 1 722 ? -12.490 13.774 22.922 1.00 40.72 722 SER A CA 1
ATOM 5563 C C . SER A 1 722 ? -13.629 14.506 22.200 1.00 40.72 722 SER A C 1
ATOM 5565 O O . SER A 1 722 ? -13.399 15.360 21.353 1.00 40.72 722 SER A O 1
ATOM 5567 N N . PHE A 1 723 ? -14.865 14.246 22.636 1.00 36.06 723 PHE A N 1
ATOM 5568 C CA . PHE A 1 723 ? -16.025 15.132 22.499 1.00 36.06 723 PHE A CA 1
ATOM 5569 C C . PHE A 1 723 ? -16.526 15.476 23.911 1.00 36.06 723 PHE A C 1
ATOM 5571 O O . PHE A 1 723 ? -17.383 14.783 24.453 1.00 36.06 723 PHE A O 1
ATOM 5578 N N . MET A 1 724 ? -15.989 16.523 24.541 1.00 28.86 724 MET A N 1
ATOM 5579 C CA . MET A 1 724 ? -16.644 17.167 25.686 1.00 28.86 724 MET A CA 1
ATOM 5580 C C . MET A 1 724 ? -16.417 18.679 25.651 1.00 28.86 724 MET A C 1
ATOM 5582 O O . MET A 1 724 ? -15.296 19.164 25.775 1.00 28.86 724 MET A O 1
ATOM 5586 N N . SER A 1 725 ? -17.509 19.427 25.497 1.00 28.41 725 SER A N 1
ATOM 5587 C CA . SER A 1 725 ? -17.552 20.871 25.712 1.00 28.41 725 SER A CA 1
ATOM 5588 C C . SER A 1 725 ? -17.413 21.177 27.206 1.00 28.41 725 SER A C 1
ATOM 5590 O O . SER A 1 725 ? -18.233 20.729 28.009 1.00 28.41 725 SER A O 1
ATOM 5592 N N . ASN A 1 726 ? -16.415 21.973 27.582 1.00 28.23 726 ASN A N 1
ATOM 5593 C CA . ASN A 1 726 ? -16.281 22.536 28.925 1.00 28.23 726 ASN A CA 1
ATOM 5594 C C . ASN A 1 726 ? -17.447 23.496 29.239 1.00 28.23 726 ASN A C 1
ATOM 5596 O O . ASN A 1 726 ? -17.392 24.657 28.842 1.00 28.23 726 ASN A O 1
ATOM 5600 N N . GLN A 1 727 ? -18.461 23.063 29.999 1.00 27.84 727 GLN A N 1
ATOM 5601 C CA . GLN A 1 727 ? -19.336 23.964 30.770 1.00 27.84 727 GLN A CA 1
ATOM 5602 C C . GLN A 1 727 ? -19.669 23.382 32.161 1.00 27.84 727 GLN A C 1
ATOM 5604 O O . GLN A 1 727 ? -19.779 22.173 32.344 1.00 27.84 727 GLN A O 1
ATOM 5609 N N . LYS A 1 728 ? -19.739 24.277 33.158 1.00 30.67 728 LYS A N 1
ATOM 5610 C CA . LYS A 1 728 ? -19.763 24.032 34.617 1.00 30.67 728 LYS A CA 1
ATOM 5611 C C . LYS A 1 728 ? -21.039 23.333 35.139 1.00 30.67 728 LYS A C 1
ATOM 5613 O O . LYS A 1 728 ? -22.115 23.463 34.574 1.00 30.67 728 LYS A O 1
ATOM 5618 N N . GLN A 1 729 ? -20.873 22.647 36.279 1.00 33.09 729 GLN A N 1
ATOM 5619 C CA . GLN A 1 729 ? -21.829 21.807 37.030 1.00 33.09 729 GLN A CA 1
ATOM 5620 C C . GLN A 1 729 ? -23.083 22.512 37.600 1.00 33.09 729 GLN A C 1
ATOM 5622 O O . GLN A 1 729 ? -22.959 23.587 38.180 1.00 33.09 729 GLN A O 1
ATOM 5627 N N . GLN A 1 730 ? -24.218 21.786 37.643 1.00 26.41 730 GLN A N 1
ATOM 5628 C CA . GLN A 1 730 ? -25.247 21.824 38.710 1.00 26.41 730 GLN A CA 1
ATOM 5629 C C . GLN A 1 730 ? -25.936 20.439 38.881 1.00 26.41 730 GLN A C 1
ATOM 5631 O O . GLN A 1 730 ? -26.058 19.685 37.919 1.00 26.41 730 GLN A O 1
ATOM 5636 N N . LYS A 1 731 ? -26.325 20.087 40.125 1.00 27.52 731 LYS A N 1
ATOM 5637 C CA . LYS A 1 731 ? -26.911 18.792 40.584 1.00 27.52 731 LYS A CA 1
ATOM 5638 C C . LYS A 1 731 ? -28.463 18.878 40.749 1.00 27.52 731 LYS A C 1
ATOM 5640 O O . LYS A 1 731 ? -28.995 19.972 40.622 1.00 27.52 731 LYS A O 1
ATOM 5645 N N . PRO A 1 732 ? -29.188 17.820 41.187 1.00 35.22 732 PRO A N 1
ATOM 5646 C CA . PRO A 1 732 ? -29.780 16.752 40.375 1.00 35.22 732 PRO A CA 1
ATOM 5647 C C . PRO A 1 732 ? -31.323 16.664 40.526 1.00 35.22 732 PRO A C 1
ATOM 5649 O O . PRO A 1 732 ? -31.915 17.253 41.427 1.00 35.22 732 PRO A O 1
ATOM 5652 N N . THR A 1 733 ? -31.992 15.826 39.728 1.00 25.20 733 THR A N 1
ATOM 5653 C CA . THR A 1 733 ? -33.257 15.192 40.158 1.00 25.20 733 THR A CA 1
ATOM 5654 C C . THR A 1 733 ? -33.459 13.848 39.458 1.00 25.20 733 THR A C 1
ATOM 5656 O O . THR A 1 733 ? -33.210 13.703 38.265 1.00 25.20 733 THR A O 1
ATOM 5659 N N . LEU A 1 734 ? -33.845 12.845 40.249 1.00 35.53 734 LEU A N 1
ATOM 5660 C CA . LEU A 1 734 ? -34.065 11.452 39.861 1.00 35.53 734 LEU A CA 1
ATOM 5661 C C . LEU A 1 734 ? -35.407 11.285 39.142 1.00 35.53 734 LEU A C 1
ATOM 5663 O O . LEU A 1 734 ? -36.413 11.806 39.611 1.00 35.53 734 LEU A O 1
ATOM 5667 N N . THR A 1 735 ? -35.449 10.463 38.094 1.00 27.42 735 THR A N 1
ATOM 5668 C CA . THR A 1 735 ? -36.543 9.503 37.845 1.00 27.42 735 THR A CA 1
ATOM 5669 C C . THR A 1 735 ? -36.136 8.531 36.741 1.00 27.42 735 THR A C 1
ATOM 5671 O O . THR A 1 735 ? -35.627 8.917 35.693 1.00 27.42 735 THR A O 1
ATOM 5674 N N . GLY A 1 736 ? -36.302 7.238 37.020 1.00 40.69 736 GLY A N 1
ATOM 5675 C CA . GLY A 1 736 ? -35.942 6.157 36.113 1.00 40.69 736 GLY A CA 1
ATOM 5676 C C . GLY A 1 736 ? -37.053 5.811 35.130 1.00 40.69 736 GLY A C 1
ATOM 5677 O O . GLY A 1 736 ? -38.230 5.949 35.442 1.00 40.69 736 GLY A O 1
ATOM 5678 N N . GLN A 1 737 ? -36.663 5.249 33.985 1.00 26.31 737 GLN A N 1
ATOM 5679 C CA . GLN A 1 737 ? -37.516 4.371 33.187 1.00 26.31 737 GLN A CA 1
ATOM 5680 C C . GLN A 1 737 ? -36.667 3.346 32.420 1.00 26.31 737 GLN A C 1
ATOM 5682 O O . GLN A 1 737 ? -35.653 3.669 31.804 1.00 26.31 737 GLN A O 1
ATOM 5687 N N . ARG A 1 738 ? -37.087 2.078 32.508 1.00 32.75 738 ARG A N 1
ATOM 5688 C CA . ARG A 1 738 ? -36.500 0.916 31.827 1.00 32.75 738 ARG A CA 1
ATOM 5689 C C . ARG A 1 738 ? -36.850 0.949 30.336 1.00 32.75 738 ARG A C 1
ATOM 5691 O O . ARG A 1 738 ? -38.029 0.914 29.995 1.00 32.75 738 ARG A O 1
ATOM 5698 N N . PHE A 1 739 ? -35.843 0.881 29.466 1.00 25.69 739 PHE A N 1
ATOM 5699 C CA . PHE A 1 739 ? -36.028 0.610 28.038 1.00 25.69 739 PHE A CA 1
ATOM 5700 C C . PHE A 1 739 ? -35.820 -0.882 27.739 1.00 25.69 739 PHE A C 1
ATOM 5702 O O . PHE A 1 739 ? -34.782 -1.457 28.064 1.00 25.69 739 PHE A O 1
ATOM 5709 N N . LYS A 1 740 ? -36.827 -1.516 27.122 1.00 30.97 740 LYS A N 1
ATOM 5710 C CA . LYS A 1 740 ? -36.757 -2.883 26.581 1.00 30.97 740 LYS A CA 1
ATOM 5711 C C . LYS A 1 740 ? -35.836 -2.905 25.356 1.00 30.97 740 LYS A C 1
ATOM 5713 O O . LYS A 1 740 ? -36.165 -2.336 24.319 1.00 30.97 740 LYS A O 1
ATOM 5718 N N . THR A 1 741 ? -34.715 -3.608 25.464 1.00 27.31 741 THR A N 1
ATOM 5719 C CA . THR A 1 741 ? -33.828 -3.981 24.358 1.00 27.31 741 THR A CA 1
ATOM 5720 C C . THR A 1 741 ? -34.520 -4.992 23.439 1.00 27.31 741 THR A C 1
ATOM 5722 O O . THR A 1 741 ? -35.020 -6.021 23.894 1.00 27.31 741 THR A O 1
ATOM 5725 N N . ARG A 1 742 ? -34.530 -4.734 22.123 1.00 31.22 742 ARG A N 1
ATOM 5726 C CA . ARG A 1 742 ? -34.804 -5.777 21.122 1.00 31.22 742 ARG A CA 1
ATOM 5727 C C . ARG A 1 742 ? -33.660 -6.792 21.186 1.00 31.22 742 ARG A C 1
ATOM 5729 O O . ARG A 1 742 ? -32.523 -6.440 20.878 1.00 31.22 742 ARG A O 1
ATOM 5736 N N . LYS A 1 743 ? -33.968 -8.026 21.603 1.00 30.42 743 LYS A N 1
ATOM 5737 C CA . LYS A 1 743 ? -33.078 -9.185 21.461 1.00 30.42 743 LYS A CA 1
ATOM 5738 C C . LYS A 1 743 ? -32.616 -9.249 20.002 1.00 30.42 743 LYS A C 1
ATOM 5740 O O . LYS A 1 743 ? -33.445 -9.358 19.105 1.00 30.42 743 LYS A O 1
ATOM 5745 N N . ARG A 1 744 ? -31.308 -9.135 19.765 1.00 41.03 744 ARG A N 1
ATOM 5746 C CA . ARG A 1 744 ? -30.707 -9.694 18.550 1.00 41.03 744 ARG A CA 1
ATOM 5747 C C . ARG A 1 744 ? -30.803 -11.205 18.713 1.00 41.03 744 ARG A C 1
ATOM 5749 O O . ARG A 1 744 ? -30.401 -11.701 19.761 1.00 41.03 744 ARG A O 1
ATOM 5756 N N . ASP A 1 745 ? -31.371 -11.891 17.729 1.00 40.81 745 ASP A N 1
ATOM 5757 C CA . ASP A 1 745 ? -31.446 -13.350 17.719 1.00 40.81 745 ASP A CA 1
ATOM 5758 C C . ASP A 1 745 ? -30.020 -13.920 17.732 1.00 40.81 745 ASP A C 1
ATOM 5760 O O . ASP A 1 745 ? -29.309 -13.914 16.724 1.00 40.81 745 ASP A O 1
ATOM 5764 N N . GLU A 1 746 ? -29.564 -14.343 18.910 1.00 50.44 746 GLU A N 1
ATOM 5765 C CA . GLU A 1 746 ? -28.379 -15.178 19.053 1.00 50.44 746 GLU A CA 1
ATOM 5766 C C . GLU A 1 746 ? -28.737 -16.559 18.504 1.00 50.44 746 GLU A C 1
ATOM 5768 O O . GLU A 1 746 ? -29.500 -17.304 19.114 1.00 50.44 746 GLU A O 1
ATOM 5773 N N . LYS A 1 747 ? -28.222 -16.879 17.314 1.00 63.97 747 LYS A N 1
ATOM 5774 C CA . LYS A 1 747 ? -28.280 -18.239 16.773 1.00 63.97 747 LYS A CA 1
ATOM 5775 C C . LYS A 1 747 ? -27.403 -19.164 17.607 1.00 63.97 747 LYS A C 1
ATOM 5777 O O . LYS A 1 747 ? -26.314 -18.771 18.036 1.00 63.97 747 LYS A O 1
ATOM 5782 N N . GLU A 1 748 ? -27.857 -20.394 17.800 1.00 65.06 748 GLU A N 1
ATOM 5783 C CA . GLU A 1 748 ? -27.123 -21.394 18.570 1.00 65.06 748 GLU A CA 1
ATOM 5784 C C . GLU A 1 748 ? -25.828 -21.788 17.843 1.00 65.06 748 GLU A C 1
ATOM 5786 O O . GLU A 1 748 ? -25.792 -22.015 16.630 1.00 65.06 748 GLU A O 1
ATOM 5791 N N . ARG A 1 749 ? -24.725 -21.818 18.597 1.00 66.44 749 ARG A N 1
ATOM 5792 C CA . ARG A 1 749 ? -23.404 -22.194 18.089 1.00 66.44 749 ARG A CA 1
ATOM 5793 C C . ARG A 1 749 ? -23.189 -23.683 18.325 1.00 66.44 749 ARG A C 1
ATOM 5795 O O . ARG A 1 749 ? -22.729 -24.066 19.393 1.00 66.44 749 ARG A O 1
ATOM 5802 N N . PHE A 1 750 ? -23.480 -24.482 17.313 1.00 74.12 750 PHE A N 1
ATOM 5803 C CA . PHE A 1 750 ? -23.154 -25.910 17.285 1.00 74.12 750 PHE A CA 1
ATOM 5804 C C . PHE A 1 750 ? -21.672 -26.129 16.987 1.00 74.12 750 PHE A C 1
ATOM 5806 O O . PHE A 1 750 ? -21.013 -25.197 16.533 1.00 74.12 750 PHE A O 1
ATOM 5813 N N . ASP A 1 751 ? -21.129 -27.316 17.227 1.00 79.38 751 ASP A N 1
ATOM 5814 C CA . ASP A 1 751 ? -19.929 -27.784 16.521 1.00 79.38 751 ASP A CA 1
ATOM 5815 C C . ASP A 1 751 ? -20.324 -28.361 15.134 1.00 79.38 751 ASP A C 1
ATOM 5817 O O . ASP A 1 751 ? -21.521 -28.513 14.862 1.00 79.38 751 ASP A O 1
ATOM 5821 N N . PRO A 1 752 ? -19.375 -28.622 14.210 1.00 79.75 752 PRO A N 1
ATOM 5822 C CA . PRO A 1 752 ? -19.706 -29.145 12.880 1.00 79.75 752 PRO A CA 1
ATOM 5823 C C . PRO A 1 752 ? -20.507 -30.455 12.901 1.00 79.75 752 PRO A C 1
ATOM 5825 O O . PRO A 1 752 ? -21.379 -30.639 12.054 1.00 79.75 752 PRO A O 1
ATOM 5828 N N . THR A 1 753 ? -20.259 -31.331 13.877 1.00 84.00 753 THR A N 1
ATOM 5829 C CA . THR A 1 753 ? -20.922 -32.636 13.998 1.00 84.00 753 THR A CA 1
ATOM 5830 C C . THR A 1 753 ? -22.374 -32.477 14.448 1.00 84.00 753 THR A C 1
ATOM 5832 O O . THR A 1 753 ? -23.278 -33.015 13.818 1.00 84.00 753 THR A O 1
ATOM 5835 N N . GLN A 1 754 ? -22.637 -31.650 15.461 1.00 85.75 754 GLN A N 1
ATOM 5836 C CA . GLN A 1 754 ? -23.993 -31.330 15.920 1.00 85.75 754 GLN A CA 1
ATOM 5837 C C . GLN A 1 754 ? -24.797 -30.564 14.859 1.00 85.75 754 GLN A C 1
ATOM 5839 O O . GLN A 1 754 ? -26.008 -30.758 14.707 1.00 85.75 754 GLN A O 1
ATOM 5844 N N . PHE A 1 755 ? -24.129 -29.691 14.096 1.00 91.44 755 PHE A N 1
ATOM 5845 C CA . PHE A 1 755 ? -24.740 -29.032 12.945 1.00 91.44 755 PHE A CA 1
ATOM 5846 C C . PHE A 1 755 ? -25.133 -30.057 11.873 1.00 91.44 755 PHE A C 1
ATOM 5848 O O . PHE A 1 755 ? -26.259 -30.015 11.373 1.00 91.44 755 PHE A O 1
ATOM 5855 N N . GLN A 1 756 ? -24.234 -30.995 11.552 1.00 90.19 756 GLN A N 1
ATOM 5856 C CA . GLN A 1 756 ? -24.502 -32.081 10.612 1.00 90.19 756 GLN A CA 1
ATOM 5857 C C . GLN A 1 756 ? -25.680 -32.941 11.068 1.00 90.19 756 GLN A C 1
ATOM 5859 O O . GLN A 1 756 ? -26.593 -33.153 10.277 1.00 90.19 756 GLN A O 1
ATOM 5864 N N . GLU A 1 757 ? -25.704 -33.384 12.326 1.00 89.75 757 GLU A N 1
ATOM 5865 C CA . GLU A 1 757 ? -26.811 -34.162 12.898 1.00 89.75 757 GLU A CA 1
ATOM 5866 C C . GLU A 1 757 ? -28.152 -33.445 12.744 1.00 89.75 757 GLU A C 1
ATOM 5868 O O . GLU A 1 757 ? -29.121 -34.043 12.279 1.00 89.75 757 GLU A O 1
ATOM 5873 N N . SER A 1 758 ? -28.192 -32.144 13.039 1.00 91.31 758 SER A N 1
ATOM 5874 C CA . SER A 1 758 ? -29.410 -31.335 12.931 1.00 91.31 758 SER A CA 1
ATOM 5875 C C . SER A 1 758 ? -29.925 -31.235 11.491 1.00 91.31 758 SER A C 1
ATOM 5877 O O . SER A 1 758 ? -31.131 -31.319 11.249 1.00 91.31 758 SER A O 1
ATOM 5879 N N . ILE A 1 759 ? -29.024 -31.054 10.518 1.00 94.44 759 ILE A N 1
ATOM 5880 C CA . ILE A 1 759 ? -29.393 -30.998 9.097 1.00 94.44 759 ILE A CA 1
ATOM 5881 C C . ILE A 1 759 ? -29.807 -32.379 8.591 1.00 94.44 759 ILE A C 1
ATOM 5883 O O . ILE A 1 759 ? -30.872 -32.500 7.992 1.00 94.44 759 ILE A O 1
ATOM 5887 N N . VAL A 1 760 ? -29.014 -33.418 8.861 1.00 93.19 760 VAL A N 1
ATOM 5888 C CA . VAL A 1 760 ? -29.281 -34.798 8.431 1.00 93.19 760 VAL A CA 1
ATOM 5889 C C . VAL A 1 760 ? -30.610 -35.300 8.990 1.00 93.19 760 VAL A C 1
ATOM 5891 O O . VAL A 1 760 ? -31.410 -35.858 8.244 1.00 93.19 760 VAL A O 1
ATOM 5894 N N . GLN A 1 761 ? -30.896 -35.053 10.272 1.00 91.25 761 GLN A N 1
ATOM 5895 C CA . GLN A 1 761 ? -32.167 -35.441 10.882 1.00 91.25 761 GLN A CA 1
ATOM 5896 C C . GLN A 1 761 ? -33.356 -34.766 10.189 1.00 91.25 761 GLN A C 1
ATOM 5898 O O . GLN A 1 761 ? -34.363 -35.421 9.928 1.00 91.25 761 GLN A O 1
ATOM 5903 N N . GLY A 1 762 ? -33.243 -33.475 9.870 1.00 91.75 762 GLY A N 1
ATOM 5904 C CA . GLY A 1 762 ? -34.298 -32.756 9.166 1.00 91.75 762 GLY A CA 1
ATOM 5905 C C . GLY A 1 762 ? -34.492 -33.221 7.725 1.00 91.75 762 GLY A C 1
ATOM 5906 O O . GLY A 1 762 ? -35.629 -33.421 7.309 1.00 91.75 762 GLY A O 1
ATOM 5907 N N . LEU A 1 763 ? -33.405 -33.487 6.994 1.00 92.50 763 LEU A N 1
ATOM 5908 C CA . LEU A 1 763 ? -33.477 -34.056 5.643 1.00 92.50 763 LEU A CA 1
ATOM 5909 C C . LEU A 1 763 ? -34.117 -35.453 5.648 1.00 92.50 763 LEU A C 1
ATOM 5911 O O . LEU A 1 763 ? -34.963 -35.754 4.808 1.00 92.50 763 LEU A O 1
ATOM 5915 N N . ASN A 1 764 ? -33.803 -36.279 6.650 1.00 91.06 764 ASN A N 1
ATOM 5916 C CA . ASN A 1 764 ? -34.425 -37.593 6.828 1.00 91.06 764 ASN A CA 1
ATOM 5917 C C . ASN A 1 764 ? -35.930 -37.510 7.138 1.00 91.06 764 ASN A C 1
ATOM 5919 O O . ASN A 1 764 ? -36.664 -38.444 6.827 1.00 91.06 764 ASN A O 1
ATOM 5923 N N . GLN A 1 765 ? -36.404 -36.405 7.724 1.00 90.50 765 GLN A N 1
ATOM 5924 C CA . GLN A 1 765 ? -37.833 -36.163 7.957 1.00 90.50 765 GLN A CA 1
ATOM 5925 C C . GLN A 1 765 ? -38.560 -35.646 6.712 1.00 90.50 765 GLN A C 1
ATOM 5927 O O . GLN A 1 765 ? -39.740 -35.941 6.537 1.00 90.50 765 GLN A O 1
ATOM 5932 N N . THR A 1 766 ? -37.885 -34.871 5.857 1.00 89.31 766 THR A N 1
ATOM 5933 C CA . THR A 1 766 ? -38.474 -34.357 4.609 1.00 89.31 766 THR A CA 1
ATOM 5934 C C . THR A 1 766 ? -38.506 -35.399 3.495 1.00 89.31 766 THR A C 1
ATOM 5936 O O . THR A 1 766 ? -39.352 -35.319 2.608 1.00 89.31 766 THR A O 1
ATOM 5939 N N . GLY A 1 767 ? -37.603 -36.381 3.533 1.00 86.12 767 GLY A N 1
ATOM 5940 C CA . GLY A 1 767 ? -37.499 -37.408 2.502 1.00 86.12 767 GLY A CA 1
ATOM 5941 C C . GLY A 1 767 ? -37.090 -36.834 1.141 1.00 86.12 767 GLY A C 1
ATOM 5942 O O . GLY A 1 767 ? -36.301 -35.894 1.064 1.00 86.12 767 GLY A O 1
ATOM 5943 N N . SER A 1 768 ? -37.641 -37.389 0.058 1.00 83.50 768 SER A N 1
ATOM 5944 C CA . SER A 1 768 ? -37.368 -36.969 -1.326 1.00 83.50 768 SER A CA 1
ATOM 5945 C C . SER A 1 768 ? -38.197 -35.766 -1.807 1.00 83.50 768 SER A C 1
ATOM 5947 O O . SER A 1 768 ? -38.071 -35.365 -2.964 1.00 83.50 768 SER A O 1
ATOM 5949 N N . ASP A 1 769 ? -39.035 -35.165 -0.952 1.00 91.06 769 ASP A N 1
ATOM 5950 C CA . ASP A 1 769 ? -39.790 -33.953 -1.293 1.00 91.06 769 ASP A CA 1
ATOM 5951 C C . ASP A 1 769 ? -38.880 -32.714 -1.214 1.00 91.06 769 ASP A C 1
ATOM 5953 O O . ASP A 1 769 ? -38.652 -32.132 -0.151 1.00 91.06 769 ASP A O 1
ATOM 5957 N N . LEU A 1 770 ? -38.367 -32.284 -2.369 1.00 91.88 770 LEU A N 1
ATOM 5958 C CA . LEU A 1 770 ? -37.453 -31.143 -2.477 1.00 91.88 770 LEU A CA 1
ATOM 5959 C C . LEU A 1 770 ? -38.095 -29.796 -2.094 1.00 91.88 770 LEU A C 1
ATOM 5961 O O . LEU A 1 770 ? -37.385 -28.873 -1.684 1.00 91.88 770 LEU A O 1
ATOM 5965 N N . GLU A 1 771 ? -39.424 -29.668 -2.157 1.00 91.19 771 GLU A N 1
ATOM 5966 C CA . GLU A 1 771 ? -40.114 -28.471 -1.668 1.00 91.19 771 GLU A CA 1
ATOM 5967 C C . GLU A 1 771 ? -40.163 -28.464 -0.136 1.00 91.19 771 GLU A C 1
ATOM 5969 O O . GLU A 1 771 ? -39.955 -27.419 0.492 1.00 91.19 771 GLU A O 1
ATOM 5974 N N . ALA A 1 772 ? -40.383 -29.630 0.479 1.00 91.81 772 ALA A N 1
ATOM 5975 C CA . ALA A 1 772 ? -40.267 -29.798 1.924 1.00 91.81 772 ALA A CA 1
ATOM 5976 C C . ALA A 1 772 ? -38.826 -29.559 2.405 1.00 91.81 772 ALA A C 1
ATOM 5978 O O . ALA A 1 772 ? -38.638 -28.856 3.401 1.00 91.81 772 ALA A O 1
ATOM 5979 N N . VAL A 1 773 ? -37.815 -30.033 1.665 1.00 93.81 773 VAL A N 1
ATOM 5980 C CA . VAL A 1 773 ? -36.391 -29.747 1.931 1.00 93.81 773 VAL A CA 1
ATOM 5981 C C . VAL A 1 773 ? -36.124 -28.240 1.917 1.00 93.81 773 VAL A C 1
ATOM 5983 O O . VAL A 1 773 ? -35.557 -27.704 2.870 1.00 93.81 773 VAL A O 1
ATOM 5986 N N . ALA A 1 774 ? -36.570 -27.516 0.884 1.00 93.12 774 ALA A N 1
ATOM 5987 C CA . ALA A 1 774 ? -36.367 -26.068 0.801 1.00 93.12 774 ALA A CA 1
ATOM 5988 C C . ALA A 1 774 ? -37.030 -25.312 1.971 1.00 93.12 774 ALA A C 1
ATOM 5990 O O . ALA A 1 774 ? -36.424 -24.400 2.541 1.00 93.12 774 ALA A O 1
ATOM 5991 N N . LYS A 1 775 ? -38.248 -25.711 2.367 1.00 93.19 775 LYS A N 1
ATOM 5992 C CA . LYS A 1 775 ? -38.954 -25.145 3.532 1.00 93.19 775 LYS A CA 1
ATOM 5993 C C . LYS A 1 775 ? -38.235 -25.443 4.845 1.00 93.19 775 LYS A C 1
ATOM 5995 O O . LYS A 1 775 ? -38.117 -24.551 5.684 1.00 93.19 775 LYS A O 1
ATOM 6000 N N . PHE A 1 776 ? -37.743 -26.670 5.018 1.00 95.25 776 PHE A N 1
ATOM 6001 C CA . PHE A 1 776 ? -36.949 -27.055 6.181 1.00 95.25 776 PHE A CA 1
ATOM 6002 C C . PHE A 1 776 ? -35.683 -26.203 6.287 1.00 95.25 776 PHE A C 1
ATOM 6004 O O . PHE A 1 776 ? -35.405 -25.669 7.357 1.00 95.25 776 PHE A O 1
ATOM 6011 N N . LEU A 1 777 ? -34.942 -26.023 5.191 1.00 95.12 777 LEU A N 1
ATOM 6012 C CA . LEU A 1 777 ? -33.709 -25.238 5.204 1.00 95.12 777 LEU A CA 1
ATOM 6013 C C . LEU A 1 777 ? -33.965 -23.746 5.507 1.00 95.12 777 LEU A C 1
ATOM 6015 O O . LEU A 1 777 ? -33.203 -23.136 6.252 1.00 95.12 777 LEU A O 1
ATOM 6019 N N . ASP A 1 778 ? -35.051 -23.143 5.011 1.00 92.25 778 ASP A N 1
ATOM 6020 C CA . ASP A 1 778 ? -35.420 -21.764 5.394 1.00 92.25 778 ASP A CA 1
ATOM 6021 C C . ASP A 1 778 ? -35.827 -21.670 6.878 1.00 92.25 778 ASP A C 1
ATOM 6023 O O . ASP A 1 778 ? -35.383 -20.780 7.606 1.00 92.25 778 ASP A O 1
ATOM 6027 N N . ALA A 1 779 ? -36.620 -22.623 7.380 1.00 90.31 779 ALA A N 1
ATOM 6028 C CA . ALA A 1 779 ? -37.028 -22.636 8.786 1.00 90.31 779 ALA A CA 1
ATOM 6029 C C . ALA A 1 779 ? -35.832 -22.848 9.735 1.00 90.31 779 ALA A C 1
ATOM 6031 O O . ALA A 1 779 ? -35.668 -22.135 10.731 1.00 90.31 779 ALA A O 1
ATOM 6032 N N . SER A 1 780 ? -34.967 -23.807 9.412 1.00 91.19 780 SER A N 1
ATOM 6033 C CA . SER A 1 780 ? -33.787 -24.162 10.200 1.00 91.19 780 SER A CA 1
ATOM 6034 C C . SER A 1 780 ? -32.720 -23.084 10.159 1.00 91.19 780 SER A C 1
ATOM 6036 O O . SER A 1 780 ? -32.061 -22.842 11.169 1.00 91.19 780 SER A O 1
ATOM 6038 N N . GLY A 1 781 ? -32.598 -22.353 9.052 1.00 85.62 781 GLY A N 1
ATOM 6039 C CA . GLY A 1 781 ? -31.681 -21.227 8.936 1.00 85.62 781 GLY A CA 1
ATOM 6040 C C . GLY A 1 781 ? -32.026 -20.038 9.840 1.00 85.62 781 GLY A C 1
ATOM 6041 O O . GLY A 1 781 ? -31.221 -19.114 9.934 1.00 85.62 781 GLY A O 1
ATOM 6042 N N . ALA A 1 782 ? -33.163 -20.027 10.547 1.00 81.94 782 ALA A N 1
ATOM 6043 C CA . ALA A 1 782 ? -33.410 -19.082 11.641 1.00 81.94 782 ALA A CA 1
ATOM 6044 C C . ALA A 1 782 ? -32.655 -19.459 12.930 1.00 81.94 782 ALA A C 1
ATOM 6046 O O . ALA A 1 782 ? -32.212 -18.570 13.653 1.00 81.94 782 ALA A O 1
ATOM 6047 N N . LYS A 1 783 ? -32.468 -20.759 13.190 1.00 85.31 783 LYS A N 1
ATOM 6048 C CA . LYS A 1 783 ? -31.824 -21.293 14.403 1.00 85.31 783 LYS A CA 1
ATOM 6049 C C . LYS A 1 783 ? -30.352 -21.642 14.182 1.00 85.31 783 LYS A C 1
ATOM 6051 O O . LYS A 1 783 ? -29.514 -21.337 15.024 1.00 85.31 783 LYS A O 1
ATOM 6056 N N . LEU A 1 784 ? -30.046 -22.239 13.033 1.00 89.25 784 LEU A N 1
ATOM 6057 C CA . LEU A 1 784 ? -28.724 -22.736 12.672 1.00 89.25 784 LEU A CA 1
ATOM 6058 C C . LEU A 1 784 ? -27.872 -21.647 11.997 1.00 89.25 784 LEU A C 1
ATOM 6060 O O . LEU A 1 784 ? -28.353 -20.816 11.209 1.00 89.25 784 LEU A O 1
ATOM 6064 N N . ASP A 1 785 ? -26.572 -21.647 12.294 1.00 89.25 785 ASP A N 1
ATOM 6065 C CA . ASP A 1 785 ? -25.608 -20.702 11.725 1.00 89.25 785 ASP A CA 1
ATOM 6066 C C . ASP A 1 785 ? -25.017 -21.207 10.398 1.00 89.25 785 ASP A C 1
ATOM 6068 O O . ASP A 1 785 ? -23.874 -21.662 10.323 1.00 89.25 785 ASP A O 1
ATOM 6072 N N . TYR A 1 786 ? -25.794 -21.082 9.318 1.00 93.38 786 TYR A N 1
ATOM 6073 C CA . TYR A 1 786 ? -25.342 -21.441 7.967 1.00 93.38 786 TYR A CA 1
ATOM 6074 C C . TYR A 1 786 ? -24.103 -20.670 7.516 1.00 93.38 786 TYR A C 1
ATOM 6076 O O . TYR A 1 786 ? -23.342 -21.174 6.700 1.00 93.38 786 TYR A O 1
ATOM 6084 N N . ARG A 1 787 ? -23.864 -19.457 8.035 1.00 89.00 787 ARG A N 1
ATOM 6085 C CA . ARG A 1 787 ? -22.686 -18.672 7.643 1.00 89.00 787 ARG A CA 1
ATOM 6086 C C . ARG A 1 787 ? -21.406 -19.345 8.120 1.00 89.00 787 ARG A C 1
ATOM 6088 O O . ARG A 1 787 ? -20.409 -19.316 7.405 1.00 89.00 787 ARG A O 1
ATOM 6095 N N . ARG A 1 788 ? -21.434 -19.906 9.330 1.00 88.81 788 ARG A N 1
ATOM 6096 C CA . ARG A 1 788 ? -20.286 -20.584 9.930 1.00 88.81 788 ARG A CA 1
ATOM 6097 C C . ARG A 1 788 ? -20.061 -21.982 9.356 1.00 88.81 788 ARG A C 1
ATOM 6099 O O . ARG A 1 788 ? -18.910 -22.375 9.218 1.00 88.81 788 ARG A O 1
ATOM 6106 N N . TYR A 1 789 ? -21.135 -22.689 9.009 1.00 92.31 789 TYR A N 1
ATOM 6107 C CA . TYR A 1 789 ? -21.105 -24.091 8.568 1.00 92.31 789 TYR A CA 1
ATOM 6108 C C . TYR A 1 789 ? -21.496 -24.273 7.096 1.00 92.31 789 TYR A C 1
ATOM 6110 O O . TYR A 1 789 ? -22.107 -25.274 6.739 1.00 92.31 789 TYR A O 1
ATOM 6118 N N . ALA A 1 790 ? -21.175 -23.300 6.238 1.00 92.94 790 ALA A N 1
ATOM 6119 C CA . ALA A 1 790 ? -21.559 -23.328 4.826 1.00 92.94 790 ALA A CA 1
ATOM 6120 C C . ALA A 1 790 ? -20.980 -24.544 4.079 1.00 92.94 790 ALA A C 1
ATOM 6122 O O . ALA A 1 790 ? -21.715 -25.215 3.368 1.00 92.94 790 ALA A O 1
ATOM 6123 N N . GLU A 1 791 ? -19.696 -24.848 4.288 1.00 91.81 791 GLU A N 1
ATOM 6124 C CA . GLU A 1 791 ? -19.018 -26.031 3.730 1.00 91.81 791 GLU A CA 1
ATOM 6125 C C . GLU A 1 791 ? -19.732 -27.321 4.156 1.00 91.81 791 GLU A C 1
ATOM 6127 O O . GLU A 1 791 ? -20.247 -28.048 3.314 1.00 91.81 791 GLU A O 1
ATOM 6132 N N . THR A 1 792 ? -19.901 -27.535 5.466 1.00 91.88 792 THR A N 1
ATOM 6133 C CA . THR A 1 792 ? -20.622 -28.694 6.016 1.00 91.88 792 THR A CA 1
ATOM 6134 C C . THR A 1 792 ? -22.049 -28.808 5.474 1.00 91.88 792 THR A C 1
ATOM 6136 O O . THR A 1 792 ? -22.506 -29.901 5.159 1.00 91.88 792 THR A O 1
ATOM 6139 N N . LEU A 1 793 ? -22.769 -27.689 5.346 1.00 95.25 793 LEU A N 1
ATOM 6140 C CA . LEU A 1 793 ? -24.124 -27.667 4.797 1.00 95.25 793 LEU A CA 1
ATOM 6141 C C . LEU A 1 793 ? -24.151 -28.162 3.347 1.00 95.25 793 LEU A C 1
ATOM 6143 O O . LEU A 1 793 ? -24.997 -28.982 2.998 1.00 95.25 793 LEU A O 1
ATOM 6147 N N . PHE A 1 794 ? -23.247 -27.663 2.505 1.00 95.62 794 PHE A N 1
ATOM 6148 C CA . PHE A 1 794 ? -23.210 -28.030 1.093 1.00 95.62 794 PHE A CA 1
ATOM 6149 C C . PHE A 1 794 ? -22.657 -29.441 0.866 1.00 95.62 794 PHE A C 1
ATOM 6151 O O . PHE A 1 794 ? -23.203 -30.144 0.019 1.00 95.62 794 PHE A O 1
ATOM 6158 N N . ASP A 1 795 ? -21.703 -29.900 1.678 1.00 93.12 795 ASP A N 1
ATOM 6159 C CA . ASP A 1 795 ? -21.271 -31.302 1.719 1.00 93.12 795 ASP A CA 1
ATOM 6160 C C . ASP A 1 795 ? -22.457 -32.242 1.986 1.00 93.12 795 ASP A C 1
ATOM 6162 O O . ASP A 1 795 ? -22.655 -33.218 1.266 1.00 93.12 795 ASP A O 1
ATOM 6166 N N . ILE A 1 796 ? -23.316 -31.920 2.961 1.00 93.50 796 ILE A N 1
ATOM 6167 C CA . ILE A 1 796 ? -24.498 -32.740 3.268 1.00 93.50 796 ILE A CA 1
ATOM 6168 C C . ILE A 1 796 ? -25.505 -32.722 2.114 1.00 93.50 796 ILE A C 1
ATOM 6170 O O . ILE A 1 796 ? -26.011 -33.772 1.725 1.00 93.50 796 ILE A O 1
ATOM 6174 N N . LEU A 1 797 ? -25.795 -31.551 1.539 1.00 94.88 797 LEU A N 1
ATOM 6175 C CA . LEU A 1 797 ? -26.768 -31.439 0.445 1.00 94.88 797 LEU A CA 1
ATOM 6176 C C . LEU A 1 797 ? -26.294 -32.135 -0.840 1.00 94.88 797 LEU A C 1
ATOM 6178 O O . LEU A 1 797 ? -27.119 -32.636 -1.608 1.00 94.88 797 LEU A O 1
ATOM 6182 N N . VAL A 1 798 ? -24.982 -32.174 -1.080 1.00 94.56 798 VAL A N 1
ATOM 6183 C CA . VAL A 1 798 ? -24.398 -32.804 -2.268 1.00 94.56 798 VAL A CA 1
ATOM 6184 C C . VAL A 1 798 ? -24.110 -34.286 -2.030 1.00 94.56 798 VAL A C 1
ATOM 6186 O O . VAL A 1 798 ? -24.628 -35.123 -2.763 1.00 94.56 798 VAL A O 1
ATOM 6189 N N . ALA A 1 799 ? -23.324 -34.617 -1.008 1.00 92.12 799 ALA A N 1
ATOM 6190 C CA . ALA A 1 799 ? -22.786 -35.956 -0.769 1.00 92.12 799 ALA A CA 1
ATOM 6191 C C . ALA A 1 799 ? -23.475 -36.722 0.376 1.00 92.12 799 ALA A C 1
ATOM 6193 O O . ALA A 1 799 ? -23.165 -37.885 0.613 1.00 92.12 799 ALA A O 1
ATOM 6194 N N . GLY A 1 800 ? -24.417 -36.105 1.096 1.00 90.88 800 GLY A N 1
ATOM 6195 C CA . GLY A 1 800 ? -25.165 -36.749 2.185 1.00 90.88 800 GLY A CA 1
ATOM 6196 C C . GLY A 1 800 ? -24.443 -36.763 3.535 1.00 90.88 800 GLY A C 1
ATOM 6197 O O . GLY A 1 800 ? -25.004 -37.240 4.522 1.00 90.88 800 GLY A O 1
ATOM 6198 N N . GLY A 1 801 ? -23.225 -36.223 3.609 1.00 89.75 801 GLY A N 1
ATOM 6199 C CA . GLY A 1 801 ? -22.411 -36.125 4.820 1.00 89.75 801 GLY A CA 1
ATOM 6200 C C . GLY A 1 801 ? -21.114 -35.353 4.566 1.00 89.75 801 GLY A C 1
ATOM 6201 O O . GLY A 1 801 ? -20.842 -34.959 3.436 1.00 89.75 801 GLY A O 1
ATOM 6202 N N . MET A 1 802 ? -20.315 -35.129 5.613 1.00 88.25 802 MET A N 1
ATOM 6203 C CA . MET A 1 802 ? -19.038 -34.408 5.495 1.00 88.25 802 MET A CA 1
ATOM 6204 C C . MET A 1 802 ? -18.019 -35.156 4.623 1.00 88.25 802 MET A C 1
ATOM 6206 O O . MET A 1 802 ? -17.804 -36.363 4.796 1.00 88.25 802 MET A O 1
ATOM 6210 N N . LEU A 1 803 ? -17.341 -34.419 3.741 1.00 86.44 803 LEU A N 1
ATOM 6211 C CA . LEU A 1 803 ? -16.270 -34.951 2.901 1.00 86.44 803 LEU A CA 1
ATOM 6212 C C . LEU A 1 803 ? -14.895 -34.728 3.548 1.00 86.44 803 LEU A C 1
ATOM 6214 O O . LEU A 1 803 ? -14.556 -33.633 3.995 1.00 86.44 803 LEU A O 1
ATOM 6218 N N . ALA A 1 804 ? -14.070 -35.772 3.564 1.00 81.19 804 ALA A N 1
ATOM 6219 C CA . ALA A 1 804 ? -12.668 -35.696 3.950 1.00 81.19 804 ALA A CA 1
ATOM 6220 C C . ALA A 1 804 ? -11.815 -35.056 2.831 1.00 81.19 804 ALA A C 1
ATOM 6222 O O . ALA A 1 804 ? -12.225 -35.025 1.661 1.00 81.19 804 ALA A O 1
ATOM 6223 N N . PRO A 1 805 ? -10.595 -34.573 3.144 1.00 72.56 805 PRO A N 1
ATOM 6224 C CA . PRO A 1 805 ? -9.659 -34.096 2.130 1.00 72.56 805 PRO A CA 1
ATOM 6225 C C . PRO A 1 805 ? -9.407 -35.174 1.062 1.00 72.56 805 PRO A C 1
ATOM 6227 O O . PRO A 1 805 ? -8.849 -36.225 1.362 1.00 72.56 805 PRO A O 1
ATOM 6230 N N . GLY A 1 806 ? -9.825 -34.916 -0.182 1.00 71.25 806 GLY A N 1
ATOM 6231 C CA . GLY A 1 806 ? -9.744 -35.878 -1.292 1.00 71.25 806 GLY A CA 1
ATOM 6232 C C . GLY A 1 806 ? -11.094 -36.370 -1.829 1.00 71.25 806 GLY A C 1
ATOM 6233 O O . GLY A 1 806 ? -11.107 -37.065 -2.842 1.00 71.25 806 GLY A O 1
ATOM 6234 N N . GLY A 1 807 ? -12.215 -35.981 -1.210 1.00 77.31 807 GLY A N 1
ATOM 6235 C CA . GLY A 1 807 ? -13.566 -36.273 -1.708 1.00 77.31 807 GLY A CA 1
ATOM 6236 C C . GLY A 1 807 ? -14.144 -37.613 -1.263 1.00 77.31 807 GLY A C 1
ATOM 6237 O O . GLY A 1 807 ? -15.147 -38.050 -1.813 1.00 77.31 807 GLY A O 1
ATOM 6238 N N . THR A 1 808 ? -13.537 -38.273 -0.279 1.00 80.06 808 THR A N 1
ATOM 6239 C CA . THR A 1 808 ? -14.113 -39.468 0.347 1.00 80.06 808 THR A CA 1
ATOM 6240 C C . THR A 1 808 ? -15.021 -39.062 1.501 1.00 80.06 808 THR A C 1
ATOM 6242 O O . THR A 1 808 ? -14.676 -38.169 2.273 1.00 80.06 808 THR A O 1
ATOM 6245 N N . LEU A 1 809 ? -16.168 -39.721 1.654 1.00 73.81 809 LEU A N 1
ATOM 6246 C CA . LEU A 1 809 ? -17.028 -39.527 2.823 1.00 73.81 809 LEU A CA 1
ATOM 6247 C C . LEU A 1 809 ? -16.280 -39.923 4.102 1.00 73.81 809 LEU A C 1
ATOM 6249 O O . LEU A 1 809 ? -15.624 -40.961 4.129 1.00 73.81 809 LEU A O 1
ATOM 6253 N N . SER A 1 810 ? -16.387 -39.105 5.152 1.00 67.88 810 SER A N 1
ATOM 6254 C CA . SER A 1 810 ? -15.837 -39.447 6.472 1.00 67.88 810 SER A CA 1
ATOM 6255 C C . SER A 1 810 ? -16.517 -40.706 7.037 1.00 67.88 810 SER A C 1
ATOM 6257 O O . SER A 1 810 ? -17.724 -40.890 6.847 1.00 67.88 810 SER A O 1
ATOM 6259 N N . ASP A 1 811 ? -15.769 -41.565 7.735 1.00 59.25 811 ASP A N 1
ATOM 6260 C CA . ASP A 1 811 ? -16.253 -42.847 8.287 1.00 59.25 811 ASP A CA 1
ATOM 6261 C C . ASP A 1 811 ? -17.188 -42.699 9.510 1.00 59.25 811 ASP A C 1
ATOM 6263 O O . ASP A 1 811 ? -17.750 -43.687 9.982 1.00 59.25 811 ASP A O 1
ATOM 6267 N N . ASP A 1 812 ? -17.422 -41.475 9.999 1.00 54.88 812 ASP A N 1
ATOM 6268 C CA . ASP A 1 812 ? -18.294 -41.212 11.151 1.00 54.88 812 ASP A CA 1
ATOM 6269 C C . ASP A 1 812 ? -19.803 -41.183 10.791 1.00 54.88 812 ASP A C 1
ATOM 6271 O O . ASP A 1 812 ? -20.241 -40.640 9.775 1.00 54.88 812 ASP A O 1
ATOM 6275 N N . LEU A 1 813 ? -20.600 -41.786 11.680 1.00 59.50 813 LEU A N 1
ATOM 6276 C CA . LEU A 1 813 ? -21.918 -42.433 11.512 1.00 59.50 813 LEU A CA 1
ATOM 6277 C C . LEU A 1 813 ? -23.148 -41.598 11.069 1.00 59.50 813 LEU A C 1
ATOM 6279 O O . LEU A 1 813 ? -24.248 -42.152 11.028 1.00 59.50 813 LEU A O 1
ATOM 6283 N N . THR A 1 814 ? -23.032 -40.322 10.693 1.00 73.88 814 THR A N 1
ATOM 6284 C CA . THR A 1 814 ? -24.217 -39.471 10.430 1.00 73.88 814 THR A CA 1
ATOM 6285 C C . THR A 1 814 ? -24.361 -39.112 8.948 1.00 73.88 814 THR A C 1
ATOM 6287 O O . THR A 1 814 ? -23.731 -38.171 8.461 1.00 73.88 814 THR A O 1
ATOM 6290 N N . ARG A 1 815 ? -25.212 -39.847 8.214 1.00 85.88 815 ARG A N 1
ATOM 6291 C CA . ARG A 1 815 ? -25.461 -39.653 6.769 1.00 85.88 815 ARG A CA 1
ATOM 6292 C C . ARG A 1 815 ? -26.954 -39.582 6.436 1.00 85.88 815 ARG A C 1
ATOM 6294 O O . ARG A 1 815 ? -27.789 -40.111 7.169 1.00 85.88 815 ARG A O 1
ATOM 6301 N N . THR A 1 816 ? -27.280 -38.943 5.316 1.00 88.94 816 THR A N 1
ATOM 6302 C CA . THR A 1 816 ? -28.621 -38.952 4.714 1.00 88.94 816 THR A CA 1
ATOM 6303 C C . THR A 1 816 ? -28.572 -39.523 3.299 1.00 88.94 816 THR A C 1
ATOM 6305 O O . THR A 1 816 ? -27.628 -39.262 2.556 1.00 88.94 816 THR A O 1
ATOM 6308 N N . GLU A 1 817 ? -29.608 -40.272 2.918 1.00 87.12 817 GLU A N 1
ATOM 6309 C CA . GLU A 1 817 ? -29.835 -40.701 1.531 1.00 87.12 817 GLU A CA 1
ATOM 6310 C C . GLU A 1 817 ? -30.629 -39.662 0.722 1.00 87.12 817 GLU A C 1
ATOM 6312 O O . GLU A 1 817 ? -30.939 -39.892 -0.444 1.00 87.12 817 GLU A O 1
ATOM 6317 N N . PHE A 1 818 ? -30.960 -38.506 1.304 1.00 91.19 818 PHE A N 1
ATOM 6318 C CA . PHE A 1 818 ? -31.709 -37.435 0.644 1.00 91.19 818 PHE A CA 1
ATOM 6319 C C . PHE A 1 818 ? -30.769 -36.297 0.215 1.00 91.19 818 PHE A C 1
ATOM 6321 O O . PHE A 1 818 ? -30.875 -35.161 0.679 1.00 91.19 818 PHE A O 1
ATOM 6328 N N . CYS A 1 819 ? -29.818 -36.608 -0.673 1.00 93.62 819 CYS A N 1
ATOM 6329 C CA . CYS A 1 819 ? -28.806 -35.686 -1.201 1.00 93.62 819 CYS A CA 1
ATOM 6330 C C . CYS A 1 819 ? -28.634 -35.843 -2.724 1.00 93.62 819 CYS A C 1
ATOM 6332 O O . CYS A 1 819 ? -29.204 -36.740 -3.344 1.00 93.62 819 CYS A O 1
ATOM 6334 N N . LEU A 1 820 ? -27.847 -34.965 -3.354 1.00 94.75 820 LEU A N 1
ATOM 6335 C CA . LEU A 1 820 ? -27.625 -35.007 -4.806 1.00 94.75 820 LEU A CA 1
ATOM 6336 C C . LEU A 1 820 ? -27.026 -36.346 -5.279 1.00 94.75 820 LEU A C 1
ATOM 6338 O O . LEU A 1 820 ? -27.412 -36.875 -6.323 1.00 94.75 820 LEU A O 1
ATOM 6342 N N . PHE A 1 821 ? -26.072 -36.903 -4.532 1.00 94.19 821 PHE A N 1
ATOM 6343 C CA . PHE A 1 821 ? -25.325 -38.105 -4.924 1.00 94.19 821 PHE A CA 1
ATOM 6344 C C . PHE A 1 821 ? -26.152 -39.390 -4.894 1.00 94.19 821 PHE A C 1
ATOM 6346 O O . PHE A 1 821 ? -25.815 -40.341 -5.597 1.00 94.19 821 PHE A O 1
ATOM 6353 N N . THR A 1 822 ? -27.290 -39.399 -4.207 1.00 92.56 822 THR A N 1
ATOM 6354 C CA . THR A 1 822 ? -28.249 -40.515 -4.188 1.00 92.56 822 THR A CA 1
ATOM 6355 C C . THR A 1 822 ? -29.483 -40.265 -5.062 1.00 92.56 822 THR A C 1
ATOM 6357 O O . THR A 1 822 ? -30.244 -41.194 -5.319 1.00 92.56 822 THR A O 1
ATOM 6360 N N . ALA A 1 823 ? -29.660 -39.047 -5.586 1.00 93.00 823 ALA A N 1
ATOM 6361 C CA . ALA A 1 823 ? -30.780 -38.683 -6.456 1.00 93.00 823 ALA A CA 1
ATOM 6362 C C . ALA A 1 823 ? -30.772 -39.417 -7.815 1.00 93.00 823 ALA A C 1
ATOM 6364 O O . ALA A 1 823 ? -29.742 -39.951 -8.244 1.00 93.00 823 ALA A O 1
ATOM 6365 N N . GLN A 1 824 ? -31.910 -39.404 -8.519 1.00 93.12 824 GLN A N 1
ATOM 6366 C CA . GLN A 1 824 ? -32.011 -39.915 -9.892 1.00 93.12 824 GLN A CA 1
ATOM 6367 C C . GLN A 1 824 ? -31.179 -39.057 -10.868 1.00 93.12 824 GLN A C 1
ATOM 6369 O O . GLN A 1 824 ? -31.117 -37.834 -10.748 1.00 93.12 824 GLN A O 1
ATOM 6374 N N . GLU A 1 825 ? -30.481 -39.705 -11.810 1.00 94.25 825 GLU A N 1
ATOM 6375 C CA . GLU A 1 825 ? -29.645 -39.046 -12.830 1.00 94.25 825 GLU A CA 1
ATOM 6376 C C . GLU A 1 825 ? -30.492 -38.645 -14.051 1.00 94.25 825 GLU A C 1
ATOM 6378 O O . GLU A 1 825 ? -30.346 -39.188 -15.145 1.00 94.25 825 GLU A O 1
ATOM 6383 N N . ASP A 1 826 ? -31.398 -37.691 -13.861 1.00 93.56 826 ASP A N 1
ATOM 6384 C CA . ASP A 1 826 ? -32.229 -37.113 -14.918 1.00 93.56 826 ASP A CA 1
ATOM 6385 C C . ASP A 1 826 ? -32.302 -35.581 -14.788 1.00 93.56 826 ASP A C 1
ATOM 6387 O O . ASP A 1 826 ? -31.981 -34.999 -13.750 1.00 93.56 826 ASP A O 1
ATOM 6391 N N . LEU A 1 827 ? -32.664 -34.902 -15.878 1.00 91.25 827 LEU A N 1
ATOM 6392 C CA . LEU A 1 827 ? -32.623 -33.441 -15.927 1.00 91.25 827 LEU A CA 1
ATOM 6393 C C . LEU A 1 827 ? -33.668 -32.789 -15.007 1.00 91.25 827 LEU A C 1
ATOM 6395 O O . LEU A 1 827 ? -33.360 -31.773 -14.386 1.00 91.25 827 LEU A O 1
ATOM 6399 N N . GLU A 1 828 ? -34.862 -33.373 -14.898 1.00 93.69 828 GLU A N 1
ATOM 6400 C CA . GLU A 1 828 ? -35.965 -32.842 -14.089 1.00 93.69 828 GLU A CA 1
ATOM 6401 C C . GLU A 1 828 ? -35.576 -32.828 -12.604 1.00 93.69 828 GLU A C 1
ATOM 6403 O O . GLU A 1 828 ? -35.686 -31.800 -11.927 1.00 93.69 828 GLU A O 1
ATOM 6408 N N . THR A 1 829 ? -34.982 -33.921 -12.122 1.00 94.25 829 THR A N 1
ATOM 6409 C CA . THR A 1 829 ? -34.438 -34.016 -10.765 1.00 94.25 829 THR A CA 1
ATOM 6410 C C . THR A 1 829 ? -33.320 -32.992 -10.532 1.00 94.25 829 THR A C 1
ATOM 6412 O O . THR A 1 829 ? -33.323 -32.290 -9.516 1.00 94.25 829 THR A O 1
ATOM 6415 N N . MET A 1 830 ? -32.374 -32.829 -11.467 1.00 96.38 830 MET A N 1
ATOM 6416 C CA . MET A 1 830 ? -31.279 -31.853 -11.317 1.00 96.38 830 MET A CA 1
ATOM 6417 C C . MET A 1 830 ? -31.776 -30.398 -11.312 1.00 96.38 830 MET A C 1
ATOM 6419 O O . MET A 1 830 ? -31.255 -29.575 -10.553 1.00 96.38 830 MET A O 1
ATOM 6423 N N . GLN A 1 831 ? -32.803 -30.076 -12.105 1.00 95.38 831 GLN A N 1
ATOM 6424 C CA . GLN A 1 831 ? -33.469 -28.770 -12.082 1.00 95.38 831 GLN A CA 1
ATOM 6425 C C . GLN A 1 831 ? -34.136 -28.515 -10.727 1.00 95.38 831 GLN A C 1
ATOM 6427 O O . GLN A 1 831 ? -34.000 -27.423 -10.168 1.00 95.38 831 GLN A O 1
ATOM 6432 N N . ALA A 1 832 ? -34.805 -29.523 -10.162 1.00 94.62 832 ALA A N 1
ATOM 6433 C CA . ALA A 1 832 ? -35.432 -29.416 -8.852 1.00 94.62 832 ALA A CA 1
ATOM 6434 C C . ALA A 1 832 ? -34.392 -29.179 -7.736 1.00 94.62 832 ALA A C 1
ATOM 6436 O O . ALA A 1 832 ? -34.561 -28.264 -6.926 1.00 94.62 832 ALA A O 1
ATOM 6437 N N . TYR A 1 833 ? -33.260 -29.895 -7.742 1.00 95.56 833 TYR A N 1
ATOM 6438 C CA . TYR A 1 833 ? -32.146 -29.619 -6.820 1.00 95.56 833 TYR A CA 1
ATOM 6439 C C . TYR A 1 833 ? -31.565 -28.211 -7.017 1.00 95.56 833 TYR A C 1
ATOM 6441 O O . TYR A 1 833 ? -31.342 -27.494 -6.038 1.00 95.56 833 TYR A O 1
ATOM 6449 N N . ALA A 1 834 ? -31.374 -27.759 -8.263 1.00 95.38 834 ALA A N 1
ATOM 6450 C CA . ALA A 1 834 ? -30.916 -26.397 -8.547 1.00 95.38 834 ALA A CA 1
ATOM 6451 C C . ALA A 1 834 ? -31.860 -25.336 -7.955 1.00 95.38 834 ALA A C 1
ATOM 6453 O O . ALA A 1 834 ? -31.395 -24.312 -7.443 1.00 95.38 834 ALA A O 1
ATOM 6454 N N . GLN A 1 835 ? -33.177 -25.583 -7.958 1.00 95.06 835 GLN A N 1
ATOM 6455 C CA . GLN A 1 835 ? -34.144 -24.697 -7.309 1.00 95.06 835 GLN A CA 1
ATOM 6456 C C . GLN A 1 835 ? -33.996 -24.662 -5.785 1.00 95.06 835 GLN A C 1
ATOM 6458 O O . GLN A 1 835 ? -34.121 -23.578 -5.210 1.00 95.06 835 GLN A O 1
ATOM 6463 N N . VAL A 1 836 ? -33.685 -25.786 -5.129 1.00 95.25 836 VAL A N 1
ATOM 6464 C CA . VAL A 1 836 ? -33.400 -25.813 -3.681 1.00 95.25 836 VAL A CA 1
ATOM 6465 C C . VAL A 1 836 ? -32.208 -24.910 -3.359 1.00 95.25 836 VAL A C 1
ATOM 6467 O O . VAL A 1 836 ? -32.327 -24.014 -2.517 1.00 95.25 836 VAL A O 1
ATOM 6470 N N . PHE A 1 837 ? -31.089 -25.064 -4.079 1.00 95.25 837 PHE A N 1
ATOM 6471 C CA . PHE A 1 837 ? -29.910 -24.207 -3.898 1.00 95.25 837 PHE A CA 1
ATOM 6472 C C . PHE A 1 837 ? -30.223 -22.733 -4.189 1.00 95.25 837 PHE A C 1
ATOM 6474 O O . PHE A 1 837 ? -29.831 -21.855 -3.419 1.00 95.25 837 PHE A O 1
ATOM 6481 N N . ASN A 1 838 ? -30.980 -22.438 -5.250 1.00 93.50 838 ASN A N 1
ATOM 6482 C CA . ASN A 1 838 ? -31.365 -21.070 -5.597 1.00 93.50 838 ASN A CA 1
ATOM 6483 C C . ASN A 1 838 ? -32.236 -20.426 -4.505 1.00 93.50 838 ASN A C 1
ATOM 6485 O O . ASN A 1 838 ? -31.921 -19.327 -4.047 1.00 93.50 838 ASN A O 1
ATOM 6489 N N . LYS A 1 839 ? -33.283 -21.114 -4.025 1.00 94.44 839 LYS A N 1
ATOM 6490 C CA . LYS A 1 839 ? -34.137 -20.630 -2.924 1.00 94.44 839 LYS A CA 1
ATOM 6491 C C . LYS A 1 839 ? -33.308 -20.357 -1.667 1.00 94.44 839 LYS A C 1
ATOM 6493 O O . LYS A 1 839 ? -33.427 -19.276 -1.084 1.00 94.44 839 LYS A O 1
ATOM 6498 N N . LEU A 1 840 ? -32.421 -21.286 -1.306 1.00 93.94 840 LEU A N 1
ATOM 6499 C CA . LEU A 1 840 ? -31.542 -21.163 -0.146 1.00 93.94 840 LEU A CA 1
ATOM 6500 C C . LEU A 1 840 ? -30.599 -19.956 -0.259 1.00 93.94 840 LEU A C 1
ATOM 6502 O O . LEU A 1 840 ? -30.535 -19.129 0.650 1.00 93.94 840 LEU A O 1
ATOM 6506 N N . ILE A 1 841 ? -29.897 -19.815 -1.385 1.00 93.19 841 ILE A N 1
ATOM 6507 C CA . ILE A 1 841 ? -28.924 -18.736 -1.611 1.00 93.19 841 ILE A CA 1
ATOM 6508 C C . ILE A 1 841 ? -29.625 -17.385 -1.759 1.00 93.19 841 ILE A C 1
ATOM 6510 O O . ILE A 1 841 ? -29.147 -16.380 -1.238 1.00 93.19 841 ILE A O 1
ATOM 6514 N N . ARG A 1 842 ? -30.789 -17.328 -2.416 1.00 92.06 842 ARG A N 1
ATOM 6515 C CA . ARG A 1 842 ? -31.584 -16.097 -2.528 1.00 92.06 842 ARG A CA 1
ATOM 6516 C C . ARG A 1 842 ? -32.034 -15.599 -1.157 1.00 92.06 842 ARG A C 1
ATOM 6518 O O . ARG A 1 842 ? -32.022 -14.392 -0.915 1.00 92.06 842 ARG A O 1
ATOM 6525 N N . ARG A 1 843 ? -32.410 -16.514 -0.260 1.00 93.19 843 ARG A N 1
ATOM 6526 C CA . ARG A 1 843 ? -32.795 -16.203 1.121 1.00 93.19 843 ARG A CA 1
ATOM 6527 C C . ARG A 1 843 ? -31.596 -15.807 1.980 1.00 93.19 843 ARG A C 1
ATOM 6529 O O . ARG A 1 843 ? -31.658 -14.819 2.711 1.00 93.19 843 ARG A O 1
ATOM 6536 N N . TYR A 1 844 ? -30.496 -16.542 1.860 1.00 93.38 844 TYR A N 1
ATOM 6537 C CA . TYR A 1 844 ? -29.261 -16.326 2.604 1.00 93.38 844 TYR A CA 1
ATOM 6538 C C . TYR A 1 844 ? -28.132 -15.930 1.659 1.00 93.38 844 TYR A C 1
ATOM 6540 O O . TYR A 1 844 ? -27.186 -16.683 1.448 1.00 93.38 844 TYR A O 1
ATOM 6548 N N . LYS A 1 845 ? -28.201 -14.702 1.128 1.00 91.81 845 LYS A N 1
ATOM 6549 C CA . LYS A 1 845 ? -27.273 -14.203 0.094 1.00 91.81 845 LYS A CA 1
ATOM 6550 C C . LYS A 1 845 ? -25.791 -14.321 0.466 1.00 91.81 845 LYS A C 1
ATOM 6552 O O . LYS A 1 845 ? -24.947 -14.482 -0.403 1.00 91.81 845 LYS A O 1
ATOM 6557 N N . TYR A 1 846 ? -25.465 -14.313 1.759 1.00 92.31 846 TYR A N 1
ATOM 6558 C CA . TYR A 1 846 ? -24.096 -14.522 2.243 1.00 92.31 846 TYR A CA 1
ATOM 6559 C C . TYR A 1 846 ? -23.540 -15.938 1.985 1.00 92.31 846 TYR A C 1
ATOM 6561 O O . TYR A 1 846 ? -22.332 -16.120 2.103 1.00 92.31 846 TYR A O 1
ATOM 6569 N N . LEU A 1 847 ? -24.383 -16.926 1.657 1.00 93.81 847 LEU A N 1
ATOM 6570 C CA . LEU A 1 847 ? -23.963 -18.284 1.294 1.00 93.81 847 LEU A CA 1
ATOM 6571 C C . LEU A 1 847 ? -23.465 -18.395 -0.145 1.00 93.81 847 LEU A C 1
ATOM 6573 O O . LEU A 1 847 ? -22.785 -19.363 -0.452 1.00 93.81 847 LEU A O 1
ATOM 6577 N N . GLU A 1 848 ? -23.753 -17.419 -1.008 1.00 92.88 848 GLU A N 1
ATOM 6578 C CA . GLU A 1 848 ? -23.391 -17.449 -2.433 1.00 92.88 848 GLU A CA 1
ATOM 6579 C C . GLU A 1 848 ? -21.901 -17.734 -2.651 1.00 92.88 848 GLU A C 1
ATOM 6581 O O . GLU A 1 848 ? -21.540 -18.649 -3.385 1.00 92.88 848 GLU A O 1
ATOM 6586 N N . LYS A 1 849 ? -21.030 -17.010 -1.938 1.00 90.50 849 LYS A N 1
ATOM 6587 C CA . LYS A 1 849 ? -19.583 -17.223 -2.032 1.00 90.50 849 LYS A CA 1
ATOM 6588 C C . LYS A 1 849 ? -19.163 -18.588 -1.478 1.00 90.50 849 LYS A C 1
ATOM 6590 O O . LYS A 1 849 ? -18.306 -19.230 -2.065 1.00 90.50 849 LYS A O 1
ATOM 6595 N N . GLY A 1 850 ? -19.756 -19.023 -0.363 1.00 91.81 850 GLY A N 1
ATOM 6596 C CA . GLY A 1 850 ? -19.462 -20.334 0.227 1.00 91.81 850 GLY A CA 1
ATOM 6597 C C . GLY A 1 850 ? -19.867 -21.484 -0.695 1.00 91.81 850 GLY A C 1
ATOM 6598 O O . GLY A 1 850 ? -19.116 -22.436 -0.846 1.00 91.81 850 GLY A O 1
ATOM 6599 N N . PHE A 1 851 ? -21.005 -21.347 -1.374 1.00 94.38 851 PHE A N 1
ATOM 6600 C CA . PHE A 1 851 ? -21.482 -22.309 -2.360 1.00 94.38 851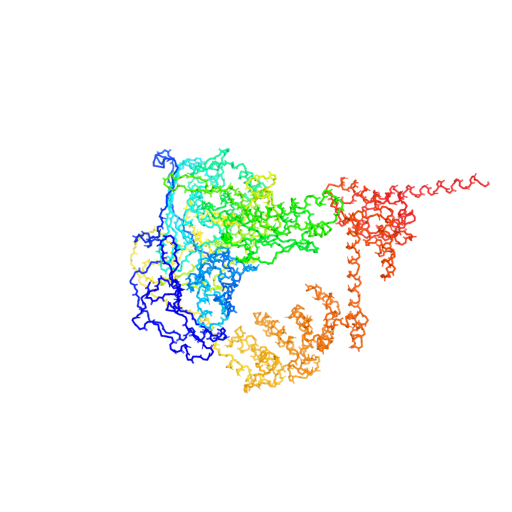 PHE A CA 1
ATOM 6601 C C . PHE A 1 851 ? -20.558 -22.394 -3.576 1.00 94.38 851 PHE A C 1
ATOM 6603 O O . PHE A 1 851 ? -20.191 -23.489 -3.988 1.00 94.38 851 PHE A O 1
ATOM 6610 N N . GLU A 1 852 ? -20.141 -21.251 -4.135 1.00 93.62 852 GLU A N 1
ATOM 6611 C CA . GLU A 1 852 ? -19.228 -21.237 -5.284 1.00 93.62 852 GLU A CA 1
ATOM 6612 C C . GLU A 1 852 ? -17.872 -21.883 -4.946 1.00 93.62 852 GLU A C 1
ATOM 6614 O O . GLU A 1 852 ? -17.340 -22.649 -5.750 1.00 93.62 852 GLU A O 1
ATOM 6619 N N . GLU A 1 853 ? -17.322 -21.608 -3.759 1.00 92.62 853 GLU A N 1
ATOM 6620 C CA . GLU A 1 853 ? -16.078 -22.235 -3.296 1.00 92.62 853 GLU A CA 1
ATOM 6621 C C . GLU A 1 853 ? -16.241 -23.742 -3.047 1.00 92.62 853 GLU A C 1
ATOM 6623 O O . GLU A 1 853 ? -15.348 -24.508 -3.414 1.00 92.62 853 GLU A O 1
ATOM 6628 N N . GLU A 1 854 ? -17.386 -24.193 -2.522 1.00 93.25 854 GLU A N 1
ATOM 6629 C CA . GLU A 1 854 ? -17.626 -25.627 -2.331 1.00 93.25 854 GLU A CA 1
ATOM 6630 C C . GLU A 1 854 ? -17.745 -26.364 -3.667 1.00 93.25 854 GLU A C 1
ATOM 6632 O O . GLU A 1 854 ? -17.101 -27.389 -3.869 1.00 93.25 854 GLU A O 1
ATOM 6637 N N . ILE A 1 855 ? -18.474 -25.810 -4.643 1.00 94.69 855 ILE A N 1
ATOM 6638 C CA . ILE A 1 855 ? -18.524 -26.399 -5.988 1.00 94.69 855 ILE A CA 1
ATOM 6639 C C . ILE A 1 855 ? -17.112 -26.459 -6.595 1.00 94.69 855 ILE A C 1
ATOM 6641 O O . ILE A 1 855 ? -16.730 -27.501 -7.124 1.00 94.69 855 ILE A O 1
ATOM 6645 N N . LYS A 1 856 ? -16.287 -25.405 -6.472 1.00 93.88 856 LYS A N 1
ATOM 6646 C CA . LYS A 1 856 ? -14.880 -25.438 -6.934 1.00 93.88 856 LYS A CA 1
ATOM 6647 C C . LYS A 1 856 ? -14.082 -26.572 -6.295 1.00 93.88 856 LYS A C 1
ATOM 6649 O O . LYS A 1 856 ? -13.307 -27.218 -7.005 1.00 93.88 856 LYS A O 1
ATOM 6654 N N . LYS A 1 857 ? -14.256 -26.792 -4.988 1.00 92.88 857 LYS A N 1
ATOM 6655 C CA . LYS A 1 857 ? -13.608 -27.862 -4.217 1.00 92.88 857 LYS A CA 1
ATOM 6656 C C . LYS A 1 857 ? -14.081 -29.243 -4.681 1.00 92.88 857 LYS A C 1
ATOM 6658 O O . LYS A 1 857 ? -13.244 -30.084 -4.999 1.00 92.88 857 LYS A O 1
ATOM 6663 N N . LEU A 1 858 ? -15.387 -29.449 -4.843 1.00 93.94 858 LEU A N 1
ATOM 6664 C CA . LEU A 1 858 ? -15.960 -30.691 -5.378 1.00 93.94 858 LEU A CA 1
ATOM 6665 C C . LEU A 1 858 ? -15.439 -31.008 -6.791 1.00 93.94 858 LEU A C 1
ATOM 6667 O O . LEU A 1 858 ? -15.095 -32.153 -7.079 1.00 93.94 858 LEU A O 1
ATOM 6671 N N . LEU A 1 859 ? -15.289 -29.996 -7.657 1.00 95.12 859 LEU A N 1
ATOM 6672 C CA . LEU A 1 859 ? -14.709 -30.168 -8.996 1.00 95.12 859 LEU A CA 1
ATOM 6673 C C . LEU A 1 859 ? -13.230 -30.599 -8.975 1.00 95.12 859 LEU A C 1
ATOM 6675 O O . LEU A 1 859 ? -12.769 -31.218 -9.931 1.00 95.12 859 LEU A O 1
ATOM 6679 N N . LEU A 1 860 ? -12.475 -30.305 -7.911 1.00 92.38 860 LEU A N 1
ATOM 6680 C CA . LEU A 1 860 ? -11.103 -30.808 -7.744 1.00 92.38 860 LEU A CA 1
ATOM 6681 C C . LEU A 1 860 ? -11.071 -32.270 -7.276 1.00 92.38 860 LEU A C 1
ATOM 6683 O O . LEU A 1 860 ? -10.076 -32.962 -7.495 1.00 92.38 860 LEU A O 1
ATOM 6687 N N . PHE A 1 861 ? -12.154 -32.750 -6.664 1.00 92.00 861 PHE A N 1
ATOM 6688 C CA . PHE A 1 861 ? -12.265 -34.090 -6.089 1.00 92.00 861 PHE A CA 1
ATOM 6689 C C . PHE A 1 861 ? -13.040 -35.084 -6.955 1.00 92.00 861 PHE A C 1
ATOM 6691 O O . PHE A 1 861 ? -13.340 -36.181 -6.498 1.00 92.00 861 PHE A O 1
ATOM 6698 N N . LEU A 1 862 ? -13.296 -34.769 -8.229 1.00 94.00 862 LEU A N 1
ATOM 6699 C CA . LEU A 1 862 ? -14.064 -35.635 -9.138 1.00 94.00 862 LEU A CA 1
ATOM 6700 C C . LEU A 1 862 ? -13.552 -37.082 -9.220 1.00 94.00 862 LEU A C 1
ATOM 6702 O O . LEU A 1 862 ? -14.327 -37.993 -9.510 1.00 94.00 862 LEU A O 1
ATOM 6706 N N . LYS A 1 863 ? -12.260 -37.313 -8.968 1.00 90.25 863 LYS A N 1
ATOM 6707 C CA . LYS A 1 863 ? -11.672 -38.659 -8.920 1.00 90.25 863 LYS A CA 1
ATOM 6708 C C . LYS A 1 863 ? -12.190 -39.503 -7.747 1.00 90.25 863 LYS A C 1
ATOM 6710 O O . LYS A 1 863 ? -12.281 -40.716 -7.886 1.00 90.25 863 LYS A O 1
ATOM 6715 N N . GLY A 1 864 ? -12.529 -38.870 -6.624 1.00 88.19 864 GLY A N 1
ATOM 6716 C CA . GLY A 1 864 ? -13.082 -39.530 -5.440 1.00 88.19 864 GLY A CA 1
ATOM 6717 C C . GLY A 1 864 ? -14.541 -39.965 -5.596 1.00 88.19 864 GLY A C 1
ATOM 6718 O O . GLY A 1 864 ? -15.020 -40.750 -4.786 1.00 88.19 864 GLY A O 1
ATOM 6719 N N . PHE A 1 865 ? -15.232 -39.499 -6.639 1.00 92.44 865 PHE A N 1
ATOM 6720 C CA . PHE A 1 865 ? -16.642 -39.797 -6.884 1.00 92.44 865 PHE A CA 1
ATOM 6721 C C . PHE A 1 865 ? -16.824 -40.907 -7.924 1.00 92.44 865 PHE A C 1
ATOM 6723 O O . PHE A 1 865 ? -15.996 -41.110 -8.819 1.00 92.44 865 PHE A O 1
ATOM 6730 N N . THR A 1 866 ? -17.938 -41.621 -7.841 1.00 92.88 866 THR A N 1
ATOM 6731 C CA . THR A 1 866 ? -18.387 -42.577 -8.857 1.00 92.88 866 THR A CA 1
ATOM 6732 C C . THR A 1 866 ? -18.801 -41.859 -10.146 1.00 92.88 866 THR A C 1
ATOM 6734 O O . THR A 1 866 ? -18.972 -40.639 -10.194 1.00 92.88 866 THR A O 1
ATOM 6737 N N . GLU A 1 867 ? -18.963 -42.606 -11.239 1.00 93.56 867 GLU A N 1
ATOM 6738 C CA . GLU A 1 867 ? -19.373 -42.021 -12.521 1.00 93.56 867 GLU A CA 1
ATOM 6739 C C . GLU A 1 867 ? -20.754 -41.358 -12.451 1.00 93.56 867 GLU A C 1
ATOM 6741 O O . GLU A 1 867 ? -20.913 -40.245 -12.950 1.00 93.56 867 GLU A O 1
ATOM 6746 N N . SER A 1 868 ? -21.724 -41.983 -11.776 1.00 94.62 868 SER A N 1
ATOM 6747 C CA . SER A 1 868 ? -23.065 -41.402 -11.652 1.00 94.62 868 SER A CA 1
ATOM 6748 C C . SER A 1 868 ? -23.073 -40.137 -10.787 1.00 94.62 868 SER A C 1
ATOM 6750 O O . SER A 1 868 ? -23.720 -39.150 -11.135 1.00 94.62 868 SER A O 1
ATOM 6752 N N . GLU A 1 869 ? -22.295 -40.096 -9.701 1.00 95.44 869 GLU A N 1
ATOM 6753 C CA . GLU A 1 869 ? -22.140 -38.885 -8.880 1.00 95.44 869 GLU A CA 1
ATOM 6754 C C . GLU A 1 869 ? -21.508 -37.739 -9.678 1.00 95.44 869 GLU A C 1
ATOM 6756 O O . GLU A 1 869 ? -22.010 -36.612 -9.653 1.00 95.44 869 GLU A O 1
ATOM 6761 N N . ARG A 1 870 ? -20.459 -38.032 -10.464 1.00 96.19 870 ARG A N 1
ATOM 6762 C CA . ARG A 1 870 ? -19.861 -37.055 -11.386 1.00 96.19 870 ARG A CA 1
ATOM 6763 C C . ARG A 1 870 ? -20.873 -36.543 -12.405 1.00 96.19 870 ARG A C 1
ATOM 6765 O O . ARG A 1 870 ? -20.905 -35.341 -12.656 1.00 96.19 870 ARG A O 1
ATOM 6772 N N . ASN A 1 871 ? -21.691 -37.421 -12.983 1.00 96.94 871 ASN A N 1
ATOM 6773 C CA . ASN A 1 871 ? -22.691 -37.031 -13.974 1.00 96.94 871 ASN A CA 1
ATOM 6774 C C . ASN A 1 871 ? -23.750 -36.097 -13.375 1.00 96.94 871 ASN A C 1
ATOM 6776 O O . ASN A 1 871 ? -24.033 -35.053 -13.962 1.00 96.94 871 ASN A O 1
ATOM 6780 N N . LYS A 1 872 ? -24.279 -36.423 -12.189 1.00 97.25 872 LYS A N 1
ATOM 6781 C CA . LYS A 1 872 ? -25.256 -35.585 -11.474 1.00 97.25 872 LYS A CA 1
ATOM 6782 C C . LYS A 1 872 ? -24.671 -34.228 -11.097 1.00 97.25 872 LYS A C 1
ATOM 6784 O O . LYS A 1 872 ? -25.277 -33.192 -11.372 1.00 97.25 872 LYS A O 1
ATOM 6789 N N . LEU A 1 873 ? -23.445 -34.208 -10.571 1.00 97.25 873 LEU A N 1
ATOM 6790 C CA . LEU A 1 873 ? -22.744 -32.962 -10.269 1.00 97.25 873 LEU A CA 1
ATOM 6791 C C . LEU A 1 873 ? -22.490 -32.123 -11.533 1.00 97.25 873 LEU A C 1
ATOM 6793 O O . LEU A 1 873 ? -22.675 -30.907 -11.500 1.00 97.25 873 LEU A O 1
ATOM 6797 N N . ALA A 1 874 ? -22.120 -32.744 -12.656 1.00 97.56 874 ALA A N 1
ATOM 6798 C CA . ALA A 1 874 ? -21.929 -32.058 -13.934 1.00 97.56 874 ALA A CA 1
ATOM 6799 C C . ALA A 1 874 ? -23.228 -31.428 -14.446 1.00 97.56 874 ALA A C 1
ATOM 6801 O O . ALA A 1 874 ? -23.237 -30.253 -14.820 1.00 97.56 874 ALA A O 1
ATOM 6802 N N . MET A 1 875 ? -24.327 -32.187 -14.424 1.00 97.81 875 MET A N 1
ATOM 6803 C CA . MET A 1 875 ? -25.643 -31.718 -14.857 1.00 97.81 875 MET A CA 1
ATOM 6804 C C . MET A 1 875 ? -26.133 -30.549 -14.000 1.00 97.81 875 MET A C 1
ATOM 6806 O O . MET A 1 875 ? -26.503 -29.514 -14.559 1.00 97.81 875 MET A O 1
ATOM 6810 N N . LEU A 1 876 ? -26.055 -30.670 -12.669 1.00 97.44 876 LEU A N 1
ATOM 6811 C CA . LEU A 1 876 ? -26.396 -29.596 -11.735 1.00 97.44 876 LEU A CA 1
ATOM 6812 C C . LEU A 1 876 ? -25.532 -28.349 -11.971 1.00 97.44 876 LEU A C 1
ATOM 6814 O O . LEU A 1 876 ? -26.058 -27.241 -12.060 1.00 97.44 876 LEU A O 1
ATOM 6818 N N . THR A 1 877 ? -24.214 -28.518 -12.113 1.00 97.25 877 THR A N 1
ATOM 6819 C CA . THR A 1 877 ? -23.283 -27.403 -12.353 1.00 97.25 877 THR A CA 1
ATOM 6820 C C . THR A 1 877 ? -23.638 -26.660 -13.643 1.00 97.25 877 THR A C 1
ATOM 6822 O O . THR A 1 877 ? -23.649 -25.430 -13.653 1.00 97.25 877 THR A O 1
ATOM 6825 N N . GLY A 1 878 ? -23.997 -27.383 -14.711 1.00 97.12 878 GLY A N 1
ATOM 6826 C CA . GLY A 1 878 ? -24.468 -26.785 -15.964 1.00 97.12 878 GLY A CA 1
ATOM 6827 C C . GLY A 1 878 ? -25.727 -25.928 -15.786 1.00 97.12 878 GLY A C 1
ATOM 6828 O O . GLY A 1 878 ? -25.765 -24.801 -16.275 1.00 97.12 878 GLY A O 1
ATOM 6829 N N . ILE A 1 879 ? -26.714 -26.408 -15.020 1.00 97.31 879 ILE A N 1
ATOM 6830 C CA . ILE A 1 879 ? -27.957 -25.665 -14.730 1.00 97.31 879 ILE A CA 1
ATOM 6831 C C . ILE A 1 879 ? -27.672 -24.420 -13.883 1.00 97.31 879 ILE A C 1
ATOM 6833 O O . ILE A 1 879 ? -28.184 -23.333 -14.155 1.00 97.31 879 ILE A O 1
ATOM 6837 N N . LEU A 1 880 ? -26.823 -24.545 -12.862 1.00 95.81 880 LEU A N 1
ATOM 6838 C CA . LEU A 1 880 ? -26.454 -23.427 -11.992 1.00 95.81 880 LEU A CA 1
ATOM 6839 C C . LEU A 1 880 ? -25.692 -22.332 -12.755 1.00 95.81 880 LEU A C 1
ATOM 6841 O O . LEU A 1 880 ? -25.922 -21.145 -12.511 1.00 95.81 880 LEU A O 1
ATOM 6845 N N . LEU A 1 881 ? -24.825 -22.713 -13.698 1.00 95.75 881 LEU A N 1
ATOM 6846 C CA . LEU A 1 881 ? -24.144 -21.786 -14.606 1.00 95.75 881 LEU A CA 1
ATOM 6847 C C . LEU A 1 881 ? -25.135 -21.105 -15.563 1.00 95.75 881 LEU A C 1
ATOM 6849 O O . LEU A 1 881 ? -25.079 -19.889 -15.745 1.00 95.75 881 LEU A O 1
ATOM 6853 N N . ALA A 1 882 ? -26.087 -21.861 -16.116 1.00 95.00 882 ALA A N 1
ATOM 6854 C CA . ALA A 1 882 ? -27.134 -21.345 -17.000 1.00 95.00 882 ALA A CA 1
ATOM 6855 C C . ALA A 1 882 ? -28.035 -20.299 -16.326 1.00 95.00 882 ALA A C 1
ATOM 6857 O O . ALA A 1 882 ? -28.426 -19.306 -16.947 1.00 95.00 882 ALA A O 1
ATOM 6858 N N . ASN A 1 883 ? -28.325 -20.505 -15.042 1.00 91.38 883 ASN A N 1
ATOM 6859 C CA . ASN A 1 883 ? -29.153 -19.620 -14.228 1.00 91.38 883 ASN A CA 1
ATOM 6860 C C . ASN A 1 883 ? -28.378 -18.446 -13.610 1.00 91.38 883 ASN A C 1
ATOM 6862 O O . ASN A 1 883 ? -28.986 -17.574 -12.987 1.00 91.38 883 ASN A O 1
ATOM 6866 N N . GLY A 1 884 ? -27.051 -18.402 -13.774 1.00 88.56 884 GLY A N 1
ATOM 6867 C CA . GLY A 1 884 ? -26.195 -17.381 -13.169 1.00 88.56 884 GLY A CA 1
ATOM 6868 C C . GLY A 1 884 ? -26.098 -17.488 -11.644 1.00 88.56 884 GLY A C 1
ATOM 6869 O O . GLY A 1 884 ? -25.811 -16.492 -10.984 1.00 88.56 884 GLY A O 1
ATOM 6870 N N . ASN A 1 885 ? -26.358 -18.673 -11.076 1.00 88.56 885 ASN A N 1
ATOM 6871 C CA . ASN A 1 885 ? -26.204 -18.933 -9.644 1.00 88.56 885 ASN A CA 1
ATOM 6872 C C . ASN A 1 885 ? -24.731 -19.062 -9.229 1.00 88.56 885 ASN A C 1
ATOM 6874 O O . ASN A 1 885 ? -24.409 -18.791 -8.075 1.00 88.56 885 ASN A O 1
ATOM 6878 N N . ILE A 1 886 ? -23.860 -19.476 -10.153 1.00 92.56 886 ILE A N 1
ATOM 6879 C CA . ILE A 1 886 ? -22.406 -19.591 -9.971 1.00 92.56 886 ILE A CA 1
ATOM 6880 C C . ILE A 1 886 ? -21.679 -19.064 -11.214 1.00 92.56 886 ILE A C 1
ATOM 6882 O O . ILE A 1 886 ? -22.229 -19.070 -12.316 1.00 92.56 886 ILE A O 1
ATOM 6886 N N . SER A 1 887 ? -20.446 -18.582 -11.041 1.00 93.69 887 SER A N 1
ATOM 6887 C CA . SER A 1 887 ? -19.627 -18.050 -12.138 1.00 93.69 887 SER A CA 1
ATOM 6888 C C . SER A 1 887 ? -18.924 -19.150 -12.940 1.00 93.69 887 SER A C 1
ATOM 6890 O O . SER A 1 887 ? -18.465 -20.142 -12.382 1.00 93.69 887 SER A O 1
ATOM 6892 N N . ALA A 1 888 ? -18.720 -18.936 -14.245 1.00 95.19 888 ALA A N 1
ATOM 6893 C CA . ALA A 1 888 ? -17.946 -19.842 -15.103 1.00 95.19 888 ALA A CA 1
ATOM 6894 C C . ALA A 1 888 ? -16.477 -20.009 -14.659 1.00 95.19 888 ALA A C 1
ATOM 6896 O O . ALA A 1 888 ? -15.821 -20.970 -15.054 1.00 95.19 888 ALA A O 1
ATOM 6897 N N . SER A 1 889 ? -15.962 -19.121 -13.800 1.00 94.62 889 SER A N 1
ATOM 6898 C CA . SER A 1 889 ? -14.606 -19.201 -13.236 1.00 94.62 889 SER A CA 1
ATOM 6899 C C . SER A 1 889 ? -14.325 -20.509 -12.482 1.00 94.62 889 SER A C 1
ATOM 6901 O O . SER A 1 889 ? -13.159 -20.902 -12.381 1.00 94.62 889 SER A O 1
ATOM 6903 N N . ILE A 1 890 ? -15.364 -21.201 -11.991 1.00 94.88 890 ILE A N 1
ATOM 6904 C CA . ILE A 1 890 ? -15.236 -22.492 -11.298 1.00 94.88 890 ILE A CA 1
ATOM 6905 C C . ILE A 1 890 ? -14.653 -23.593 -12.188 1.00 94.88 890 ILE A C 1
ATOM 6907 O O . ILE A 1 890 ? -14.011 -24.515 -11.692 1.00 94.88 890 ILE A O 1
ATOM 6911 N N . LEU A 1 891 ? -14.822 -23.482 -13.511 1.00 95.06 891 LEU A N 1
ATOM 6912 C CA . LEU A 1 891 ? -14.366 -24.496 -14.461 1.00 95.06 891 LEU A CA 1
ATOM 6913 C C . LEU A 1 891 ? -12.837 -24.586 -14.533 1.00 95.06 891 LEU A C 1
ATOM 6915 O O . LEU A 1 891 ? -12.318 -25.560 -15.069 1.00 95.06 891 LEU A O 1
ATOM 6919 N N . ASN A 1 892 ? -12.103 -23.633 -13.940 1.00 94.38 892 ASN A N 1
ATOM 6920 C CA . ASN A 1 892 ? -10.649 -23.723 -13.803 1.00 94.38 892 ASN A CA 1
ATOM 6921 C C . ASN A 1 892 ? -10.215 -25.010 -13.089 1.00 94.38 892 ASN A C 1
ATOM 6923 O O . ASN A 1 892 ? -9.168 -25.558 -13.428 1.00 94.38 892 ASN A O 1
ATOM 6927 N N . SER A 1 893 ? -11.027 -25.512 -12.149 1.00 94.94 893 SER A N 1
ATOM 6928 C CA . SER A 1 893 ? -10.761 -26.769 -11.443 1.00 94.94 893 SER A CA 1
ATOM 6929 C C . SER A 1 893 ? -10.678 -27.973 -12.389 1.00 94.94 893 SER A C 1
ATOM 6931 O O . SER A 1 893 ? -9.918 -28.901 -12.125 1.00 94.94 893 SER A O 1
ATOM 6933 N N . LEU A 1 894 ? -11.385 -27.944 -13.528 1.00 95.44 894 LEU A N 1
ATOM 6934 C CA . LEU A 1 894 ? -11.359 -29.025 -14.519 1.00 95.44 894 LEU A CA 1
ATOM 6935 C C . LEU A 1 894 ? -10.034 -29.098 -15.291 1.00 95.44 894 LEU A C 1
ATOM 6937 O O . LEU A 1 894 ? -9.731 -30.141 -15.862 1.00 95.44 894 LEU A O 1
ATOM 6941 N N . TYR A 1 895 ? -9.218 -28.042 -15.294 1.00 94.50 895 TYR A N 1
ATOM 6942 C CA . TYR A 1 895 ? -7.905 -28.046 -15.954 1.00 94.50 895 TYR A CA 1
ATOM 6943 C C . TYR A 1 895 ? -6.787 -28.624 -15.074 1.00 94.50 895 TYR A C 1
ATOM 6945 O O . TYR A 1 895 ? -5.612 -28.546 -15.433 1.00 94.50 895 TYR A O 1
ATOM 6953 N N . ASN A 1 896 ? -7.124 -29.203 -13.915 1.00 93.06 896 ASN A N 1
ATOM 6954 C CA . ASN A 1 896 ? -6.156 -29.892 -13.071 1.00 93.06 896 ASN A CA 1
ATOM 6955 C C . ASN A 1 896 ? -5.514 -31.068 -13.828 1.00 93.06 896 ASN A C 1
ATOM 6957 O O . ASN A 1 896 ? -6.208 -31.929 -14.369 1.00 93.06 896 ASN A O 1
ATOM 6961 N N . GLU A 1 897 ? -4.181 -31.126 -13.829 1.00 89.94 897 GLU A N 1
ATOM 6962 C CA . GLU A 1 897 ? -3.414 -32.087 -14.627 1.00 89.94 897 GLU A CA 1
ATOM 6963 C C . GLU A 1 897 ? -3.778 -33.551 -14.327 1.00 89.94 897 GLU A C 1
ATOM 6965 O O . GLU A 1 897 ? -3.819 -34.369 -15.248 1.00 89.94 897 GLU A O 1
ATOM 6970 N N . ASN A 1 898 ? -4.112 -33.880 -13.073 1.00 90.12 898 ASN A N 1
ATOM 6971 C CA . ASN A 1 898 ? -4.497 -35.239 -12.685 1.00 90.12 898 ASN A CA 1
ATOM 6972 C C . ASN A 1 898 ? -5.854 -35.645 -13.280 1.00 90.12 898 ASN A C 1
ATOM 6974 O O . ASN A 1 898 ? -5.999 -36.762 -13.769 1.00 90.12 898 ASN A O 1
ATOM 6978 N N . LEU A 1 899 ? -6.829 -34.730 -13.294 1.00 93.44 899 LEU A N 1
ATOM 6979 C CA . LEU A 1 899 ? -8.161 -34.979 -13.861 1.00 93.44 899 LEU A CA 1
ATOM 6980 C C . LEU A 1 899 ? -8.118 -35.053 -15.395 1.00 93.44 899 LEU A C 1
ATOM 6982 O O . LEU A 1 899 ? -8.796 -35.886 -16.003 1.00 93.44 899 LEU A O 1
ATOM 6986 N N . VAL A 1 900 ? -7.283 -34.213 -16.015 1.00 95.31 900 VAL A N 1
ATOM 6987 C CA . VAL A 1 900 ? -7.101 -34.152 -17.471 1.00 95.31 900 VAL A CA 1
ATOM 6988 C C . VAL A 1 900 ? -6.397 -35.405 -17.996 1.00 95.31 900 VAL A C 1
ATOM 6990 O O . VAL A 1 900 ? -6.833 -35.978 -18.995 1.00 95.31 900 VAL A O 1
ATOM 6993 N N . LYS A 1 901 ? -5.329 -35.869 -17.327 1.00 90.38 901 LYS A N 1
ATOM 6994 C CA . LYS A 1 901 ? -4.584 -37.076 -17.734 1.00 90.38 901 LYS A CA 1
ATOM 6995 C C . LYS A 1 901 ? -5.452 -38.334 -17.738 1.00 90.38 901 LYS A C 1
ATOM 6997 O O . LYS A 1 901 ? -5.312 -39.152 -18.643 1.00 90.38 901 LYS A O 1
ATOM 7002 N N . GLU A 1 902 ? -6.357 -38.467 -16.771 1.00 88.44 902 GLU A N 1
ATOM 7003 C CA . GLU A 1 902 ? -7.255 -39.625 -16.639 1.00 88.44 902 GLU A CA 1
ATOM 7004 C C . GLU A 1 902 ? -8.551 -39.491 -17.462 1.00 88.44 902 GLU A C 1
ATOM 7006 O O . GLU A 1 902 ? -9.378 -40.397 -17.468 1.00 88.44 902 GLU A O 1
ATOM 7011 N N . GLY A 1 903 ? -8.743 -38.378 -18.182 1.00 91.69 903 GLY A N 1
ATOM 7012 C CA . GLY A 1 903 ? -9.925 -38.144 -19.022 1.00 91.69 903 GLY A CA 1
ATOM 7013 C C . GLY A 1 903 ? -11.202 -37.779 -18.253 1.00 91.69 903 GLY A C 1
ATOM 7014 O O . GLY A 1 903 ? -12.247 -37.581 -18.875 1.00 91.69 903 GLY A O 1
ATOM 7015 N N . VAL A 1 904 ? -11.124 -37.629 -16.926 1.00 95.06 904 VAL A N 1
ATOM 7016 C CA . VAL A 1 904 ? -12.258 -37.265 -16.060 1.00 95.06 904 VAL A CA 1
ATOM 7017 C C . VAL A 1 904 ? -12.786 -35.873 -16.413 1.00 95.06 904 VAL A C 1
ATOM 7019 O O . VAL A 1 904 ? -13.999 -35.679 -16.487 1.00 95.06 904 VAL A O 1
ATOM 7022 N N . SER A 1 905 ? -11.894 -34.919 -16.703 1.00 95.81 905 SER A N 1
ATOM 7023 C CA . SER A 1 905 ? -12.271 -33.549 -17.078 1.00 95.81 905 SER A CA 1
ATOM 7024 C C . SER A 1 905 ? -13.116 -33.492 -18.350 1.00 95.81 905 SER A C 1
ATOM 7026 O O . SER A 1 905 ? -14.147 -32.822 -18.375 1.00 95.81 905 SER A O 1
ATOM 7028 N N . ALA A 1 906 ? -12.703 -34.209 -19.399 1.00 94.38 906 ALA A N 1
ATOM 7029 C CA . ALA A 1 906 ? -13.418 -34.240 -20.673 1.00 94.38 906 ALA A CA 1
ATOM 7030 C C . ALA A 1 906 ? -14.794 -34.916 -20.535 1.00 94.38 906 ALA A C 1
ATOM 7032 O O . ALA A 1 906 ? -15.787 -34.386 -21.032 1.00 94.38 906 ALA A O 1
ATOM 7033 N N . ALA A 1 907 ? -14.874 -36.029 -19.795 1.00 95.25 907 ALA A N 1
ATOM 7034 C CA . ALA A 1 907 ? -16.133 -36.727 -19.536 1.00 95.25 907 ALA A CA 1
ATOM 7035 C C . ALA A 1 907 ? -17.123 -35.865 -18.728 1.00 95.25 907 ALA A C 1
ATOM 7037 O O . ALA A 1 907 ? -18.295 -35.751 -19.092 1.00 95.25 907 ALA A O 1
ATOM 7038 N N . PHE A 1 908 ? -16.644 -35.193 -17.676 1.00 97.50 908 PHE A N 1
ATOM 7039 C CA . PHE A 1 908 ? -17.453 -34.269 -16.877 1.00 97.50 908 PHE A CA 1
ATOM 7040 C C . PHE A 1 908 ? -17.955 -33.084 -17.717 1.00 97.50 908 PHE A C 1
ATOM 7042 O O . PHE A 1 908 ? -19.136 -32.734 -17.670 1.00 97.50 908 PHE A O 1
ATOM 7049 N N . ALA A 1 909 ? -17.078 -32.499 -18.541 1.00 96.75 909 ALA A N 1
ATOM 7050 C CA . ALA A 1 909 ? -17.417 -31.377 -19.412 1.00 96.75 909 ALA A CA 1
ATOM 7051 C C . ALA A 1 909 ? -18.539 -31.715 -20.406 1.00 96.75 909 ALA A C 1
ATOM 7053 O O . ALA A 1 909 ? -19.394 -30.868 -20.657 1.00 96.75 909 ALA A O 1
ATOM 7054 N N . VAL A 1 910 ? -18.595 -32.945 -20.933 1.00 96.50 910 VAL A N 1
ATOM 7055 C CA . VAL A 1 910 ? -19.687 -33.380 -21.824 1.00 96.50 910 VAL A CA 1
ATOM 7056 C C . VAL A 1 910 ? -21.048 -33.257 -21.140 1.00 96.50 910 VAL A C 1
ATOM 7058 O O . VAL A 1 910 ? -21.963 -32.654 -21.697 1.00 96.50 910 VAL A O 1
ATOM 7061 N N . LYS A 1 911 ? -21.201 -33.806 -19.931 1.00 96.06 911 LYS A N 1
ATOM 7062 C CA . LYS A 1 911 ? -22.475 -33.756 -19.193 1.00 96.06 911 LYS A CA 1
ATOM 7063 C C . LYS A 1 911 ? -22.826 -32.322 -18.781 1.00 96.06 911 LYS A C 1
ATOM 7065 O O . LYS A 1 911 ? -23.978 -31.915 -18.921 1.00 96.06 911 LYS A O 1
ATOM 7070 N N . LEU A 1 912 ? -21.828 -31.541 -18.361 1.00 97.31 912 LEU A N 1
ATOM 7071 C CA . LEU A 1 912 ? -22.000 -30.142 -17.966 1.00 97.31 912 LEU A CA 1
ATOM 7072 C C . LEU A 1 912 ? -22.473 -29.265 -19.126 1.00 97.31 912 LEU A C 1
ATOM 7074 O O . LEU A 1 912 ? -23.477 -28.567 -18.990 1.00 97.31 912 LEU A O 1
ATOM 7078 N N . PHE A 1 913 ? -21.778 -29.297 -20.267 1.00 97.00 913 PHE A N 1
ATOM 7079 C CA . PHE A 1 913 ? -22.129 -28.450 -21.406 1.00 97.00 913 PHE A CA 1
ATOM 7080 C C . PHE A 1 913 ? -23.444 -28.876 -22.054 1.00 97.00 913 PHE A C 1
ATOM 7082 O O . PHE A 1 913 ? -24.194 -28.002 -22.474 1.00 97.00 913 PHE A O 1
ATOM 7089 N N . LYS A 1 914 ? -23.776 -30.176 -22.068 1.00 95.69 914 LYS A N 1
ATOM 7090 C CA . LYS A 1 914 ? -25.114 -30.639 -22.477 1.00 95.69 914 LYS A CA 1
ATOM 7091 C C . LYS A 1 914 ? -26.208 -30.000 -21.640 1.00 95.69 914 LYS A C 1
ATOM 7093 O O . LYS A 1 914 ? -27.145 -29.442 -22.195 1.00 95.69 914 LYS A O 1
ATOM 7098 N N . SER A 1 915 ? -26.060 -30.064 -20.320 1.00 95.94 915 SER A N 1
ATOM 7099 C CA . SER A 1 915 ? -27.030 -29.498 -19.386 1.00 95.94 915 SER A CA 1
ATOM 7100 C C . SER A 1 915 ? -27.142 -27.976 -19.547 1.00 95.94 915 SER A C 1
ATOM 7102 O O . SER A 1 915 ? -28.236 -27.440 -19.685 1.00 95.94 915 SER A O 1
ATOM 7104 N N . TRP A 1 916 ? -26.008 -27.274 -19.641 1.00 96.50 916 TRP A N 1
ATOM 7105 C CA . TRP A 1 916 ? -25.984 -25.817 -19.805 1.00 96.50 916 TRP A CA 1
ATOM 7106 C C . TRP A 1 916 ? -26.611 -25.359 -21.132 1.00 96.50 916 TRP A C 1
ATOM 7108 O O . TRP A 1 916 ? -27.422 -24.434 -21.148 1.00 96.50 916 TRP A O 1
ATOM 7118 N N . ILE A 1 917 ? -26.272 -26.012 -22.247 1.00 95.44 917 ILE A N 1
ATOM 7119 C CA . ILE A 1 917 ? -26.828 -25.674 -23.565 1.00 95.44 917 ILE A CA 1
ATOM 7120 C C . ILE A 1 917 ? -28.330 -25.961 -23.601 1.00 95.44 917 ILE A C 1
ATOM 7122 O O . ILE A 1 917 ? -29.075 -25.140 -24.124 1.00 95.44 917 ILE A O 1
ATOM 7126 N N . ASN A 1 918 ? -28.780 -27.059 -22.989 1.00 94.31 918 ASN A N 1
ATOM 7127 C CA . ASN A 1 918 ? -30.201 -27.387 -22.907 1.00 94.31 918 ASN A CA 1
ATOM 7128 C C . ASN A 1 918 ? -31.017 -26.341 -22.119 1.00 94.31 918 ASN A C 1
ATOM 7130 O O . ASN A 1 918 ? -32.162 -26.077 -22.466 1.00 94.31 918 ASN A O 1
ATOM 7134 N N . GLU A 1 919 ? -30.441 -25.726 -21.081 1.00 93.69 919 GLU A N 1
ATOM 7135 C CA . GLU A 1 919 ? -31.107 -24.679 -20.286 1.00 93.69 919 GLU A CA 1
ATOM 7136 C C . GLU A 1 919 ? -31.182 -23.304 -20.973 1.00 93.69 919 GLU A C 1
ATOM 7138 O O . GLU A 1 919 ? -32.049 -22.485 -20.653 1.00 93.69 919 GLU A O 1
ATOM 7143 N N . LYS A 1 920 ? -30.238 -22.992 -21.866 1.00 91.06 920 LYS A N 1
ATOM 7144 C CA . LYS A 1 920 ? -30.167 -21.697 -22.562 1.00 91.06 920 LYS A CA 1
ATOM 7145 C C . LYS A 1 920 ? -29.884 -21.912 -24.048 1.00 91.06 920 LYS A C 1
ATOM 7147 O O . LYS A 1 920 ? -30.818 -22.124 -24.807 1.00 91.06 920 LYS A O 1
ATOM 7152 N N . ASP A 1 921 ? -28.619 -21.786 -24.445 1.00 91.88 921 ASP A N 1
ATOM 7153 C CA . ASP A 1 921 ? -28.083 -22.027 -25.785 1.00 91.88 921 ASP A CA 1
ATOM 7154 C C . ASP A 1 921 ? -26.543 -21.904 -25.764 1.00 91.88 921 ASP A C 1
ATOM 7156 O O . ASP A 1 921 ? -25.931 -21.509 -24.761 1.00 91.88 921 ASP A O 1
ATOM 7160 N N . ILE A 1 922 ? -25.892 -22.193 -26.896 1.00 92.19 922 ILE A N 1
ATOM 7161 C CA . ILE A 1 922 ? -24.441 -22.023 -27.058 1.00 92.19 922 ILE A CA 1
ATOM 7162 C C . ILE A 1 922 ? -23.974 -20.561 -26.919 1.00 92.19 922 ILE A C 1
ATOM 7164 O O . ILE A 1 922 ? -22.849 -20.311 -26.478 1.00 92.19 922 ILE A O 1
ATOM 7168 N N . ASN A 1 923 ? -24.814 -19.572 -27.241 1.00 90.25 923 ASN A N 1
ATOM 7169 C CA . ASN A 1 923 ? -24.441 -18.155 -27.158 1.00 90.25 923 ASN A CA 1
ATOM 7170 C C . ASN A 1 923 ? -24.261 -17.701 -25.706 1.00 90.25 923 ASN A C 1
ATOM 7172 O O . ASN A 1 923 ? -23.318 -16.965 -25.395 1.00 90.25 923 ASN A O 1
ATOM 7176 N N . SER A 1 924 ? -25.134 -18.172 -24.816 1.00 92.00 924 SER A N 1
ATOM 7177 C CA . SER A 1 924 ? -25.071 -17.957 -23.373 1.00 92.00 924 SER A CA 1
ATOM 7178 C C . SER A 1 924 ? -23.811 -18.576 -22.762 1.00 92.00 924 SER A C 1
ATOM 7180 O O . SER A 1 924 ? -23.094 -17.917 -21.995 1.00 92.00 924 SER A O 1
ATOM 7182 N N . VAL A 1 925 ? -23.477 -19.804 -23.174 1.00 93.38 925 VAL A N 1
ATOM 7183 C CA . VAL A 1 925 ? -22.228 -20.479 -22.786 1.00 93.38 925 VAL A CA 1
ATOM 7184 C C . VAL A 1 925 ? -21.021 -19.667 -23.254 1.00 93.38 925 VAL A C 1
ATOM 7186 O O . VAL A 1 925 ? -20.170 -19.290 -22.448 1.00 93.38 925 VAL A O 1
ATOM 7189 N N . ALA A 1 926 ? -20.974 -19.318 -24.541 1.00 89.81 926 ALA A N 1
ATOM 7190 C CA . ALA A 1 926 ? -19.880 -18.560 -25.136 1.00 89.81 926 ALA A CA 1
ATOM 7191 C C . ALA A 1 926 ? -19.687 -17.190 -24.464 1.00 89.81 926 ALA A C 1
ATOM 7193 O O . ALA A 1 926 ? -18.561 -16.782 -24.177 1.00 89.81 926 ALA A O 1
ATOM 7194 N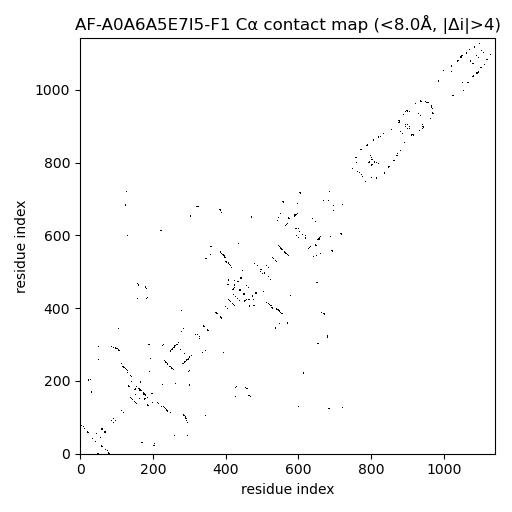 N . GLY A 1 927 ? -20.780 -16.479 -24.173 1.00 89.88 927 GLY A N 1
ATOM 7195 C CA . GLY A 1 927 ? -20.750 -15.210 -23.447 1.00 89.88 927 GLY A CA 1
ATOM 7196 C C . GLY A 1 927 ? -20.197 -15.354 -22.030 1.00 89.88 927 GLY A C 1
ATOM 7197 O O . GLY A 1 927 ? -19.409 -14.514 -21.591 1.00 89.88 927 GLY A O 1
ATOM 7198 N N . SER A 1 928 ? -20.561 -16.429 -21.333 1.00 93.06 928 SER A N 1
ATOM 7199 C CA . SER A 1 928 ? -20.106 -16.694 -19.966 1.00 93.06 928 SER A CA 1
ATOM 7200 C C . SER A 1 928 ? -18.632 -17.096 -19.914 1.00 93.06 928 SER A C 1
ATOM 7202 O O . SER A 1 928 ? -17.896 -16.576 -19.078 1.00 93.06 928 SER A O 1
ATOM 7204 N N . LEU A 1 929 ? -18.170 -17.934 -20.848 1.00 92.56 929 LEU A N 1
ATOM 7205 C CA . LEU A 1 929 ? -16.759 -18.316 -20.971 1.00 92.56 929 LEU A CA 1
ATOM 7206 C C . LEU A 1 929 ? -15.869 -17.126 -21.358 1.00 92.56 929 LEU A C 1
ATOM 7208 O O . LEU A 1 929 ? -14.804 -16.952 -20.765 1.00 92.56 929 LEU A O 1
ATOM 7212 N N . ARG A 1 930 ? -16.320 -16.265 -22.284 1.00 89.12 930 ARG A N 1
ATOM 7213 C CA . ARG A 1 930 ? -15.601 -15.036 -22.677 1.00 89.12 930 ARG A CA 1
ATOM 7214 C C . ARG A 1 930 ? -15.390 -14.079 -21.509 1.00 89.12 930 ARG A C 1
ATOM 7216 O O . ARG A 1 930 ? -14.300 -13.538 -21.360 1.00 89.12 930 ARG A O 1
ATOM 7223 N N . LYS A 1 931 ? -16.408 -13.886 -20.660 1.00 89.94 931 LYS A N 1
ATOM 7224 C CA . LYS A 1 931 ? -16.317 -13.005 -19.478 1.00 89.94 931 LYS A CA 1
ATOM 7225 C C . LYS A 1 931 ? -15.191 -13.403 -18.521 1.00 89.94 931 LYS A C 1
ATOM 7227 O O . LYS A 1 931 ? -14.667 -12.538 -17.828 1.00 89.94 931 LYS A O 1
ATOM 7232 N N . VAL A 1 932 ? -14.830 -14.687 -18.484 1.00 91.31 932 VAL A N 1
ATOM 7233 C CA . VAL A 1 932 ? -13.781 -15.229 -17.605 1.00 91.31 932 VAL A CA 1
ATOM 7234 C C . VAL A 1 932 ? -12.529 -15.692 -18.363 1.00 91.31 932 VAL A C 1
ATOM 7236 O O . VAL A 1 932 ? -11.645 -16.293 -17.759 1.00 91.31 932 VAL A O 1
ATOM 7239 N N . GLY A 1 933 ? -12.437 -15.428 -19.673 1.00 85.50 933 GLY A N 1
ATOM 7240 C CA . GLY A 1 933 ? -11.285 -15.781 -20.513 1.00 85.50 933 GLY A CA 1
ATOM 7241 C C . GLY A 1 933 ? -11.045 -17.286 -20.698 1.00 85.50 933 GLY A C 1
ATOM 7242 O O . GLY A 1 933 ? -9.906 -17.706 -20.900 1.00 85.50 933 GLY A O 1
ATOM 7243 N N . MET A 1 934 ? -12.085 -18.117 -20.586 1.00 88.38 934 MET A N 1
ATOM 7244 C CA . MET A 1 934 ? -11.985 -19.582 -20.725 1.00 88.38 934 MET A CA 1
ATOM 7245 C C . MET A 1 934 ? -12.355 -20.108 -22.110 1.00 88.38 934 MET A C 1
ATOM 7247 O O . MET A 1 934 ? -12.125 -21.278 -22.407 1.00 88.38 934 MET A O 1
ATOM 7251 N N . ASP A 1 935 ? -12.905 -19.255 -22.963 1.00 84.25 935 ASP A N 1
ATOM 7252 C CA . ASP A 1 935 ? -13.258 -19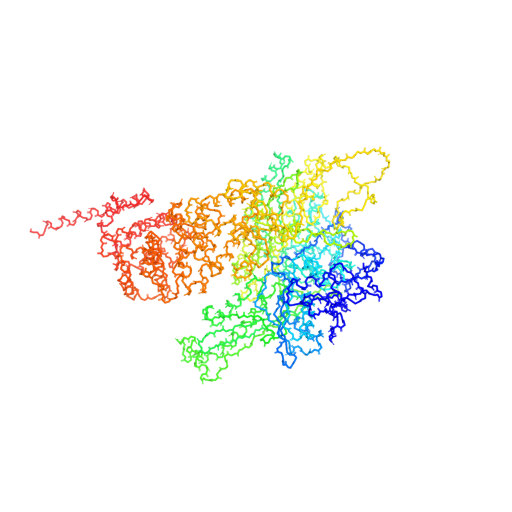.560 -24.346 1.00 84.25 935 ASP A CA 1
ATOM 7253 C C . ASP A 1 935 ? -12.066 -20.093 -25.160 1.00 84.25 935 ASP A C 1
ATOM 7255 O O . ASP A 1 935 ? -12.243 -20.980 -25.990 1.00 84.25 935 ASP A O 1
ATOM 7259 N N . ASN A 1 936 ? -10.843 -19.638 -24.864 1.00 82.81 936 ASN A N 1
ATOM 7260 C CA . ASN A 1 936 ? -9.616 -20.090 -25.538 1.00 82.81 936 ASN A CA 1
ATOM 7261 C C . ASN A 1 936 ? -8.972 -21.346 -24.920 1.00 82.81 936 ASN A C 1
ATOM 7263 O O . ASN A 1 936 ? -7.958 -21.821 -25.424 1.00 82.81 936 ASN A O 1
ATOM 7267 N N . ARG A 1 937 ? -9.518 -21.873 -23.817 1.00 89.00 937 ARG A N 1
ATOM 7268 C CA . ARG A 1 937 ? -8.866 -22.912 -22.995 1.00 89.00 937 ARG A CA 1
ATOM 7269 C C . ARG A 1 937 ? -9.575 -24.263 -23.020 1.00 89.00 937 ARG A C 1
ATOM 7271 O O . ARG A 1 937 ? -9.103 -25.208 -22.401 1.00 89.00 937 ARG A O 1
ATOM 7278 N N . LEU A 1 938 ? -10.663 -24.400 -23.781 1.00 90.06 938 LEU A N 1
ATOM 7279 C CA . LEU A 1 938 ? -11.448 -25.642 -23.854 1.00 90.06 938 LEU A CA 1
ATOM 7280 C C . LEU A 1 938 ? -10.618 -26.863 -24.286 1.00 90.06 938 LEU A C 1
ATOM 7282 O O . LEU A 1 938 ? -10.886 -27.982 -23.860 1.00 90.06 938 LEU A O 1
ATOM 7286 N N . MET A 1 939 ? -9.564 -26.649 -25.073 1.00 89.31 939 MET A N 1
ATOM 7287 C CA . MET A 1 939 ? -8.630 -27.703 -25.484 1.00 89.31 939 MET A CA 1
ATOM 7288 C C . MET A 1 939 ? -7.842 -28.301 -24.318 1.00 89.31 939 MET A C 1
ATOM 7290 O O . MET A 1 939 ? -7.428 -29.457 -24.380 1.00 89.31 939 MET A O 1
ATOM 7294 N N . GLU A 1 940 ? -7.643 -27.542 -23.240 1.00 93.69 940 GLU A N 1
ATOM 7295 C CA . GLU A 1 940 ? -6.915 -27.989 -22.051 1.00 93.69 940 GLU A CA 1
ATOM 7296 C C . GLU A 1 940 ? -7.677 -29.050 -21.247 1.00 93.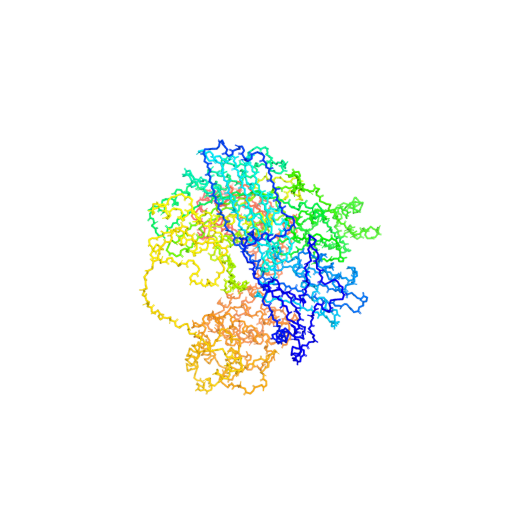69 940 GLU A C 1
ATOM 7298 O O . GLU A 1 940 ? -7.072 -29.687 -20.388 1.00 93.69 940 GLU A O 1
ATOM 7303 N N . LEU A 1 941 ? -8.957 -29.304 -21.561 1.00 93.44 941 LEU A N 1
ATOM 7304 C CA . LEU A 1 941 ? -9.715 -30.445 -21.029 1.00 93.44 941 LEU A CA 1
ATOM 7305 C C . LEU A 1 941 ? -9.110 -31.798 -21.439 1.00 93.44 941 LEU A C 1
ATOM 7307 O O . LEU A 1 941 ? -9.422 -32.819 -20.824 1.00 93.44 941 LEU A O 1
ATOM 7311 N N . PHE A 1 942 ? -8.244 -31.805 -22.458 1.00 94.06 942 PHE A N 1
ATOM 7312 C CA . PHE A 1 942 ? -7.534 -32.980 -22.948 1.00 94.06 942 PHE A CA 1
ATOM 7313 C C . PHE A 1 942 ? -6.035 -32.935 -22.601 1.00 94.06 942 PHE A C 1
ATOM 7315 O O . PHE A 1 942 ? -5.427 -31.855 -22.531 1.00 94.06 942 PHE A O 1
ATOM 7322 N N . PRO A 1 943 ? -5.394 -34.107 -22.420 1.00 91.44 943 PRO A N 1
ATOM 7323 C CA . PRO A 1 943 ? -3.948 -34.191 -22.241 1.00 91.44 943 PRO A CA 1
ATOM 7324 C C . PRO A 1 943 ? -3.221 -33.673 -23.486 1.00 91.44 943 PRO A C 1
ATOM 7326 O O . PRO A 1 943 ? -3.757 -33.724 -24.591 1.00 91.44 943 PRO A O 1
ATOM 7329 N N . ALA A 1 944 ? -1.991 -33.177 -23.314 1.00 87.56 944 ALA A N 1
ATOM 7330 C CA . ALA A 1 944 ? -1.246 -32.452 -24.351 1.00 87.56 944 ALA A CA 1
ATOM 7331 C C . ALA A 1 944 ? -1.168 -33.184 -25.706 1.00 87.56 944 ALA A C 1
ATOM 7333 O O . ALA A 1 944 ? -1.308 -32.557 -26.751 1.00 87.56 944 ALA A O 1
ATOM 7334 N N . ASN A 1 945 ? -1.034 -34.513 -25.695 1.00 89.00 945 ASN A N 1
ATOM 7335 C CA . ASN A 1 945 ? -0.978 -35.355 -26.895 1.00 89.00 945 ASN A CA 1
ATOM 7336 C C . ASN A 1 945 ? -2.315 -35.495 -27.653 1.00 89.00 945 ASN A C 1
ATOM 7338 O O . ASN A 1 945 ? -2.339 -36.086 -28.728 1.00 89.00 945 ASN A O 1
ATOM 7342 N N . LYS A 1 946 ? -3.422 -34.988 -27.101 1.00 88.62 946 LYS A N 1
ATOM 7343 C CA . LYS A 1 946 ? -4.774 -35.032 -27.682 1.00 88.62 946 LYS A CA 1
ATOM 7344 C C . LYS A 1 946 ? -5.370 -33.638 -27.924 1.00 88.62 946 LYS A C 1
ATOM 7346 O O . LYS A 1 946 ? -6.546 -33.524 -28.259 1.00 88.62 946 LYS A O 1
ATOM 7351 N N . ARG A 1 947 ? -4.582 -32.568 -27.771 1.00 89.62 947 ARG A N 1
ATOM 7352 C CA . ARG A 1 947 ? -5.027 -31.179 -27.981 1.00 89.62 947 ARG A CA 1
ATOM 7353 C C . ARG A 1 947 ? -5.013 -30.806 -29.468 1.00 89.62 947 ARG A C 1
ATOM 7355 O O . ARG A 1 947 ? -4.212 -29.978 -29.886 1.00 89.62 947 ARG A O 1
ATOM 7362 N N . SER A 1 948 ? -5.891 -31.415 -30.267 1.00 84.19 948 SER A N 1
ATOM 7363 C CA . SER A 1 948 ? -6.128 -31.007 -31.662 1.00 84.19 948 SER A CA 1
ATOM 7364 C C . SER A 1 948 ? -7.589 -30.640 -31.903 1.00 84.19 948 SER A C 1
ATOM 7366 O O . SER A 1 948 ? -8.493 -31.143 -31.231 1.00 84.19 948 SER A O 1
ATOM 7368 N N . CYS A 1 949 ? -7.826 -29.749 -32.871 1.00 81.88 949 CYS A N 1
ATOM 7369 C CA . CYS A 1 949 ? -9.175 -29.308 -33.233 1.00 81.88 949 CYS A CA 1
ATOM 7370 C C . CYS A 1 949 ? -10.017 -30.435 -33.820 1.00 81.88 949 CYS A C 1
ATOM 7372 O O . CYS A 1 949 ? -11.219 -30.487 -33.541 1.00 81.88 949 CYS A O 1
ATOM 7374 N N . GLU A 1 950 ? -9.407 -31.379 -34.545 1.00 84.00 950 GLU A N 1
ATOM 7375 C CA . GLU A 1 950 ? -10.131 -32.572 -34.982 1.00 84.00 950 GLU A CA 1
ATOM 7376 C C . GLU A 1 950 ? -10.504 -33.460 -33.797 1.00 84.00 950 GLU A C 1
ATOM 7378 O O . GLU A 1 950 ? -11.640 -33.925 -33.736 1.00 84.00 950 GLU A O 1
ATOM 7383 N N . HIS A 1 951 ? -9.595 -33.668 -32.834 1.00 90.19 951 HIS A N 1
ATOM 7384 C CA . HIS A 1 951 ? -9.881 -34.499 -31.665 1.00 90.19 951 HIS A CA 1
ATOM 7385 C C . HIS A 1 951 ? -10.998 -33.901 -30.808 1.00 90.19 951 HIS A C 1
ATOM 7387 O O . HIS A 1 951 ? -11.953 -34.604 -30.485 1.00 90.19 951 HIS A O 1
ATOM 7393 N N . PHE A 1 952 ? -10.914 -32.603 -30.498 1.00 91.94 952 PHE A N 1
ATOM 7394 C CA . PHE A 1 952 ? -11.948 -31.887 -29.750 1.00 91.94 952 PHE A CA 1
ATOM 7395 C C . PHE A 1 952 ? -13.294 -31.954 -30.472 1.00 91.94 952 PHE A C 1
ATOM 7397 O O . PHE A 1 952 ? -14.293 -32.358 -29.877 1.00 91.94 952 PHE A O 1
ATOM 7404 N N . SER A 1 953 ? -13.307 -31.608 -31.767 1.00 88.12 953 SER A N 1
ATOM 7405 C CA . SER A 1 953 ? -14.534 -31.603 -32.567 1.00 88.12 953 SER A CA 1
ATOM 7406 C C . SER A 1 953 ? -15.161 -32.989 -32.613 1.00 88.12 953 SER A C 1
ATOM 7408 O O . SER A 1 953 ? -16.360 -33.116 -32.401 1.00 88.12 953 SER A O 1
ATOM 7410 N N . LYS A 1 954 ? -14.359 -34.031 -32.856 1.00 91.50 954 LYS A N 1
ATOM 7411 C CA . LYS A 1 954 ? -14.835 -35.412 -32.895 1.00 91.50 954 LYS A CA 1
ATOM 7412 C C . LYS A 1 954 ? -15.400 -35.838 -31.542 1.00 91.50 954 LYS A C 1
ATOM 7414 O O . LYS A 1 954 ? -16.543 -36.264 -31.484 1.00 91.50 954 LYS A O 1
ATOM 7419 N N . TYR A 1 955 ? -14.648 -35.651 -30.457 1.00 94.31 955 TYR A N 1
ATOM 7420 C CA . TYR A 1 955 ? -15.054 -36.084 -29.117 1.00 94.31 955 TYR A CA 1
ATOM 7421 C C . TYR A 1 955 ? -16.382 -35.455 -28.673 1.00 94.31 955 TYR A C 1
ATOM 7423 O O . TYR A 1 955 ? -17.287 -36.158 -28.226 1.00 94.31 955 TYR A O 1
ATOM 7431 N N . PHE A 1 956 ? -16.524 -34.135 -28.824 1.00 94.31 956 PHE A N 1
ATOM 7432 C CA . PHE A 1 956 ? -17.746 -33.441 -28.422 1.00 94.31 956 PHE A CA 1
ATOM 7433 C C . PHE A 1 956 ? -18.897 -33.649 -29.416 1.00 94.31 956 PHE A C 1
ATOM 7435 O O . PHE A 1 956 ? -20.039 -33.769 -28.982 1.00 94.31 956 PHE A O 1
ATOM 7442 N N . THR A 1 957 ? -18.637 -33.770 -30.722 1.00 93.00 957 THR A N 1
ATOM 7443 C CA . THR A 1 957 ? -19.689 -34.076 -31.712 1.00 93.00 957 THR A CA 1
ATOM 7444 C C . THR A 1 957 ? -20.235 -35.491 -31.545 1.00 93.00 957 THR A C 1
ATOM 7446 O O . THR A 1 957 ? -21.453 -35.649 -31.529 1.00 93.00 957 THR A O 1
ATOM 7449 N N . ASP A 1 958 ? -19.373 -36.493 -31.340 1.00 93.50 958 ASP A N 1
ATOM 7450 C CA . ASP A 1 958 ? -19.773 -37.883 -31.063 1.00 93.50 958 ASP A CA 1
ATOM 7451 C C . ASP A 1 958 ? -20.591 -37.963 -29.765 1.00 93.50 958 ASP A C 1
ATOM 7453 O O . ASP A 1 958 ? -21.524 -38.755 -29.638 1.00 93.50 958 ASP A O 1
ATOM 7457 N N . ALA A 1 959 ? -20.297 -37.075 -28.813 1.00 92.31 959 ALA A N 1
ATOM 7458 C CA . ALA A 1 959 ? -21.088 -36.913 -27.609 1.00 92.31 959 ALA A CA 1
ATOM 7459 C C . ALA A 1 959 ? -22.388 -36.112 -27.820 1.00 92.31 959 ALA A C 1
ATOM 7461 O O . ALA A 1 959 ? -23.131 -35.970 -26.860 1.00 92.31 959 ALA A O 1
ATOM 7462 N N . GLY A 1 960 ? -22.719 -35.595 -29.005 1.00 91.94 960 GLY A N 1
ATOM 7463 C CA . GLY A 1 960 ? -23.943 -34.816 -29.262 1.00 91.94 960 GLY A CA 1
ATOM 7464 C C . GLY A 1 960 ? -23.843 -33.314 -28.953 1.00 91.94 960 GLY A C 1
ATOM 7465 O O . GLY A 1 960 ? -24.861 -32.652 -28.792 1.00 91.94 960 GLY A O 1
ATOM 7466 N N . LEU A 1 961 ? -22.629 -32.763 -28.863 1.00 93.62 961 LEU A N 1
ATOM 7467 C CA . LEU A 1 961 ? -22.319 -31.347 -28.619 1.00 93.62 961 LEU A CA 1
ATOM 7468 C C . LEU A 1 961 ? -21.659 -30.697 -29.849 1.00 93.62 961 LEU A C 1
ATOM 7470 O O . LEU A 1 961 ? -20.571 -30.112 -29.779 1.00 93.62 961 LEU A O 1
ATOM 7474 N N . LYS A 1 962 ? -22.325 -30.799 -31.006 1.00 91.81 962 LYS A N 1
ATOM 7475 C CA . LYS A 1 962 ? -21.838 -30.213 -32.266 1.00 91.81 962 LYS A CA 1
ATOM 7476 C C . LYS A 1 962 ? -21.658 -28.691 -32.165 1.00 91.81 962 LYS A C 1
ATOM 7478 O O . LYS A 1 962 ? -20.629 -28.171 -32.577 1.00 91.81 962 LYS A O 1
ATOM 7483 N N . GLU A 1 963 ? -22.597 -27.992 -31.532 1.00 90.88 963 GLU A N 1
ATOM 7484 C CA . GLU A 1 963 ? -22.557 -26.528 -31.380 1.00 90.88 963 GLU A CA 1
ATOM 7485 C C . GLU A 1 963 ? -21.325 -26.039 -30.600 1.00 90.88 963 GLU A C 1
ATOM 7487 O O . GLU A 1 963 ? -20.710 -25.036 -30.962 1.00 90.88 963 GLU A O 1
ATOM 7492 N N . LEU A 1 964 ? -20.910 -26.777 -29.562 1.00 90.56 964 LEU A N 1
ATOM 7493 C CA . LEU A 1 964 ? -19.692 -26.477 -28.801 1.00 90.56 964 LEU A CA 1
ATOM 7494 C C . LEU A 1 964 ? -18.428 -26.710 -29.640 1.00 90.56 964 LEU A C 1
ATOM 7496 O O . LEU A 1 964 ? -17.461 -25.954 -29.536 1.00 90.56 964 LEU A O 1
ATOM 7500 N N . SER A 1 965 ? -18.449 -27.739 -30.487 1.00 86.75 965 SER A N 1
ATOM 7501 C CA . SER A 1 965 ? -17.361 -28.042 -31.423 1.00 86.75 965 SER A CA 1
ATOM 7502 C C . SER A 1 965 ? -17.189 -26.927 -32.458 1.00 86.75 965 SER A C 1
ATOM 7504 O O . SER A 1 965 ? -16.071 -26.463 -32.691 1.00 86.75 965 SER A O 1
ATOM 7506 N N . ASP A 1 966 ? -18.296 -26.446 -33.028 1.00 86.69 966 ASP A N 1
ATOM 7507 C CA . ASP A 1 966 ? -18.300 -25.342 -33.991 1.00 86.69 966 ASP A CA 1
ATOM 7508 C C . ASP A 1 966 ? -17.850 -24.021 -33.333 1.00 86.69 966 ASP A C 1
ATOM 7510 O O . ASP A 1 966 ? -17.055 -23.273 -33.910 1.00 86.69 966 ASP A O 1
ATOM 7514 N N . PHE A 1 967 ? -18.268 -23.765 -32.085 1.00 86.38 967 PHE A N 1
ATOM 7515 C CA . PHE A 1 967 ? -17.794 -22.628 -31.289 1.00 86.38 967 PHE A CA 1
ATOM 7516 C C . PHE A 1 967 ? -16.274 -22.655 -31.069 1.00 86.38 967 PHE A C 1
ATOM 7518 O O . PHE A 1 967 ? -15.596 -21.663 -31.351 1.00 86.38 967 PHE A O 1
ATOM 7525 N N . ALA A 1 968 ? -15.723 -23.783 -30.610 1.00 82.38 968 ALA A N 1
ATOM 7526 C CA . ALA A 1 968 ? -14.290 -23.918 -30.348 1.00 82.38 968 ALA A CA 1
ATOM 7527 C C . ALA A 1 968 ? -13.448 -23.721 -31.623 1.00 82.38 968 ALA A C 1
ATOM 7529 O O . ALA A 1 968 ? -12.414 -23.048 -31.591 1.00 82.38 968 ALA A O 1
ATOM 7530 N N . ARG A 1 969 ? -13.922 -24.233 -32.767 1.00 80.25 969 ARG A N 1
ATOM 7531 C CA . ARG A 1 969 ? -13.270 -24.049 -34.073 1.00 80.25 969 ARG A CA 1
ATOM 7532 C C . ARG A 1 969 ? -13.247 -22.581 -34.504 1.00 80.25 969 ARG A C 1
ATOM 7534 O O . ARG A 1 969 ? -12.205 -22.078 -34.929 1.00 80.25 969 ARG A O 1
ATOM 7541 N N . ASN A 1 970 ? -14.370 -21.879 -34.354 1.00 80.56 970 ASN A N 1
ATOM 7542 C CA . ASN A 1 970 ? -14.456 -20.450 -34.659 1.00 80.56 970 ASN A CA 1
ATOM 7543 C C . ASN A 1 970 ? -13.532 -19.618 -33.761 1.00 80.56 970 ASN A C 1
ATOM 7545 O O . ASN A 1 970 ? -12.853 -18.711 -34.244 1.00 80.56 970 ASN A O 1
ATOM 7549 N N . GLN A 1 971 ? -13.451 -19.954 -32.474 1.00 77.62 971 GLN A N 1
ATOM 7550 C CA . GLN A 1 971 ? -12.590 -19.247 -31.533 1.00 77.62 971 GLN A CA 1
ATOM 7551 C C . GLN A 1 971 ? -11.099 -19.428 -31.855 1.00 77.62 971 GLN A C 1
ATOM 7553 O O . GLN A 1 971 ? -10.342 -18.457 -31.820 1.00 77.62 971 GLN A O 1
ATOM 7558 N N . GLN A 1 972 ? -10.676 -20.634 -32.247 1.00 71.88 972 GLN A N 1
ATOM 7559 C CA . GLN A 1 972 ? -9.304 -20.870 -32.700 1.00 71.88 972 GLN A CA 1
ATOM 7560 C C . GLN A 1 972 ? -8.976 -20.059 -33.964 1.00 71.88 972 GLN A C 1
ATOM 7562 O O . GLN A 1 972 ? -7.900 -19.472 -34.051 1.00 71.88 972 GLN A O 1
ATOM 7567 N N . SER A 1 973 ? -9.916 -19.962 -34.913 1.00 72.50 973 SER A N 1
ATOM 7568 C CA . SER A 1 973 ? -9.748 -19.127 -36.112 1.00 72.50 973 SER A CA 1
ATOM 7569 C C . SER A 1 973 ? -9.563 -17.644 -35.760 1.00 72.50 973 SER A C 1
ATOM 7571 O O . SER A 1 973 ? -8.708 -16.970 -36.333 1.00 72.50 973 SER A O 1
ATOM 7573 N N . ILE A 1 974 ? -10.309 -17.133 -34.774 1.00 74.44 974 ILE A N 1
ATOM 7574 C CA . ILE A 1 974 ? -10.146 -15.762 -34.261 1.00 74.44 974 ILE A CA 1
ATOM 7575 C C . ILE A 1 974 ? -8.775 -15.582 -33.589 1.00 74.44 974 ILE A C 1
ATOM 7577 O O . ILE A 1 974 ? -8.129 -14.555 -33.802 1.00 74.44 974 ILE A O 1
ATOM 7581 N N . GLY A 1 975 ? -8.323 -16.565 -32.806 1.00 71.81 975 GLY A N 1
ATOM 7582 C CA . GLY A 1 975 ? -6.996 -16.571 -32.182 1.00 71.81 975 GLY A CA 1
ATOM 7583 C C . GLY A 1 975 ? -5.866 -16.500 -33.211 1.00 71.81 975 GLY A C 1
ATOM 7584 O O . GLY A 1 975 ? -5.041 -15.592 -33.145 1.00 71.81 975 GLY A O 1
ATOM 7585 N N . ALA A 1 976 ? -5.905 -17.370 -34.224 1.00 72.56 976 ALA A N 1
ATOM 7586 C CA . ALA A 1 976 ? -4.915 -17.404 -35.301 1.00 72.56 976 ALA A CA 1
ATOM 7587 C C . ALA A 1 976 ? -4.853 -16.079 -36.086 1.00 72.56 976 ALA A C 1
ATOM 7589 O O . ALA A 1 976 ? -3.772 -15.577 -36.386 1.00 72.56 976 ALA A O 1
ATOM 7590 N N . ARG A 1 977 ? -6.006 -15.447 -36.361 1.00 80.19 977 ARG A N 1
ATOM 7591 C CA . ARG A 1 977 ? -6.051 -14.126 -37.018 1.00 80.19 977 ARG A CA 1
ATOM 7592 C C . ARG A 1 977 ? -5.404 -13.025 -36.174 1.00 80.19 977 ARG A C 1
ATOM 7594 O O . ARG A 1 977 ? -4.746 -12.152 -36.732 1.00 80.19 977 ARG A O 1
ATOM 7601 N N . LYS A 1 978 ? -5.575 -13.054 -34.846 1.00 79.56 978 LYS A N 1
ATOM 7602 C CA . LYS A 1 978 ? -4.934 -12.093 -33.931 1.00 79.56 978 LYS A CA 1
ATOM 7603 C C . LYS A 1 978 ? -3.424 -12.300 -33.838 1.00 79.56 978 LYS A C 1
ATOM 7605 O O . LYS A 1 978 ? -2.694 -11.315 -33.778 1.00 79.56 978 LYS A O 1
ATOM 7610 N N . GLU A 1 979 ? -2.960 -13.547 -33.836 1.00 81.19 979 GLU A N 1
ATOM 7611 C CA . GLU A 1 979 ? -1.526 -13.860 -33.876 1.00 81.19 979 GLU A CA 1
ATOM 7612 C C . GLU A 1 979 ? -0.892 -13.381 -35.182 1.00 81.19 979 GLU A C 1
ATOM 7614 O O . GLU A 1 979 ? 0.121 -12.685 -35.142 1.00 81.19 979 GLU A O 1
ATOM 7619 N N . LEU A 1 980 ? -1.544 -13.635 -36.321 1.00 84.94 980 LEU A N 1
ATOM 7620 C CA . LEU A 1 980 ? -1.098 -13.122 -37.614 1.00 84.94 980 LEU A CA 1
ATOM 7621 C C . LEU A 1 980 ? -1.053 -11.587 -37.638 1.00 84.94 980 LEU A C 1
ATOM 7623 O O . LEU A 1 980 ? -0.075 -11.002 -38.096 1.00 84.94 980 LEU A O 1
ATOM 7627 N N . GLN A 1 981 ? -2.086 -10.919 -37.113 1.00 87.38 981 GLN A N 1
ATOM 7628 C CA . GLN A 1 981 ? -2.111 -9.459 -37.013 1.00 87.38 981 GLN A CA 1
ATOM 7629 C C . GLN A 1 981 ? -0.916 -8.928 -36.206 1.00 87.38 981 GLN A C 1
ATOM 7631 O O . GLN A 1 981 ? -0.289 -7.949 -36.616 1.00 87.38 981 GLN A O 1
ATOM 7636 N N . LYS A 1 982 ? -0.607 -9.577 -35.077 1.00 86.00 982 LYS A N 1
ATOM 7637 C CA . LYS A 1 982 ? 0.501 -9.210 -34.192 1.00 86.00 982 LYS A CA 1
ATOM 7638 C C . LYS A 1 982 ? 1.855 -9.392 -34.879 1.00 86.00 982 LYS A C 1
ATOM 7640 O O . LYS A 1 982 ? 2.668 -8.478 -34.842 1.00 86.00 982 LYS A O 1
ATOM 7645 N N . GLU A 1 983 ? 2.072 -10.515 -35.556 1.00 90.00 983 GLU A N 1
ATOM 7646 C CA . GLU A 1 983 ? 3.311 -10.763 -36.304 1.00 90.00 983 GLU A CA 1
ATOM 7647 C C . GLU A 1 983 ? 3.505 -9.732 -37.429 1.00 90.00 983 GLU A C 1
ATOM 7649 O O . GLU A 1 983 ? 4.588 -9.172 -37.583 1.00 90.00 983 GLU A O 1
ATOM 7654 N N . LEU A 1 984 ? 2.439 -9.382 -38.161 1.00 91.00 984 LEU A N 1
ATOM 7655 C CA . LEU A 1 984 ? 2.497 -8.323 -39.177 1.00 91.00 984 LEU A CA 1
ATOM 7656 C C . LEU A 1 984 ? 2.840 -6.954 -38.573 1.00 91.00 984 LEU A C 1
ATOM 7658 O O . LEU A 1 984 ? 3.626 -6.209 -39.155 1.00 91.00 984 LEU A O 1
ATOM 7662 N N . GLN A 1 985 ? 2.284 -6.618 -37.404 1.00 91.12 985 GLN A N 1
ATOM 7663 C CA . GLN A 1 985 ? 2.633 -5.390 -36.680 1.00 91.12 985 GLN A CA 1
ATOM 7664 C C . GLN A 1 985 ? 4.103 -5.391 -36.241 1.00 91.12 985 GLN A C 1
ATOM 7666 O O . GLN A 1 985 ? 4.763 -4.358 -36.343 1.00 91.12 985 GLN A O 1
ATOM 7671 N N . GLU A 1 986 ? 4.624 -6.531 -35.783 1.00 89.12 986 GLU A N 1
ATOM 7672 C CA . GLU A 1 986 ? 6.025 -6.686 -35.383 1.00 89.12 986 GLU A CA 1
ATOM 7673 C C . GLU A 1 986 ? 6.974 -6.529 -36.581 1.00 89.12 986 GLU A C 1
ATOM 7675 O O . GLU A 1 986 ? 7.930 -5.758 -36.490 1.00 89.12 986 GLU A O 1
ATOM 7680 N N . GLN A 1 987 ? 6.679 -7.151 -37.729 1.00 90.12 987 GLN A N 1
ATOM 7681 C CA . GLN A 1 987 ? 7.462 -6.982 -38.965 1.00 90.12 987 GLN A CA 1
ATOM 7682 C C . GLN A 1 987 ? 7.479 -5.523 -39.446 1.00 90.12 987 GLN A C 1
ATOM 7684 O O . GLN A 1 987 ? 8.534 -4.973 -39.771 1.00 90.12 987 GLN A O 1
ATOM 7689 N N . MET A 1 988 ? 6.323 -4.851 -39.423 1.00 90.38 988 MET A N 1
ATOM 7690 C CA . MET A 1 988 ? 6.227 -3.428 -39.772 1.00 90.38 988 MET A CA 1
ATOM 7691 C C . MET A 1 988 ? 6.991 -2.536 -38.782 1.00 90.38 988 MET A C 1
ATOM 7693 O O . MET A 1 988 ? 7.661 -1.594 -39.201 1.00 90.38 988 MET A O 1
ATOM 7697 N N . ALA A 1 989 ? 6.941 -2.838 -37.479 1.00 85.69 989 ALA A N 1
ATOM 7698 C CA . ALA A 1 989 ? 7.658 -2.090 -36.444 1.00 85.69 989 ALA A CA 1
ATOM 7699 C C . ALA A 1 989 ? 9.184 -2.277 -36.515 1.00 85.69 989 ALA A C 1
ATOM 7701 O O . ALA A 1 989 ? 9.926 -1.343 -36.207 1.00 85.69 989 ALA A O 1
ATOM 7702 N N . ARG A 1 990 ? 9.662 -3.454 -36.949 1.00 87.31 990 ARG A N 1
ATOM 7703 C CA . ARG A 1 990 ? 11.086 -3.704 -37.238 1.00 87.31 990 ARG A CA 1
ATOM 7704 C C . ARG A 1 990 ? 11.582 -2.980 -38.492 1.00 87.31 990 ARG A C 1
ATOM 7706 O O . ARG A 1 990 ? 12.788 -2.792 -38.639 1.00 87.31 990 ARG A O 1
ATOM 7713 N N . GLY A 1 991 ? 10.668 -2.536 -39.357 1.00 85.94 991 GLY A N 1
ATOM 7714 C CA . GLY A 1 991 ? 10.998 -1.910 -40.634 1.00 85.94 991 GLY A CA 1
ATOM 7715 C C . GLY A 1 991 ? 11.406 -2.923 -41.704 1.00 85.94 991 GLY A C 1
ATOM 7716 O O . GLY A 1 991 ? 12.214 -2.587 -42.572 1.00 85.94 991 GLY A O 1
ATOM 7717 N N . ASP A 1 992 ? 10.871 -4.147 -41.637 1.00 89.88 992 ASP A N 1
ATOM 7718 C CA . ASP A 1 992 ? 11.189 -5.215 -42.584 1.00 89.88 992 ASP A CA 1
ATOM 7719 C C . ASP A 1 992 ? 10.817 -4.792 -44.030 1.00 89.88 992 ASP A C 1
ATOM 7721 O O . ASP A 1 992 ? 9.820 -4.084 -44.246 1.00 89.88 992 ASP A O 1
ATOM 7725 N N . PRO A 1 993 ? 11.596 -5.188 -45.058 1.00 91.62 993 PRO A N 1
ATOM 7726 C CA . PRO A 1 993 ? 11.301 -4.838 -46.445 1.00 91.62 993 PRO A CA 1
ATOM 7727 C C . PRO A 1 993 ? 9.907 -5.309 -46.878 1.00 91.62 993 PRO A C 1
ATOM 7729 O O . PRO A 1 993 ? 9.546 -6.471 -46.711 1.00 91.62 993 PRO A O 1
ATOM 7732 N N . GLN A 1 994 ? 9.131 -4.451 -47.548 1.00 89.44 994 GLN A N 1
ATOM 7733 C CA . GLN A 1 994 ? 7.750 -4.792 -47.936 1.00 89.44 994 GLN A CA 1
ATOM 7734 C C . GLN A 1 994 ? 7.629 -6.033 -48.820 1.00 89.44 994 GLN A C 1
ATOM 7736 O O . GLN A 1 994 ? 6.620 -6.727 -48.752 1.00 89.44 994 GLN A O 1
ATOM 7741 N N . LYS A 1 995 ? 8.650 -6.351 -49.625 1.00 91.38 995 LYS A N 1
ATOM 7742 C CA . LYS A 1 995 ? 8.677 -7.593 -50.411 1.00 91.38 995 LYS A CA 1
ATOM 7743 C C . LYS A 1 995 ? 8.660 -8.842 -49.521 1.00 91.38 995 LYS A C 1
ATOM 7745 O O . LYS A 1 995 ? 8.013 -9.819 -49.885 1.00 91.38 995 LYS A O 1
ATOM 7750 N N . GLU A 1 996 ? 9.328 -8.797 -48.370 1.00 91.00 996 GLU A N 1
ATOM 7751 C CA . GLU A 1 996 ? 9.367 -9.894 -47.397 1.00 91.00 996 GLU A CA 1
ATOM 7752 C C . GLU A 1 996 ? 8.031 -10.008 -46.662 1.00 91.00 996 GLU A C 1
ATOM 7754 O O . GLU A 1 996 ? 7.461 -11.095 -46.607 1.00 91.00 996 GLU A O 1
ATOM 7759 N N . ILE A 1 997 ? 7.466 -8.873 -46.231 1.00 94.25 997 ILE A N 1
ATOM 7760 C CA . ILE A 1 997 ? 6.135 -8.826 -45.607 1.00 94.25 997 ILE A CA 1
ATOM 7761 C C . ILE A 1 997 ? 5.073 -9.385 -46.567 1.00 94.25 997 ILE A C 1
ATOM 7763 O O . ILE A 1 997 ? 4.242 -10.197 -46.166 1.00 94.25 997 ILE A O 1
ATOM 7767 N N . ILE A 1 998 ? 5.107 -9.015 -47.855 1.00 95.12 998 ILE A N 1
ATOM 7768 C CA . ILE A 1 998 ? 4.186 -9.547 -48.874 1.00 95.12 998 ILE A CA 1
ATOM 7769 C C . ILE A 1 998 ? 4.362 -11.063 -49.037 1.00 95.12 998 ILE A C 1
ATOM 7771 O O . ILE A 1 998 ? 3.364 -11.781 -49.107 1.00 95.12 998 ILE A O 1
ATOM 7775 N N . ALA A 1 999 ? 5.602 -11.559 -49.107 1.00 92.56 999 ALA A N 1
ATOM 7776 C CA . ALA A 1 999 ? 5.878 -12.987 -49.264 1.00 92.56 999 ALA A CA 1
ATOM 7777 C C . ALA A 1 999 ? 5.347 -13.799 -48.073 1.00 92.56 999 ALA A C 1
ATOM 7779 O O . ALA A 1 999 ? 4.588 -14.748 -48.278 1.00 92.56 999 ALA A O 1
ATOM 7780 N N . PHE A 1 1000 ? 5.658 -13.361 -46.850 1.00 93.38 1000 PHE A N 1
ATOM 7781 C CA . PHE A 1 1000 ? 5.145 -13.946 -45.612 1.00 93.38 1000 PHE A CA 1
ATOM 7782 C C . PHE A 1 1000 ? 3.612 -13.934 -45.577 1.00 93.38 1000 PHE A C 1
ATOM 7784 O O . PHE A 1 1000 ? 2.976 -14.966 -45.379 1.00 93.38 1000 PHE A O 1
ATOM 7791 N N . THR A 1 1001 ? 2.999 -12.785 -45.863 1.00 92.12 1001 THR A N 1
ATOM 7792 C CA . THR A 1 1001 ? 1.539 -12.634 -45.801 1.00 92.12 1001 THR A CA 1
ATOM 7793 C C . THR A 1 1001 ? 0.832 -13.521 -46.834 1.00 92.12 1001 THR A C 1
ATOM 7795 O O . THR A 1 1001 ? -0.208 -14.106 -46.534 1.00 92.12 1001 THR A O 1
ATOM 7798 N N . LYS A 1 1002 ? 1.402 -13.697 -48.039 1.00 92.31 1002 LYS A N 1
ATOM 7799 C CA . LYS A 1 1002 ? 0.876 -14.633 -49.053 1.00 92.31 1002 LYS A CA 1
ATOM 7800 C C . LYS A 1 1002 ? 1.006 -16.093 -48.621 1.00 92.31 1002 LYS A C 1
ATOM 7802 O O . LYS A 1 1002 ? 0.125 -16.894 -48.934 1.00 92.31 1002 LYS A O 1
ATOM 7807 N N . GLU A 1 1003 ? 2.087 -16.447 -47.935 1.00 91.06 1003 GLU A N 1
ATOM 7808 C CA . GLU A 1 1003 ? 2.293 -17.791 -47.397 1.00 91.06 1003 GLU A CA 1
ATOM 7809 C C . GLU A 1 1003 ? 1.288 -18.101 -46.279 1.00 91.06 1003 GLU A C 1
ATOM 7811 O O . GLU A 1 1003 ? 0.611 -19.129 -46.328 1.00 91.06 1003 GLU A O 1
ATOM 7816 N N . GLU A 1 1004 ? 1.103 -17.178 -45.336 1.00 86.38 1004 GLU A N 1
ATOM 7817 C CA . GLU A 1 1004 ? 0.156 -17.337 -44.228 1.00 86.38 1004 GLU A CA 1
ATOM 7818 C C . GLU A 1 1004 ? -1.306 -17.312 -44.686 1.00 86.38 1004 GLU A C 1
ATOM 7820 O O . GLU A 1 1004 ? -2.125 -18.080 -44.176 1.00 86.38 1004 GLU A O 1
ATOM 7825 N N . MET A 1 1005 ? -1.638 -16.515 -45.709 1.00 88.12 1005 MET A N 1
ATOM 7826 C CA . MET A 1 1005 ? -2.958 -16.547 -46.349 1.00 88.12 1005 MET A CA 1
ATOM 7827 C C . MET A 1 1005 ? -3.278 -17.942 -46.903 1.00 88.12 1005 MET A C 1
ATOM 7829 O O . MET A 1 1005 ? -4.390 -18.436 -46.710 1.00 88.12 1005 MET A O 1
ATOM 7833 N N . LYS A 1 1006 ? -2.295 -18.600 -47.538 1.00 86.25 1006 LYS A N 1
ATOM 7834 C CA . LYS A 1 1006 ? -2.434 -19.968 -48.064 1.00 86.25 1006 LYS A CA 1
ATOM 7835 C C . LYS A 1 1006 ? -2.510 -21.007 -46.949 1.00 86.25 1006 LYS A C 1
ATOM 7837 O O . LYS A 1 1006 ? -3.406 -21.846 -46.980 1.00 86.25 1006 LYS A O 1
ATOM 7842 N N . LYS A 1 1007 ? -1.614 -20.946 -45.956 1.00 81.06 1007 LYS A N 1
ATOM 7843 C CA . LYS A 1 1007 ? -1.601 -21.884 -44.816 1.00 81.06 1007 LYS A CA 1
ATOM 7844 C C . LYS A 1 1007 ? -2.897 -21.835 -44.010 1.00 81.06 1007 LYS A C 1
ATOM 7846 O O . LYS A 1 1007 ? -3.407 -22.874 -43.608 1.00 81.06 1007 LYS A O 1
ATOM 7851 N N . SER A 1 1008 ? -3.435 -20.635 -43.805 1.00 76.62 1008 SER A N 1
ATOM 7852 C CA . SER A 1 1008 ? -4.639 -20.405 -43.000 1.00 76.62 1008 SER A CA 1
ATOM 7853 C C . SER A 1 1008 ? -5.941 -20.440 -43.810 1.00 76.62 1008 SER A C 1
ATOM 7855 O O . SER A 1 1008 ? -7.007 -20.201 -43.243 1.00 76.62 1008 SER A O 1
ATOM 7857 N N . ASN A 1 1009 ? -5.868 -20.713 -45.121 1.00 80.12 1009 ASN A N 1
ATOM 7858 C CA . ASN A 1 1009 ? -6.998 -20.708 -46.057 1.00 80.12 1009 ASN A CA 1
ATOM 7859 C C . ASN A 1 1009 ? -7.880 -19.444 -45.935 1.00 80.12 1009 ASN A C 1
ATOM 7861 O O . ASN A 1 1009 ? -9.111 -19.517 -45.900 1.00 80.12 1009 ASN A O 1
ATOM 7865 N N . LEU A 1 1010 ? -7.245 -18.276 -45.793 1.00 85.19 1010 LEU A N 1
ATOM 7866 C CA . LEU A 1 1010 ? -7.934 -16.991 -45.664 1.00 85.19 1010 LEU A CA 1
ATOM 7867 C C . LEU A 1 1010 ? -8.237 -16.413 -47.048 1.00 85.19 1010 LEU A C 1
ATOM 7869 O O . LEU A 1 1010 ? -7.401 -16.466 -47.947 1.00 85.19 1010 LEU A O 1
ATOM 7873 N N . SER A 1 1011 ? -9.417 -15.812 -47.206 1.00 89.38 1011 SER A N 1
ATOM 7874 C CA . SER A 1 1011 ? -9.724 -15.039 -48.410 1.00 89.38 1011 SER A CA 1
ATOM 7875 C C . SER A 1 1011 ? -8.917 -13.741 -48.445 1.00 89.38 1011 SER A C 1
ATOM 7877 O O . SER A 1 1011 ? -8.563 -13.177 -47.406 1.00 89.38 1011 SER A O 1
ATOM 7879 N N . GLU A 1 1012 ? -8.695 -13.221 -49.649 1.00 90.81 1012 GLU A N 1
ATOM 7880 C CA . GLU A 1 1012 ? -8.008 -11.943 -49.854 1.00 90.81 1012 GLU A CA 1
ATOM 7881 C C . GLU A 1 1012 ? -8.731 -10.783 -49.142 1.00 90.81 1012 GLU A C 1
ATOM 7883 O O . GLU A 1 1012 ? -8.089 -9.950 -48.514 1.00 90.81 1012 GLU A O 1
ATOM 7888 N N . GLN A 1 1013 ? -10.071 -10.811 -49.099 1.00 91.44 1013 GLN A N 1
ATOM 7889 C CA . GLN A 1 1013 ? -10.906 -9.874 -48.326 1.00 91.44 1013 GLN A CA 1
ATOM 7890 C C . GLN A 1 1013 ? -10.619 -9.919 -46.814 1.00 91.44 1013 GLN A C 1
ATOM 7892 O O . GLN A 1 1013 ? -10.543 -8.890 -46.142 1.00 91.44 1013 GLN A O 1
ATOM 7897 N N . ALA A 1 1014 ? -10.475 -11.119 -46.243 1.00 87.75 1014 ALA A N 1
ATOM 7898 C CA . ALA A 1 1014 ? -10.147 -11.258 -44.829 1.00 87.75 1014 ALA A CA 1
ATOM 7899 C C . ALA A 1 1014 ? -8.719 -10.769 -44.558 1.00 87.75 1014 ALA A C 1
ATOM 7901 O O . ALA A 1 1014 ? -8.477 -10.110 -43.546 1.00 87.75 1014 ALA A O 1
ATOM 7902 N N . MET A 1 1015 ? -7.795 -11.053 -45.479 1.00 92.69 1015 MET A N 1
ATOM 7903 C CA . MET A 1 1015 ? -6.399 -10.657 -45.358 1.00 92.69 1015 MET A CA 1
ATOM 7904 C C . MET A 1 1015 ? -6.217 -9.139 -45.447 1.00 92.69 1015 MET A C 1
ATOM 7906 O O . MET A 1 1015 ? -5.558 -8.560 -44.585 1.00 92.69 1015 MET A O 1
ATOM 7910 N N . ILE A 1 1016 ? -6.854 -8.467 -46.410 1.00 95.00 1016 ILE A N 1
ATOM 7911 C CA . ILE A 1 1016 ? -6.729 -7.011 -46.566 1.00 95.00 1016 ILE A CA 1
ATOM 7912 C C . ILE A 1 1016 ? -7.266 -6.247 -45.346 1.00 95.00 1016 ILE A C 1
ATOM 7914 O O . ILE A 1 1016 ? -6.682 -5.245 -44.938 1.00 95.00 1016 ILE A O 1
ATOM 7918 N N . ASN A 1 1017 ? -8.303 -6.767 -44.678 1.00 93.81 1017 ASN A N 1
ATOM 7919 C CA . ASN A 1 1017 ? -8.807 -6.200 -43.424 1.00 93.81 1017 ASN A CA 1
ATOM 7920 C C . ASN A 1 1017 ? -7.795 -6.329 -42.268 1.00 93.81 1017 ASN A C 1
ATOM 7922 O O . ASN A 1 1017 ? -7.666 -5.407 -41.454 1.00 93.81 1017 ASN A O 1
ATOM 7926 N N . ILE A 1 1018 ? -7.074 -7.455 -42.192 1.00 93.62 1018 ILE A N 1
ATOM 7927 C CA . ILE A 1 1018 ? -6.002 -7.671 -41.206 1.00 93.62 1018 ILE A CA 1
ATOM 7928 C C . ILE A 1 1018 ? -4.838 -6.721 -41.500 1.00 93.62 1018 ILE A C 1
ATOM 7930 O O . ILE A 1 1018 ? -4.415 -5.998 -40.600 1.00 93.62 1018 ILE A O 1
ATOM 7934 N N . ILE A 1 1019 ? -4.388 -6.653 -42.758 1.00 95.19 1019 ILE A N 1
ATOM 7935 C CA . ILE A 1 1019 ? -3.311 -5.759 -43.203 1.00 95.19 1019 ILE A CA 1
ATOM 7936 C C . ILE A 1 1019 ? -3.651 -4.303 -42.878 1.00 95.19 1019 ILE A C 1
ATOM 7938 O O . ILE A 1 1019 ? -2.837 -3.622 -42.259 1.00 95.19 1019 ILE A O 1
ATOM 7942 N N . TRP A 1 1020 ? -4.850 -3.828 -43.232 1.00 95.94 1020 TRP A N 1
ATOM 7943 C CA . TRP A 1 1020 ? -5.294 -2.466 -42.919 1.00 95.94 1020 TRP A CA 1
ATOM 7944 C C . TRP A 1 1020 ? -5.216 -2.176 -41.418 1.00 95.94 1020 TRP A C 1
ATOM 7946 O O . TRP A 1 1020 ? -4.651 -1.166 -40.999 1.00 95.94 1020 TRP A O 1
ATOM 7956 N N . THR A 1 1021 ? -5.742 -3.086 -40.595 1.00 94.00 1021 THR A N 1
ATOM 7957 C CA . THR A 1 1021 ? -5.745 -2.921 -39.136 1.00 94.00 1021 THR A CA 1
ATOM 7958 C C . THR A 1 1021 ? -4.319 -2.895 -38.578 1.00 94.00 1021 THR A C 1
ATOM 7960 O O . THR A 1 1021 ? -4.019 -2.059 -37.725 1.00 94.00 1021 THR A O 1
ATOM 7963 N N . SER A 1 1022 ? -3.423 -3.750 -39.084 1.00 94.62 1022 SER A N 1
ATOM 7964 C CA . SER A 1 1022 ? -2.001 -3.738 -38.726 1.00 94.62 1022 SER A CA 1
ATOM 7965 C C . SER A 1 1022 ? -1.342 -2.416 -39.121 1.00 94.62 1022 SER A C 1
ATOM 7967 O O . SER A 1 1022 ? -0.828 -1.723 -38.243 1.00 94.62 1022 SER A O 1
ATOM 7969 N N . VAL A 1 1023 ? -1.461 -1.991 -40.384 1.00 94.44 1023 VAL A N 1
ATOM 7970 C CA . VAL A 1 1023 ? -0.876 -0.737 -40.894 1.00 94.44 1023 VAL A CA 1
ATOM 7971 C C . VAL A 1 1023 ? -1.347 0.466 -40.078 1.00 94.44 1023 VAL A C 1
ATOM 7973 O O . VAL A 1 1023 ? -0.524 1.272 -39.646 1.00 94.44 1023 VAL A O 1
ATOM 7976 N N . MET A 1 1024 ? -2.648 0.581 -39.801 1.00 93.75 1024 MET A N 1
ATOM 7977 C CA . MET A 1 1024 ? -3.203 1.727 -39.068 1.00 93.75 1024 MET A CA 1
ATOM 7978 C C . MET A 1 1024 ? -2.852 1.745 -37.574 1.00 93.75 1024 MET A C 1
ATOM 7980 O O . MET A 1 1024 ? -3.027 2.772 -36.920 1.00 93.75 1024 MET A O 1
ATOM 7984 N N . SER A 1 1025 ? -2.361 0.634 -37.026 1.00 90.12 1025 SER A N 1
ATOM 7985 C CA . SER A 1 1025 ? -1.951 0.513 -35.619 1.00 90.12 1025 SER A CA 1
ATOM 7986 C C . SER A 1 1025 ? -0.453 0.729 -35.379 1.00 90.12 1025 SER A C 1
ATOM 7988 O O . SER A 1 1025 ? -0.039 0.877 -34.233 1.00 90.12 1025 SER A O 1
ATOM 7990 N N . CYS A 1 1026 ? 0.361 0.778 -36.439 1.00 87.62 1026 CYS A N 1
ATOM 7991 C CA . CYS A 1 1026 ? 1.813 0.959 -36.337 1.00 87.62 1026 CYS A CA 1
ATOM 7992 C C . CYS A 1 1026 ? 2.244 2.388 -35.971 1.00 87.62 1026 CYS A C 1
ATOM 7994 O O . CYS A 1 1026 ? 3.430 2.629 -35.755 1.00 87.62 1026 CYS A O 1
ATOM 7996 N N . VAL A 1 1027 ? 1.315 3.347 -35.943 1.00 87.31 1027 VAL A N 1
ATOM 7997 C CA . VAL A 1 1027 ? 1.606 4.767 -35.725 1.00 87.31 1027 VAL A CA 1
ATOM 7998 C C . VAL A 1 1027 ? 0.670 5.340 -34.673 1.00 87.31 1027 VAL A C 1
ATOM 8000 O O . VAL A 1 1027 ? -0.532 5.080 -34.679 1.00 87.31 1027 VAL A O 1
ATOM 8003 N N . GLU A 1 1028 ? 1.226 6.163 -33.785 1.00 87.81 1028 GLU A N 1
ATOM 8004 C CA . GLU A 1 1028 ? 0.437 6.996 -32.885 1.00 87.81 1028 GLU A CA 1
ATOM 8005 C C . GLU A 1 1028 ? -0.040 8.254 -33.630 1.00 87.81 1028 GLU A C 1
ATOM 8007 O O . GLU A 1 1028 ? 0.752 9.049 -34.154 1.00 87.81 1028 GLU A O 1
ATOM 8012 N N . TRP A 1 1029 ? -1.358 8.408 -33.721 1.00 91.75 1029 TRP A N 1
ATOM 8013 C CA . TRP A 1 1029 ? -1.997 9.431 -34.542 1.00 91.75 1029 TRP A CA 1
ATOM 8014 C C . TRP A 1 1029 ? -2.103 10.780 -33.831 1.00 91.75 1029 TRP A C 1
ATOM 8016 O O . TRP A 1 1029 ? -2.431 10.863 -32.644 1.00 91.75 1029 TRP A O 1
ATOM 8026 N N . ASN A 1 1030 ? -1.881 11.862 -34.579 1.00 87.62 1030 ASN A N 1
ATOM 8027 C CA . ASN A 1 1030 ? -2.098 13.216 -34.083 1.00 87.62 1030 ASN A CA 1
ATOM 8028 C C . ASN A 1 1030 ? -3.586 13.460 -33.743 1.00 87.62 1030 ASN A C 1
ATOM 8030 O O . ASN A 1 1030 ? -4.485 12.927 -34.386 1.00 87.62 1030 ASN A O 1
ATOM 8034 N N . LYS A 1 1031 ? -3.855 14.307 -32.743 1.00 86.56 1031 LYS A N 1
ATOM 8035 C CA . LYS A 1 1031 ? -5.222 14.666 -32.314 1.00 86.56 1031 LYS A CA 1
ATOM 8036 C C . LYS A 1 1031 ? -5.786 15.898 -33.035 1.00 86.56 1031 LYS A C 1
ATOM 8038 O O . LYS A 1 1031 ? -6.953 16.235 -32.850 1.00 86.56 1031 LYS A O 1
ATOM 8043 N N . LYS A 1 1032 ? -4.974 16.608 -33.827 1.00 85.75 1032 LYS A N 1
ATOM 8044 C CA . LYS A 1 1032 ? -5.430 17.708 -34.690 1.00 85.75 1032 LYS A CA 1
ATOM 8045 C C . LYS A 1 1032 ? -5.811 17.162 -36.065 1.00 85.75 1032 LYS A C 1
ATOM 8047 O O . LYS A 1 1032 ? -4.989 16.530 -36.719 1.00 85.75 1032 LYS A O 1
ATOM 8052 N N . GLU A 1 1033 ? -7.029 17.469 -36.503 1.00 80.38 1033 GLU A N 1
ATOM 8053 C CA . GLU A 1 1033 ? -7.658 16.939 -37.725 1.00 80.38 1033 GLU A CA 1
ATOM 8054 C C . GLU A 1 1033 ? -6.833 17.189 -39.010 1.00 80.38 1033 GLU A C 1
ATOM 8056 O O . GLU A 1 1033 ? -6.684 16.303 -39.850 1.00 80.38 1033 GLU A O 1
ATOM 8061 N N . GLU A 1 1034 ? -6.224 18.366 -39.154 1.00 78.50 1034 GLU A N 1
ATOM 8062 C CA . GLU A 1 1034 ? -5.393 18.691 -40.326 1.00 78.50 1034 GLU A CA 1
ATOM 8063 C C . GLU A 1 1034 ? -4.062 17.923 -40.324 1.00 78.50 1034 GLU A C 1
ATOM 8065 O O . GLU A 1 1034 ? -3.679 17.331 -41.333 1.00 78.50 1034 GLU A O 1
ATOM 8070 N N . LEU A 1 1035 ? -3.397 17.848 -39.165 1.00 87.56 1035 LEU A N 1
ATOM 8071 C CA . LEU A 1 1035 ? -2.103 17.173 -39.022 1.00 87.56 1035 LEU A CA 1
ATOM 8072 C C . LEU A 1 1035 ? -2.226 15.654 -39.142 1.00 87.56 1035 LEU A C 1
ATOM 8074 O O . LEU A 1 1035 ? -1.359 15.011 -39.730 1.00 87.56 1035 LEU A O 1
ATOM 8078 N N . VAL A 1 1036 ? -3.296 15.069 -38.594 1.00 90.62 1036 VAL A N 1
ATOM 8079 C CA . VAL A 1 1036 ? -3.521 13.622 -38.693 1.00 90.62 1036 VAL A CA 1
ATOM 8080 C C . VAL A 1 1036 ? -3.815 13.207 -40.128 1.00 90.62 1036 VAL A C 1
ATOM 8082 O O . VAL A 1 1036 ? -3.381 12.144 -40.556 1.00 90.62 1036 VAL A O 1
ATOM 8085 N N . THR A 1 1037 ? -4.472 14.074 -40.900 1.00 90.69 1037 THR A N 1
ATOM 8086 C CA . THR A 1 1037 ? -4.738 13.823 -42.315 1.00 90.69 1037 THR A CA 1
ATOM 8087 C C . THR A 1 1037 ? -3.433 13.763 -43.113 1.00 90.69 1037 THR A C 1
ATOM 8089 O O . THR A 1 1037 ? -3.208 12.803 -43.845 1.00 90.69 1037 THR A O 1
ATOM 8092 N N . GLU A 1 1038 ? -2.527 14.732 -42.947 1.00 91.25 1038 GLU A N 1
ATOM 8093 C CA . GLU A 1 1038 ? -1.214 14.710 -43.615 1.00 91.25 1038 GLU A CA 1
ATOM 8094 C C . GLU A 1 1038 ? -0.357 13.514 -43.181 1.00 91.25 1038 GLU A C 1
ATOM 8096 O O . GLU A 1 1038 ? 0.260 12.841 -44.014 1.00 91.25 1038 GLU A O 1
ATOM 8101 N N . GLN A 1 1039 ? -0.361 13.214 -41.880 1.00 93.81 1039 GLN A N 1
ATOM 8102 C CA . GLN A 1 1039 ? 0.330 12.061 -41.311 1.00 93.81 1039 GLN A CA 1
ATOM 8103 C C . GLN A 1 1039 ? -0.194 10.747 -41.908 1.00 93.81 1039 GLN A C 1
ATOM 8105 O O . GLN A 1 1039 ? 0.605 9.899 -42.308 1.00 93.81 1039 GLN A O 1
ATOM 8110 N N . ALA A 1 1040 ? -1.517 10.593 -42.018 1.00 93.06 1040 ALA A N 1
ATOM 8111 C CA . ALA A 1 1040 ? -2.164 9.412 -42.582 1.00 93.06 1040 ALA A CA 1
ATOM 8112 C C . ALA A 1 1040 ? -1.804 9.208 -44.053 1.00 93.06 1040 ALA A C 1
ATOM 8114 O O . ALA A 1 1040 ? -1.452 8.098 -44.443 1.00 93.06 1040 ALA A O 1
ATOM 8115 N N . ILE A 1 1041 ? -1.808 10.275 -44.857 1.00 94.44 1041 ILE A N 1
ATOM 8116 C CA . ILE A 1 1041 ? -1.416 10.203 -46.270 1.00 94.44 1041 ILE A CA 1
ATOM 8117 C C . ILE A 1 1041 ? 0.050 9.789 -46.416 1.00 94.44 1041 ILE A C 1
ATOM 8119 O O . ILE A 1 1041 ? 0.360 8.910 -47.220 1.00 94.44 1041 ILE A O 1
ATOM 8123 N N . LYS A 1 1042 ? 0.958 10.367 -45.619 1.00 93.75 1042 LYS A N 1
ATOM 8124 C CA . LYS A 1 1042 ? 2.382 9.997 -45.643 1.00 93.75 1042 LYS A CA 1
ATOM 8125 C C . LYS A 1 1042 ? 2.595 8.531 -45.255 1.00 93.75 1042 LYS A C 1
ATOM 8127 O O . LYS A 1 1042 ? 3.358 7.833 -45.920 1.00 93.75 1042 LYS A O 1
ATOM 8132 N N . HIS A 1 1043 ? 1.909 8.077 -44.208 1.00 94.88 1043 HIS A N 1
ATOM 8133 C CA . HIS A 1 1043 ? 1.992 6.705 -43.711 1.00 94.88 1043 HIS A CA 1
ATOM 8134 C C . HIS A 1 1043 ? 1.423 5.696 -44.711 1.00 94.88 1043 HIS A C 1
ATOM 8136 O O . HIS A 1 1043 ? 2.112 4.768 -45.115 1.00 94.88 1043 HIS A O 1
ATOM 8142 N N . LEU A 1 1044 ? 0.198 5.901 -45.195 1.00 95.50 1044 LEU A N 1
ATOM 8143 C CA . LEU A 1 1044 ? -0.441 4.987 -46.146 1.00 95.50 1044 LEU A CA 1
ATOM 8144 C C . LEU A 1 1044 ? 0.295 4.934 -47.485 1.00 95.50 1044 LEU A C 1
ATOM 8146 O O . LEU A 1 1044 ? 0.390 3.866 -48.086 1.00 95.50 1044 LEU A O 1
ATOM 8150 N N . LYS A 1 1045 ? 0.899 6.048 -47.919 1.00 94.44 1045 LYS A N 1
ATOM 8151 C CA . LYS A 1 1045 ? 1.750 6.064 -49.113 1.00 94.44 1045 LYS A CA 1
ATOM 8152 C C . LYS A 1 1045 ? 2.932 5.109 -48.967 1.00 94.44 1045 LYS A C 1
ATOM 8154 O O . LYS A 1 1045 ? 3.249 4.414 -49.932 1.00 94.44 1045 LYS A O 1
ATOM 8159 N N . GLN A 1 1046 ? 3.539 5.033 -47.777 1.00 92.56 1046 GLN A N 1
ATOM 8160 C CA . GLN A 1 1046 ? 4.614 4.083 -47.500 1.00 92.56 1046 GLN A CA 1
ATOM 8161 C C . GLN A 1 1046 ? 4.140 2.651 -47.752 1.00 92.56 1046 GLN A C 1
ATOM 8163 O O . GLN A 1 1046 ? 4.848 1.931 -48.435 1.00 92.56 1046 GLN A O 1
ATOM 8168 N N . TYR A 1 1047 ? 2.948 2.258 -47.291 1.00 94.69 1047 TYR A N 1
ATOM 8169 C CA . TYR A 1 1047 ? 2.430 0.879 -47.368 1.00 94.69 1047 TYR A CA 1
ATOM 8170 C C . TYR A 1 1047 ? 1.551 0.568 -48.591 1.00 94.69 1047 TYR A C 1
ATOM 8172 O O . TYR A 1 1047 ? 0.955 -0.506 -48.666 1.00 94.69 1047 TYR A O 1
ATOM 8180 N N . SER A 1 1048 ? 1.492 1.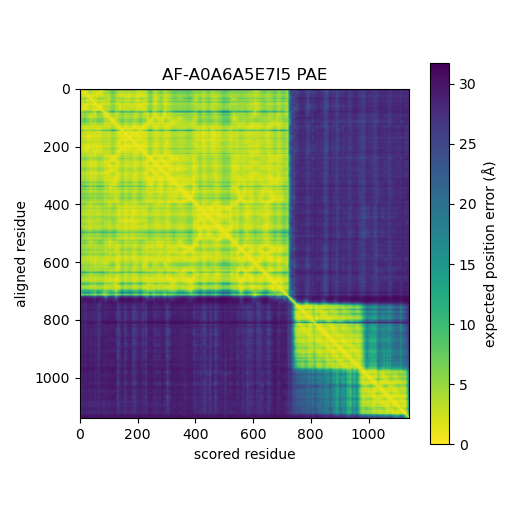468 -49.572 1.00 93.62 1048 SER A N 1
ATOM 8181 C CA . SER A 1 1048 ? 0.664 1.309 -50.776 1.00 93.62 1048 SER A CA 1
ATOM 8182 C C . SER A 1 1048 ? 0.976 0.034 -51.571 1.00 93.62 1048 SER A C 1
ATOM 8184 O O . SER A 1 1048 ? 0.051 -0.661 -51.976 1.00 93.62 1048 SER A O 1
ATOM 8186 N N . LEU A 1 1049 ? 2.253 -0.346 -51.714 1.00 93.75 1049 LEU A N 1
ATOM 8187 C CA . LEU A 1 1049 ? 2.648 -1.588 -52.401 1.00 93.75 1049 LEU A CA 1
ATOM 8188 C C . LEU A 1 1049 ? 2.163 -2.850 -51.675 1.00 93.75 1049 LEU A C 1
ATOM 8190 O O . LEU A 1 1049 ? 1.818 -3.836 -52.324 1.00 93.75 1049 LEU A O 1
ATOM 8194 N N . LEU A 1 1050 ? 2.134 -2.824 -50.339 1.00 94.94 1050 LEU A N 1
ATOM 8195 C CA . LEU A 1 1050 ? 1.601 -3.924 -49.538 1.00 94.94 1050 LEU A CA 1
ATOM 8196 C C . LEU A 1 1050 ? 0.084 -4.025 -49.709 1.00 94.94 1050 LEU A C 1
ATOM 8198 O O . LEU A 1 1050 ? -0.411 -5.119 -49.937 1.00 94.94 1050 LEU A O 1
ATOM 8202 N N . LEU A 1 1051 ? -0.642 -2.906 -49.645 1.00 96.12 1051 LEU A N 1
ATOM 8203 C CA . LEU A 1 1051 ? -2.092 -2.900 -49.859 1.00 96.12 1051 LEU A CA 1
ATOM 8204 C C . LEU A 1 1051 ? -2.443 -3.380 -51.278 1.00 96.12 1051 LEU A C 1
ATOM 8206 O O . LEU A 1 1051 ? -3.251 -4.293 -51.409 1.00 96.12 1051 LEU A O 1
ATOM 8210 N N . LYS A 1 1052 ? -1.743 -2.873 -52.307 1.00 95.69 1052 LYS A N 1
ATOM 8211 C CA . LYS A 1 1052 ? -1.906 -3.271 -53.719 1.00 95.69 1052 LYS A CA 1
ATOM 8212 C C . LYS A 1 1052 ? -1.751 -4.779 -53.935 1.00 95.69 1052 LYS A C 1
ATOM 8214 O O . LYS A 1 1052 ? -2.434 -5.374 -54.760 1.00 95.69 1052 LYS A O 1
ATOM 8219 N N . ALA A 1 1053 ? -0.853 -5.426 -53.191 1.00 94.81 1053 ALA A N 1
ATOM 8220 C CA . ALA A 1 1053 ? -0.599 -6.860 -53.326 1.00 94.81 1053 ALA A CA 1
ATOM 8221 C C . ALA A 1 1053 ? -1.762 -7.760 -52.855 1.00 94.81 1053 ALA A C 1
ATOM 8223 O O . ALA A 1 1053 ? -1.716 -8.962 -53.131 1.00 94.81 1053 ALA A O 1
ATOM 8224 N N . PHE A 1 1054 ? -2.749 -7.195 -52.147 1.00 95.62 1054 PHE A N 1
ATOM 8225 C CA . PHE A 1 1054 ? -3.914 -7.884 -51.574 1.00 95.62 1054 PHE A CA 1
ATOM 8226 C C . PHE A 1 1054 ? -5.238 -7.175 -51.914 1.00 95.62 1054 PHE A C 1
ATOM 8228 O O . PHE A 1 1054 ? -6.231 -7.309 -51.197 1.00 95.62 1054 PHE A O 1
ATOM 8235 N N . THR A 1 1055 ? -5.235 -6.402 -53.000 1.00 94.56 1055 THR A N 1
ATOM 8236 C CA . THR A 1 1055 ? -6.413 -5.793 -53.622 1.00 94.56 1055 THR A CA 1
ATOM 8237 C C . THR A 1 1055 ? -6.460 -6.148 -55.109 1.00 94.56 1055 THR A C 1
ATOM 8239 O O . THR A 1 1055 ? -6.639 -5.285 -55.957 1.00 94.56 1055 THR A O 1
ATOM 8242 N N . SER A 1 1056 ? -6.233 -7.422 -55.445 1.00 89.88 1056 SER A N 1
ATOM 8243 C CA . SER A 1 1056 ? -6.229 -7.908 -56.835 1.00 89.88 1056 SER A CA 1
ATOM 8244 C C . SER A 1 1056 ? -7.618 -8.276 -57.368 1.00 89.88 1056 SER A C 1
ATOM 8246 O O . SER A 1 1056 ? -7.771 -8.577 -58.549 1.00 89.88 1056 SER A O 1
ATOM 8248 N N . GLN A 1 1057 ? -8.632 -8.267 -56.498 1.00 90.06 1057 GLN A N 1
ATOM 8249 C CA . GLN A 1 1057 ? -10.029 -8.532 -56.834 1.00 90.06 1057 GLN A CA 1
ATOM 8250 C C . GLN A 1 1057 ? -10.902 -7.339 -56.431 1.00 90.06 1057 GLN A C 1
ATOM 8252 O O . GLN A 1 1057 ? -10.782 -6.839 -55.306 1.00 90.06 1057 GLN A O 1
ATOM 8257 N N . GLY A 1 1058 ? -11.901 -6.995 -57.249 1.00 87.69 1058 GLY A N 1
ATOM 8258 C CA . GLY A 1 1058 ? -12.830 -5.901 -56.932 1.00 87.69 1058 GLY A CA 1
ATOM 8259 C C . GLY A 1 1058 ? -13.550 -6.066 -55.582 1.00 87.69 1058 GLY A C 1
ATOM 8260 O O . GLY A 1 1058 ? -13.836 -5.091 -54.890 1.00 87.69 1058 GLY A O 1
ATOM 8261 N N . LEU A 1 1059 ? -13.777 -7.304 -55.122 1.00 90.06 1059 LEU A N 1
ATOM 8262 C CA . LEU A 1 1059 ? -14.340 -7.544 -53.787 1.00 90.06 1059 LEU A CA 1
ATOM 8263 C C . LEU A 1 1059 ? -13.358 -7.240 -52.638 1.00 90.06 1059 LEU A C 1
ATOM 8265 O O . LEU A 1 1059 ? -13.793 -6.825 -51.564 1.00 90.06 1059 LEU A O 1
ATOM 8269 N N . SER A 1 1060 ? -12.051 -7.456 -52.826 1.00 93.88 1060 SER A N 1
ATOM 8270 C CA . SER A 1 1060 ? -11.032 -7.084 -51.829 1.00 93.88 1060 SER A CA 1
ATOM 8271 C C . SER A 1 1060 ? -10.837 -5.570 -51.750 1.00 93.88 1060 SER A C 1
ATOM 8273 O O . SER A 1 1060 ? -10.737 -5.030 -50.649 1.00 93.88 1060 SER A O 1
ATOM 8275 N N . GLU A 1 1061 ? -10.895 -4.878 -52.888 1.00 96.38 1061 GLU A N 1
ATOM 8276 C CA . GLU A 1 1061 ? -10.882 -3.412 -52.960 1.00 96.38 1061 GLU A CA 1
ATOM 8277 C C . GLU A 1 1061 ? -12.089 -2.803 -52.239 1.00 96.38 1061 GLU A C 1
ATOM 8279 O O . GLU A 1 1061 ? -11.943 -1.919 -51.391 1.00 96.38 1061 GLU A O 1
ATOM 8284 N N . LEU A 1 1062 ? -13.284 -3.343 -52.496 1.00 94.94 1062 LEU A N 1
ATOM 8285 C CA . LEU A 1 1062 ? -14.506 -2.916 -51.822 1.00 94.94 1062 LEU A CA 1
ATOM 8286 C C . LEU A 1 1062 ? -14.452 -3.184 -50.307 1.00 94.94 1062 LEU A C 1
ATOM 8288 O O . LEU A 1 1062 ? -14.856 -2.332 -49.515 1.00 94.94 1062 LEU A O 1
ATOM 8292 N N . SER A 1 1063 ? -13.912 -4.334 -49.884 1.00 95.19 1063 SER A N 1
ATOM 8293 C CA . SER A 1 1063 ? -13.710 -4.633 -48.458 1.00 95.19 1063 SER A CA 1
ATOM 8294 C C . SER A 1 1063 ? -12.769 -3.624 -47.793 1.00 95.19 1063 SER A C 1
ATOM 8296 O O . SER A 1 1063 ? -13.036 -3.189 -46.672 1.00 95.19 1063 SER A O 1
ATOM 8298 N N . LEU A 1 1064 ? -11.690 -3.226 -48.473 1.00 96.69 1064 LEU A N 1
ATOM 8299 C CA . LEU A 1 1064 ? -10.771 -2.204 -47.978 1.00 96.69 1064 LEU A CA 1
ATOM 8300 C C . LEU A 1 1064 ? -11.466 -0.839 -47.858 1.00 96.69 1064 LEU A C 1
ATOM 8302 O O . LEU A 1 1064 ? -11.365 -0.206 -46.808 1.00 96.69 1064 LEU A O 1
ATOM 8306 N N . LEU A 1 1065 ? -12.226 -0.413 -48.874 1.00 95.94 1065 LEU A N 1
ATOM 8307 C CA . LEU A 1 1065 ? -13.012 0.831 -48.848 1.00 95.94 1065 LEU A CA 1
ATOM 8308 C C . LEU A 1 1065 ? -13.986 0.885 -47.667 1.00 95.94 1065 LEU A C 1
ATOM 8310 O O . LEU A 1 1065 ? -14.034 1.880 -46.938 1.00 95.94 1065 LEU A O 1
ATOM 8314 N N . LEU A 1 1066 ? -14.711 -0.208 -47.428 1.00 96.19 1066 LEU A N 1
ATOM 8315 C CA . LEU A 1 1066 ? -15.601 -0.340 -46.278 1.00 96.19 1066 LEU A CA 1
ATOM 8316 C C . LEU A 1 1066 ? -14.845 -0.231 -44.953 1.00 96.19 1066 LEU A C 1
ATOM 8318 O O . LEU A 1 1066 ? -15.292 0.461 -44.035 1.00 96.19 1066 LEU A O 1
ATOM 8322 N N . LYS A 1 1067 ? -13.668 -0.853 -44.854 1.00 95.62 1067 LYS A N 1
ATOM 8323 C CA . LYS A 1 1067 ? -12.841 -0.791 -43.647 1.00 95.62 1067 LYS A CA 1
ATOM 8324 C C . LYS A 1 1067 ? -12.291 0.610 -43.378 1.00 95.62 1067 LYS A C 1
ATOM 8326 O O . LYS A 1 1067 ? -12.252 1.035 -42.221 1.00 95.62 1067 LYS A O 1
ATOM 8331 N N . ILE A 1 1068 ? -11.914 1.338 -44.427 1.00 96.25 1068 ILE A N 1
ATOM 8332 C CA . ILE A 1 1068 ? -11.500 2.744 -44.346 1.00 96.25 1068 ILE A CA 1
ATOM 8333 C C . ILE A 1 1068 ? -12.672 3.605 -43.859 1.00 96.25 1068 ILE A C 1
ATOM 8335 O O . ILE A 1 1068 ? -12.495 4.414 -42.949 1.00 96.25 1068 ILE A O 1
ATOM 8339 N N . GLN A 1 1069 ? -13.873 3.393 -44.408 1.00 95.12 1069 GLN A N 1
ATOM 8340 C CA . GLN A 1 1069 ? -15.087 4.112 -44.012 1.00 95.12 1069 GLN A CA 1
ATOM 8341 C C . GLN A 1 1069 ? -15.390 3.923 -42.519 1.00 95.12 1069 GLN A C 1
ATOM 8343 O O . GLN A 1 1069 ? -15.604 4.897 -41.796 1.00 95.12 1069 GLN A O 1
ATOM 8348 N N . GLU A 1 1070 ? -15.368 2.676 -42.040 1.00 94.94 1070 GLU A N 1
ATOM 8349 C CA . GLU A 1 1070 ? -15.562 2.359 -40.622 1.00 94.94 1070 GLU A CA 1
ATOM 8350 C C . GLU A 1 1070 ? -14.502 3.017 -39.737 1.00 94.94 1070 GLU A C 1
ATOM 8352 O O . GLU A 1 1070 ? -14.843 3.623 -38.723 1.00 94.94 1070 GLU A O 1
ATOM 8357 N N . TYR A 1 1071 ? -13.228 2.935 -40.130 1.00 94.88 1071 TYR A N 1
ATOM 8358 C CA . TYR A 1 1071 ? -12.122 3.498 -39.360 1.00 94.88 1071 TYR A CA 1
ATOM 8359 C C . TYR A 1 1071 ? -12.224 5.024 -39.240 1.00 94.88 1071 TYR A C 1
ATOM 8361 O O . TYR A 1 1071 ? -12.081 5.571 -38.146 1.00 94.88 1071 TYR A O 1
ATOM 8369 N N . CYS A 1 1072 ? -12.509 5.714 -40.348 1.00 94.19 1072 CYS A N 1
ATOM 8370 C CA . CYS A 1 1072 ? -12.688 7.163 -40.360 1.00 94.19 1072 CYS A CA 1
ATOM 8371 C C . CYS A 1 1072 ? -13.902 7.613 -39.537 1.00 94.19 1072 CYS A C 1
ATOM 8373 O O . CYS A 1 1072 ? -13.862 8.697 -38.966 1.00 94.19 1072 CYS A O 1
ATOM 8375 N N . TYR A 1 1073 ? -14.961 6.800 -39.462 1.00 93.44 1073 TYR A N 1
ATOM 8376 C CA . TYR A 1 1073 ? -16.140 7.100 -38.647 1.00 93.44 1073 TYR A CA 1
ATOM 8377 C C . TYR A 1 1073 ? -15.903 6.865 -37.153 1.00 93.44 1073 TYR A C 1
ATOM 8379 O O . TYR A 1 1073 ? -16.238 7.714 -36.327 1.00 93.44 1073 TYR A O 1
ATOM 8387 N N . ASP A 1 1074 ? -15.315 5.719 -36.802 1.00 92.25 1074 ASP A N 1
ATOM 8388 C CA . ASP A 1 1074 ? -15.067 5.341 -35.409 1.00 92.25 1074 ASP A CA 1
ATOM 8389 C C . ASP A 1 1074 ? -13.955 6.213 -34.774 1.00 92.25 1074 ASP A C 1
ATOM 8391 O O . ASP A 1 1074 ? -13.839 6.278 -33.548 1.00 92.25 1074 ASP A O 1
ATOM 8395 N N . ASN A 1 1075 ? -13.163 6.932 -35.584 1.00 89.75 1075 ASN A N 1
ATOM 8396 C CA . ASN A 1 1075 ? -12.119 7.851 -35.134 1.00 89.75 1075 ASN A CA 1
ATOM 8397 C C . ASN A 1 1075 ? -12.395 9.300 -35.576 1.00 89.75 1075 ASN A C 1
ATOM 8399 O O . ASN A 1 1075 ? -12.093 9.697 -36.699 1.00 89.75 1075 ASN A O 1
ATOM 8403 N N . ILE A 1 1076 ? -12.913 10.121 -34.653 1.00 85.38 1076 ILE A N 1
ATOM 8404 C CA . ILE A 1 1076 ? -13.416 11.479 -34.937 1.00 85.38 1076 ILE A CA 1
ATOM 8405 C C . ILE A 1 1076 ? -12.406 12.397 -35.649 1.00 85.38 1076 ILE A C 1
ATOM 8407 O O . ILE A 1 1076 ? -12.802 13.260 -36.427 1.00 85.38 1076 ILE A O 1
ATOM 8411 N N . HIS A 1 1077 ? -11.103 12.202 -35.428 1.00 90.06 1077 HIS A N 1
ATOM 8412 C CA . HIS A 1 1077 ? -10.050 13.015 -36.043 1.00 90.06 1077 HIS A CA 1
ATOM 8413 C C . HIS A 1 1077 ? -9.797 12.670 -37.522 1.00 90.06 1077 HIS A C 1
ATOM 8415 O O . HIS A 1 1077 ? -9.190 13.464 -38.233 1.00 90.06 1077 HIS A O 1
ATOM 8421 N N . PHE A 1 1078 ? -10.272 11.514 -37.996 1.00 93.50 1078 PHE A N 1
ATOM 8422 C CA . PHE A 1 1078 ? -10.136 11.043 -39.378 1.00 93.50 1078 PHE A CA 1
ATOM 8423 C C . PHE A 1 1078 ? -11.355 11.357 -40.254 1.00 93.50 1078 PHE A C 1
ATOM 8425 O O . PHE A 1 1078 ? -11.349 11.038 -41.446 1.00 93.50 1078 PHE A O 1
ATOM 8432 N N . MET A 1 1079 ? -12.383 12.007 -39.701 1.00 89.25 1079 MET A N 1
ATOM 8433 C CA . MET A 1 1079 ? -13.642 12.269 -40.400 1.00 89.25 1079 MET A CA 1
ATOM 8434 C C . MET A 1 1079 ? -13.459 13.049 -41.712 1.00 89.25 1079 MET A C 1
ATOM 8436 O O . MET A 1 1079 ? -14.138 12.733 -42.682 1.00 89.25 1079 MET A O 1
ATOM 8440 N N . LYS A 1 1080 ? -12.527 14.012 -41.797 1.00 89.25 1080 LYS A N 1
ATOM 8441 C CA . LYS A 1 1080 ? -12.191 14.734 -43.049 1.00 89.25 1080 LYS A CA 1
ATOM 8442 C C . LYS A 1 1080 ? -11.057 14.108 -43.872 1.00 89.25 1080 LYS A C 1
ATOM 8444 O O . LYS A 1 1080 ? -10.715 14.624 -44.936 1.00 89.25 1080 LYS A O 1
ATOM 8449 N N . ALA A 1 1081 ? -10.450 13.021 -43.397 1.00 92.75 1081 ALA A N 1
ATOM 8450 C CA . ALA A 1 1081 ? -9.337 12.365 -44.083 1.00 92.75 1081 ALA A CA 1
ATOM 8451 C C . ALA A 1 1081 ? -9.805 11.361 -45.150 1.00 92.75 1081 ALA A C 1
ATOM 8453 O O . ALA A 1 1081 ? -9.034 11.044 -46.054 1.00 92.75 1081 ALA A O 1
ATOM 8454 N N . PHE A 1 1082 ? -11.055 10.887 -45.064 1.00 95.50 1082 PHE A N 1
ATOM 8455 C CA . PHE A 1 1082 ? -11.596 9.802 -45.887 1.00 95.50 1082 PHE A CA 1
ATOM 8456 C C . PHE A 1 1082 ? -11.374 10.018 -47.391 1.00 95.50 1082 PHE A C 1
ATOM 8458 O O . PHE A 1 1082 ? -10.695 9.212 -48.024 1.00 95.50 1082 PHE A O 1
ATOM 8465 N N . GLN A 1 1083 ? -11.842 11.142 -47.951 1.00 95.12 1083 GLN A N 1
ATOM 8466 C CA . GLN A 1 1083 ? -11.670 11.436 -49.381 1.00 95.12 1083 GLN A CA 1
ATOM 8467 C C . GLN A 1 1083 ? -10.196 11.424 -49.801 1.00 95.12 1083 GLN A C 1
ATOM 8469 O O . GLN A 1 1083 ? -9.839 10.834 -50.817 1.00 95.12 1083 GLN A O 1
ATOM 8474 N N . LYS A 1 1084 ? -9.313 12.048 -49.012 1.00 95.38 1084 LYS A N 1
ATOM 8475 C CA . LYS A 1 1084 ? -7.884 12.120 -49.344 1.00 95.38 1084 LYS A CA 1
ATOM 8476 C C . LYS A 1 1084 ? -7.222 10.742 -49.308 1.00 95.38 1084 LYS A C 1
ATOM 8478 O O . LYS A 1 1084 ? -6.344 10.484 -50.128 1.00 95.38 1084 LYS A O 1
ATOM 8483 N N . ILE A 1 1085 ? -7.638 9.871 -48.387 1.00 96.94 1085 ILE A N 1
ATOM 8484 C CA . ILE A 1 1085 ? -7.168 8.484 -48.314 1.00 96.94 1085 ILE A CA 1
ATOM 8485 C C . ILE A 1 1085 ? -7.606 7.719 -49.566 1.00 96.94 1085 ILE A C 1
ATOM 8487 O O . ILE A 1 1085 ? -6.766 7.093 -50.205 1.00 96.94 1085 ILE A O 1
ATOM 8491 N N . VAL A 1 1086 ? -8.880 7.816 -49.962 1.00 96.69 1086 VAL A N 1
ATOM 8492 C CA . VAL A 1 1086 ? -9.383 7.128 -51.163 1.00 96.69 1086 VAL A CA 1
ATOM 8493 C C . VAL A 1 1086 ? -8.670 7.623 -52.424 1.00 96.69 1086 VAL A C 1
ATOM 8495 O O . VAL A 1 1086 ? -8.190 6.810 -53.206 1.00 96.69 1086 VAL A O 1
ATOM 8498 N N . VAL A 1 1087 ? -8.493 8.940 -52.581 1.00 95.94 1087 VAL A N 1
ATOM 8499 C CA . VAL A 1 1087 ? -7.762 9.527 -53.719 1.00 95.94 1087 VAL A CA 1
ATOM 8500 C C . VAL A 1 1087 ? -6.298 9.073 -53.756 1.00 95.94 1087 VAL A C 1
ATOM 8502 O O . VAL A 1 1087 ? -5.762 8.819 -54.832 1.00 95.94 1087 VAL A O 1
ATOM 8505 N N . LEU A 1 1088 ? -5.628 8.964 -52.602 1.00 96.50 1088 LEU A N 1
ATOM 8506 C CA . LEU A 1 1088 ? -4.260 8.440 -52.531 1.00 96.50 1088 LEU A CA 1
ATOM 8507 C C . LEU A 1 1088 ? -4.192 6.987 -53.010 1.00 96.50 1088 LEU A C 1
ATOM 8509 O O . LEU A 1 1088 ? -3.279 6.642 -53.753 1.00 96.50 1088 LEU A O 1
ATOM 8513 N N . LEU A 1 1089 ? -5.124 6.151 -52.552 1.00 96.69 1089 LEU A N 1
ATOM 8514 C CA . LEU A 1 1089 ? -5.153 4.730 -52.884 1.00 96.69 1089 LEU A CA 1
ATOM 8515 C C . LEU A 1 1089 ? -5.549 4.489 -54.345 1.00 96.69 1089 LEU A C 1
ATOM 8517 O O . LEU A 1 1089 ? -4.968 3.609 -54.970 1.00 96.69 1089 LEU A O 1
ATOM 8521 N N . TYR A 1 1090 ? -6.432 5.316 -54.910 1.00 96.06 1090 TYR A N 1
ATOM 8522 C CA . TYR A 1 1090 ? -6.709 5.344 -56.349 1.00 96.06 1090 TYR A CA 1
ATOM 8523 C C . TYR A 1 1090 ? -5.443 5.670 -57.155 1.00 96.06 1090 TYR A C 1
ATOM 8525 O O . TYR A 1 1090 ? -5.020 4.893 -58.000 1.00 96.06 1090 TYR A O 1
ATOM 8533 N N . LYS A 1 1091 ? -4.740 6.759 -56.806 1.00 94.00 1091 LYS A N 1
ATOM 8534 C CA . LYS A 1 1091 ? -3.481 7.163 -57.470 1.00 94.00 1091 LYS A CA 1
ATOM 8535 C C . LYS A 1 1091 ? -2.324 6.171 -57.313 1.00 94.00 1091 LYS A C 1
ATOM 8537 O O . LYS A 1 1091 ? -1.304 6.327 -57.977 1.00 94.00 1091 LYS A O 1
ATOM 8542 N N . ALA A 1 1092 ? -2.427 5.233 -56.377 1.00 93.38 1092 ALA A N 1
ATOM 8543 C CA . ALA A 1 1092 ? -1.431 4.193 -56.138 1.00 93.38 1092 ALA A CA 1
ATOM 8544 C C . ALA A 1 1092 ? -1.837 2.831 -56.737 1.00 93.38 1092 ALA A C 1
ATOM 8546 O O . ALA A 1 1092 ? -1.182 1.829 -56.444 1.00 93.38 1092 ALA A O 1
ATOM 8547 N N . ASP A 1 1093 ? -2.915 2.790 -57.528 1.00 94.31 1093 ASP A N 1
ATOM 8548 C CA . ASP A 1 1093 ? -3.554 1.593 -58.089 1.00 94.31 1093 ASP A CA 1
ATOM 8549 C C . ASP A 1 1093 ? -3.909 0.530 -57.030 1.00 94.31 1093 ASP A C 1
ATOM 8551 O O . ASP A 1 1093 ? -3.802 -0.675 -57.267 1.00 94.31 1093 ASP A O 1
ATOM 8555 N N . VAL A 1 1094 ? -4.258 0.965 -55.818 1.00 96.12 1094 VAL A N 1
ATOM 8556 C CA . VAL A 1 1094 ? -4.770 0.081 -54.757 1.00 96.12 1094 VAL A CA 1
ATOM 8557 C C . VAL A 1 1094 ? -6.285 -0.081 -54.884 1.00 96.12 1094 VAL A C 1
ATOM 8559 O O . VAL A 1 1094 ? -6.819 -1.121 -54.514 1.00 96.12 1094 VAL A O 1
ATOM 8562 N N . LEU A 1 1095 ? -6.975 0.947 -55.382 1.00 96.62 1095 LEU A N 1
ATOM 8563 C CA . LEU A 1 1095 ? -8.416 0.945 -55.626 1.00 96.62 1095 LEU A CA 1
ATOM 8564 C C . LEU A 1 1095 ? -8.681 1.296 -57.087 1.00 96.62 1095 LEU A C 1
ATOM 8566 O O . LEU A 1 1095 ? -8.156 2.299 -57.570 1.00 96.62 1095 LEU A O 1
ATOM 8570 N N . SER A 1 1096 ? -9.514 0.503 -57.751 1.00 94.62 1096 SER A N 1
ATOM 8571 C CA . SER A 1 1096 ? -10.038 0.786 -59.084 1.00 94.62 1096 SER A CA 1
ATOM 8572 C C . SER A 1 1096 ? -11.170 1.808 -59.044 1.00 94.62 1096 SER A C 1
ATOM 8574 O O . SER A 1 1096 ? -11.829 2.023 -58.019 1.00 94.62 1096 SER A O 1
ATOM 8576 N N . GLU A 1 1097 ? -11.417 2.416 -60.198 1.00 93.69 1097 GLU A N 1
ATOM 8577 C CA . GLU A 1 1097 ? -12.586 3.256 -60.432 1.00 93.69 1097 GLU A CA 1
ATOM 8578 C C . GLU A 1 1097 ? -13.895 2.496 -60.169 1.00 93.69 1097 GLU A C 1
ATOM 8580 O O . GLU A 1 1097 ? -14.722 2.953 -59.375 1.00 93.69 1097 GLU A O 1
ATOM 8585 N N . GLU A 1 1098 ? -14.033 1.285 -60.719 1.00 92.62 1098 GLU A N 1
ATOM 8586 C CA . GLU A 1 1098 ? -15.209 0.427 -60.536 1.00 92.62 1098 GLU A CA 1
ATOM 8587 C C . GLU A 1 1098 ? -15.544 0.189 -59.054 1.00 92.62 1098 GLU A C 1
ATOM 8589 O O . GLU A 1 1098 ? -16.704 0.294 -58.639 1.00 92.62 1098 GLU A O 1
ATOM 8594 N N . ALA A 1 1099 ? -14.538 -0.097 -58.217 1.00 93.06 1099 ALA A N 1
ATOM 8595 C CA . ALA A 1 1099 ? -14.741 -0.328 -56.787 1.00 93.06 1099 ALA A CA 1
ATOM 8596 C C . ALA A 1 1099 ? -15.233 0.933 -56.054 1.00 93.06 1099 ALA A C 1
ATOM 8598 O O . ALA A 1 1099 ? -16.090 0.841 -55.166 1.00 93.06 1099 ALA A O 1
ATOM 8599 N N . ILE A 1 1100 ? -14.726 2.111 -56.434 1.00 96.00 1100 ILE A N 1
ATOM 8600 C CA . ILE A 1 1100 ? -15.116 3.404 -55.855 1.00 96.00 1100 ILE A CA 1
ATOM 8601 C C . ILE A 1 1100 ? -16.545 3.771 -56.274 1.00 96.00 1100 ILE A C 1
ATOM 8603 O O . ILE A 1 1100 ? -17.349 4.153 -55.417 1.00 96.00 1100 ILE A O 1
ATOM 8607 N N . LEU A 1 1101 ? -16.890 3.609 -57.556 1.00 93.94 1101 LEU A N 1
ATOM 8608 C CA . LEU A 1 1101 ? -18.234 3.872 -58.083 1.00 93.94 1101 LEU A CA 1
ATOM 8609 C C . LEU A 1 1101 ? -19.282 2.937 -57.468 1.00 93.94 1101 LEU A C 1
ATOM 8611 O O . LEU A 1 1101 ? -20.365 3.382 -57.067 1.00 93.94 1101 LEU A O 1
ATOM 8615 N N . LYS A 1 1102 ? -18.940 1.654 -57.311 1.00 93.19 1102 LYS A N 1
ATOM 8616 C CA . LYS A 1 1102 ? -19.794 0.659 -56.653 1.00 93.19 1102 LYS A CA 1
ATOM 8617 C C . LYS A 1 1102 ? -20.021 0.979 -55.175 1.00 93.19 1102 LYS A C 1
ATOM 8619 O O . LYS A 1 1102 ? -21.159 0.978 -54.707 1.00 93.19 1102 LYS A O 1
ATOM 8624 N N . TRP A 1 1103 ? -18.966 1.332 -54.436 1.00 96.38 1103 TRP A N 1
ATOM 8625 C CA . TRP A 1 1103 ? -19.093 1.791 -53.047 1.00 96.38 1103 TRP A CA 1
ATOM 8626 C C . TRP A 1 1103 ? -19.990 3.034 -52.931 1.00 96.38 1103 TRP A C 1
ATOM 8628 O O . TRP A 1 1103 ? -20.877 3.081 -52.075 1.00 96.38 1103 TRP A O 1
ATOM 8638 N N . TYR A 1 1104 ? -19.805 4.020 -53.815 1.00 94.69 1104 TYR A N 1
ATOM 8639 C CA . TYR A 1 1104 ? -20.574 5.265 -53.797 1.00 94.69 1104 TYR A CA 1
ATOM 8640 C C . TYR A 1 1104 ? -22.071 5.037 -54.051 1.00 94.69 1104 TYR A C 1
ATOM 8642 O O . TYR A 1 1104 ? -22.912 5.659 -53.402 1.00 94.69 1104 TYR A O 1
ATOM 8650 N N . THR A 1 1105 ? -22.403 4.118 -54.960 1.00 90.44 1105 THR A N 1
ATOM 8651 C CA . THR A 1 1105 ? -23.781 3.881 -55.411 1.00 90.44 1105 THR A CA 1
ATOM 8652 C C . THR A 1 1105 ? -24.588 3.063 -54.402 1.00 90.44 1105 THR A C 1
ATOM 8654 O O . THR A 1 1105 ? -25.640 3.521 -53.951 1.00 90.44 1105 THR A O 1
ATOM 8657 N N . ASP A 1 1106 ? -24.109 1.880 -54.005 1.00 90.31 1106 ASP A N 1
ATOM 8658 C CA . ASP A 1 1106 ? -24.914 0.946 -53.203 1.00 90.31 1106 ASP A CA 1
ATOM 8659 C C . ASP A 1 1106 ? -24.139 0.115 -52.170 1.00 90.31 1106 ASP A C 1
ATOM 8661 O O . ASP A 1 1106 ? -24.749 -0.404 -51.233 1.00 90.31 1106 ASP A O 1
ATOM 8665 N N . ALA A 1 1107 ? -22.811 0.029 -52.267 1.00 88.81 1107 ALA A N 1
ATOM 8666 C CA . ALA A 1 1107 ? -22.028 -0.874 -51.429 1.00 88.81 1107 ALA A CA 1
ATOM 8667 C C . ALA A 1 1107 ? -21.392 -0.229 -50.180 1.00 88.81 1107 ALA A C 1
ATOM 8669 O O . ALA A 1 1107 ? -20.526 -0.837 -49.557 1.00 88.81 1107 ALA A O 1
ATOM 8670 N N . HIS A 1 1108 ? -21.803 0.979 -49.788 1.00 92.56 1108 HIS A N 1
ATOM 8671 C CA . HIS A 1 1108 ? -21.347 1.660 -48.567 1.00 92.56 1108 HIS A CA 1
ATOM 8672 C C . HIS A 1 1108 ? -22.119 1.219 -47.311 1.00 92.56 1108 HIS A C 1
ATOM 8674 O O . HIS A 1 1108 ? -23.302 0.879 -47.354 1.00 92.56 1108 HIS A O 1
ATOM 8680 N N . VAL A 1 1109 ? -21.481 1.308 -46.139 1.00 91.44 1109 VAL A N 1
ATOM 8681 C CA . VAL A 1 1109 ? -22.138 1.015 -44.848 1.00 91.44 1109 VAL A CA 1
ATOM 8682 C C . VAL A 1 1109 ? -22.851 2.240 -44.266 1.00 91.44 1109 VAL A C 1
ATOM 8684 O O . VAL A 1 1109 ? -22.566 3.381 -44.626 1.00 91.44 1109 VAL A O 1
ATOM 8687 N N . ALA A 1 1110 ? -23.778 2.027 -43.324 1.00 88.56 1110 ALA A N 1
ATOM 8688 C CA . ALA A 1 1110 ? -24.542 3.108 -42.685 1.00 88.56 1110 ALA A CA 1
ATOM 8689 C C . ALA A 1 1110 ? -23.667 4.086 -41.872 1.00 88.56 1110 ALA A C 1
ATOM 8691 O O . ALA A 1 1110 ? -23.991 5.270 -41.754 1.00 88.56 1110 ALA A O 1
ATOM 8692 N N . LYS A 1 1111 ? -22.543 3.604 -41.325 1.00 85.75 1111 LYS A N 1
ATOM 8693 C CA . LYS A 1 1111 ? -21.600 4.397 -40.524 1.00 85.75 1111 LYS A CA 1
ATOM 8694 C C . LYS A 1 1111 ? -20.981 5.527 -41.354 1.00 85.75 1111 LYS A C 1
ATOM 8696 O O . LYS A 1 1111 ? -20.222 5.273 -42.281 1.00 85.75 1111 LYS A O 1
ATOM 8701 N N . GLY A 1 1112 ? -21.308 6.779 -41.036 1.00 84.50 1112 GLY A N 1
ATOM 8702 C CA . GLY A 1 1112 ? -20.752 7.956 -41.718 1.00 84.50 1112 GLY A CA 1
ATOM 8703 C C . GLY A 1 1112 ? -21.241 8.177 -43.156 1.00 84.50 1112 GLY A C 1
ATOM 8704 O O . GLY A 1 1112 ? -20.710 9.053 -43.834 1.00 84.50 1112 GLY A O 1
ATOM 8705 N N . LYS A 1 1113 ? -22.264 7.433 -43.612 1.00 89.81 1113 LYS A N 1
ATOM 8706 C CA . LYS A 1 1113 ? -22.784 7.446 -44.994 1.00 89.81 1113 LYS A CA 1
ATOM 8707 C C . LYS A 1 1113 ? -22.974 8.856 -45.563 1.00 89.81 1113 LYS A C 1
ATOM 8709 O O . LYS A 1 1113 ? -22.382 9.185 -46.584 1.00 89.81 1113 LYS A O 1
ATOM 8714 N N . SER A 1 1114 ? -23.786 9.690 -44.910 1.00 89.44 1114 SER A N 1
ATOM 8715 C CA . SER A 1 1114 ? -24.124 11.028 -45.422 1.00 89.44 1114 SER A CA 1
ATOM 8716 C C . SER A 1 1114 ? -22.900 11.932 -45.562 1.00 89.44 1114 SER A C 1
ATOM 8718 O O . SER A 1 1114 ? -22.794 12.685 -46.522 1.00 89.44 1114 SER A O 1
ATOM 8720 N N . VAL A 1 1115 ? -21.956 11.827 -44.627 1.00 92.12 1115 VAL A N 1
ATOM 8721 C CA . VAL A 1 1115 ? -20.745 12.650 -44.602 1.00 92.12 1115 VAL A CA 1
ATOM 8722 C C . VAL A 1 1115 ? -19.763 12.217 -45.690 1.00 92.12 1115 VAL A C 1
ATOM 8724 O O . VAL A 1 1115 ? -19.210 13.064 -46.386 1.00 92.12 1115 VAL A O 1
ATOM 8727 N N . PHE A 1 1116 ? -19.543 10.913 -45.859 1.00 95.88 1116 PHE A N 1
ATOM 8728 C CA . PHE A 1 1116 ? -18.548 10.414 -46.807 1.00 95.88 1116 PHE A CA 1
ATOM 8729 C C . PHE A 1 1116 ? -19.027 10.440 -48.260 1.00 95.88 1116 PHE A C 1
ATOM 8731 O O . PHE A 1 1116 ? -18.219 10.722 -49.143 1.00 95.88 1116 PHE A O 1
ATOM 8738 N N . LEU A 1 1117 ? -20.324 10.235 -48.517 1.00 95.25 1117 LEU A N 1
ATOM 8739 C CA . LEU A 1 1117 ? -20.888 10.439 -49.856 1.00 95.25 1117 LEU A CA 1
ATOM 8740 C C . LEU A 1 1117 ? -20.777 11.907 -50.289 1.00 95.25 1117 LEU A C 1
ATOM 8742 O O . LEU A 1 1117 ? -20.410 12.184 -51.429 1.00 95.25 1117 LEU A O 1
ATOM 8746 N N . GLU A 1 1118 ? -21.006 12.856 -49.379 1.00 94.81 1118 GLU A N 1
ATOM 8747 C CA . GLU A 1 1118 ? -20.827 14.277 -49.694 1.00 94.81 1118 GLU A CA 1
ATOM 8748 C C . GLU A 1 1118 ? -19.353 14.613 -49.973 1.00 94.81 1118 GLU A C 1
ATOM 8750 O O . GLU A 1 1118 ? -19.041 15.275 -50.961 1.00 94.81 1118 GLU A O 1
ATOM 8755 N N . GLN A 1 1119 ? -18.420 14.094 -49.164 1.00 94.38 1119 GLN A N 1
ATOM 8756 C CA . GLN A 1 1119 ? -16.982 14.292 -49.390 1.00 94.38 1119 GLN A CA 1
ATOM 8757 C C . GLN A 1 1119 ? -16.500 13.732 -50.736 1.00 94.38 1119 GLN A C 1
ATOM 8759 O O . GLN A 1 1119 ? -15.626 14.319 -51.372 1.00 94.38 1119 GLN A O 1
ATOM 8764 N N . MET A 1 1120 ? -17.049 12.597 -51.169 1.00 95.75 1120 MET A N 1
ATOM 8765 C CA . MET A 1 1120 ? -16.626 11.913 -52.393 1.00 95.75 1120 MET A CA 1
ATOM 8766 C C . MET A 1 1120 ? -17.308 12.439 -53.657 1.00 95.75 1120 MET A C 1
ATOM 8768 O O . MET A 1 1120 ? -16.798 12.186 -54.745 1.00 95.75 1120 MET A O 1
ATOM 8772 N N . LYS A 1 1121 ? -18.402 13.203 -53.535 1.00 94.31 1121 LYS A N 1
ATOM 8773 C CA . LYS A 1 1121 ? -19.246 13.649 -54.655 1.00 94.31 1121 LYS A CA 1
ATOM 8774 C C . LYS A 1 1121 ? -18.453 14.243 -55.824 1.00 94.31 1121 LYS A C 1
ATOM 8776 O O . LYS A 1 1121 ? -18.517 13.713 -56.924 1.00 94.31 1121 LYS A O 1
ATOM 8781 N N . LYS A 1 1122 ? -17.634 15.271 -55.570 1.00 92.31 1122 LYS A N 1
ATOM 8782 C CA . LYS A 1 1122 ? -16.826 15.932 -56.616 1.00 92.31 1122 LYS A CA 1
ATOM 8783 C C . LYS A 1 1122 ? -15.804 15.004 -57.275 1.00 92.31 1122 LYS A C 1
ATOM 8785 O O . LYS A 1 1122 ? -15.473 15.184 -58.437 1.00 92.31 1122 LYS A O 1
ATOM 8790 N N . PHE A 1 1123 ? -15.255 14.056 -56.516 1.00 94.00 1123 PHE A N 1
ATOM 8791 C CA . PHE A 1 1123 ? -14.263 13.119 -57.039 1.00 94.00 1123 PHE A CA 1
ATOM 8792 C C . PHE A 1 1123 ? -14.923 12.027 -57.888 1.00 94.00 1123 PHE A C 1
ATOM 8794 O O . PHE A 1 1123 ? -14.375 11.645 -58.909 1.00 94.00 1123 PHE A O 1
ATOM 8801 N N . VAL A 1 1124 ? -16.122 11.584 -57.508 1.00 93.56 1124 VAL A N 1
ATOM 8802 C CA . VAL A 1 1124 ? -16.924 10.636 -58.292 1.00 93.56 1124 VAL A CA 1
ATOM 8803 C C . VAL A 1 1124 ? -17.480 11.275 -59.565 1.00 93.56 1124 VAL A C 1
ATOM 8805 O O . VAL A 1 1124 ? -17.474 10.630 -60.602 1.00 93.56 1124 VAL A O 1
ATOM 8808 N N . GLU A 1 1125 ? -17.921 12.535 -59.511 1.00 91.00 1125 GLU A N 1
ATOM 8809 C CA . GLU A 1 1125 ? -18.284 13.306 -60.713 1.00 91.00 1125 GLU A CA 1
ATOM 8810 C C . GLU A 1 1125 ? -17.090 13.426 -61.673 1.00 91.00 1125 GLU A C 1
ATOM 8812 O O . GLU A 1 1125 ? -17.253 13.267 -62.875 1.00 91.00 1125 GLU A O 1
ATOM 8817 N N . TRP A 1 1126 ? -15.880 13.641 -61.145 1.00 92.19 1126 TRP A N 1
ATOM 8818 C CA . TRP A 1 1126 ? -14.662 13.669 -61.958 1.00 92.19 1126 TRP A CA 1
ATOM 8819 C C . TRP A 1 1126 ? -14.326 12.311 -62.593 1.00 92.19 1126 TRP A C 1
ATOM 8821 O O . TRP A 1 1126 ? -13.976 12.295 -63.765 1.00 92.19 1126 TRP A O 1
ATOM 8831 N N . LEU A 1 1127 ? -14.453 11.201 -61.853 1.00 89.31 1127 LEU A N 1
ATOM 8832 C CA . LEU A 1 1127 ? -14.229 9.847 -62.385 1.00 89.31 1127 LEU A CA 1
ATOM 8833 C C . LEU A 1 1127 ? -15.175 9.553 -63.564 1.00 89.31 1127 LEU A C 1
ATOM 8835 O O . LEU A 1 1127 ? -14.713 9.296 -64.667 1.00 89.31 1127 LEU A O 1
ATOM 8839 N N . LYS A 1 1128 ? -16.482 9.780 -63.375 1.00 85.75 1128 LYS A N 1
ATOM 8840 C CA . LYS A 1 1128 ? -17.497 9.572 -64.423 1.00 85.75 1128 LYS A CA 1
ATOM 8841 C C . LYS A 1 1128 ? -17.270 10.409 -65.685 1.00 85.75 1128 LYS A C 1
ATOM 8843 O O . LYS A 1 1128 ? -17.516 9.933 -66.782 1.00 85.75 1128 LYS A O 1
ATOM 8848 N N . ASN A 1 1129 ? -16.812 11.653 -65.536 1.00 80.44 1129 ASN A N 1
ATOM 8849 C CA . ASN A 1 1129 ? -16.546 12.523 -66.685 1.00 80.44 1129 ASN A CA 1
ATOM 8850 C C . ASN A 1 1129 ? -15.232 12.167 -67.403 1.00 80.44 1129 ASN A C 1
ATOM 8852 O O . ASN A 1 1129 ? -15.114 12.408 -68.599 1.00 80.44 1129 ASN A O 1
ATOM 8856 N N . ALA A 1 1130 ? -14.239 11.627 -66.685 1.00 70.19 1130 ALA A N 1
ATOM 8857 C CA . ALA A 1 1130 ? -12.995 11.150 -67.290 1.00 70.19 1130 ALA A CA 1
ATOM 8858 C C . ALA A 1 1130 ? -13.224 9.891 -68.149 1.00 70.19 1130 ALA A C 1
ATOM 8860 O O . ALA A 1 1130 ? -12.509 9.689 -69.126 1.00 70.19 1130 ALA A O 1
ATOM 8861 N N . GLU A 1 1131 ? -14.243 9.093 -67.812 1.00 59.69 1131 GLU A N 1
ATOM 8862 C CA . GLU A 1 1131 ? -14.730 7.959 -68.607 1.00 59.69 1131 GLU A CA 1
ATOM 8863 C C . GLU A 1 1131 ? -15.331 8.448 -69.951 1.00 59.69 1131 GLU A C 1
ATOM 8865 O O . GLU A 1 1131 ? -14.916 7.981 -71.012 1.00 59.69 1131 GLU A O 1
ATOM 8870 N N . GLU A 1 1132 ? -16.186 9.486 -69.930 1.00 56.12 1132 GLU A N 1
ATOM 8871 C CA . GLU A 1 1132 ? -16.820 10.084 -71.131 1.00 56.12 1132 GLU A CA 1
ATOM 8872 C C . GLU A 1 1132 ? -15.821 10.769 -72.104 1.00 56.12 1132 GLU A C 1
ATOM 8874 O O . GLU A 1 1132 ? -16.026 10.756 -73.321 1.00 56.12 1132 GLU A O 1
ATOM 8879 N N . GLU A 1 1133 ? -14.718 11.350 -71.608 1.00 53.56 1133 GLU A N 1
ATOM 8880 C CA . GLU A 1 1133 ? -13.641 11.904 -72.459 1.00 53.56 1133 GLU A CA 1
ATOM 8881 C C . GLU A 1 1133 ? -12.756 10.807 -73.088 1.00 53.56 1133 GLU A C 1
ATOM 8883 O O . GLU A 1 1133 ? -12.219 11.006 -74.173 1.00 53.56 1133 GLU A O 1
ATOM 8888 N N . SER A 1 1134 ? -12.630 9.634 -72.455 1.00 51.12 1134 SER A N 1
ATOM 8889 C CA . SER A 1 1134 ? -11.834 8.516 -72.990 1.00 51.12 1134 SER A CA 1
ATOM 8890 C C . SER A 1 1134 ? -12.565 7.688 -74.056 1.00 51.12 1134 SER A C 1
ATOM 8892 O O . SER A 1 1134 ? -11.932 7.235 -75.006 1.00 51.12 1134 SER A O 1
ATOM 8894 N N . GLU A 1 1135 ? -13.896 7.562 -73.966 1.00 48.19 1135 GLU A N 1
ATOM 8895 C CA . GLU A 1 1135 ? -14.712 6.902 -75.002 1.00 48.19 1135 GLU A CA 1
ATOM 8896 C C . GLU A 1 1135 ? -14.867 7.762 -76.275 1.00 48.19 1135 GLU A C 1
ATOM 8898 O O . GLU A 1 1135 ? -15.096 7.225 -77.355 1.00 48.19 1135 GLU A O 1
ATOM 8903 N N . SER A 1 1136 ? -14.692 9.088 -76.185 1.00 46.97 1136 SER A N 1
ATOM 8904 C CA . SER A 1 1136 ? -14.759 9.993 -77.347 1.00 46.97 1136 SER A CA 1
ATOM 8905 C C . SER A 1 1136 ? -13.438 10.136 -78.121 1.00 46.97 1136 SER A C 1
ATOM 8907 O O . SER A 1 1136 ? -13.473 10.503 -79.294 1.00 46.97 1136 SER A O 1
ATOM 8909 N N . GLU A 1 1137 ? -12.285 9.793 -77.529 1.00 44.62 1137 GLU A N 1
ATOM 8910 C CA . GLU A 1 1137 ? -10.993 9.722 -78.241 1.00 44.62 1137 GLU A CA 1
ATOM 8911 C C . GLU A 1 1137 ? -10.782 8.383 -78.988 1.00 44.62 1137 GLU A C 1
ATOM 8913 O O . GLU A 1 1137 ? -10.031 8.342 -79.966 1.00 44.62 1137 GLU A O 1
ATOM 8918 N N . GLU A 1 1138 ? -11.470 7.298 -78.602 1.00 41.22 1138 GLU A N 1
ATOM 8919 C CA . GLU A 1 1138 ? -11.427 6.016 -79.332 1.00 41.22 1138 GLU A CA 1
ATOM 8920 C C . GLU A 1 1138 ? -12.291 6.012 -80.614 1.00 41.22 1138 GLU A C 1
ATOM 8922 O O . GLU A 1 1138 ? -11.980 5.267 -81.541 1.00 41.22 1138 GLU A O 1
ATOM 8927 N N . GLU A 1 1139 ? -13.296 6.890 -80.749 1.00 44.91 1139 GLU A N 1
ATOM 8928 C CA . GLU A 1 1139 ? -14.083 7.038 -81.994 1.00 44.91 1139 GLU A CA 1
ATOM 8929 C C . GLU A 1 1139 ? -13.405 7.914 -83.078 1.00 44.91 1139 GLU A C 1
ATOM 8931 O O . GLU A 1 1139 ? -13.856 7.921 -84.223 1.00 44.91 1139 GLU A O 1
ATOM 8936 N N . GLU A 1 1140 ? -12.299 8.614 -82.779 1.00 45.09 1140 GLU A N 1
ATOM 8937 C CA . GLU A 1 1140 ? -11.523 9.396 -83.771 1.00 45.09 1140 GLU A CA 1
ATOM 8938 C C . GLU A 1 1140 ? -10.263 8.672 -84.305 1.00 45.09 1140 GLU A C 1
ATOM 8940 O O . GLU A 1 1140 ? -9.473 9.263 -85.048 1.00 45.09 1140 GLU A O 1
ATOM 8945 N N . THR A 1 1141 ? -10.072 7.383 -83.989 1.00 44.12 1141 THR A N 1
ATOM 8946 C CA . THR A 1 1141 ? -8.965 6.561 -84.534 1.00 44.12 1141 THR A CA 1
ATOM 8947 C C . THR A 1 1141 ? -9.380 5.272 -85.259 1.00 44.12 1141 THR A C 1
ATOM 8949 O O . THR A 1 1141 ? -8.565 4.353 -85.364 1.00 44.12 1141 THR A O 1
ATOM 8952 N N . ASP A 1 1142 ? -10.573 5.254 -85.865 1.00 36.38 1142 ASP A N 1
ATOM 8953 C CA . ASP A 1 1142 ? -10.970 4.283 -86.909 1.00 36.38 1142 ASP A CA 1
ATOM 8954 C C . ASP A 1 1142 ? -11.061 4.917 -88.314 1.00 36.38 1142 ASP A C 1
ATOM 8956 O O . ASP A 1 1142 ? -11.699 5.988 -88.468 1.00 36.38 1142 ASP A O 1
#

Foldseek 3Di:
DWWFPPVFKDLPQLCPFPFWDDKAFLVLQPFDQWDDDPNDTDGLADDTDALAFLGHHMFIDGPDPVSRVVSVVRMGGDIDDDPDFFDFLVSLVVVVFFDDDWFKFWFDAQVVLQVVFPDKDKDKFWFFWFAQPQVFFWKKKWAQPPPPRAIEIEGQALAQQQLLVLLCRRNVHDSVRYKYWFQAHSGCQFLRYDLSSSVSNSQSSVCVVSVGIGIDGDDLQSRSQASATGWIKMKIKMWGHYLQLATAHMAMEIRTAQEADNECQVVLQVLLNQCLQWQFDHNTYMYIYTHGYGSGHGHTHGQCSNNLVSVLRSLLVLVQSCQVSVHDSVSSCVVGGDDAFDAGSQGDTDGCPVQVVQQVVLCVVVVVVVVQVVQLVVLVVDQQKGKFKFKDKGKAFFDALQLQLLKWKKKWFQDLQRAIEIEIQGHHHLLCLVVLLLLLLCVLQVHDSVSYDYRTYMCVGTNDHHRNDRLNSNFRRSQFSSQFSNVLNVLLVVVCVVPVPDDSSRSSNVCVVVVGGRMGMGMDSGDNHHADSVSSHTGRHLGIKIKMKMWMKMARLQQLDIATAEMEIEIAFWDDSDVVSLVVLLQVLLQQLLCSAAPFHFWAFPVNHTDQGDCVRGPRDDPRRRHPYYHYHYDPPGADPRGDVRGHRRNRRNNSNNCSVVVRLVRRLQSLCVVVVHGGDDDQHGNSYSVRSNCSSVDPVNVPDDDDDPPPDRDRTDCNDDDDDDDDDDDDDDDDDDDDDDDDPDADDDDLVVLLQQLLVQLQVQDQPLVSNLVSLLVCVSRDDCLVNVLQNLCCQQVQGDADVQGAHDPDDRGHCRHLQNDDLDLVSLVSSLVSLVSNCVSVVSSLVVNQVNLLSVLLNLVNHDPSSLLSSLLNLLLCLLVVSYAPLSLVSLLPPVCQAVLVSVSSPLSNPVNNCVSPHVVSVCVRCVVNVNLQVPLSSHDPVQSDLVSQCCSNVVSVNNVSSVSSVVVVLVVLLVVLLVVLLVCVLVVPDLVVSLVVLVVSCVVSVPALLSSLLSNVVSLVPNDDADPALVRRLVVVLVSVLVCLVVLQSSQPDLNSLLSNLQSLLVVLLVRVSNLLNSQVSVVSSCVSVSHDLVSVLCCLPPSHDPRCNVSVNVSCVVVNVVSVVVVVVVVVVVVVPD

pLDDT: mean 92.45, std 11.95, range [25.2, 98.94]

InterPro domains:
  IPR000674 Aldehyde oxidase/xanthine dehydrogenase, a/b hammerhead [PF01315] (8-83)
  IPR000674 Aldehyde oxidase/xanthine dehydrogenase, a/b hammerhead [SM01008] (1-83)
  IPR003307 W2 domain [PF02020] (1061-1137)
  IPR003307 W2 domain [PS51363] (970-1137)
  IPR003307 W2 domain [SM00515] (1048-1133)
  IPR008274 Aldehyde oxidase/xanthine dehydrogenase, first molybdopterin binding domain [PF02738] (103-337)
  IPR016024 Armadillo-type fold [SSF48371] (978-1131)
  IPR016208 Aldehyde oxidase/xanthine dehydrogenase-like [PTHR45444] (9-703)
  IPR022407 Oxidoreductase, molybdopterin binding site [PS00559] (188-223)
  IPR036856 Aldehyde oxidase/xanthine dehydrogenase, a/b hammerhead superfamily [SSF54665] (8-99)
  IPR037165 Aldehyde oxidase/xanthine dehydrogenase, molybdopterin binding domain superfamily [SSF56003] (86-701)
  IPR043510 5MP1/2, W2 domain [cd11560] (940-1130)
  IPR046867 Aldehyde oxidase/xanthine dehydrogenase, second molybdopterin binding domain [PF20256] (362-627)
  IPR057397 5MP1/2-like, HEAT domain [PF25504] (739-977)

Mean predicted aligned error: 16.28 Å

Sequence (1142 aa):
MFRLSHRGLDVSEALRLPGVIDVITAKDVPGQKVRKMFGYEEVLLAETEVSCVGQMICAVVADTRVHARRGAAAVKIGYEDLPEPLFTVEEASEKSSFFEPRRMIEKGNVAEAFKTVDHVHQGEFRMGGQEHFYMETQSMLVVPVGEETEFNAYVSTQWPTGTQDAIAEALGIPSNRVTCHVKRIGGAFGGKVVKTATLACITAVAAWKTNRAVRCVLERGEDMLISGARHPVLGKYKVGFMNDGRIMAADMQYYTNAGNTVDESPLVVEKILLHIDNAYNIPNLRGRGAACRTNLPSNTAFRGFGVPQSIMVLENMLNDVAMVLGHPADQIREINMYQGPSVTHYGLEFSPENLRRCWDQCKGKSDYAARRRAADRFNQDNRWKKRGVAIVPIKYGIAFAESFLNQAAALVHVYKDGSVLVSHGGTEMGQGLHTKMQQVASRELGIPPSKIYISETSTNTVPNTCPSAASYGTDANGMAVRNACQTLYQRLEPIRQKNPKGSWESWVKAAFFDKISLSATGFYRGPDLYMDWDKMAGRPYAYFTFGACFCEVELDCLTGDYRVVRTDIVMDIGRSVNPSMDIGQIEGAFLQGLGLYTLEELKFSPAGLLYTRGPSQYKIPAVCDVPLRFNVYLLPDSHNPHAIYSSKGIGEPALFLGSSVFFAIKDAVAAARSESGLVGPFPLDSPATPERACLACASPFTQKIPASTPGSFKPWALNMVSFMSNQKQQKPTLTGQRFKTRKRDEKERFDPTQFQESIVQGLNQTGSDLEAVAKFLDASGAKLDYRRYAETLFDILVAGGMLAPGGTLSDDLTRTEFCLFTAQEDLETMQAYAQVFNKLIRRYKYLEKGFEEEIKKLLLFLKGFTESERNKLAMLTGILLANGNISASILNSLYNENLVKEGVSAAFAVKLFKSWINEKDINSVAGSLRKVGMDNRLMELFPANKRSCEHFSKYFTDAGLKELSDFARNQQSIGARKELQKELQEQMARGDPQKEIIAFTKEEMKKSNLSEQAMINIIWTSVMSCVEWNKKEELVTEQAIKHLKQYSLLLKAFTSQGLSELSLLLKIQEYCYDNIHFMKAFQKIVVLLYKADVLSEEAILKWYTDAHVAKGKSVFLEQMKKFVEWLKNAEEESESEEEETD

Radius of gyration: 35.76 Å; Cα contacts (8 Å, |Δi|>4): 2181; chains: 1; bounding box: 78×85×128 Å